Protein 3HSQ (pdb70)

Structure (mmCIF, N/CA/C/O backbone):
data_3HSQ
#
_entry.id   3HSQ
#
_cell.length_a   109.149
_cell.length_b   109.149
_cell.length_c   117.124
_cell.angle_alpha   90.00
_cell.angle_beta   90.00
_cell.angle_gamma   120.00
#
_symmetry.space_group_name_H-M   'P 3 2 1'
#
loop_
_entity.id
_entity.type
_entity.pdbx_description
1 polymer 'Acyl-[acyl-carrier-protein]--UDP-N-acetylglucosamine O-acyltransferase'
2 water water
#
loop_
_atom_site.group_PDB
_atom_site.id
_atom_site.type_symbol
_atom_site.label_atom_id
_atom_site.label_alt_id
_atom_site.label_comp_id
_atom_site.label_asym_id
_atom_site.label_entity_id
_atom_site.label_seq_id
_atom_site.pdbx_PDB_ins_code
_atom_site.Cartn_x
_atom_site.Cartn_y
_atom_site.Cartn_z
_atom_site.occupancy
_atom_site.B_iso_or_equiv
_atom_site.auth_seq_id
_atom_site.auth_comp_id
_atom_site.auth_asym_id
_atom_site.auth_atom_id
_atom_site.pdbx_PDB_model_num
ATOM 1 N N . MET A 1 1 ? 38.337 -18.463 -28.900 1.00 54.96 1 MET A N 1
ATOM 2 C CA . MET A 1 1 ? 37.737 -19.814 -29.096 1.00 55.01 1 MET A CA 1
ATOM 3 C C . MET A 1 1 ? 38.624 -20.946 -28.551 1.00 54.90 1 MET A C 1
ATOM 4 O O . MET A 1 1 ? 38.363 -21.454 -27.445 1.00 55.25 1 MET A O 1
ATOM 6 N N . LYS A 1 2 ? 39.653 -21.346 -29.307 1.00 54.26 2 LYS A N 1
ATOM 7 C CA . LYS A 1 2 ? 40.577 -22.402 -28.845 1.00 53.88 2 LYS A CA 1
ATOM 8 C C . LYS A 1 2 ? 41.939 -22.452 -29.548 1.00 53.42 2 LYS A C 1
ATOM 9 O O . LYS A 1 2 ? 42.043 -22.762 -30.738 1.00 53.57 2 LYS A O 1
ATOM 15 N N . ILE A 1 3 ? 42.976 -22.151 -28.777 1.00 52.60 3 ILE A N 1
ATOM 16 C CA . ILE A 1 3 ? 44.349 -22.379 -29.173 1.00 51.77 3 ILE A CA 1
ATOM 17 C C . ILE A 1 3 ? 44.832 -23.606 -28.404 1.00 51.36 3 ILE A C 1
ATOM 18 O O . ILE A 1 3 ? 44.856 -23.607 -27.171 1.00 51.27 3 ILE A O 1
ATOM 23 N N . HIS A 1 4 ? 45.193 -24.654 -29.138 1.00 50.86 4 HIS A N 1
ATOM 24 C CA . HIS A 1 4 ? 45.738 -25.870 -28.542 1.00 50.39 4 HIS A CA 1
ATOM 25 C C . HIS A 1 4 ? 46.975 -25.547 -27.700 1.00 50.36 4 HIS A C 1
ATOM 26 O O . HIS A 1 4 ? 47.794 -24.721 -28.108 1.00 50.45 4 HIS A O 1
ATOM 33 N N . PRO A 1 5 ? 47.098 -26.176 -26.510 1.00 50.15 5 PRO A N 1
ATOM 34 C CA . PRO A 1 5 ? 48.216 -25.944 -25.582 1.00 49.81 5 PRO A CA 1
ATOM 35 C C . PRO A 1 5 ? 49.604 -26.159 -26.190 1.00 49.55 5 PRO A C 1
ATOM 36 O O . PRO A 1 5 ? 50.581 -25.577 -25.705 1.00 49.49 5 PRO A O 1
ATOM 40 N N . THR A 1 6 ? 49.680 -26.972 -27.245 1.00 48.99 6 THR A N 1
ATOM 41 C CA . THR A 1 6 ? 50.953 -27.299 -27.897 1.00 48.34 6 THR A CA 1
ATOM 42 C C . THR A 1 6 ? 51.356 -26.315 -29.000 1.00 47.71 6 THR A C 1
ATOM 43 O O . THR A 1 6 ? 52.473 -26.388 -29.518 1.00 47.49 6 THR A O 1
ATOM 47 N N . ALA A 1 7 ? 50.449 -25.411 -29.362 1.00 47.14 7 ALA A N 1
ATOM 48 C CA . ALA A 1 7 ? 50.755 -24.364 -30.338 1.00 46.71 7 ALA A CA 1
ATOM 49 C C . ALA A 1 7 ? 51.790 -23.394 -29.775 1.00 46.41 7 ALA A C 1
ATOM 50 O O . ALA A 1 7 ? 51.785 -23.090 -28.578 1.00 46.57 7 ALA A O 1
ATOM 52 N N . ILE A 1 8 ? 52.686 -22.928 -30.638 1.00 45.70 8 ILE A N 1
ATOM 53 C CA . ILE A 1 8 ? 53.727 -22.000 -30.229 1.00 45.10 8 ILE A CA 1
ATOM 54 C C . ILE A 1 8 ? 53.462 -20.637 -30.872 1.00 45.02 8 ILE A C 1
ATOM 55 O O . ILE A 1 8 ? 53.810 -20.398 -32.036 1.00 44.62 8 ILE A O 1
ATOM 60 N N . ILE A 1 9 ? 52.821 -19.762 -30.097 1.00 44.66 9 ILE A N 1
ATOM 61 C CA . ILE A 1 9 ? 52.391 -18.444 -30.566 1.00 44.95 9 ILE A CA 1
ATOM 62 C C . ILE A 1 9 ? 53.142 -17.317 -29.851 1.00 45.25 9 ILE A C 1
ATOM 63 O O . ILE A 1 9 ? 52.942 -17.071 -28.651 1.00 45.23 9 ILE A O 1
ATOM 68 N N . ASP A 1 10 ? 54.011 -16.647 -30.602 1.00 45.48 10 ASP A N 1
ATOM 69 C CA . ASP A 1 10 ? 54.717 -15.457 -30.139 1.00 45.80 10 ASP A CA 1
ATOM 70 C C . ASP A 1 10 ? 53.754 -14.494 -29.432 1.00 46.02 10 ASP A C 1
ATOM 71 O O . ASP A 1 10 ? 52.668 -14.215 -29.952 1.00 45.78 10 ASP A O 1
ATOM 76 N N . PRO A 1 11 ? 54.146 -13.986 -28.240 1.00 46.37 11 PRO A N 1
ATOM 77 C CA . PRO A 1 11 ? 53.276 -13.085 -27.465 1.00 46.58 11 PRO A CA 1
ATOM 78 C C . PRO A 1 11 ? 52.926 -11.779 -28.193 1.00 46.66 11 PRO A C 1
ATOM 79 O O . PRO A 1 11 ? 51.875 -11.191 -27.930 1.00 46.52 11 PRO A O 1
ATOM 83 N N . LYS A 1 12 ? 53.796 -11.344 -29.101 1.00 46.93 12 LYS A N 1
ATOM 84 C CA . LYS A 1 12 ? 53.583 -10.109 -29.860 1.00 47.28 12 LYS A CA 1
ATOM 85 C C . LYS A 1 12 ? 52.575 -10.245 -31.006 1.00 47.33 12 LYS A C 1
ATOM 86 O O . LYS A 1 12 ? 52.049 -9.240 -31.493 1.00 47.46 12 LYS A O 1
ATOM 88 N N . ALA A 1 13 ? 52.314 -11.480 -31.435 1.00 47.24 13 ALA A N 1
ATOM 89 C CA . ALA A 1 13 ? 51.347 -11.754 -32.494 1.00 47.12 13 ALA A CA 1
ATOM 90 C C . ALA A 1 13 ? 49.942 -11.328 -32.071 1.00 47.26 13 ALA A C 1
ATOM 91 O O . ALA A 1 13 ? 49.529 -11.586 -30.938 1.00 47.25 13 ALA A O 1
ATOM 93 N N . GLU A 1 14 ? 49.226 -10.676 -32.991 1.00 47.19 14 GLU A N 1
ATOM 94 C CA . GLU A 1 14 ? 47.885 -10.135 -32.743 1.00 47.32 14 GLU A CA 1
ATOM 95 C C . GLU A 1 14 ? 46.786 -11.032 -33.316 1.00 46.96 14 GLU A C 1
ATOM 96 O O . GLU A 1 14 ? 46.538 -11.048 -34.526 1.00 46.69 14 GLU A O 1
ATOM 102 N N . LEU A 1 15 ? 46.123 -11.772 -32.435 1.00 46.89 15 LEU A N 1
ATOM 103 C CA . LEU A 1 15 ? 45.053 -12.675 -32.832 1.00 46.95 15 LEU A CA 1
ATOM 104 C C . LEU A 1 15 ? 43.723 -12.285 -32.186 1.00 47.17 15 LEU A C 1
ATOM 105 O O . LEU A 1 15 ? 43.625 -12.160 -30.960 1.00 47.02 15 LEU A O 1
ATOM 110 N N . HIS A 1 16 ? 42.710 -12.090 -33.027 1.00 47.28 16 HIS A N 1
ATOM 111 C CA . HIS A 1 16 ? 41.328 -11.942 -32.582 1.00 47.53 16 HIS A CA 1
ATOM 112 C C . HIS A 1 16 ? 40.935 -13.135 -31.708 1.00 47.47 16 HIS A C 1
ATOM 113 O O . HIS A 1 16 ? 41.348 -14.266 -31.980 1.00 47.66 16 HIS A O 1
ATOM 120 N N . GLU A 1 17 ? 40.145 -12.881 -30.663 1.00 47.11 17 GLU A N 1
ATOM 121 C CA . GLU A 1 17 ? 39.757 -13.918 -29.689 1.00 46.80 17 GLU A CA 1
ATOM 122 C C . GLU A 1 17 ? 39.173 -15.187 -30.319 1.00 46.25 17 GLU A C 1
ATOM 123 O O . GLU A 1 17 ? 39.390 -16.289 -29.815 1.00 46.32 17 GLU A O 1
ATOM 129 N N . SER A 1 18 ? 38.446 -15.016 -31.423 1.00 45.75 18 SER A N 1
ATOM 130 C CA . SER A 1 18 ? 37.743 -16.108 -32.099 1.00 44.99 18 SER A CA 1
ATOM 131 C C . SER A 1 18 ? 38.668 -17.048 -32.878 1.00 44.55 18 SER A C 1
ATOM 132 O O . SER A 1 18 ? 38.244 -18.127 -33.297 1.00 44.63 18 SER A O 1
ATOM 135 N N . VAL A 1 19 ? 39.922 -16.634 -33.067 1.00 43.90 19 VAL A N 1
ATOM 136 C CA . VAL A 1 19 ? 40.893 -17.384 -33.873 1.00 43.09 19 VAL A CA 1
ATOM 137 C C . VAL A 1 19 ? 41.237 -18.750 -33.273 1.00 43.05 19 VAL A C 1
ATOM 138 O O . VAL A 1 19 ? 41.655 -18.856 -32.114 1.00 43.32 19 VAL A O 1
ATOM 142 N N . GLU A 1 20 ? 41.056 -19.792 -34.078 1.00 42.57 20 GLU A N 1
ATOM 143 C CA . GLU A 1 20 ? 41.385 -21.146 -33.677 1.00 42.31 20 GLU A CA 1
ATOM 144 C C . GLU A 1 20 ? 42.719 -21.580 -34.269 1.00 42.27 20 GLU A C 1
ATOM 145 O O . GLU A 1 20 ? 42.940 -21.469 -35.473 1.00 41.71 20 GLU A O 1
ATOM 151 N N . VAL A 1 21 ? 43.607 -22.054 -33.396 1.00 42.45 21 VAL A N 1
ATOM 152 C CA . VAL A 1 21 ? 44.931 -22.543 -33.772 1.00 42.75 21 VAL A CA 1
ATOM 153 C C . VAL A 1 21 ? 45.106 -23.972 -33.251 1.00 42.94 21 VAL A C 1
ATOM 154 O O . VAL A 1 21 ? 45.011 -24.217 -32.041 1.00 43.59 21 VAL A O 1
ATOM 158 N N . GLY A 1 22 ? 45.360 -24.908 -34.166 1.00 42.81 22 GLY A N 1
ATOM 159 C CA . GLY A 1 22 ? 45.478 -26.326 -33.829 1.00 42.27 22 GLY A CA 1
ATOM 160 C C . GLY A 1 22 ? 46.849 -26.783 -33.356 1.00 42.08 22 GLY A C 1
ATOM 161 O O . GLY A 1 22 ? 47.755 -25.969 -33.196 1.00 42.45 22 GLY A O 1
ATOM 162 N N . PRO A 1 23 ? 47.012 -28.103 -33.148 1.00 41.80 23 PRO A N 1
ATOM 163 C CA . PRO A 1 23 ? 48.182 -28.685 -32.501 1.00 41.57 23 PRO A CA 1
ATOM 164 C C . PRO A 1 23 ? 49.499 -28.561 -33.266 1.00 41.55 23 PRO A C 1
ATOM 165 O O . PRO A 1 23 ? 49.571 -28.869 -34.468 1.00 41.19 23 PRO A O 1
ATOM 169 N N . TYR A 1 24 ? 50.533 -28.129 -32.544 1.00 41.11 24 TYR A N 1
ATOM 170 C CA . TYR A 1 24 ? 51.915 -28.076 -33.049 1.00 41.14 24 TYR A CA 1
ATOM 171 C C . TYR A 1 24 ? 52.107 -27.022 -34.145 1.00 40.37 24 TYR A C 1
ATOM 172 O O . TYR A 1 24 ? 53.061 -27.073 -34.917 1.00 40.72 24 TYR A O 1
ATOM 181 N N . SER A 1 25 ? 51.200 -26.053 -34.179 1.00 39.56 25 SER A N 1
ATOM 182 C CA . SER A 1 25 ? 51.312 -24.914 -35.086 1.00 38.43 25 SER A CA 1
ATOM 183 C C . SER A 1 25 ? 52.223 -23.821 -34.520 1.00 38.11 25 SER A C 1
ATOM 184 O O . SER A 1 25 ? 52.295 -23.617 -33.304 1.00 38.18 25 SER A O 1
ATOM 187 N N . ILE A 1 26 ? 52.920 -23.131 -35.415 1.00 37.21 26 ILE A N 1
ATOM 188 C CA . ILE A 1 26 ? 53.872 -22.104 -35.039 1.00 36.70 26 ILE A CA 1
ATOM 189 C C . ILE A 1 26 ? 53.433 -20.768 -35.634 1.00 36.74 26 ILE A C 1
ATOM 190 O O . ILE A 1 26 ? 53.248 -20.644 -36.849 1.00 36.32 26 ILE A O 1
ATOM 195 N N . ILE A 1 27 ? 53.230 -19.779 -34.771 1.00 36.53 27 ILE A N 1
ATOM 196 C CA . ILE A 1 27 ? 52.953 -18.415 -35.228 1.00 36.68 27 ILE A CA 1
ATOM 197 C C . ILE A 1 27 ? 54.032 -17.481 -34.678 1.00 36.94 27 ILE A C 1
ATOM 198 O O . ILE A 1 27 ? 54.286 -17.439 -33.458 1.00 36.60 27 ILE A O 1
ATOM 203 N N . GLU A 1 28 ? 54.679 -16.761 -35.591 1.00 36.78 28 GLU A N 1
ATOM 204 C CA . GLU A 1 28 ? 55.780 -15.876 -35.239 1.00 37.28 28 GLU A CA 1
ATOM 205 C C . GLU A 1 28 ? 55.291 -14.467 -34.880 1.00 37.65 28 GLU A C 1
ATOM 206 O O . GLU A 1 28 ? 54.082 -14.202 -34.876 1.00 37.63 28 GLU A O 1
ATOM 212 N N . GLY A 1 29 ? 56.232 -13.587 -34.537 1.00 37.92 29 GLY A N 1
ATOM 213 C CA . GLY A 1 29 ? 55.925 -12.187 -34.238 1.00 38.39 29 GLY A CA 1
ATOM 214 C C . GLY A 1 29 ? 55.715 -11.431 -35.532 1.00 38.43 29 GLY A C 1
ATOM 215 O O . GLY A 1 29 ? 55.992 -11.959 -36.605 1.00 38.48 29 GLY A O 1
ATOM 216 N N . ASN A 1 30 ? 55.233 -10.194 -35.430 1.00 38.54 30 ASN A N 1
ATOM 217 C CA . ASN A 1 30 ? 54.848 -9.381 -36.594 1.00 38.39 30 ASN A CA 1
ATOM 218 C C . ASN A 1 30 ? 53.798 -10.082 -37.458 1.00 37.82 30 ASN A C 1
ATOM 219 O O . ASN A 1 30 ? 53.855 -10.061 -38.691 1.00 37.48 30 ASN A O 1
ATOM 224 N N . VAL A 1 31 ? 52.845 -10.706 -36.774 1.00 37.26 31 VAL A N 1
ATOM 225 C CA . VAL A 1 31 ? 51.739 -11.399 -37.403 1.00 36.78 31 VAL A CA 1
ATOM 226 C C . VAL A 1 31 ? 50.443 -10.807 -36.887 1.00 36.82 31 VAL A C 1
ATOM 227 O O . VAL A 1 31 ? 50.319 -10.517 -35.694 1.00 36.86 31 VAL A O 1
ATOM 231 N N . SER A 1 32 ? 49.487 -10.616 -37.789 1.00 37.07 32 SER A N 1
ATOM 232 C CA . SER A 1 32 ? 48.132 -10.251 -37.395 1.00 37.28 32 SER A CA 1
ATOM 233 C C . SER A 1 32 ? 47.111 -11.125 -38.111 1.00 37.25 32 SER A C 1
ATOM 234 O O . SER A 1 32 ? 47.149 -11.279 -39.329 1.00 37.01 32 SER A O 1
ATOM 237 N N . ILE A 1 33 ? 46.211 -11.712 -37.330 1.00 37.76 33 ILE A N 1
ATOM 238 C CA . ILE A 1 33 ? 45.183 -12.614 -37.847 1.00 38.06 33 ILE A CA 1
ATOM 239 C C . ILE A 1 33 ? 43.804 -12.148 -37.380 1.00 38.51 33 ILE A C 1
ATOM 240 O O . ILE A 1 33 ? 43.563 -12.020 -36.179 1.00 38.86 33 ILE A O 1
ATOM 245 N N . GLN A 1 34 ? 42.903 -11.901 -38.327 1.00 39.05 34 GLN A N 1
ATOM 246 C CA . GLN A 1 34 ? 41.582 -11.361 -38.005 1.00 39.77 34 GLN A CA 1
ATOM 247 C C . GLN A 1 34 ? 40.489 -12.411 -37.775 1.00 40.14 34 GLN A C 1
ATOM 248 O O . GLN A 1 34 ? 40.699 -13.614 -37.975 1.00 39.98 34 GLN A O 1
ATOM 254 N N . GLU A 1 35 ? 39.321 -11.921 -37.355 1.00 40.28 35 GLU A N 1
ATOM 255 C CA . GLU A 1 35 ? 38.212 -12.732 -36.871 1.00 40.77 35 GLU A CA 1
ATOM 256 C C . GLU A 1 35 ? 37.813 -13.898 -37.780 1.00 40.38 35 GLU A C 1
ATOM 257 O O . GLU A 1 35 ? 37.730 -13.751 -38.996 1.00 40.73 35 GLU A O 1
ATOM 263 N N . GLY A 1 36 ? 37.561 -15.050 -37.171 1.00 39.76 36 GLY A N 1
ATOM 264 C CA . GLY A 1 36 ? 36.932 -16.166 -37.869 1.00 39.22 36 GLY A CA 1
ATOM 265 C C . GLY A 1 36 ? 37.904 -17.119 -38.536 1.00 38.64 36 GLY A C 1
ATOM 266 O O . GLY A 1 36 ? 37.490 -18.123 -39.131 1.00 38.56 36 GLY A O 1
ATOM 267 N N . THR A 1 37 ? 39.192 -16.799 -38.427 1.00 37.91 37 THR A N 1
ATOM 268 C CA . THR A 1 37 ? 40.243 -17.589 -39.044 1.00 37.19 37 THR A CA 1
ATOM 269 C C . THR A 1 37 ? 40.557 -18.829 -38.221 1.00 36.88 37 THR A C 1
ATOM 270 O O . THR A 1 37 ? 40.705 -18.764 -36.996 1.00 36.67 37 THR A O 1
ATOM 274 N N . ILE A 1 38 ? 40.647 -19.956 -38.924 1.00 36.76 38 ILE A N 1
ATOM 275 C CA . ILE A 1 38 ? 40.996 -21.240 -38.333 1.00 36.32 38 ILE A CA 1
ATOM 276 C C . ILE A 1 38 ? 42.308 -21.763 -38.924 1.00 36.22 38 ILE A C 1
ATOM 277 O O . ILE A 1 38 ? 42.449 -21.907 -40.148 1.00 35.95 38 ILE A O 1
ATOM 282 N N . ILE A 1 39 ? 43.254 -22.034 -38.031 1.00 35.80 39 ILE A N 1
ATOM 283 C CA . ILE A 1 39 ? 44.524 -22.663 -38.358 1.00 35.90 39 ILE A CA 1
ATOM 284 C C . ILE A 1 39 ? 44.532 -24.077 -37.768 1.00 35.76 39 ILE A C 1
ATOM 285 O O . ILE A 1 39 ? 44.362 -24.251 -36.557 1.00 36.08 39 ILE A O 1
ATOM 290 N N . GLU A 1 40 ? 44.718 -25.078 -38.625 1.00 35.30 40 GLU A N 1
ATOM 291 C CA . GLU A 1 40 ? 44.774 -26.476 -38.198 1.00 34.76 40 GLU A CA 1
ATOM 292 C C . GLU A 1 40 ? 46.127 -26.822 -37.561 1.00 34.85 40 GLU A C 1
ATOM 293 O O . GLU A 1 40 ? 46.786 -25.955 -36.977 1.00 34.95 40 GLU A O 1
ATOM 299 N N . GLY A 1 41 ? 46.529 -28.088 -37.656 1.00 34.33 41 GLY A N 1
ATOM 300 C CA . GLY A 1 41 ? 47.778 -28.547 -37.064 1.00 34.39 41 GLY A CA 1
ATOM 301 C C . GLY A 1 41 ? 49.006 -28.319 -37.923 1.00 34.42 41 GLY A C 1
ATOM 302 O O . GLY A 1 41 ? 48.897 -28.179 -39.145 1.00 34.51 41 GLY A O 1
ATOM 303 N N . HIS A 1 42 ? 50.170 -28.252 -37.274 1.00 33.92 42 HIS A N 1
ATOM 304 C CA . HIS A 1 42 ? 51.490 -28.168 -37.957 1.00 33.72 42 HIS A CA 1
ATOM 305 C C . HIS A 1 42 ? 51.637 -27.020 -38.975 1.00 33.10 42 HIS A C 1
ATOM 306 O O . HIS A 1 42 ? 52.541 -27.032 -39.825 1.00 32.87 42 HIS A O 1
ATOM 313 N N . VAL A 1 43 ? 50.754 -26.032 -38.872 1.00 31.94 43 VAL A N 1
ATOM 314 C CA . VAL A 1 43 ? 50.806 -24.851 -39.729 1.00 31.01 43 VAL A CA 1
ATOM 315 C C . VAL A 1 43 ? 51.886 -23.895 -39.211 1.00 30.61 43 VAL A C 1
ATOM 316 O O . VAL A 1 43 ? 52.100 -23.784 -38.000 1.00 30.01 43 VAL A O 1
ATOM 320 N N . LYS A 1 44 ? 52.592 -23.242 -40.129 1.00 29.79 44 LYS A N 1
ATOM 321 C CA . LYS A 1 44 ? 53.509 -22.177 -39.748 1.00 29.87 44 LYS A CA 1
ATOM 322 C C . LYS A 1 44 ? 53.118 -20.837 -40.365 1.00 29.95 44 LYS A C 1
ATOM 323 O O . LYS A 1 44 ? 52.972 -20.716 -41.585 1.00 29.22 44 LYS A O 1
ATOM 329 N N . ILE A 1 45 ? 52.952 -19.836 -39.506 1.00 29.93 45 ILE A N 1
ATOM 330 C CA . ILE A 1 45 ? 52.686 -18.479 -39.950 1.00 30.51 45 ILE A CA 1
ATOM 331 C C . ILE A 1 45 ? 53.888 -17.606 -39.591 1.00 30.88 45 ILE A C 1
ATOM 332 O O . ILE A 1 45 ? 54.192 -17.382 -38.410 1.00 31.13 45 ILE A O 1
ATOM 337 N N . CYS A 1 46 ? 54.572 -17.125 -40.620 1.00 31.09 46 CYS A N 1
ATOM 338 C CA . CYS A 1 46 ? 55.831 -16.418 -40.442 1.00 31.37 46 CYS A CA 1
ATOM 339 C C . CYS A 1 46 ? 55.649 -14.926 -40.225 1.00 31.33 46 CYS A C 1
ATOM 340 O O . CYS A 1 46 ? 54.623 -14.353 -40.598 1.00 31.28 46 CYS A O 1
ATOM 343 N N . ALA A 1 47 ? 56.656 -14.318 -39.606 1.00 31.39 47 ALA A N 1
ATOM 344 C CA . ALA A 1 47 ? 56.728 -12.879 -39.420 1.00 31.60 47 ALA A CA 1
ATOM 345 C C . ALA A 1 47 ? 56.443 -12.123 -40.714 1.00 31.86 47 ALA A C 1
ATOM 346 O O . ALA A 1 47 ? 57.006 -12.429 -41.769 1.00 31.78 47 ALA A O 1
ATOM 348 N N . GLY A 1 48 ? 55.569 -11.128 -40.613 1.00 31.82 48 GLY A N 1
ATOM 349 C CA . GLY A 1 48 ? 55.194 -10.303 -41.752 1.00 31.97 48 GLY A CA 1
ATOM 350 C C . GLY A 1 48 ? 53.847 -10.697 -42.324 1.00 31.90 48 GLY A C 1
ATOM 351 O O . GLY A 1 48 ? 53.389 -10.099 -43.285 1.00 32.20 48 GLY A O 1
ATOM 352 N N . SER A 1 49 ? 53.217 -11.717 -41.745 1.00 31.99 49 SER A N 1
ATOM 353 C CA . SER A 1 49 ? 51.947 -12.206 -42.270 1.00 32.04 49 SER A CA 1
ATOM 354 C C . SER A 1 49 ? 50.795 -11.383 -41.710 1.00 32.15 49 SER A C 1
ATOM 355 O O . SER A 1 49 ? 50.676 -11.208 -40.495 1.00 32.23 49 SER A O 1
ATOM 358 N N . GLU A 1 50 ? 49.959 -10.884 -42.612 1.00 31.90 50 GLU A N 1
ATOM 359 C CA . GLU A 1 50 ? 48.803 -10.082 -42.251 1.00 32.66 50 GLU A CA 1
ATOM 360 C C . GLU A 1 50 ? 47.559 -10.703 -42.887 1.00 31.86 50 GLU A C 1
ATOM 361 O O . GLU A 1 50 ? 47.310 -10.558 -44.089 1.00 31.65 50 GLU A O 1
ATOM 367 N N . ILE A 1 51 ? 46.791 -11.386 -42.045 1.00 31.59 51 ILE A N 1
ATOM 368 C CA . ILE A 1 51 ? 45.728 -12.287 -42.462 1.00 31.52 51 ILE A CA 1
ATOM 369 C C . ILE A 1 51 ? 44.369 -11.756 -42.029 1.00 32.13 51 ILE A C 1
ATOM 370 O O . ILE A 1 51 ? 44.182 -11.364 -40.876 1.00 32.75 51 ILE A O 1
ATOM 375 N N . GLY A 1 52 ? 43.425 -11.748 -42.962 1.00 32.40 52 GLY A N 1
ATOM 376 C CA . GLY A 1 52 ? 42.084 -11.261 -42.706 1.00 33.08 52 GLY A CA 1
ATOM 377 C C . GLY A 1 52 ? 41.161 -12.247 -42.016 1.00 33.35 52 GLY A C 1
ATOM 378 O O . GLY A 1 52 ? 41.585 -13.082 -41.199 1.00 33.31 52 GLY A O 1
ATOM 379 N N . LYS A 1 53 ? 39.887 -12.143 -42.364 1.00 33.50 53 LYS A N 1
ATOM 380 C CA . LYS A 1 53 ? 38.824 -12.812 -41.638 1.00 34.07 53 LYS A CA 1
ATOM 381 C C . LYS A 1 53 ? 38.383 -14.089 -42.319 1.00 33.95 53 LYS A C 1
ATOM 382 O O . LYS A 1 53 ? 38.395 -14.185 -43.546 1.00 33.93 53 LYS A O 1
ATOM 388 N N . PHE A 1 54 ? 37.982 -15.064 -41.511 1.00 33.87 54 PHE A N 1
ATOM 389 C CA . PHE A 1 54 ? 37.377 -16.304 -42.008 1.00 34.12 54 PHE A CA 1
ATOM 390 C C . PHE A 1 54 ? 38.223 -17.040 -43.056 1.00 33.57 54 PHE A C 1
ATOM 391 O O . PHE A 1 54 ? 37.696 -17.579 -44.023 1.00 33.87 54 PHE A O 1
ATOM 399 N N . ASN A 1 55 ? 39.535 -17.036 -42.848 1.00 32.87 55 ASN A N 1
ATOM 400 C CA . ASN A 1 55 ? 40.471 -17.843 -43.614 1.00 32.53 55 ASN A CA 1
ATOM 401 C C . ASN A 1 55 ? 40.635 -19.220 -42.966 1.00 32.16 55 ASN A C 1
ATOM 402 O O . ASN A 1 55 ? 40.516 -19.361 -41.743 1.00 32.44 55 ASN A O 1
ATOM 407 N N . ARG A 1 56 ? 40.894 -20.232 -43.787 1.00 31.68 56 ARG A N 1
ATOM 408 C CA . ARG A 1 56 ? 41.234 -21.556 -43.285 1.00 31.31 56 ARG A CA 1
ATOM 409 C C . ARG A 1 56 ? 42.628 -21.996 -43.762 1.00 30.56 56 ARG A C 1
ATOM 410 O O . ARG A 1 56 ? 42.950 -21.936 -44.956 1.00 29.83 56 ARG A O 1
ATOM 418 N N . PHE A 1 57 ? 43.449 -22.421 -42.807 1.00 29.85 57 PHE A N 1
ATOM 419 C CA . PHE A 1 57 ? 44.763 -22.985 -43.092 1.00 29.56 57 PHE A CA 1
ATOM 420 C C . PHE A 1 57 ? 44.814 -24.447 -42.644 1.00 29.45 57 PHE A C 1
ATOM 421 O O . PHE A 1 57 ? 44.798 -24.746 -41.445 1.00 29.64 57 PHE A O 1
ATOM 429 N N . HIS A 1 58 ? 44.876 -25.348 -43.622 1.00 29.02 58 HIS A N 1
ATOM 430 C CA . HIS A 1 58 ? 44.927 -26.783 -43.372 1.00 29.01 58 HIS A CA 1
ATOM 431 C C . HIS A 1 58 ? 46.318 -27.242 -42.953 1.00 28.82 58 HIS A C 1
ATOM 432 O O . HIS A 1 58 ? 47.311 -26.552 -43.194 1.00 28.65 58 HIS A O 1
ATOM 439 N N . GLN A 1 59 ? 46.365 -28.431 -42.363 1.00 28.74 59 GLN A N 1
ATOM 440 C CA . GLN A 1 59 ? 47.584 -29.033 -41.833 1.00 29.03 59 GLN A CA 1
ATOM 441 C C . GLN A 1 59 ? 48.825 -28.830 -42.701 1.00 28.40 59 GLN A C 1
ATOM 442 O O . GLN A 1 59 ? 48.818 -29.156 -43.889 1.00 28.58 59 GLN A O 1
ATOM 448 N N . GLY A 1 60 ? 49.882 -28.285 -42.101 1.00 27.51 60 GLY A N 1
ATOM 449 C CA . GLY A 1 60 ? 51.188 -28.189 -42.772 1.00 26.82 60 GLY A CA 1
ATOM 450 C C . GLY A 1 60 ? 51.359 -27.045 -43.762 1.00 26.21 60 GLY A C 1
ATOM 451 O O . GLY A 1 60 ? 52.406 -26.917 -44.392 1.00 25.81 60 GLY A O 1
ATOM 452 N N . ALA A 1 61 ? 50.331 -26.216 -43.906 1.00 25.71 61 ALA A N 1
ATOM 453 C CA . ALA A 1 61 ? 50.436 -24.996 -44.702 1.00 25.54 61 ALA A CA 1
ATOM 454 C C . ALA A 1 61 ? 51.487 -24.079 -44.077 1.00 25.42 61 ALA A C 1
ATOM 455 O O . ALA A 1 61 ? 51.590 -23.988 -42.848 1.00 25.36 61 ALA A O 1
ATOM 457 N N . VAL A 1 62 ? 52.267 -23.419 -44.925 1.00 24.79 62 VAL A N 1
ATOM 458 C CA . VAL A 1 62 ? 53.336 -22.529 -44.474 1.00 24.55 62 VAL A CA 1
ATOM 459 C C . VAL A 1 62 ? 53.186 -21.173 -45.161 1.00 25.09 62 VAL A C 1
ATOM 460 O O . VAL A 1 62 ? 53.140 -21.076 -46.404 1.00 24.33 62 VAL A O 1
ATOM 464 N N . ILE A 1 63 ? 53.067 -20.134 -44.337 1.00 25.16 63 ILE A N 1
ATOM 465 C CA . ILE A 1 63 ? 52.655 -18.821 -44.808 1.00 26.10 63 ILE A CA 1
ATOM 466 C C . ILE A 1 63 ? 53.699 -17.763 -44.481 1.00 26.42 63 ILE A C 1
ATOM 467 O O . ILE A 1 63 ? 54.090 -17.599 -43.324 1.00 26.64 63 ILE A O 1
ATOM 472 N N . GLY A 1 64 ? 54.137 -17.046 -45.509 1.00 27.35 64 GLY A N 1
ATOM 473 C CA . GLY A 1 64 ? 55.090 -15.950 -45.352 1.00 28.06 64 GLY A CA 1
ATOM 474 C C . GLY A 1 64 ? 56.521 -16.432 -45.248 1.00 28.77 64 GLY A C 1
ATOM 475 O O . GLY A 1 64 ? 57.368 -15.757 -44.668 1.00 28.46 64 GLY A O 1
ATOM 476 N N . VAL A 1 65 ? 56.793 -17.616 -45.799 1.00 29.64 65 VAL A N 1
ATOM 477 C CA . VAL A 1 65 ? 58.141 -18.188 -45.748 1.00 30.05 65 VAL A CA 1
ATOM 478 C C . VAL A 1 65 ? 59.096 -17.390 -46.650 1.00 30.91 65 VAL A C 1
ATOM 479 O O . VAL A 1 65 ? 58.647 -16.724 -47.583 1.00 30.42 65 VAL A O 1
ATOM 483 N N . MET A 1 66 ? 60.395 -17.428 -46.335 1.00 31.82 66 MET A N 1
ATOM 484 C CA . MET A 1 66 ? 61.420 -16.691 -47.087 1.00 33.02 66 MET A CA 1
ATOM 485 C C . MET A 1 66 ? 61.285 -16.865 -48.602 1.00 33.87 66 MET A C 1
ATOM 486 O O . MET A 1 66 ? 60.974 -17.969 -49.082 1.00 33.44 66 MET A O 1
ATOM 491 N N . PRO A 1 67 ? 61.501 -15.774 -49.366 1.00 34.79 67 PRO A N 1
ATOM 492 C CA . PRO A 1 67 ? 61.520 -15.887 -50.823 1.00 35.42 67 PRO A CA 1
ATOM 493 C C . PRO A 1 67 ? 62.585 -16.880 -51.286 1.00 36.68 67 PRO A C 1
ATOM 494 O O . PRO A 1 67 ? 63.644 -17.002 -50.649 1.00 36.46 67 PRO A O 1
ATOM 498 N N . GLN A 1 68 ? 62.302 -17.594 -52.375 1.00 37.92 68 GLN A N 1
ATOM 499 C CA . GLN A 1 68 ? 63.278 -18.526 -52.948 1.00 39.43 68 GLN A CA 1
ATOM 500 C C . GLN A 1 68 ? 64.100 -17.802 -54.010 1.00 40.62 68 GLN A C 1
ATOM 501 O O . GLN A 1 68 ? 64.093 -18.147 -55.193 1.00 40.48 68 GLN A O 1
ATOM 507 N N . ASP A 1 69 ? 64.793 -16.773 -53.527 1.00 42.15 69 ASP A N 1
ATOM 508 C CA . ASP A 1 69 ? 65.578 -15.850 -54.323 1.00 43.58 69 ASP A CA 1
ATOM 509 C C . ASP A 1 69 ? 66.883 -15.724 -53.556 1.00 44.31 69 ASP A C 1
ATOM 510 O O . ASP A 1 69 ? 66.893 -15.342 -52.374 1.00 44.25 69 ASP A O 1
ATOM 515 N N . LEU A 1 70 ? 67.978 -16.091 -54.220 1.00 45.34 70 LEU A N 1
ATOM 516 C CA . LEU A 1 70 ? 69.281 -16.193 -53.568 1.00 46.20 70 LEU A CA 1
ATOM 517 C C . LEU A 1 70 ? 69.846 -14.825 -53.177 1.00 46.55 70 LEU A C 1
ATOM 518 O O . LEU A 1 70 ? 70.608 -14.717 -52.217 1.00 47.08 70 LEU A O 1
ATOM 523 N N . GLY A 1 71 ? 69.456 -13.786 -53.915 1.00 46.75 71 GLY A N 1
ATOM 524 C CA . GLY A 1 71 ? 69.954 -12.428 -53.674 1.00 46.83 71 GLY A CA 1
ATOM 525 C C . GLY A 1 71 ? 69.186 -11.639 -52.625 1.00 46.80 71 GLY A C 1
ATOM 526 O O . GLY A 1 71 ? 69.551 -10.500 -52.306 1.00 46.98 71 GLY A O 1
ATOM 527 N N . PHE A 1 72 ? 68.129 -12.245 -52.088 1.00 46.34 72 PHE A N 1
ATOM 528 C CA . PHE A 1 72 ? 67.287 -11.601 -51.083 1.00 46.27 72 PHE A CA 1
ATOM 529 C C . PHE A 1 72 ? 67.959 -11.524 -49.705 1.00 46.48 72 PHE A C 1
ATOM 530 O O . PHE A 1 72 ? 68.463 -12.529 -49.188 1.00 46.27 72 PHE A O 1
ATOM 538 N N . ASN A 1 73 ? 67.939 -10.319 -49.132 1.00 46.58 73 ASN A N 1
ATOM 539 C CA . ASN A 1 73 ? 68.433 -10.044 -47.786 1.00 46.73 73 ASN A CA 1
ATOM 540 C C . ASN A 1 73 ? 67.408 -10.487 -46.738 1.00 46.75 73 ASN A C 1
ATOM 541 O O . ASN A 1 73 ? 66.400 -9.808 -46.510 1.00 46.56 73 ASN A O 1
ATOM 546 N N . GLN A 1 74 ? 67.687 -11.623 -46.101 1.00 46.65 74 GLN A N 1
ATOM 547 C CA . GLN A 1 74 ? 66.769 -12.251 -45.145 1.00 46.83 74 GLN A CA 1
ATOM 548 C C . GLN A 1 74 ? 66.501 -11.433 -43.874 1.00 46.81 74 GLN A C 1
ATOM 549 O O . GLN A 1 74 ? 65.618 -11.786 -43.084 1.00 46.83 74 GLN A O 1
ATOM 555 N N . GLN A 1 75 ? 67.245 -10.340 -43.689 1.00 46.91 75 GLN A N 1
ATOM 556 C CA . GLN A 1 75 ? 67.090 -9.477 -42.510 1.00 47.09 75 GLN A CA 1
ATOM 557 C C . GLN A 1 75 ? 65.882 -8.534 -42.580 1.00 46.54 75 GLN A C 1
ATOM 558 O O . GLN A 1 75 ? 65.430 -8.025 -41.549 1.00 46.53 75 GLN A O 1
ATOM 564 N N . LEU A 1 76 ? 65.359 -8.326 -43.787 1.00 45.81 76 LEU A N 1
ATOM 565 C CA . LEU A 1 76 ? 64.281 -7.363 -44.037 1.00 45.29 76 LEU A CA 1
ATOM 566 C C . LEU A 1 76 ? 62.910 -7.855 -43.571 1.00 44.89 76 LEU A C 1
ATOM 567 O O . LEU A 1 76 ? 62.574 -9.035 -43.733 1.00 45.32 76 LEU A O 1
ATOM 572 N N . LEU A 1 77 ? 62.126 -6.951 -42.988 1.00 43.99 77 LEU A N 1
ATOM 573 C CA . LEU A 1 77 ? 60.744 -7.254 -42.633 1.00 43.31 77 LEU A CA 1
ATOM 574 C C . LEU A 1 77 ? 59.853 -7.039 -43.858 1.00 42.11 77 LEU A C 1
ATOM 575 O O . LEU A 1 77 ? 59.351 -5.938 -44.108 1.00 42.49 77 LEU A O 1
ATOM 580 N N . THR A 1 78 ? 59.687 -8.103 -44.634 1.00 40.45 78 THR A N 1
ATOM 581 C CA . THR A 1 78 ? 58.813 -8.074 -45.798 1.00 38.52 78 THR A CA 1
ATOM 582 C C . THR A 1 78 ? 57.537 -8.834 -45.455 1.00 37.37 78 THR A C 1
ATOM 583 O O . THR A 1 78 ? 57.472 -9.526 -44.433 1.00 36.81 78 THR A O 1
ATOM 587 N N . LYS A 1 79 ? 56.516 -8.692 -46.290 1.00 36.12 79 LYS A N 1
ATOM 588 C CA . LYS A 1 79 ? 55.170 -9.055 -45.864 1.00 35.17 79 LYS A CA 1
ATOM 589 C C . LYS A 1 79 ? 54.404 -10.003 -46.792 1.00 34.08 79 LYS A C 1
ATOM 590 O O . LYS A 1 79 ? 54.722 -10.160 -47.974 1.00 33.21 79 LYS A O 1
ATOM 596 N N . THR A 1 80 ? 53.401 -10.639 -46.199 1.00 32.86 80 THR A N 1
ATOM 597 C CA . THR A 1 80 ? 52.439 -11.454 -46.895 1.00 31.73 80 THR A CA 1
ATOM 598 C C . THR A 1 80 ? 51.074 -10.953 -46.464 1.00 31.05 80 THR A C 1
ATOM 599 O O . THR A 1 80 ? 50.721 -11.029 -45.290 1.00 30.91 80 THR A O 1
ATOM 603 N N . VAL A 1 81 ? 50.323 -10.431 -47.425 1.00 30.64 81 VAL A N 1
ATOM 604 C CA . VAL A 1 81 ? 49.009 -9.842 -47.168 1.00 30.31 81 VAL A CA 1
ATOM 605 C C . VAL A 1 81 ? 47.939 -10.769 -47.710 1.00 29.86 81 VAL A C 1
ATOM 606 O O . VAL A 1 81 ? 47.892 -11.052 -48.912 1.00 29.88 81 VAL A O 1
ATOM 610 N N . ILE A 1 82 ? 47.096 -11.249 -46.805 1.00 29.27 82 ILE A N 1
ATOM 611 C CA . ILE A 1 82 ? 46.017 -12.156 -47.147 1.00 28.85 82 ILE A CA 1
ATOM 612 C C . ILE A 1 82 ? 44.695 -11.558 -46.688 1.00 29.31 82 ILE A C 1
ATOM 613 O O . ILE A 1 82 ? 44.580 -11.136 -45.536 1.00 30.05 82 ILE A O 1
ATOM 618 N N . GLY A 1 83 ? 43.712 -11.516 -47.591 1.00 29.47 83 GLY A N 1
ATOM 619 C CA . GLY A 1 83 ? 42.366 -11.015 -47.289 1.00 29.29 83 GLY A CA 1
ATOM 620 C C . GLY A 1 83 ? 41.481 -12.011 -46.560 1.00 29.21 83 GLY A C 1
ATOM 621 O O . GLY A 1 83 ? 41.941 -12.713 -45.662 1.00 28.92 83 GLY A O 1
ATOM 622 N N . ASP A 1 84 ? 40.209 -12.072 -46.957 1.00 29.20 84 ASP A N 1
ATOM 623 C CA . ASP A 1 84 ? 39.195 -12.842 -46.237 1.00 29.33 84 ASP A CA 1
ATOM 624 C C . ASP A 1 84 ? 38.733 -14.060 -47.012 1.00 29.18 84 ASP A C 1
ATOM 625 O O . ASP A 1 84 ? 38.829 -14.096 -48.234 1.00 29.39 84 ASP A O 1
ATOM 630 N N . HIS A 1 85 ? 38.202 -15.039 -46.284 1.00 28.66 85 HIS A N 1
ATOM 631 C CA . HIS A 1 85 ? 37.563 -16.231 -46.864 1.00 29.23 85 HIS A CA 1
ATOM 632 C C . HIS A 1 85 ? 38.405 -17.116 -47.791 1.00 28.73 85 HIS A C 1
ATOM 633 O O . HIS A 1 85 ? 37.855 -17.870 -48.596 1.00 28.98 85 HIS A O 1
ATOM 640 N N . ASN A 1 86 ? 39.728 -17.051 -47.644 1.00 27.79 86 ASN A N 1
ATOM 641 C CA . ASN A 1 86 ? 40.625 -17.901 -48.417 1.00 27.00 86 ASN A CA 1
ATOM 642 C C . ASN A 1 86 ? 40.814 -19.280 -47.791 1.00 26.90 86 ASN A C 1
ATOM 643 O O . ASN A 1 86 ? 40.746 -19.436 -46.566 1.00 26.38 86 ASN A O 1
ATOM 648 N N . ILE A 1 87 ? 41.062 -20.277 -48.640 1.00 26.47 87 ILE A N 1
ATOM 649 C CA . ILE A 1 87 ? 41.358 -21.636 -48.168 1.00 26.15 87 ILE A CA 1
ATOM 650 C C . ILE A 1 87 ? 42.772 -22.054 -48.603 1.00 25.44 87 ILE A C 1
ATOM 651 O O . ILE A 1 87 ? 43.112 -22.024 -49.785 1.00 24.59 87 ILE A O 1
ATOM 656 N N . PHE A 1 88 ? 43.602 -22.398 -47.621 1.00 25.05 88 PHE A N 1
ATOM 657 C CA . PHE A 1 88 ? 44.949 -22.883 -47.887 1.00 24.81 88 PHE A CA 1
ATOM 658 C C . PHE A 1 88 ? 45.024 -24.335 -47.464 1.00 24.76 88 PHE A C 1
ATOM 659 O O . PHE A 1 88 ? 45.036 -24.653 -46.273 1.00 24.55 88 PHE A O 1
ATOM 667 N N . ARG A 1 89 ? 45.049 -25.213 -48.458 1.00 24.95 89 ARG A N 1
ATOM 668 C CA . ARG A 1 89 ? 45.071 -26.651 -48.210 1.00 25.03 89 ARG A CA 1
ATOM 669 C C . ARG A 1 89 ? 46.407 -27.171 -47.695 1.00 24.85 89 ARG A C 1
ATOM 670 O O . ARG A 1 89 ? 47.369 -26.412 -47.525 1.00 24.78 89 ARG A O 1
ATOM 678 N N . GLU A 1 90 ? 46.449 -28.479 -47.472 1.00 24.67 90 GLU A N 1
ATOM 679 C CA . GLU A 1 90 ? 47.569 -29.161 -46.835 1.00 25.01 90 GLU A CA 1
ATOM 680 C C . GLU A 1 90 ? 48.894 -28.971 -47.577 1.00 24.56 90 GLU A C 1
ATOM 681 O O . GLU A 1 90 ? 49.003 -29.272 -48.771 1.00 23.90 90 GLU A O 1
ATOM 687 N N . TYR A 1 91 ? 49.884 -28.451 -46.856 1.00 24.53 91 TYR A N 1
ATOM 688 C CA . TYR A 1 91 ? 51.248 -28.256 -47.369 1.00 24.86 91 TYR A CA 1
ATOM 689 C C . TYR A 1 91 ? 51.379 -27.222 -48.498 1.00 25.34 91 TYR A C 1
ATOM 690 O O . TYR A 1 91 ? 52.415 -27.160 -49.177 1.00 25.73 91 TYR A O 1
ATOM 699 N N . SER A 1 92 ? 50.342 -26.404 -48.682 1.00 25.07 92 SER A N 1
ATOM 700 C CA . SER A 1 92 ? 50.452 -25.237 -49.540 1.00 25.00 92 SER A CA 1
ATOM 701 C C . SER A 1 92 ? 51.427 -24.250 -48.892 1.00 25.16 92 SER A C 1
ATOM 702 O O . SER A 1 92 ? 51.600 -24.219 -47.668 1.00 24.26 92 SER A O 1
ATOM 705 N N . ASN A 1 93 ? 52.080 -23.465 -49.734 1.00 25.54 93 ASN A N 1
ATOM 706 C CA . ASN A 1 93 ? 53.172 -22.644 -49.284 1.00 26.18 93 ASN A CA 1
ATOM 707 C C . ASN A 1 93 ? 53.143 -21.310 -49.976 1.00 25.96 93 ASN A C 1
ATOM 708 O O . ASN A 1 93 ? 53.200 -21.224 -51.210 1.00 25.66 93 ASN A O 1
ATOM 713 N N . ILE A 1 94 ? 53.032 -20.269 -49.160 1.00 25.82 94 ILE A N 1
ATOM 714 C CA . ILE A 1 94 ? 52.946 -18.905 -49.651 1.00 25.73 94 ILE A CA 1
ATOM 715 C C . ILE A 1 94 ? 54.186 -18.172 -49.164 1.00 25.98 94 ILE A C 1
ATOM 716 O O . ILE A 1 94 ? 54.449 -18.124 -47.965 1.00 25.92 94 ILE A O 1
ATOM 721 N N . HIS A 1 95 ? 54.931 -17.619 -50.112 1.00 26.15 95 HIS A N 1
ATOM 722 C CA . HIS A 1 95 ? 56.180 -16.926 -49.851 1.00 27.03 95 HIS A CA 1
ATOM 723 C C . HIS A 1 95 ? 55.941 -15.427 -49.772 1.00 27.24 95 HIS A C 1
ATOM 724 O O . HIS A 1 95 ? 55.100 -14.893 -50.505 1.00 26.88 95 HIS A O 1
ATOM 731 N N . LYS A 1 96 ? 56.674 -14.765 -48.877 1.00 27.55 96 LYS A N 1
ATOM 732 C CA . LYS A 1 96 ? 56.559 -13.311 -48.684 1.00 28.30 96 LYS A CA 1
ATOM 733 C C . LYS A 1 96 ? 57.280 -12.547 -49.789 1.00 28.98 96 LYS A C 1
ATOM 734 O O . LYS A 1 96 ? 57.944 -13.153 -50.625 1.00 28.95 96 LYS A O 1
ATOM 740 N N . GLY A 1 97 ? 57.132 -11.219 -49.798 1.00 30.00 97 GLY A N 1
ATOM 741 C CA . GLY A 1 97 ? 57.784 -10.365 -50.787 1.00 30.97 97 GLY A CA 1
ATOM 742 C C . GLY A 1 97 ? 59.276 -10.188 -50.559 1.00 31.94 97 GLY A C 1
ATOM 743 O O . GLY A 1 97 ? 59.813 -10.640 -49.544 1.00 31.68 97 GLY A O 1
ATOM 744 N N . THR A 1 98 ? 59.937 -9.537 -51.516 1.00 33.31 98 THR A N 1
ATOM 745 C CA . THR A 1 98 ? 61.395 -9.331 -51.488 1.00 34.52 98 THR A CA 1
ATOM 746 C C . THR A 1 98 ? 61.810 -7.894 -51.125 1.00 35.60 98 THR A C 1
ATOM 747 O O . THR A 1 98 ? 62.990 -7.636 -50.851 1.00 35.45 98 THR A O 1
ATOM 751 N N . LYS A 1 99 ? 60.844 -6.973 -51.137 1.00 36.43 99 LYS A N 1
ATOM 752 C CA . LYS A 1 99 ? 61.080 -5.580 -50.754 1.00 38.00 99 LYS A CA 1
ATOM 753 C C . LYS A 1 99 ? 60.089 -5.136 -49.670 1.00 38.49 99 LYS A C 1
ATOM 754 O O . LYS A 1 99 ? 59.015 -5.730 -49.502 1.00 38.33 99 LYS A O 1
ATOM 760 N N . GLU A 1 100 ? 60.458 -4.090 -48.935 1.00 39.69 100 GLU A N 1
ATOM 761 C CA . GLU A 1 100 ? 59.602 -3.527 -47.887 1.00 40.63 100 GLU A CA 1
ATOM 762 C C . GLU A 1 100 ? 58.311 -2.919 -48.457 1.00 40.58 100 GLU A C 1
ATOM 763 O O . GLU A 1 100 ? 57.275 -2.917 -47.787 1.00 41.05 100 GLU A O 1
ATOM 769 N N . ASP A 1 101 ? 58.372 -2.460 -49.708 1.00 40.60 101 ASP A N 1
ATOM 770 C CA . ASP A 1 101 ? 57.217 -1.889 -50.413 1.00 40.40 101 ASP A CA 1
ATOM 771 C C . ASP A 1 101 ? 56.670 -2.838 -51.486 1.00 39.48 101 ASP A C 1
ATOM 772 O O . ASP A 1 101 ? 56.127 -2.403 -52.507 1.00 39.82 101 ASP A O 1
ATOM 777 N N . SER A 1 102 ? 56.830 -4.137 -51.256 1.00 38.21 102 SER A N 1
ATOM 778 C CA . SER A 1 102 ? 56.498 -5.144 -52.260 1.00 36.65 102 SER A CA 1
ATOM 779 C C . SER A 1 102 ? 56.065 -6.440 -51.580 1.00 35.52 102 SER A C 1
ATOM 780 O O . SER A 1 102 ? 56.818 -7.415 -51.554 1.00 36.09 102 SER A O 1
ATOM 783 N N . PRO A 1 103 ? 54.845 -6.454 -51.012 1.00 34.25 103 PRO A N 1
ATOM 784 C CA . PRO A 1 103 ? 54.405 -7.679 -50.351 1.00 33.18 103 PRO A CA 1
ATOM 785 C C . PRO A 1 103 ? 53.958 -8.725 -51.377 1.00 32.14 103 PRO A C 1
ATOM 786 O O . PRO A 1 103 ? 53.794 -8.407 -52.562 1.00 31.84 103 PRO A O 1
ATOM 790 N N . THR A 1 104 ? 53.822 -9.971 -50.928 1.00 30.94 104 THR A N 1
ATOM 791 C CA . THR A 1 104 ? 53.025 -10.952 -51.642 1.00 29.34 104 THR A CA 1
ATOM 792 C C . THR A 1 104 ? 51.588 -10.700 -51.192 1.00 29.08 104 THR A C 1
ATOM 793 O O . THR A 1 104 ? 51.319 -10.579 -49.988 1.00 28.95 104 THR A O 1
ATOM 797 N N . VAL A 1 105 ? 50.684 -10.573 -52.161 1.00 28.39 105 VAL A N 1
ATOM 798 C CA . VAL A 1 105 ? 49.302 -10.163 -51.893 1.00 27.60 105 VAL A CA 1
ATOM 799 C C . VAL A 1 105 ? 48.293 -11.162 -52.452 1.00 27.28 105 VAL A C 1
ATOM 800 O O . VAL A 1 105 ? 48.363 -11.561 -53.619 1.00 26.75 105 VAL A O 1
ATOM 804 N N . ILE A 1 106 ? 47.352 -11.531 -51.586 1.00 26.75 106 ILE A N 1
ATOM 805 C CA . ILE A 1 106 ? 46.236 -12.400 -51.902 1.00 26.76 106 ILE A CA 1
ATOM 806 C C . ILE A 1 106 ? 44.977 -11.684 -51.402 1.00 27.08 106 ILE A C 1
ATOM 807 O O . ILE A 1 106 ? 44.941 -11.228 -50.258 1.00 27.25 106 ILE A O 1
ATOM 812 N N . GLY A 1 107 ? 43.971 -11.579 -52.268 1.00 27.00 107 GLY A N 1
ATOM 813 C CA . GLY A 1 107 ? 42.674 -10.991 -51.923 1.00 27.21 107 GLY A CA 1
ATOM 814 C C . GLY A 1 107 ? 41.723 -11.943 -51.216 1.00 27.04 107 GLY A C 1
ATOM 815 O O . GLY A 1 107 ? 42.087 -12.574 -50.229 1.00 27.61 107 GLY A O 1
ATOM 816 N N . ASN A 1 108 ? 40.501 -12.053 -51.727 1.00 27.25 108 ASN A N 1
ATOM 817 C CA . ASN A 1 108 ? 39.420 -12.753 -51.020 1.00 27.31 108 ASN A CA 1
ATOM 818 C C . ASN A 1 108 ? 38.955 -14.016 -51.722 1.00 27.09 108 ASN A C 1
ATOM 819 O O . ASN A 1 108 ? 38.966 -14.092 -52.944 1.00 27.09 108 ASN A O 1
ATOM 824 N N . LYS A 1 109 ? 38.547 -15.006 -50.933 1.00 27.30 109 LYS A N 1
ATOM 825 C CA . LYS A 1 109 ? 37.850 -16.192 -51.449 1.00 27.80 109 LYS A CA 1
ATOM 826 C C . LYS A 1 109 ? 38.652 -17.011 -52.478 1.00 27.64 109 LYS A C 1
ATOM 827 O O . LYS A 1 109 ? 38.083 -17.669 -53.353 1.00 27.84 109 LYS A O 1
ATOM 833 N N . ASN A 1 110 ? 39.970 -16.960 -52.362 1.00 27.30 110 ASN A N 1
ATOM 834 C CA . ASN A 1 110 ? 40.854 -17.786 -53.173 1.00 26.86 110 ASN A CA 1
ATOM 835 C C . ASN A 1 110 ? 41.014 -19.171 -52.563 1.00 26.76 110 ASN A C 1
ATOM 836 O O . ASN A 1 110 ? 40.937 -19.342 -51.347 1.00 26.46 110 ASN A O 1
ATOM 841 N N . TYR A 1 111 ? 41.243 -20.152 -53.428 1.00 27.10 111 TYR A N 1
ATOM 842 C CA . TYR A 1 111 ? 41.398 -21.538 -53.016 1.00 27.27 111 TYR A CA 1
ATOM 843 C C . TYR A 1 111 ? 42.748 -22.058 -53.485 1.00 26.37 111 TYR A C 1
ATOM 844 O O . TYR A 1 111 ? 43.036 -22.110 -54.676 1.00 25.98 111 TYR A O 1
ATOM 853 N N . PHE A 1 112 ? 43.580 -22.435 -52.528 1.00 26.26 112 PHE A N 1
ATOM 854 C CA . PHE A 1 112 ? 44.890 -22.983 -52.831 1.00 25.73 112 PHE A CA 1
ATOM 855 C C . PHE A 1 112 ? 44.895 -24.466 -52.452 1.00 25.74 112 PHE A C 1
ATOM 856 O O . PHE A 1 112 ? 44.894 -24.809 -51.279 1.00 24.92 112 PHE A O 1
ATOM 864 N N . MET A 1 113 ? 44.861 -25.339 -53.456 1.00 26.09 113 MET A N 1
ATOM 865 C CA . MET A 1 113 ? 44.765 -26.776 -53.202 1.00 26.68 113 MET A CA 1
ATOM 866 C C . MET A 1 113 ? 46.075 -27.331 -52.649 1.00 26.17 113 MET A C 1
ATOM 867 O O . MET A 1 113 ? 47.087 -26.632 -52.628 1.00 26.34 113 MET A O 1
ATOM 872 N N . GLY A 1 114 ? 46.039 -28.584 -52.205 1.00 25.49 114 GLY A N 1
ATOM 873 C CA . GLY A 1 114 ? 47.172 -29.222 -51.559 1.00 25.35 114 GLY A CA 1
ATOM 874 C C . GLY A 1 114 ? 48.463 -29.027 -52.314 1.00 25.70 114 GLY A C 1
ATOM 875 O O . GLY A 1 114 ? 48.515 -29.183 -53.534 1.00 24.70 114 GLY A O 1
ATOM 876 N N . ASN A 1 115 ? 49.498 -28.637 -51.576 1.00 26.18 115 ASN A N 1
ATOM 877 C CA . ASN A 1 115 ? 50.826 -28.545 -52.125 1.00 27.11 115 ASN A CA 1
ATOM 878 C C . ASN A 1 115 ? 51.000 -27.526 -53.244 1.00 26.31 115 ASN A C 1
ATOM 879 O O . ASN A 1 115 ? 51.928 -27.647 -54.048 1.00 26.46 115 ASN A O 1
ATOM 884 N N . SER A 1 116 ? 50.109 -26.538 -53.304 1.00 25.31 116 SER A N 1
ATOM 885 C CA . SER A 1 116 ? 50.259 -25.462 -54.265 1.00 24.64 116 SER A CA 1
ATOM 886 C C . SER A 1 116 ? 51.215 -24.411 -53.699 1.00 24.35 116 SER A C 1
ATOM 887 O O . SER A 1 116 ? 51.449 -24.349 -52.485 1.00 24.56 116 SER A O 1
ATOM 890 N N . HIS A 1 117 ? 51.780 -23.606 -54.590 1.00 23.57 117 HIS A N 1
ATOM 891 C CA . HIS A 1 117 ? 52.839 -22.680 -54.221 1.00 23.38 117 HIS A CA 1
ATOM 892 C C . HIS A 1 117 ? 52.627 -21.314 -54.855 1.00 23.14 117 HIS A C 1
ATOM 893 O O . HIS A 1 117 ? 52.335 -21.219 -56.054 1.00 22.91 117 HIS A O 1
ATOM 900 N N . VAL A 1 118 ? 52.778 -20.267 -54.038 1.00 23.20 118 VAL A N 1
ATOM 901 C CA . VAL A 1 118 ? 52.733 -18.882 -54.502 1.00 23.17 118 VAL A CA 1
ATOM 902 C C . VAL A 1 118 ? 54.085 -18.206 -54.228 1.00 23.07 118 VAL A C 1
ATOM 903 O O . VAL A 1 118 ? 54.477 -18.014 -53.070 1.00 23.49 118 VAL A O 1
ATOM 907 N N . GLY A 1 119 ? 54.795 -17.873 -55.304 1.00 23.11 119 GLY A N 1
ATOM 908 C CA . GLY A 1 119 ? 56.146 -17.302 -55.227 1.00 23.36 119 GLY A CA 1
ATOM 909 C C . GLY A 1 119 ? 56.154 -15.865 -54.719 1.00 23.84 119 GLY A C 1
ATOM 910 O O . GLY A 1 119 ? 55.104 -15.212 -54.653 1.00 23.41 119 GLY A O 1
ATOM 911 N N . HIS A 1 120 ? 57.345 -15.378 -54.376 1.00 24.14 120 HIS A N 1
ATOM 912 C CA . HIS A 1 120 ? 57.526 -14.033 -53.833 1.00 24.65 120 HIS A CA 1
ATOM 913 C C . HIS A 1 120 ? 56.983 -12.965 -54.757 1.00 24.81 120 HIS A C 1
ATOM 914 O O . HIS A 1 120 ? 57.214 -13.011 -55.964 1.00 25.25 120 HIS A O 1
ATOM 921 N N . ASP A 1 121 ? 56.264 -12.001 -54.187 1.00 25.43 121 ASP A N 1
ATOM 922 C CA . ASP A 1 121 ? 55.804 -10.819 -54.945 1.00 26.11 121 ASP A CA 1
ATOM 923 C C . ASP A 1 121 ? 54.666 -11.089 -55.958 1.00 25.88 121 ASP A C 1
ATOM 924 O O . ASP A 1 121 ? 54.364 -10.249 -56.803 1.00 25.80 121 ASP A O 1
ATOM 929 N N . CYS A 1 122 ? 54.044 -12.260 -55.886 1.00 25.72 122 CYS A N 1
ATOM 930 C CA . CYS A 1 122 ? 52.800 -12.478 -56.605 1.00 25.20 122 CYS A CA 1
ATOM 931 C C . CYS A 1 122 ? 51.697 -11.589 -56.036 1.00 25.22 122 CYS A C 1
ATOM 932 O O . CYS A 1 122 ? 51.677 -11.303 -54.834 1.00 24.61 122 CYS A O 1
ATOM 935 N N . ILE A 1 123 ? 50.806 -11.152 -56.923 1.00 25.49 123 ILE A N 1
ATOM 936 C CA . ILE A 1 123 ? 49.583 -10.427 -56.574 1.00 26.01 123 ILE A CA 1
ATOM 937 C C . ILE A 1 123 ? 48.426 -11.223 -57.152 1.00 25.92 123 ILE A C 1
ATOM 938 O O . ILE A 1 123 ? 48.376 -11.457 -58.347 1.00 25.79 123 ILE A O 1
ATOM 943 N N . LEU A 1 124 ? 47.510 -11.648 -56.288 1.00 26.39 124 LEU A N 1
ATOM 944 C CA . LEU A 1 124 ? 46.299 -12.339 -56.713 1.00 25.99 124 LEU A CA 1
ATOM 945 C C . LEU A 1 124 ? 45.101 -11.554 -56.201 1.00 26.03 124 LEU A C 1
ATOM 946 O O . LEU A 1 124 ? 45.126 -11.043 -55.083 1.00 25.74 124 LEU A O 1
ATOM 951 N N . GLY A 1 125 ? 44.063 -11.451 -57.029 1.00 26.28 125 GLY A N 1
ATOM 952 C CA . GLY A 1 125 ? 42.821 -10.801 -56.628 1.00 25.80 125 GLY A CA 1
ATOM 953 C C . GLY A 1 125 ? 41.916 -11.769 -55.894 1.00 25.78 125 GLY A C 1
ATOM 954 O O . GLY A 1 125 ? 42.341 -12.438 -54.954 1.00 26.05 125 GLY A O 1
ATOM 955 N N . ASN A 1 126 ? 40.666 -11.864 -56.341 1.00 25.33 126 ASN A N 1
ATOM 956 C CA . ASN A 1 126 ? 39.658 -12.619 -55.620 1.00 25.16 126 ASN A CA 1
ATOM 957 C C . ASN A 1 126 ? 39.201 -13.883 -56.355 1.00 25.19 126 ASN A C 1
ATOM 958 O O . ASN A 1 126 ? 39.197 -13.934 -57.585 1.00 25.11 126 ASN A O 1
ATOM 963 N N . ASN A 1 127 ? 38.833 -14.910 -55.593 1.00 25.14 127 ASN A N 1
ATOM 964 C CA . ASN A 1 127 ? 38.113 -16.055 -56.149 1.00 25.69 127 ASN A CA 1
ATOM 965 C C . ASN A 1 127 ? 38.932 -16.902 -57.138 1.00 25.30 127 ASN A C 1
ATOM 966 O O . ASN A 1 127 ? 38.373 -17.636 -57.961 1.00 25.55 127 ASN A O 1
ATOM 971 N N . ASN A 1 128 ? 40.248 -16.777 -57.080 1.00 24.91 128 ASN A N 1
ATOM 972 C CA . ASN A 1 128 ? 41.118 -17.587 -57.933 1.00 24.47 128 ASN A CA 1
ATOM 973 C C . ASN A 1 128 ? 41.274 -18.985 -57.330 1.00 24.03 128 ASN A C 1
ATOM 974 O O . ASN A 1 128 ? 41.097 -19.165 -56.119 1.00 23.55 128 ASN A O 1
ATOM 979 N N . ILE A 1 129 ? 41.605 -19.958 -58.177 1.00 23.90 129 ILE A N 1
ATOM 980 C CA . ILE A 1 129 ? 41.885 -21.334 -57.749 1.00 23.75 129 ILE A CA 1
ATOM 981 C C . ILE A 1 129 ? 43.223 -21.793 -58.329 1.00 23.91 129 ILE A C 1
ATOM 982 O O . ILE A 1 129 ? 43.466 -21.643 -59.537 1.00 23.76 129 ILE A O 1
ATOM 987 N N . LEU A 1 130 ? 44.085 -22.326 -57.464 1.00 24.13 130 LEU A N 1
ATOM 988 C CA . LEU A 1 130 ? 45.262 -23.084 -57.897 1.00 25.14 130 LEU A CA 1
ATOM 989 C C . LEU A 1 130 ? 45.026 -24.522 -57.487 1.00 25.05 130 LEU A C 1
ATOM 990 O O . LEU A 1 130 ? 44.814 -24.814 -56.295 1.00 25.04 130 LEU A O 1
ATOM 995 N N . THR A 1 131 ? 45.035 -25.419 -58.469 1.00 25.14 131 THR A N 1
ATOM 996 C CA . THR A 1 131 ? 44.714 -26.817 -58.205 1.00 25.39 131 THR A CA 1
ATOM 997 C C . THR A 1 131 ? 45.893 -27.537 -57.548 1.00 25.24 131 THR A C 1
ATOM 998 O O . THR A 1 131 ? 46.900 -26.910 -57.198 1.00 24.55 131 THR A O 1
ATOM 1002 N N . HIS A 1 132 ? 45.756 -28.849 -57.376 1.00 24.55 132 HIS A N 1
ATOM 1003 C CA . HIS A 1 132 ? 46.717 -29.608 -56.608 1.00 24.04 132 HIS A CA 1
ATOM 1004 C C . HIS A 1 132 ? 48.112 -29.546 -57.203 1.00 23.44 132 HIS A C 1
ATOM 1005 O O . HIS A 1 132 ? 48.294 -29.824 -58.386 1.00 23.13 132 HIS A O 1
ATOM 1012 N N . GLY A 1 133 ? 49.088 -29.160 -56.383 1.00 23.03 133 GLY A N 1
ATOM 1013 C CA . GLY A 1 133 ? 50.489 -29.062 -56.837 1.00 22.73 133 GLY A CA 1
ATOM 1014 C C . GLY A 1 133 ? 50.787 -27.906 -57.788 1.00 22.67 133 GLY A C 1
ATOM 1015 O O . GLY A 1 133 ? 51.886 -27.840 -58.359 1.00 22.70 133 GLY A O 1
ATOM 1016 N N . ALA A 1 134 ? 49.826 -26.993 -57.964 1.00 22.41 134 ALA A N 1
ATOM 1017 C CA . ALA A 1 134 ? 50.032 -25.822 -58.831 1.00 22.92 134 ALA A CA 1
ATOM 1018 C C . ALA A 1 134 ? 51.110 -24.894 -58.260 1.00 23.29 134 ALA A C 1
ATOM 1019 O O . ALA A 1 134 ? 51.168 -24.651 -57.050 1.00 23.98 134 ALA A O 1
ATOM 1021 N N . VAL A 1 135 ? 51.966 -24.406 -59.150 1.00 23.38 135 VAL A N 1
ATOM 1022 C CA . VAL A 1 135 ? 53.081 -23.532 -58.792 1.00 23.58 135 VAL A CA 1
ATOM 1023 C C . VAL A 1 135 ? 52.955 -22.224 -59.553 1.00 23.81 135 VAL A C 1
ATOM 1024 O O . VAL A 1 135 ? 52.829 -22.218 -60.783 1.00 24.61 135 VAL A O 1
ATOM 1028 N N . LEU A 1 136 ? 52.957 -21.120 -58.818 1.00 24.29 136 LEU A N 1
ATOM 1029 C CA . LEU A 1 136 ? 53.116 -19.803 -59.425 1.00 24.40 136 LEU A CA 1
ATOM 1030 C C . LEU A 1 136 ? 54.475 -19.271 -59.047 1.00 24.40 136 LEU A C 1
ATOM 1031 O O . LEU A 1 136 ? 54.768 -19.100 -57.856 1.00 25.11 136 LEU A O 1
ATOM 1036 N N . ALA A 1 137 ? 55.300 -19.026 -60.062 1.00 24.48 137 ALA A N 1
ATOM 1037 C CA . ALA A 1 137 ? 56.592 -18.370 -59.904 1.00 24.88 137 ALA A CA 1
ATOM 1038 C C . ALA A 1 137 ? 56.439 -16.955 -59.317 1.00 25.06 137 ALA A C 1
ATOM 1039 O O . ALA A 1 137 ? 55.343 -16.377 -59.339 1.00 24.22 137 ALA A O 1
ATOM 1041 N N . GLY A 1 138 ? 57.539 -16.406 -58.799 1.00 24.94 138 GLY A N 1
ATOM 1042 C CA . GLY A 1 138 ? 57.557 -15.027 -58.296 1.00 24.64 138 GLY A CA 1
ATOM 1043 C C . GLY A 1 138 ? 57.116 -14.002 -59.330 1.00 25.12 138 GLY A C 1
ATOM 1044 O O . GLY A 1 138 ? 57.266 -14.223 -60.538 1.00 24.97 138 GLY A O 1
ATOM 1045 N N . HIS A 1 139 ? 56.555 -12.891 -58.849 1.00 25.06 139 HIS A N 1
ATOM 1046 C CA . HIS A 1 139 ? 56.118 -11.765 -59.699 1.00 25.26 139 HIS A CA 1
ATOM 1047 C C . HIS A 1 139 ? 55.032 -12.107 -60.720 1.00 24.95 139 HIS A C 1
ATOM 1048 O O . HIS A 1 139 ? 55.005 -11.536 -61.800 1.00 25.21 139 HIS A O 1
ATOM 1055 N N . VAL A 1 140 ? 54.138 -13.031 -60.393 1.00 24.66 140 VAL A N 1
ATOM 1056 C CA . VAL A 1 140 ? 53.042 -13.331 -61.299 1.00 24.33 140 VAL A CA 1
ATOM 1057 C C . VAL A 1 140 ? 51.786 -12.658 -60.753 1.00 24.25 140 VAL A C 1
ATOM 1058 O O . VAL A 1 140 ? 51.551 -12.673 -59.550 1.00 24.62 140 VAL A O 1
ATOM 1062 N N . THR A 1 141 ? 50.995 -12.066 -61.643 1.00 24.46 141 THR A N 1
ATOM 1063 C CA . THR A 1 141 ? 49.770 -11.373 -61.250 1.00 25.23 141 THR A CA 1
ATOM 1064 C C . THR A 1 141 ? 48.522 -12.068 -61.786 1.00 25.68 141 THR A C 1
ATOM 1065 O O . THR A 1 141 ? 48.390 -12.290 -62.988 1.00 25.51 141 THR A O 1
ATOM 1069 N N . LEU A 1 142 ? 47.619 -12.421 -60.875 1.00 26.16 142 LEU A N 1
ATOM 1070 C CA . LEU A 1 142 ? 46.304 -12.934 -61.253 1.00 26.94 142 LEU A CA 1
ATOM 1071 C C . LEU A 1 142 ? 45.251 -11.889 -60.931 1.00 27.01 142 LEU A C 1
ATOM 1072 O O . LEU A 1 142 ? 45.321 -11.239 -59.890 1.00 27.32 142 LEU A O 1
ATOM 1077 N N . GLY A 1 143 ? 44.282 -11.735 -61.825 1.00 27.50 143 GLY A N 1
ATOM 1078 C CA . GLY A 1 143 ? 43.081 -10.946 -61.528 1.00 27.51 143 GLY A CA 1
ATOM 1079 C C . GLY A 1 143 ? 42.126 -11.690 -60.609 1.00 27.43 143 GLY A C 1
ATOM 1080 O O . GLY A 1 143 ? 42.493 -12.112 -59.514 1.00 27.60 143 GLY A O 1
ATOM 1081 N N . ASN A 1 144 ? 40.886 -11.842 -61.061 1.00 27.58 144 ASN A N 1
ATOM 1082 C CA . ASN A 1 144 ? 39.844 -12.497 -60.292 1.00 27.42 144 ASN A CA 1
ATOM 1083 C C . ASN A 1 144 ? 39.292 -13.676 -61.070 1.00 27.26 144 ASN A C 1
ATOM 1084 O O . ASN A 1 144 ? 39.249 -13.646 -62.297 1.00 27.07 144 ASN A O 1
ATOM 1089 N N . PHE A 1 145 ? 38.863 -14.709 -60.353 1.00 27.14 145 PHE A N 1
ATOM 1090 C CA . PHE A 1 145 ? 38.253 -15.892 -60.967 1.00 27.44 145 PHE A CA 1
ATOM 1091 C C . PHE A 1 145 ? 39.127 -16.593 -62.000 1.00 27.29 145 PHE A C 1
ATOM 1092 O O . PHE A 1 145 ? 38.615 -17.221 -62.925 1.00 27.49 145 PHE A O 1
ATOM 1100 N N . ALA A 1 146 ? 40.443 -16.477 -61.843 1.00 26.89 146 ALA A N 1
ATOM 1101 C CA . ALA A 1 146 ? 41.382 -17.180 -62.710 1.00 26.16 146 ALA A CA 1
ATOM 1102 C C . ALA A 1 146 ? 41.562 -18.614 -62.196 1.00 25.81 146 ALA A C 1
ATOM 1103 O O . ALA A 1 146 ? 41.334 -18.890 -61.019 1.00 25.49 146 ALA A O 1
ATOM 1105 N N . PHE A 1 147 ? 41.940 -19.527 -63.090 1.00 26.04 147 PHE A N 1
ATOM 1106 C CA . PHE A 1 147 ? 42.074 -20.944 -62.751 1.00 25.56 147 PHE A CA 1
ATOM 1107 C C . PHE A 1 147 ? 43.446 -21.442 -63.206 1.00 25.27 147 PHE A C 1
ATOM 1108 O O . PHE A 1 147 ? 43.755 -21.451 -64.405 1.00 24.87 147 PHE A O 1
ATOM 1116 N N . ILE A 1 148 ? 44.269 -21.849 -62.243 1.00 24.93 148 ILE A N 1
ATOM 1117 C CA . ILE A 1 148 ? 45.616 -22.348 -62.539 1.00 24.61 148 ILE A CA 1
ATOM 1118 C C . ILE A 1 148 ? 45.709 -23.851 -62.269 1.00 24.21 148 ILE A C 1
ATOM 1119 O O . ILE A 1 148 ? 45.590 -24.310 -61.133 1.00 24.35 148 ILE A O 1
ATOM 1124 N N . SER A 1 149 ? 45.906 -24.613 -63.332 1.00 24.48 149 SER A N 1
ATOM 1125 C CA . SER A 1 149 ? 46.027 -26.065 -63.222 1.00 24.83 149 SER A CA 1
ATOM 1126 C C . SER A 1 149 ? 47.408 -26.467 -62.723 1.00 25.04 149 SER A C 1
ATOM 1127 O O . SER A 1 149 ? 48.360 -25.674 -62.782 1.00 25.20 149 SER A O 1
ATOM 1130 N N . GLY A 1 150 ? 47.506 -27.690 -62.206 1.00 24.92 150 GLY A N 1
ATOM 1131 C CA . GLY A 1 150 ? 48.797 -28.298 -61.873 1.00 24.90 150 GLY A CA 1
ATOM 1132 C C . GLY A 1 150 ? 49.599 -28.497 -63.145 1.00 24.55 150 GLY A C 1
ATOM 1133 O O . GLY A 1 150 ? 49.046 -28.425 -64.240 1.00 24.56 150 GLY A O 1
ATOM 1134 N N . LEU A 1 151 ? 50.904 -28.733 -63.002 1.00 24.37 151 LEU A N 1
ATOM 1135 C CA . LEU A 1 151 ? 51.816 -28.921 -64.148 1.00 24.16 151 LEU A CA 1
ATOM 1136 C C . LEU A 1 151 ? 51.853 -27.705 -65.089 1.00 23.75 151 LEU A C 1
ATOM 1137 O O . LEU A 1 151 ? 51.974 -27.835 -66.308 1.00 23.52 151 LEU A O 1
ATOM 1142 N N . VAL A 1 152 ? 51.755 -26.519 -64.503 1.00 23.81 152 VAL A N 1
ATOM 1143 C CA . VAL A 1 152 ? 51.882 -25.272 -65.254 1.00 24.45 152 VAL A CA 1
ATOM 1144 C C . VAL A 1 152 ? 53.076 -24.443 -64.758 1.00 24.65 152 VAL A C 1
ATOM 1145 O O . VAL A 1 152 ? 53.241 -24.226 -63.551 1.00 25.45 152 VAL A O 1
ATOM 1149 N N . ALA A 1 153 ? 53.895 -23.990 -65.702 1.00 24.84 153 ALA A N 1
ATOM 1150 C CA . ALA A 1 153 ? 54.951 -23.018 -65.443 1.00 24.61 153 ALA A CA 1
ATOM 1151 C C . ALA A 1 153 ? 54.529 -21.676 -66.016 1.00 24.41 153 ALA A C 1
ATOM 1152 O O . ALA A 1 153 ? 54.225 -21.569 -67.207 1.00 24.23 153 ALA A O 1
ATOM 1154 N N . VAL A 1 154 ? 54.473 -20.663 -65.157 1.00 24.69 154 VAL A N 1
ATOM 1155 C CA . VAL A 1 154 ? 54.189 -19.300 -65.601 1.00 24.68 154 VAL A CA 1
ATOM 1156 C C . VAL A 1 154 ? 55.452 -18.464 -65.440 1.00 24.92 154 VAL A C 1
ATOM 1157 O O . VAL A 1 154 ? 56.076 -18.476 -64.385 1.00 24.62 154 VAL A O 1
ATOM 1161 N N . HIS A 1 155 ? 55.829 -17.762 -66.502 1.00 25.79 155 HIS A N 1
ATOM 1162 C CA . HIS A 1 155 ? 57.012 -16.912 -66.490 1.00 26.58 155 HIS A CA 1
ATOM 1163 C C . HIS A 1 155 ? 56.800 -15.741 -65.533 1.00 26.81 155 HIS A C 1
ATOM 1164 O O . HIS A 1 155 ? 55.697 -15.173 -65.449 1.00 27.51 155 HIS A O 1
ATOM 1171 N N . GLN A 1 156 ? 57.847 -15.398 -64.792 1.00 26.79 156 GLN A N 1
ATOM 1172 C CA . GLN A 1 156 ? 57.851 -14.187 -63.979 1.00 26.92 156 GLN A CA 1
ATOM 1173 C C . GLN A 1 156 ? 57.349 -12.978 -64.777 1.00 26.45 156 GLN A C 1
ATOM 1174 O O . GLN A 1 156 ? 57.631 -12.853 -65.966 1.00 25.69 156 GLN A O 1
ATOM 1180 N N . PHE A 1 157 ? 56.591 -12.111 -64.107 1.00 26.93 157 PHE A N 1
ATOM 1181 C CA . PHE A 1 157 ? 56.059 -10.860 -64.675 1.00 27.33 157 PHE A CA 1
ATOM 1182 C C . PHE A 1 157 ? 54.888 -10.999 -65.661 1.00 27.41 157 PHE A C 1
ATOM 1183 O O . PHE A 1 157 ? 54.498 -10.028 -66.309 1.00 27.72 157 PHE A O 1
ATOM 1191 N N . CYS A 1 158 ? 54.309 -12.196 -65.735 1.00 27.43 158 CYS A N 1
ATOM 1192 C CA . CYS A 1 158 ? 53.117 -12.425 -66.542 1.00 27.01 158 CYS A CA 1
ATOM 1193 C C . CYS A 1 158 ? 51.867 -12.010 -65.767 1.00 26.48 158 CYS A C 1
ATOM 1194 O O . CYS A 1 158 ? 51.821 -12.090 -64.537 1.00 26.09 158 CYS A O 1
ATOM 1197 N N . PHE A 1 159 ? 50.862 -11.548 -66.495 1.00 26.37 159 PHE A N 1
ATOM 1198 C CA . PHE A 1 159 ? 49.555 -11.270 -65.910 1.00 26.88 159 PHE A CA 1
ATOM 1199 C C . PHE A 1 159 ? 48.591 -12.305 -66.441 1.00 26.78 159 PHE A C 1
ATOM 1200 O O . PHE A 1 159 ? 48.655 -12.690 -67.617 1.00 27.25 159 PHE A O 1
ATOM 1208 N N . VAL A 1 160 ? 47.711 -12.762 -65.566 1.00 26.74 160 VAL A N 1
ATOM 1209 C CA . VAL A 1 160 ? 46.624 -13.644 -65.943 1.00 26.76 160 VAL A CA 1
ATOM 1210 C C . VAL A 1 160 ? 45.320 -12.871 -65.739 1.00 26.72 160 VAL A C 1
ATOM 1211 O O . VAL A 1 160 ? 45.003 -12.471 -64.623 1.00 27.07 160 VAL A O 1
ATOM 1215 N N . GLY A 1 161 ? 44.596 -12.630 -66.832 1.00 27.04 161 GLY A N 1
ATOM 1216 C CA . GLY A 1 161 ? 43.340 -11.867 -66.786 1.00 26.94 161 GLY A CA 1
ATOM 1217 C C . GLY A 1 161 ? 42.188 -12.575 -66.090 1.00 27.21 161 GLY A C 1
ATOM 1218 O O . GLY A 1 161 ? 42.229 -13.804 -65.887 1.00 26.98 161 GLY A O 1
ATOM 1219 N N . ASP A 1 162 ? 41.161 -11.793 -65.735 1.00 26.90 162 ASP A N 1
ATOM 1220 C CA . ASP A 1 162 ? 39.941 -12.295 -65.092 1.00 27.51 162 ASP A CA 1
ATOM 1221 C C . ASP A 1 162 ? 39.282 -13.434 -65.861 1.00 27.17 162 ASP A C 1
ATOM 1222 O O . ASP A 1 162 ? 39.236 -13.426 -67.099 1.00 27.15 162 ASP A O 1
ATOM 1227 N N . TYR A 1 163 ? 38.769 -14.398 -65.106 1.00 27.11 163 TYR A N 1
ATOM 1228 C CA . TYR A 1 163 ? 38.033 -15.561 -65.630 1.00 27.94 163 TYR A CA 1
ATOM 1229 C C . TYR A 1 163 ? 38.814 -16.395 -66.655 1.00 27.92 163 TYR A C 1
ATOM 1230 O O . TYR A 1 163 ? 38.231 -17.107 -67.474 1.00 27.94 163 TYR A O 1
ATOM 1239 N N . SER A 1 164 ? 40.136 -16.322 -66.608 1.00 28.28 164 SER A N 1
ATOM 1240 C CA . SER A 1 164 ? 40.924 -17.118 -67.534 1.00 28.52 164 SER A CA 1
ATOM 1241 C C . SER A 1 164 ? 41.365 -18.443 -66.919 1.00 28.70 164 SER A C 1
ATOM 1242 O O . SER A 1 164 ? 41.345 -18.616 -65.698 1.00 28.32 164 SER A O 1
ATOM 1245 N N . MET A 1 165 ? 41.746 -19.375 -67.785 1.00 29.29 165 MET A N 1
ATOM 1246 C CA . MET A 1 165 ? 42.161 -20.705 -67.369 1.00 30.86 165 MET A CA 1
ATOM 1247 C C . MET A 1 165 ? 43.467 -21.116 -68.048 1.00 29.30 165 MET A C 1
ATOM 1248 O O . MET A 1 165 ? 43.646 -20.936 -69.258 1.00 29.01 165 MET A O 1
ATOM 1253 N N . VAL A 1 166 ? 44.390 -21.631 -67.249 1.00 28.46 166 VAL A N 1
ATOM 1254 C CA . VAL A 1 166 ? 45.583 -22.270 -67.790 1.00 27.99 166 VAL A CA 1
ATOM 1255 C C . VAL A 1 166 ? 45.489 -23.769 -67.519 1.00 27.29 166 VAL A C 1
ATOM 1256 O O . VAL A 1 166 ? 45.493 -24.196 -66.374 1.00 27.21 166 VAL A O 1
ATOM 1260 N N . ALA A 1 167 ? 45.372 -24.545 -68.590 1.00 27.04 167 ALA A N 1
ATOM 1261 C CA . ALA A 1 167 ? 45.244 -25.996 -68.517 1.00 26.63 167 ALA A CA 1
ATOM 1262 C C . ALA A 1 167 ? 46.595 -26.661 -68.198 1.00 26.24 167 ALA A C 1
ATOM 1263 O O . ALA A 1 167 ? 47.648 -26.057 -68.390 1.00 26.00 167 ALA A O 1
ATOM 1265 N N . GLY A 1 168 ? 46.542 -27.900 -67.708 1.00 26.35 168 GLY A N 1
ATOM 1266 C CA . GLY A 1 168 ? 47.728 -28.653 -67.275 1.00 26.14 168 GLY A CA 1
ATOM 1267 C C . GLY A 1 168 ? 48.715 -28.943 -68.386 1.00 25.94 168 GLY A C 1
ATOM 1268 O O . GLY A 1 168 ? 48.324 -29.063 -69.547 1.00 26.58 168 GLY A O 1
ATOM 1269 N N . LEU A 1 169 ? 49.996 -29.052 -68.032 1.00 26.31 169 LEU A N 1
ATOM 1270 C CA . LEU A 1 169 ? 51.105 -29.274 -69.000 1.00 26.48 169 LEU A CA 1
ATOM 1271 C C . LEU A 1 169 ? 51.331 -28.078 -69.953 1.00 27.24 169 LEU A C 1
ATOM 1272 O O . LEU A 1 169 ? 51.623 -28.248 -71.143 1.00 28.36 169 LEU A O 1
ATOM 1277 N N . ALA A 1 170 ? 51.211 -26.867 -69.408 1.00 27.19 170 ALA A N 1
ATOM 1278 C CA . ALA A 1 170 ? 51.369 -25.636 -70.181 1.00 27.11 170 ALA A CA 1
ATOM 1279 C C . ALA A 1 170 ? 52.527 -24.789 -69.673 1.00 26.84 170 ALA A C 1
ATOM 1280 O O . ALA A 1 170 ? 52.769 -24.694 -68.465 1.00 26.44 170 ALA A O 1
ATOM 1282 N N . LYS A 1 171 ? 53.239 -24.184 -70.618 1.00 26.96 171 LYS A N 1
ATOM 1283 C CA . LYS A 1 171 ? 54.284 -23.211 -70.312 1.00 27.22 171 LYS A CA 1
ATOM 1284 C C . LYS A 1 171 ? 53.870 -21.806 -70.768 1.00 26.86 171 LYS A C 1
ATOM 1285 O O . LYS A 1 171 ? 53.807 -21.514 -71.955 1.00 26.94 171 LYS A O 1
ATOM 1291 N N . VAL A 1 172 ? 53.590 -20.953 -69.798 1.00 27.11 172 VAL A N 1
ATOM 1292 C CA . VAL A 1 172 ? 53.104 -19.605 -70.043 1.00 27.24 172 VAL A CA 1
ATOM 1293 C C . VAL A 1 172 ? 54.290 -18.636 -70.082 1.00 27.01 172 VAL A C 1
ATOM 1294 O O . VAL A 1 172 ? 55.048 -18.555 -69.119 1.00 26.64 172 VAL A O 1
ATOM 1298 N N . VAL A 1 173 ? 54.444 -17.907 -71.189 1.00 27.35 173 VAL A N 1
ATOM 1299 C CA . VAL A 1 173 ? 55.567 -16.957 -71.340 1.00 28.06 173 VAL A CA 1
ATOM 1300 C C . VAL A 1 173 ? 55.151 -15.493 -71.543 1.00 28.27 173 VAL A C 1
ATOM 1301 O O . VAL A 1 173 ? 55.943 -14.580 -71.302 1.00 28.67 173 VAL A O 1
ATOM 1305 N N . GLN A 1 174 ? 53.921 -15.285 -72.008 1.00 28.79 174 GLN A N 1
ATOM 1306 C CA . GLN A 1 174 ? 53.341 -13.951 -72.171 1.00 29.38 174 GLN A CA 1
ATOM 1307 C C . GLN A 1 174 ? 51.996 -13.915 -71.437 1.00 28.69 174 GLN A C 1
ATOM 1308 O O . GLN A 1 174 ? 51.585 -14.926 -70.862 1.00 28.51 174 GLN A O 1
ATOM 1314 N N . ASP A 1 175 ? 51.314 -12.768 -71.431 1.00 27.91 175 ASP A N 1
ATOM 1315 C CA . ASP A 1 175 ? 50.082 -12.643 -70.640 1.00 27.32 175 ASP A CA 1
ATOM 1316 C C . ASP A 1 175 ? 48.954 -13.561 -71.111 1.00 26.73 175 ASP A C 1
ATOM 1317 O O . ASP A 1 175 ? 48.850 -13.895 -72.298 1.00 26.59 175 ASP A O 1
ATOM 1322 N N . VAL A 1 176 ? 48.134 -13.983 -70.156 1.00 26.62 176 VAL A N 1
ATOM 1323 C CA . VAL A 1 176 ? 46.940 -14.776 -70.435 1.00 26.44 176 VAL A CA 1
ATOM 1324 C C . VAL A 1 176 ? 45.723 -13.832 -70.438 1.00 26.32 176 VAL A C 1
ATOM 1325 O O . VAL A 1 176 ? 45.359 -13.281 -69.403 1.00 26.80 176 VAL A O 1
ATOM 1329 N N . PRO A 1 177 ? 45.114 -13.625 -71.619 1.00 26.36 177 PRO A N 1
ATOM 1330 C CA . PRO A 1 177 ? 44.035 -12.645 -71.758 1.00 26.50 177 PRO A CA 1
ATOM 1331 C C . PRO A 1 177 ? 42.757 -13.058 -71.028 1.00 26.88 177 PRO A C 1
ATOM 1332 O O . PRO A 1 177 ? 42.503 -14.258 -70.857 1.00 27.08 177 PRO A O 1
ATOM 1336 N N . PRO A 1 178 ? 41.961 -12.072 -70.576 1.00 27.10 178 PRO A N 1
ATOM 1337 C CA . PRO A 1 178 ? 40.779 -12.421 -69.790 1.00 27.55 178 PRO A CA 1
ATOM 1338 C C . PRO A 1 178 ? 39.765 -13.273 -70.557 1.00 27.54 178 PRO A C 1
ATOM 1339 O O . PRO A 1 178 ? 39.765 -13.278 -71.787 1.00 27.92 178 PRO A O 1
ATOM 1343 N N . TYR A 1 179 ? 38.939 -14.002 -69.812 1.00 28.03 179 TYR A N 1
ATOM 1344 C CA . TYR A 1 179 ? 37.857 -14.850 -70.352 1.00 28.80 179 TYR A CA 1
ATOM 1345 C C . TYR A 1 179 ? 38.333 -15.964 -71.276 1.00 28.82 179 TYR A C 1
ATOM 1346 O O . TYR A 1 179 ? 37.529 -16.541 -72.003 1.00 28.93 179 TYR A O 1
ATOM 1355 N N . SER A 1 180 ? 39.631 -16.271 -71.234 1.00 29.17 180 SER A N 1
ATOM 1356 C CA . SER A 1 180 ? 40.253 -17.164 -72.211 1.00 29.03 180 SER A CA 1
ATOM 1357 C C . SER A 1 180 ? 40.858 -18.417 -71.571 1.00 29.08 180 SER A C 1
ATOM 1358 O O . SER A 1 180 ? 41.061 -18.477 -70.365 1.00 28.76 180 SER A O 1
ATOM 1361 N N . THR A 1 181 ? 41.125 -19.417 -72.405 1.00 29.05 181 THR A N 1
ATOM 1362 C CA . THR A 1 181 ? 41.751 -20.659 -71.976 1.00 28.86 181 THR A CA 1
ATOM 1363 C C . THR A 1 181 ? 43.040 -20.816 -72.756 1.00 28.97 181 THR A C 1
ATOM 1364 O O . THR A 1 181 ? 43.057 -20.718 -73.983 1.00 28.40 181 THR A O 1
ATOM 1368 N N . VAL A 1 182 ? 44.121 -21.057 -72.026 1.00 29.66 182 VAL A N 1
ATOM 1369 C CA . VAL A 1 182 ? 45.441 -21.214 -72.604 1.00 29.97 182 VAL A CA 1
ATOM 1370 C C . VAL A 1 182 ? 45.918 -22.641 -72.348 1.00 30.23 182 VAL A C 1
ATOM 1371 O O . VAL A 1 182 ? 45.689 -23.200 -71.272 1.00 29.59 182 VAL A O 1
ATOM 1375 N N . ASP A 1 183 ? 46.566 -23.228 -73.352 1.00 30.51 183 ASP A N 1
ATOM 1376 C CA . ASP A 1 183 ? 46.974 -24.615 -73.277 1.00 31.50 183 ASP A CA 1
ATOM 1377 C C . ASP A 1 183 ? 48.249 -24.877 -74.079 1.00 31.90 183 ASP A C 1
ATOM 1378 O O . ASP A 1 183 ? 48.584 -24.127 -74.993 1.00 32.47 183 ASP A O 1
ATOM 1383 N N . GLY A 1 184 ? 48.955 -25.938 -73.712 1.00 32.45 184 GLY A N 1
ATOM 1384 C CA . GLY A 1 184 ? 50.083 -26.431 -74.497 1.00 32.86 184 GLY A CA 1
ATOM 1385 C C . GLY A 1 184 ? 51.440 -25.841 -74.181 1.00 32.90 184 GLY A C 1
ATOM 1386 O O . GLY A 1 184 ? 51.569 -24.902 -73.402 1.00 32.90 184 GLY A O 1
ATOM 1387 N N . ASN A 1 185 ? 52.456 -26.415 -74.811 1.00 33.48 185 ASN A N 1
ATOM 1388 C CA . ASN A 1 185 ? 53.825 -25.955 -74.698 1.00 33.74 185 ASN A CA 1
ATOM 1389 C C . ASN A 1 185 ? 54.480 -26.059 -76.073 1.00 34.06 185 ASN A C 1
ATOM 1390 O O . ASN A 1 185 ? 54.664 -27.172 -76.579 1.00 34.31 185 ASN A O 1
ATOM 1395 N N . PRO A 1 186 ? 54.806 -24.906 -76.690 1.00 34.06 186 PRO A N 1
ATOM 1396 C CA . PRO A 1 186 ? 54.553 -23.553 -76.168 1.00 34.21 186 PRO A CA 1
ATOM 1397 C C . PRO A 1 186 ? 53.060 -23.214 -76.184 1.00 34.19 186 PRO A C 1
ATOM 1398 O O . PRO A 1 186 ? 52.321 -23.704 -77.039 1.00 34.55 186 PRO A O 1
ATOM 1402 N N . SER A 1 187 ? 52.622 -22.393 -75.238 1.00 34.00 187 SER A N 1
ATOM 1403 C CA . SER A 1 187 ? 51.193 -22.236 -75.004 1.00 33.72 187 SER A CA 1
ATOM 1404 C C . SER A 1 187 ? 50.562 -21.239 -75.951 1.00 33.15 187 SER A C 1
ATOM 1405 O O . SER A 1 187 ? 51.241 -20.348 -76.466 1.00 33.07 187 SER A O 1
ATOM 1408 N N . THR A 1 188 ? 49.264 -21.423 -76.189 1.00 32.10 188 THR A N 1
ATOM 1409 C CA . THR A 1 188 ? 48.469 -20.516 -77.003 1.00 31.18 188 THR A CA 1
ATOM 1410 C C . THR A 1 188 ? 47.096 -20.372 -76.391 1.00 30.70 188 THR A C 1
ATOM 1411 O O . THR A 1 188 ? 46.669 -21.231 -75.622 1.00 30.68 188 THR A O 1
ATOM 1415 N N . VAL A 1 189 ? 46.397 -19.291 -76.729 1.00 30.13 189 VAL A N 1
ATOM 1416 C CA . VAL A 1 189 ? 44.965 -19.211 -76.443 1.00 29.72 189 VAL A CA 1
ATOM 1417 C C . VAL A 1 189 ? 44.252 -20.189 -77.374 1.00 29.55 189 VAL A C 1
ATOM 1418 O O . VAL A 1 189 ? 44.393 -20.119 -78.602 1.00 28.88 189 VAL A O 1
ATOM 1422 N N . VAL A 1 190 ? 43.512 -21.117 -76.781 1.00 29.74 190 VAL A N 1
ATOM 1423 C CA . VAL A 1 190 ? 42.859 -22.168 -77.556 1.00 30.27 190 VAL A CA 1
ATOM 1424 C C . VAL A 1 190 ? 41.352 -21.920 -77.714 1.00 30.86 190 VAL A C 1
ATOM 1425 O O . VAL A 1 190 ? 40.686 -22.542 -78.552 1.00 31.04 190 VAL A O 1
ATOM 1429 N N . GLY A 1 191 ? 40.833 -20.984 -76.930 1.00 31.14 191 GLY A N 1
ATOM 1430 C CA . GLY A 1 191 ? 39.413 -20.679 -76.940 1.00 31.72 191 GLY A CA 1
ATOM 1431 C C . GLY A 1 191 ? 39.038 -19.877 -75.721 1.00 32.13 191 GLY A C 1
ATOM 1432 O O . GLY A 1 191 ? 39.903 -19.422 -74.968 1.00 31.72 191 GLY A O 1
ATOM 1433 N N . LEU A 1 192 ? 37.736 -19.723 -75.525 1.00 32.84 192 LEU A N 1
ATOM 1434 C CA . LEU A 1 192 ? 37.206 -18.970 -74.410 1.00 33.46 192 LEU A CA 1
ATOM 1435 C C . LEU A 1 192 ? 36.893 -19.879 -73.233 1.00 33.87 192 LEU A C 1
ATOM 1436 O O . LEU A 1 192 ? 36.517 -21.051 -73.406 1.00 33.97 192 LEU A O 1
ATOM 1441 N N . ASN A 1 193 ? 37.037 -19.330 -72.032 1.00 34.11 193 ASN A N 1
ATOM 1442 C CA . ASN A 1 193 ? 36.603 -20.022 -70.833 1.00 34.57 193 ASN A CA 1
ATOM 1443 C C . ASN A 1 193 ? 35.078 -19.911 -70.670 1.00 34.67 193 ASN A C 1
ATOM 1444 O O . ASN A 1 193 ? 34.575 -19.161 -69.834 1.00 34.00 193 ASN A O 1
ATOM 1449 N N . SER A 1 194 ? 34.356 -20.679 -71.485 1.00 35.75 194 SER A N 1
ATOM 1450 C CA . SER A 1 194 ? 32.885 -20.656 -71.510 1.00 36.73 194 SER A CA 1
ATOM 1451 C C . SER A 1 194 ? 32.239 -21.166 -70.219 1.00 37.25 194 SER A C 1
ATOM 1452 O O . SER A 1 194 ? 31.181 -20.674 -69.820 1.00 37.31 194 SER A O 1
ATOM 1455 N N . VAL A 1 195 ? 32.874 -22.155 -69.587 1.00 37.92 195 VAL A N 1
ATOM 1456 C CA . VAL A 1 195 ? 32.402 -22.720 -68.316 1.00 38.44 195 VAL A CA 1
ATOM 1457 C C . VAL A 1 195 ? 32.493 -21.697 -67.180 1.00 38.53 195 VAL A C 1
ATOM 1458 O O . VAL A 1 195 ? 31.501 -21.439 -66.489 1.00 38.68 195 VAL A O 1
ATOM 1462 N N . GLY A 1 196 ? 33.677 -21.108 -67.008 1.00 38.61 196 GLY A N 1
ATOM 1463 C CA . GLY A 1 196 ? 33.877 -20.015 -66.056 1.00 38.70 196 GLY A CA 1
ATOM 1464 C C . GLY A 1 196 ? 32.894 -18.873 -66.252 1.00 38.97 196 GLY A C 1
ATOM 1465 O O . GLY A 1 196 ? 32.374 -18.317 -65.276 1.00 38.51 196 GLY A O 1
ATOM 1466 N N . MET A 1 197 ? 32.647 -18.530 -67.517 1.00 39.14 197 MET A N 1
ATOM 1467 C CA . MET A 1 197 ? 31.710 -17.459 -67.882 1.00 39.37 197 MET A CA 1
ATOM 1468 C C . MET A 1 197 ? 30.240 -17.810 -67.624 1.00 40.53 197 MET A C 1
ATOM 1469 O O . MET A 1 197 ? 29.486 -16.977 -67.122 1.00 40.44 197 MET A O 1
ATOM 1474 N N . LYS A 1 198 ? 29.836 -19.029 -67.976 1.00 41.63 198 LYS A N 1
ATOM 1475 C CA . LYS A 1 198 ? 28.484 -19.503 -67.667 1.00 43.29 198 LYS A CA 1
ATOM 1476 C C . LYS A 1 198 ? 28.277 -19.641 -66.158 1.00 43.92 198 LYS A C 1
ATOM 1477 O O . LYS A 1 198 ? 27.286 -19.138 -65.616 1.00 44.35 198 LYS A O 1
ATOM 1483 N N . ARG A 1 199 ? 29.223 -20.304 -65.488 1.00 44.64 199 ARG A N 1
ATOM 1484 C CA . ARG A 1 199 ? 29.202 -20.457 -64.026 1.00 45.33 199 ARG A CA 1
ATOM 1485 C C . ARG A 1 199 ? 29.099 -19.103 -63.323 1.00 45.27 199 ARG A C 1
ATOM 1486 O O . ARG A 1 199 ? 28.433 -18.980 -62.293 1.00 45.66 199 ARG A O 1
ATOM 1494 N N . ALA A 1 200 ? 29.730 -18.087 -63.907 1.00 45.00 200 ALA A N 1
ATOM 1495 C CA . ALA A 1 200 ? 29.701 -16.736 -63.367 1.00 44.78 200 ALA A CA 1
ATOM 1496 C C . ALA A 1 200 ? 28.395 -15.968 -63.634 1.00 44.60 200 ALA A C 1
ATOM 1497 O O . ALA A 1 200 ? 28.201 -14.872 -63.107 1.00 44.66 200 ALA A O 1
ATOM 1499 N N . GLY A 1 201 ? 27.508 -16.539 -64.447 1.00 44.35 201 GLY A N 1
ATOM 1500 C CA . GLY A 1 201 ? 26.239 -15.894 -64.784 1.00 43.86 201 GLY A CA 1
ATOM 1501 C C . GLY A 1 201 ? 26.312 -14.823 -65.864 1.00 43.41 201 GLY A C 1
ATOM 1502 O O . GLY A 1 201 ? 25.461 -13.934 -65.917 1.00 43.62 201 GLY A O 1
ATOM 1503 N N . PHE A 1 202 ? 27.325 -14.902 -66.728 1.00 42.83 202 PHE A N 1
ATOM 1504 C CA . PHE A 1 202 ? 27.436 -14.002 -67.879 1.00 42.04 202 PHE A CA 1
ATOM 1505 C C . PHE A 1 202 ? 26.263 -14.302 -68.794 1.00 41.66 202 PHE A C 1
ATOM 1506 O O . PHE A 1 202 ? 25.954 -15.471 -69.054 1.00 41.41 202 PHE A O 1
ATOM 1514 N N . SER A 1 203 ? 25.608 -13.246 -69.271 1.00 40.94 203 SER A N 1
ATOM 1515 C CA . SER A 1 203 ? 24.479 -13.389 -70.180 1.00 40.22 203 SER A CA 1
ATOM 1516 C C . SER A 1 203 ? 24.989 -13.845 -71.543 1.00 39.43 203 SER A C 1
ATOM 1517 O O . SER A 1 203 ? 26.146 -13.581 -71.878 1.00 39.72 203 SER A O 1
ATOM 1520 N N . PRO A 1 204 ? 24.140 -14.543 -72.328 1.00 38.54 204 PRO A N 1
ATOM 1521 C CA . PRO A 1 204 ? 24.489 -14.881 -73.706 1.00 37.97 204 PRO A CA 1
ATOM 1522 C C . PRO A 1 204 ? 24.999 -13.680 -74.516 1.00 37.06 204 PRO A C 1
ATOM 1523 O O . PRO A 1 204 ? 25.943 -13.827 -75.291 1.00 36.98 204 PRO A O 1
ATOM 1527 N N . GLU A 1 205 ? 24.383 -12.513 -74.328 1.00 36.10 205 GLU A N 1
ATOM 1528 C CA . GLU A 1 205 ? 24.816 -11.281 -75.006 1.00 35.40 205 GLU A CA 1
ATOM 1529 C C . GLU A 1 205 ? 26.243 -10.868 -74.618 1.00 34.08 205 GLU A C 1
ATOM 1530 O O . GLU A 1 205 ? 27.045 -10.488 -75.481 1.00 33.71 205 GLU A O 1
ATOM 1536 N N . VAL A 1 206 ? 26.543 -10.933 -73.320 1.00 33.08 206 VAL A N 1
ATOM 1537 C CA . VAL A 1 206 ? 27.879 -10.617 -72.793 1.00 32.17 206 VAL A CA 1
ATOM 1538 C C . VAL A 1 206 ? 28.937 -11.609 -73.295 1.00 31.41 206 VAL A C 1
ATOM 1539 O O . VAL A 1 206 ? 30.036 -11.213 -73.682 1.00 31.49 206 VAL A O 1
ATOM 1543 N N . ARG A 1 207 ? 28.597 -12.893 -73.301 1.00 30.98 207 ARG A N 1
ATOM 1544 C CA . ARG A 1 207 ? 29.516 -13.914 -73.787 1.00 30.74 207 ARG A CA 1
ATOM 1545 C C . ARG A 1 207 ? 29.763 -13.775 -75.289 1.00 30.19 207 ARG A C 1
ATOM 1546 O O . ARG A 1 207 ? 30.897 -13.933 -75.753 1.00 29.61 207 ARG A O 1
ATOM 1554 N N . ASN A 1 208 ? 28.711 -13.454 -76.043 1.00 29.72 208 ASN A N 1
ATOM 1555 C CA . ASN A 1 208 ? 28.862 -13.246 -77.483 1.00 29.56 208 ASN A CA 1
ATOM 1556 C C . ASN A 1 208 ? 29.649 -11.975 -77.808 1.00 28.98 208 ASN A C 1
ATOM 1557 O O . ASN A 1 208 ? 30.356 -11.932 -78.805 1.00 28.82 208 ASN A O 1
ATOM 1562 N N . ALA A 1 209 ? 29.521 -10.950 -76.967 1.00 28.65 209 ALA A N 1
ATOM 1563 C CA . ALA A 1 209 ? 30.303 -9.712 -77.144 1.00 28.57 209 ALA A CA 1
ATOM 1564 C C . ALA A 1 209 ? 31.792 -9.970 -76.865 1.00 28.53 209 ALA A C 1
ATOM 1565 O O . ALA A 1 209 ? 32.667 -9.455 -77.552 1.00 28.95 209 ALA A O 1
ATOM 1567 N N . ILE A 1 210 ? 32.074 -10.799 -75.871 1.00 29.41 210 ILE A N 1
ATOM 1568 C CA . ILE A 1 210 ? 33.452 -11.240 -75.623 1.00 29.62 210 ILE A CA 1
ATOM 1569 C C . ILE A 1 210 ? 34.012 -12.063 -76.802 1.00 29.66 210 ILE A C 1
ATOM 1570 O O . ILE A 1 210 ? 35.129 -11.804 -77.268 1.00 29.30 210 ILE A O 1
ATOM 1575 N N . LYS A 1 211 ? 33.224 -13.018 -77.298 1.00 29.44 211 LYS A N 1
ATOM 1576 C CA . LYS A 1 211 ? 33.607 -13.803 -78.472 1.00 29.79 211 LYS A CA 1
ATOM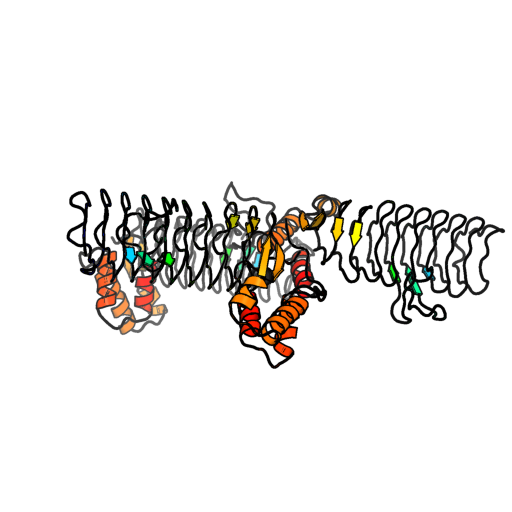 1577 C C . LYS A 1 211 ? 33.883 -12.910 -79.686 1.00 29.40 211 LYS A C 1
ATOM 1578 O O . LYS A 1 211 ? 34.865 -13.116 -80.411 1.00 29.48 211 LYS A O 1
ATOM 1584 N N . HIS A 1 212 ? 33.016 -11.921 -79.903 1.00 29.25 212 HIS A N 1
ATOM 1585 C CA . HIS A 1 212 ? 33.210 -10.961 -80.989 1.00 29.12 212 HIS A CA 1
ATOM 1586 C C . HIS A 1 212 ? 34.486 -10.120 -80.829 1.00 28.63 212 HIS A C 1
ATOM 1587 O O . HIS A 1 212 ? 35.174 -9.874 -81.807 1.00 29.03 212 HIS A O 1
ATOM 1594 N N . ALA A 1 213 ? 34.802 -9.670 -79.618 1.00 28.50 213 ALA A N 1
ATOM 1595 C CA . ALA A 1 213 ? 36.068 -8.931 -79.415 1.00 28.70 213 ALA A CA 1
ATOM 1596 C C . ALA A 1 213 ? 37.298 -9.757 -79.847 1.00 28.47 213 ALA A C 1
ATOM 1597 O O . ALA A 1 213 ? 38.167 -9.262 -80.568 1.00 28.41 213 ALA A O 1
ATOM 1599 N N . TYR A 1 214 ? 37.340 -11.025 -79.446 1.00 28.48 214 TYR A N 1
ATOM 1600 C CA . TYR A 1 214 ? 38.462 -11.901 -79.791 1.00 28.77 214 TYR A CA 1
ATOM 1601 C C . TYR A 1 214 ? 38.496 -12.352 -81.256 1.00 29.11 214 TYR A C 1
ATOM 1602 O O . TYR A 1 214 ? 39.563 -12.666 -81.785 1.00 28.78 214 TYR A O 1
ATOM 1611 N N . LYS A 1 215 ? 37.337 -12.385 -81.913 1.00 29.67 215 LYS A N 1
ATOM 1612 C CA . LYS A 1 215 ? 37.292 -12.654 -83.351 1.00 30.59 215 LYS A CA 1
ATOM 1613 C C . LYS A 1 215 ? 38.048 -11.569 -84.125 1.00 30.81 215 LYS A C 1
ATOM 1614 O O . LYS A 1 215 ? 38.825 -11.868 -85.031 1.00 30.95 215 LYS A O 1
ATOM 1620 N N . VAL A 1 216 ? 37.811 -10.310 -83.760 1.00 31.08 216 VAL A N 1
ATOM 1621 C CA . VAL A 1 216 ? 38.526 -9.180 -84.352 1.00 31.56 216 VAL A CA 1
ATOM 1622 C C . VAL A 1 216 ? 40.036 -9.271 -84.058 1.00 31.60 216 VAL A C 1
ATOM 1623 O O . VAL A 1 216 ? 40.863 -9.164 -84.969 1.00 31.09 216 VAL A O 1
ATOM 1627 N N . ILE A 1 217 ? 40.376 -9.508 -82.790 1.00 32.41 217 ILE A N 1
ATOM 1628 C CA . ILE A 1 217 ? 41.776 -9.539 -82.327 1.00 32.84 217 ILE A CA 1
ATOM 1629 C C . ILE A 1 217 ? 42.566 -10.717 -82.908 1.00 33.60 217 ILE A C 1
ATOM 1630 O O . ILE A 1 217 ? 43.693 -10.545 -83.376 1.00 33.67 217 ILE A O 1
ATOM 1635 N N . TYR A 1 218 ? 41.962 -11.901 -82.897 1.00 34.12 218 TYR A N 1
ATOM 1636 C CA . TYR A 1 218 ? 42.662 -13.116 -83.283 1.00 35.02 218 TYR A CA 1
ATOM 1637 C C . TYR A 1 218 ? 42.313 -13.686 -84.665 1.00 36.04 218 TYR A C 1
ATOM 1638 O O . TYR A 1 218 ? 43.191 -14.213 -85.347 1.00 36.33 218 TYR A O 1
ATOM 1647 N N . HIS A 1 219 ? 41.052 -13.576 -85.087 1.00 37.01 219 HIS A N 1
ATOM 1648 C CA . HIS A 1 219 ? 40.583 -14.324 -86.266 1.00 38.21 219 HIS A CA 1
ATOM 1649 C C . HIS A 1 219 ? 40.157 -13.476 -87.470 1.00 38.70 219 HIS A C 1
ATOM 1650 O O . HIS A 1 219 ? 39.243 -13.861 -88.204 1.00 38.67 219 HIS A O 1
ATOM 1657 N N . SER A 1 220 ? 40.832 -12.343 -87.679 1.00 39.25 220 SER A N 1
ATOM 1658 C CA . SER A 1 220 ? 40.482 -11.396 -88.747 1.00 39.93 220 SER A CA 1
ATOM 1659 C C . SER A 1 220 ? 41.643 -11.052 -89.694 1.00 40.29 220 SER A C 1
ATOM 1660 O O . SER A 1 220 ? 41.553 -10.098 -90.473 1.00 40.41 220 SER A O 1
ATOM 1663 N N . GLY A 1 221 ? 42.727 -11.822 -89.614 1.00 40.68 221 GLY A N 1
ATOM 1664 C CA . GLY A 1 221 ? 43.885 -11.649 -90.498 1.00 40.94 221 GLY A CA 1
ATOM 1665 C C . GLY A 1 221 ? 44.580 -10.296 -90.420 1.00 40.90 221 GLY A C 1
ATOM 1666 O O . GLY A 1 221 ? 45.182 -9.842 -91.395 1.00 40.66 221 GLY A O 1
ATOM 1667 N N . ILE A 1 222 ? 44.491 -9.649 -89.264 1.00 41.15 222 ILE A N 1
ATOM 1668 C CA . ILE A 1 222 ? 45.179 -8.377 -89.039 1.00 41.51 222 ILE A CA 1
ATOM 1669 C C . ILE A 1 222 ? 46.028 -8.416 -87.765 1.00 41.80 222 ILE A C 1
ATOM 1670 O O . ILE A 1 222 ? 45.848 -9.293 -86.906 1.00 41.77 222 ILE A O 1
ATOM 1675 N N . SER A 1 223 ? 46.959 -7.470 -87.664 1.00 42.04 223 SER A N 1
ATOM 1676 C CA . SER A 1 223 ? 47.814 -7.344 -86.487 1.00 42.22 223 SER A CA 1
ATOM 1677 C C . SER A 1 223 ? 46.976 -6.978 -85.267 1.00 42.13 223 SER A C 1
ATOM 1678 O O . SER A 1 223 ? 45.853 -6.467 -85.396 1.00 42.13 223 SER A O 1
ATOM 1681 N N . THR A 1 224 ? 47.537 -7.237 -84.090 1.00 42.12 224 THR A N 1
ATOM 1682 C CA . THR A 1 224 ? 46.865 -6.965 -82.824 1.00 42.37 224 THR A CA 1
ATOM 1683 C C . THR A 1 224 ? 46.568 -5.478 -82.686 1.00 42.39 224 THR A C 1
ATOM 1684 O O . THR A 1 224 ? 45.473 -5.106 -82.275 1.00 42.44 224 THR A O 1
ATOM 1688 N N . ARG A 1 225 ? 47.540 -4.643 -83.053 1.00 42.60 225 ARG A N 1
ATOM 1689 C CA . ARG A 1 225 ? 47.384 -3.191 -82.999 1.00 42.97 225 ARG A CA 1
ATOM 1690 C C . ARG A 1 225 ? 46.228 -2.731 -83.890 1.00 42.47 225 ARG A C 1
ATOM 1691 O O . ARG A 1 225 ? 45.357 -1.986 -83.433 1.00 41.99 225 ARG A O 1
ATOM 1699 N N . LYS A 1 226 ? 46.225 -3.188 -85.144 1.00 42.19 226 LYS A N 1
ATOM 1700 C CA . LYS A 1 226 ? 45.118 -2.921 -86.078 1.00 42.43 226 LYS A CA 1
ATOM 1701 C C . LYS A 1 226 ? 43.745 -3.324 -85.515 1.00 41.98 226 LYS A C 1
ATOM 1702 O O . LYS A 1 226 ? 42.775 -2.583 -85.651 1.00 41.80 226 LYS A O 1
ATOM 1708 N N . ALA A 1 227 ? 43.687 -4.493 -84.876 1.00 41.75 227 ALA A N 1
ATOM 1709 C CA . ALA A 1 227 ? 42.439 -5.068 -84.367 1.00 41.72 227 ALA A CA 1
ATOM 1710 C C . ALA A 1 227 ? 41.856 -4.284 -83.203 1.00 41.70 227 ALA A C 1
ATOM 1711 O O . ALA A 1 227 ? 40.651 -4.069 -83.144 1.00 41.57 227 ALA A O 1
ATOM 1713 N N . LEU A 1 228 ? 42.717 -3.870 -82.278 1.00 42.29 228 LEU A N 1
ATOM 1714 C CA . LEU A 1 228 ? 42.297 -3.081 -81.121 1.00 42.82 228 LEU A CA 1
ATOM 1715 C C . LEU A 1 228 ? 41.738 -1.735 -81.588 1.00 43.57 228 LEU A C 1
ATOM 1716 O O . LEU A 1 228 ? 40.703 -1.283 -81.092 1.00 43.53 228 LEU A O 1
ATOM 1721 N N . ASP A 1 229 ? 42.425 -1.121 -82.556 1.00 44.29 229 ASP A N 1
ATOM 1722 C CA . ASP A 1 229 ? 41.950 0.094 -83.222 1.00 45.35 229 ASP A CA 1
ATOM 1723 C C . ASP A 1 229 ? 40.554 -0.104 -83.811 1.00 45.71 229 ASP A C 1
ATOM 1724 O O . ASP A 1 229 ? 39.651 0.681 -83.521 1.00 46.12 229 ASP A O 1
ATOM 1729 N N . GLU A 1 230 ? 40.381 -1.160 -84.606 1.00 46.28 230 GLU A N 1
ATOM 1730 C CA . GLU A 1 230 ? 39.079 -1.492 -85.191 1.00 47.27 230 GLU A CA 1
ATOM 1731 C C . GLU A 1 230 ? 37.986 -1.573 -84.125 1.00 47.41 230 GLU A C 1
ATOM 1732 O O . GLU A 1 230 ? 36.911 -0.999 -84.296 1.00 47.33 230 GLU A O 1
ATOM 1738 N N . LEU A 1 231 ? 38.267 -2.276 -83.029 1.00 47.84 231 LEU A N 1
ATOM 1739 C CA . LEU A 1 231 ? 37.297 -2.420 -81.939 1.00 48.50 231 LEU A CA 1
ATOM 1740 C C . LEU A 1 231 ? 36.874 -1.101 -81.297 1.00 48.97 231 LEU A C 1
ATOM 1741 O O . LEU A 1 231 ? 35.682 -0.866 -81.108 1.00 49.13 231 LEU A O 1
ATOM 1746 N N . GLU A 1 232 ? 37.850 -0.248 -80.977 1.00 49.68 232 GLU A N 1
ATOM 1747 C CA . GLU A 1 232 ? 37.584 1.073 -80.382 1.00 50.36 232 GLU A CA 1
ATOM 1748 C C . GLU A 1 232 ? 36.806 1.995 -81.329 1.00 50.34 232 GLU A C 1
ATOM 1749 O O . GLU A 1 232 ? 35.938 2.758 -80.886 1.00 50.61 232 GLU A O 1
ATOM 1755 N N . ALA A 1 233 ? 37.104 1.896 -82.625 1.00 50.18 233 ALA A N 1
ATOM 1756 C CA . ALA A 1 233 ? 36.431 2.686 -83.656 1.00 49.97 233 ALA A CA 1
ATOM 1757 C C . ALA A 1 233 ? 35.012 2.197 -83.990 1.00 49.95 233 ALA A C 1
ATOM 1758 O O . ALA A 1 233 ? 34.314 2.824 -84.789 1.00 49.89 233 ALA A O 1
ATOM 1760 N N . SER A 1 234 ? 34.590 1.089 -83.379 1.00 49.57 234 SER A N 1
ATOM 1761 C CA . SER A 1 234 ? 33.301 0.463 -83.705 1.00 49.41 234 SER A CA 1
ATOM 1762 C C . SER A 1 234 ? 32.126 0.937 -82.833 1.00 49.13 234 SER A C 1
ATOM 1763 O O . SER A 1 234 ? 31.002 0.453 -82.984 1.00 49.20 234 SER A O 1
ATOM 1766 N N . GLY A 1 235 ? 32.387 1.874 -81.925 1.00 48.76 235 GLY A N 1
ATOM 1767 C CA . GLY A 1 235 ? 31.332 2.444 -81.090 1.00 48.35 235 GLY A CA 1
ATOM 1768 C C . GLY A 1 235 ? 31.408 2.086 -79.616 1.00 48.04 235 GLY A C 1
ATOM 1769 O O . GLY A 1 235 ? 32.471 1.710 -79.103 1.00 48.01 235 GLY A O 1
ATOM 1770 N N . ASN A 1 236 ? 30.264 2.204 -78.944 1.00 47.43 236 ASN A N 1
ATOM 1771 C CA . ASN A 1 236 ? 30.146 1.972 -77.510 1.00 46.98 236 ASN A CA 1
ATOM 1772 C C . ASN A 1 236 ? 30.288 0.501 -77.137 1.00 46.15 236 ASN A C 1
ATOM 1773 O O . ASN A 1 236 ? 29.483 -0.339 -77.560 1.00 46.67 236 ASN A O 1
ATOM 1778 N N . LEU A 1 237 ? 31.309 0.200 -76.338 1.00 44.55 237 LEU A N 1
ATOM 1779 C CA . LEU A 1 237 ? 31.608 -1.176 -75.935 1.00 43.14 237 LEU A CA 1
ATOM 1780 C C . LEU A 1 237 ? 31.219 -1.430 -74.479 1.00 41.88 237 LEU A C 1
ATOM 1781 O O . LEU A 1 237 ? 31.197 -0.503 -73.678 1.00 41.76 237 LEU A O 1
ATOM 1786 N N . ILE A 1 238 ? 30.893 -2.680 -74.147 1.00 40.76 238 ILE A N 1
ATOM 1787 C CA . ILE A 1 238 ? 30.625 -3.067 -72.751 1.00 39.70 238 ILE A CA 1
ATOM 1788 C C . ILE A 1 238 ? 31.928 -3.085 -71.948 1.00 39.01 238 ILE A C 1
ATOM 1789 O O . ILE A 1 238 ? 33.010 -3.119 -72.534 1.00 39.16 238 ILE A O 1
ATOM 1794 N N . GLU A 1 239 ? 31.823 -3.046 -70.623 1.00 38.15 239 GLU A N 1
ATOM 1795 C CA . GLU A 1 239 ? 32.998 -3.008 -69.741 1.00 38.15 239 GLU A CA 1
ATOM 1796 C C . GLU A 1 239 ? 33.963 -4.189 -69.965 1.00 36.80 239 GLU A C 1
ATOM 1797 O O . GLU A 1 239 ? 35.187 -3.998 -70.010 1.00 36.49 239 GLU A O 1
ATOM 1803 N N . GLN A 1 240 ? 33.401 -5.393 -70.114 1.00 35.43 240 GLN A N 1
ATOM 1804 C CA . GLN A 1 240 ? 34.192 -6.616 -70.301 1.00 34.56 240 GLN A CA 1
ATOM 1805 C C . GLN A 1 240 ? 35.118 -6.474 -71.500 1.00 33.55 240 GLN A C 1
ATOM 1806 O O . GLN A 1 240 ? 36.269 -6.877 -71.441 1.00 32.99 240 GLN A O 1
ATOM 1812 N N . VAL A 1 241 ? 34.602 -5.863 -72.568 1.00 32.92 241 VAL A N 1
ATOM 1813 C CA . VAL A 1 241 ? 35.346 -5.636 -73.810 1.00 32.34 241 VAL A CA 1
ATOM 1814 C C . VAL A 1 241 ? 36.364 -4.485 -73.706 1.00 32.64 241 VAL A C 1
ATOM 1815 O O . VAL A 1 241 ? 37.476 -4.582 -74.242 1.00 32.36 241 VAL A O 1
ATOM 1819 N N . LYS A 1 242 ? 35.968 -3.399 -73.039 1.00 32.72 242 LYS A N 1
ATOM 1820 C CA . LYS A 1 242 ? 36.886 -2.304 -72.707 1.00 33.28 242 LYS A CA 1
ATOM 1821 C C . LYS A 1 242 ? 38.091 -2.885 -71.963 1.00 32.43 242 LYS A C 1
ATOM 1822 O O . LYS A 1 242 ? 39.233 -2.568 -72.275 1.00 32.53 242 LYS A O 1
ATOM 1828 N N . TYR A 1 243 ? 37.806 -3.750 -70.990 1.00 32.46 243 TYR A N 1
ATOM 1829 C CA . TYR A 1 243 ? 38.824 -4.451 -70.202 1.00 32.11 243 TYR A CA 1
ATOM 1830 C C . TYR A 1 243 ? 39.757 -5.292 -71.087 1.00 31.79 243 TYR A C 1
ATOM 1831 O O . TYR A 1 243 ? 40.985 -5.192 -70.959 1.00 31.77 243 TYR A O 1
ATOM 1840 N N . ILE A 1 244 ? 39.187 -6.077 -72.005 1.00 30.98 244 ILE A N 1
ATOM 1841 C CA . ILE A 1 244 ? 39.992 -6.821 -72.984 1.00 30.39 244 ILE A CA 1
ATOM 1842 C C . ILE A 1 244 ? 40.968 -5.887 -73.706 1.00 30.64 244 ILE A C 1
ATOM 1843 O O . ILE A 1 244 ? 42.166 -6.169 -73.766 1.00 30.77 244 ILE A O 1
ATOM 1848 N N . ILE A 1 245 ? 40.449 -4.782 -74.254 1.00 30.49 245 ILE A N 1
ATOM 1849 C CA . ILE A 1 245 ? 41.278 -3.826 -75.001 1.00 30.47 245 ILE A CA 1
ATOM 1850 C C . ILE A 1 245 ? 42.388 -3.268 -74.117 1.00 30.48 245 ILE A C 1
ATOM 1851 O O . ILE A 1 245 ? 43.552 -3.256 -74.521 1.00 30.96 245 ILE A O 1
ATOM 1856 N N . LYS A 1 246 ? 42.024 -2.850 -72.905 1.00 30.58 246 LYS A N 1
ATOM 1857 C CA . LYS A 1 246 ? 42.972 -2.264 -71.960 1.00 31.38 246 LYS A CA 1
ATOM 1858 C C . LYS A 1 246 ? 44.066 -3.250 -71.533 1.00 30.82 246 LYS A C 1
ATOM 1859 O O . LYS A 1 246 ? 45.240 -2.861 -71.444 1.00 30.78 246 LYS A O 1
ATOM 1865 N N . PHE A 1 247 ? 43.669 -4.507 -71.278 1.00 30.23 247 PHE A N 1
ATOM 1866 C CA . PHE A 1 247 ? 44.592 -5.608 -70.961 1.00 29.60 247 PHE A CA 1
ATOM 1867 C C . PHE A 1 247 ? 45.652 -5.756 -72.056 1.00 29.92 247 PHE A C 1
ATOM 1868 O O . PHE A 1 247 ? 46.854 -5.840 -71.763 1.00 30.07 247 PHE A O 1
ATOM 1876 N N . PHE A 1 248 ? 45.218 -5.771 -73.316 1.00 30.07 248 PHE A N 1
ATOM 1877 C CA . PHE A 1 248 ? 46.146 -5.832 -74.443 1.00 30.49 248 PHE A CA 1
ATOM 1878 C C . PHE A 1 248 ? 47.048 -4.586 -74.521 1.00 31.53 248 PHE A C 1
ATOM 1879 O O . PHE A 1 248 ? 48.269 -4.710 -74.681 1.00 31.14 248 PHE A O 1
ATOM 1887 N N . ARG A 1 249 ? 46.447 -3.400 -74.379 1.00 32.47 249 ARG A N 1
ATOM 1888 C CA . ARG A 1 249 ? 47.185 -2.125 -74.385 1.00 33.47 249 ARG A CA 1
ATOM 1889 C C . ARG A 1 249 ? 48.238 -2.044 -73.257 1.00 33.63 249 ARG A C 1
ATOM 1890 O O . ARG A 1 249 ? 49.372 -1.625 -73.495 1.00 33.56 249 ARG A O 1
ATOM 1898 N N . ASP A 1 250 ? 47.848 -2.434 -72.040 1.00 33.91 250 ASP A N 1
ATOM 1899 C CA . ASP A 1 250 ? 48.707 -2.327 -70.858 1.00 34.60 250 ASP A CA 1
ATOM 1900 C C . ASP A 1 250 ? 49.744 -3.443 -70.701 1.00 34.53 250 ASP A C 1
ATOM 1901 O O . ASP A 1 250 ? 50.538 -3.408 -69.763 1.00 34.41 250 ASP A O 1
ATOM 1906 N N . SER A 1 251 ? 49.735 -4.426 -71.600 1.00 34.36 251 SER A N 1
ATOM 1907 C CA . SER A 1 251 ? 50.605 -5.599 -71.460 1.00 34.19 251 SER A CA 1
ATOM 1908 C C . SER A 1 251 ? 52.093 -5.239 -71.478 1.00 34.13 251 SER A C 1
ATOM 1909 O O . SER A 1 251 ? 52.579 -4.593 -72.402 1.00 34.33 251 SER A O 1
ATOM 1912 N N . ASP A 1 252 ? 52.806 -5.667 -70.446 1.00 34.37 252 ASP A N 1
ATOM 1913 C CA . ASP A 1 252 ? 54.250 -5.479 -70.380 1.00 34.51 252 ASP A CA 1
ATOM 1914 C C . ASP A 1 252 ? 54.959 -6.447 -71.326 1.00 33.69 252 ASP A C 1
ATOM 1915 O O . ASP A 1 252 ? 55.697 -6.024 -72.213 1.00 33.50 252 ASP A O 1
ATOM 1920 N N . ARG A 1 253 ? 54.696 -7.745 -71.151 1.00 32.97 253 ARG A N 1
ATOM 1921 C CA . ARG A 1 253 ? 55.399 -8.792 -71.895 1.00 31.78 253 ARG A CA 1
ATOM 1922 C C . ARG A 1 253 ? 54.777 -9.064 -73.257 1.00 31.55 253 ARG A C 1
ATOM 1923 O O . ARG A 1 253 ? 55.385 -9.728 -74.097 1.00 31.56 253 ARG A O 1
ATOM 1931 N N . GLY A 1 254 ? 53.580 -8.536 -73.486 1.00 31.28 254 GLY A N 1
ATOM 1932 C CA . GLY A 1 254 ? 52.828 -8.893 -74.676 1.00 30.59 254 GLY A CA 1
ATOM 1933 C C . GLY A 1 254 ? 51.878 -10.010 -74.286 1.00 30.53 254 GLY A C 1
ATOM 1934 O O . GLY A 1 254 ? 52.010 -10.601 -73.210 1.00 29.85 254 GLY A O 1
ATOM 1935 N N . VAL A 1 255 ? 50.910 -10.285 -75.150 1.00 30.47 255 VAL A N 1
ATOM 1936 C CA . VAL A 1 255 ? 49.848 -11.235 -74.832 1.00 30.54 255 VAL A CA 1
ATOM 1937 C C . VAL A 1 255 ? 49.997 -12.501 -75.663 1.00 30.81 255 VAL A C 1
ATOM 1938 O O . VAL A 1 255 ? 50.310 -12.432 -76.853 1.00 30.70 255 VAL A O 1
AT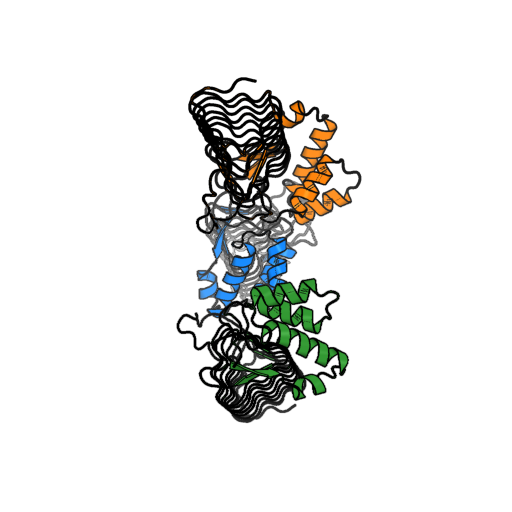OM 1942 N N . THR A 1 256 ? 49.781 -13.653 -75.027 1.00 31.51 256 THR A N 1
ATOM 1943 C CA . THR A 1 256 ? 49.843 -14.952 -75.708 1.00 32.28 256 THR A CA 1
ATOM 1944 C C . THR A 1 256 ? 49.009 -14.975 -76.999 1.00 32.80 256 THR A C 1
ATOM 1945 O O . THR A 1 256 ? 47.874 -14.517 -77.025 1.00 32.37 256 THR A O 1
ATOM 1949 N N . ASN A 1 257 ? 49.607 -15.501 -78.066 1.00 34.19 257 ASN A N 1
ATOM 1950 C CA . ASN A 1 257 ? 48.946 -15.681 -79.362 1.00 35.35 257 ASN A CA 1
ATOM 1951 C C . ASN A 1 257 ? 47.908 -16.806 -79.366 1.00 35.53 257 ASN A C 1
ATOM 1952 O O . ASN A 1 257 ? 47.889 -17.646 -78.464 1.00 35.60 257 ASN A O 1
ATOM 1957 N N . HIS A 1 258 ? 47.066 -16.817 -80.400 1.00 35.92 258 HIS A N 1
ATOM 1958 C CA . HIS A 1 258 ? 45.986 -17.796 -80.560 1.00 36.06 258 HIS A CA 1
ATOM 1959 C C . HIS A 1 258 ? 46.415 -18.975 -81.427 1.00 36.42 258 HIS A C 1
ATOM 1960 O O . HIS A 1 258 ? 47.165 -18.808 -82.394 1.00 36.58 258 HIS A O 1
ATOM 1967 N N . ARG A 1 259 ? 45.930 -20.164 -81.080 1.00 36.71 259 ARG A N 1
ATOM 1968 C CA . ARG A 1 259 ? 46.190 -21.366 -81.858 1.00 37.00 259 ARG A CA 1
ATOM 1969 C C . ARG A 1 259 ? 45.576 -21.282 -83.261 1.00 37.26 259 ARG A C 1
ATOM 1970 O O . ARG A 1 259 ? 44.526 -20.664 -83.453 1.00 37.52 259 ARG A O 1
ATOM 1978 N N . MET B 1 1 ? 69.015 -16.414 -131.694 1.00 54.09 1 MET B N 1
ATOM 1979 C CA . MET B 1 1 ? 68.249 -16.088 -132.936 1.00 53.74 1 MET B CA 1
ATOM 1980 C C . MET B 1 1 ? 67.899 -17.342 -133.733 1.00 53.53 1 MET B C 1
ATOM 1981 O O . MET B 1 1 ? 68.264 -17.458 -134.909 1.00 53.85 1 MET B O 1
ATOM 1983 N N . LYS B 1 2 ? 67.192 -18.273 -133.087 1.00 52.87 2 LYS B N 1
ATOM 1984 C CA . LYS B 1 2 ? 66.734 -19.512 -133.729 1.00 52.33 2 LYS B CA 1
ATOM 1985 C C . LYS B 1 2 ? 65.431 -20.034 -133.123 1.00 51.71 2 LYS B C 1
ATOM 1986 O O . LYS B 1 2 ? 65.361 -20.351 -131.929 1.00 51.87 2 LYS B O 1
ATOM 1992 N N . ILE B 1 3 ? 64.410 -20.132 -133.968 1.00 50.77 3 ILE B N 1
ATOM 1993 C CA . ILE B 1 3 ? 63.094 -20.618 -133.579 1.00 49.91 3 ILE B CA 1
ATOM 1994 C C . ILE B 1 3 ? 62.782 -21.921 -134.324 1.00 49.41 3 ILE B C 1
ATOM 1995 O O . ILE B 1 3 ? 62.910 -21.988 -135.546 1.00 49.59 3 ILE B O 1
ATOM 2000 N N . HIS B 1 4 ? 62.376 -22.950 -133.581 1.00 48.52 4 HIS B N 1
ATOM 2001 C CA . HIS B 1 4 ? 62.063 -24.257 -134.162 1.00 47.69 4 HIS B CA 1
ATOM 2002 C C . HIS B 1 4 ? 60.794 -24.240 -135.026 1.00 47.56 4 HIS B C 1
ATOM 2003 O O . HIS B 1 4 ? 59.787 -23.632 -134.634 1.00 47.55 4 HIS B O 1
ATOM 2010 N N . PRO B 1 5 ? 60.843 -24.906 -136.205 1.00 47.21 5 PRO B N 1
ATOM 2011 C CA . PRO B 1 5 ? 59.714 -25.022 -137.131 1.00 46.79 5 PRO B CA 1
ATOM 2012 C C . PRO B 1 5 ? 58.403 -25.392 -136.451 1.00 46.35 5 PRO B C 1
ATOM 2013 O O . PRO B 1 5 ? 57.342 -24.908 -136.856 1.00 46.30 5 PRO B O 1
ATOM 2017 N N . THR B 1 6 ? 58.484 -26.236 -135.423 1.00 45.86 6 THR B N 1
ATOM 2018 C CA . THR B 1 6 ? 57.298 -26.771 -134.749 1.00 45.24 6 THR B CA 1
ATOM 2019 C C . THR B 1 6 ? 56.762 -25.882 -133.615 1.00 44.76 6 THR B C 1
ATOM 2020 O O . THR B 1 6 ? 55.741 -26.197 -133.005 1.00 44.68 6 THR B O 1
ATOM 2024 N N . ALA B 1 7 ? 57.457 -24.785 -133.327 1.00 44.32 7 ALA B N 1
ATOM 2025 C CA . ALA B 1 7 ? 56.985 -23.802 -132.350 1.00 43.73 7 ALA B CA 1
ATOM 2026 C C . ALA B 1 7 ? 55.837 -22.968 -132.925 1.00 43.30 7 ALA B C 1
ATOM 2027 O O . ALA B 1 7 ? 55.898 -22.525 -134.077 1.00 43.25 7 ALA B O 1
ATOM 2029 N N . ILE B 1 8 ? 54.785 -22.785 -132.128 1.00 42.74 8 ILE B N 1
ATOM 2030 C CA . ILE B 1 8 ? 53.616 -22.010 -132.536 1.00 42.19 8 ILE B CA 1
ATOM 2031 C C . ILE B 1 8 ? 53.648 -20.646 -131.850 1.00 42.18 8 ILE B C 1
ATOM 2032 O O . ILE B 1 8 ? 53.470 -20.545 -130.635 1.00 41.91 8 ILE B O 1
ATOM 2037 N N . ILE B 1 9 ? 53.903 -19.603 -132.636 1.00 42.14 9 ILE B N 1
ATOM 2038 C CA . ILE B 1 9 ? 54.023 -18.240 -132.116 1.00 42.15 9 ILE B CA 1
ATOM 2039 C C . ILE B 1 9 ? 53.003 -17.337 -132.801 1.00 42.44 9 ILE B C 1
ATOM 2040 O O . ILE B 1 9 ? 52.943 -17.283 -134.029 1.00 42.57 9 ILE B O 1
ATOM 2045 N N . ASP B 1 10 ? 52.190 -16.652 -132.002 1.00 42.72 10 ASP B N 1
ATOM 2046 C CA . ASP B 1 10 ? 51.217 -15.695 -132.520 1.00 43.09 10 ASP B CA 1
ATOM 2047 C C . ASP B 1 10 ? 51.951 -14.592 -133.284 1.00 43.31 10 ASP B C 1
ATOM 2048 O O . ASP B 1 10 ? 52.976 -14.098 -132.806 1.00 42.92 10 ASP B O 1
ATOM 2053 N N . PRO B 1 11 ? 51.447 -14.223 -134.486 1.00 43.72 11 PRO B N 1
ATOM 2054 C CA . PRO B 1 11 ? 52.043 -13.131 -135.273 1.00 43.95 11 PRO B CA 1
ATOM 2055 C C . PRO B 1 11 ? 52.222 -11.830 -134.479 1.00 44.09 11 PRO B C 1
ATOM 2056 O O . PRO B 1 11 ? 53.148 -11.065 -134.759 1.00 44.22 11 PRO B O 1
ATOM 2060 N N . LYS B 1 12 ? 51.345 -11.606 -133.497 1.00 44.10 12 LYS B N 1
ATOM 2061 C CA . LYS B 1 12 ? 51.313 -10.374 -132.705 1.00 44.23 12 LYS B CA 1
ATOM 2062 C C . LYS B 1 12 ? 52.366 -10.321 -131.595 1.00 44.37 12 LYS B C 1
ATOM 2063 O O . LYS B 1 12 ? 52.728 -9.234 -131.129 1.00 44.68 12 LYS B O 1
ATOM 2065 N N . ALA B 1 13 ? 52.846 -11.488 -131.165 1.00 44.26 13 ALA B N 1
ATOM 2066 C CA . ALA B 1 13 ? 53.894 -11.568 -130.143 1.00 44.00 13 ALA B CA 1
ATOM 2067 C C . ALA B 1 13 ? 55.175 -10.855 -130.597 1.00 43.94 13 ALA B C 1
ATOM 2068 O O . ALA B 1 13 ? 55.638 -11.043 -131.727 1.00 43.60 13 ALA B O 1
ATOM 2070 N N . GLU B 1 14 ? 55.726 -10.036 -129.704 1.00 43.91 14 GLU B N 1
ATOM 2071 C CA . GLU B 1 14 ? 56.917 -9.241 -129.983 1.00 44.41 14 GLU B CA 1
ATOM 2072 C C . GLU B 1 14 ? 58.159 -9.844 -129.340 1.00 44.10 14 GLU B C 1
ATOM 2073 O O . GLU B 1 14 ? 58.351 -9.751 -128.125 1.00 43.70 14 GLU B O 1
ATOM 2079 N N . LEU B 1 15 ? 58.997 -10.464 -130.161 1.00 44.14 15 LEU B N 1
ATOM 2080 C CA . LEU B 1 15 ? 60.207 -11.109 -129.664 1.00 44.52 15 LEU B CA 1
ATOM 2081 C C . LEU B 1 15 ? 61.441 -10.482 -130.301 1.00 44.68 15 LEU B C 1
ATOM 2082 O O . LEU B 1 15 ? 61.513 -10.345 -131.524 1.00 44.62 15 LEU B O 1
ATOM 2087 N N . HIS B 1 16 ? 62.403 -10.098 -129.463 1.00 44.95 16 HIS B N 1
ATOM 2088 C CA . HIS B 1 16 ? 63.694 -9.596 -129.926 1.00 45.14 16 HIS B CA 1
ATOM 2089 C C . HIS B 1 16 ? 64.303 -10.652 -130.847 1.00 45.23 16 HIS B C 1
ATOM 2090 O O . HIS B 1 16 ? 64.054 -11.848 -130.665 1.00 45.33 16 HIS B O 1
ATOM 2097 N N . GLU B 1 17 ? 65.066 -10.219 -131.849 1.00 45.31 17 GLU B N 1
ATOM 2098 C CA . GLU B 1 17 ? 65.590 -11.138 -132.871 1.00 45.46 17 GLU B CA 1
ATOM 2099 C C . GLU B 1 17 ? 66.421 -12.298 -132.305 1.00 45.04 17 GLU B C 1
ATOM 2100 O O . GLU B 1 17 ? 66.444 -13.385 -132.877 1.00 45.05 17 GLU B O 1
ATOM 2106 N N . SER B 1 18 ? 67.080 -12.059 -131.174 1.00 44.80 18 SER B N 1
ATOM 2107 C CA . SER B 1 18 ? 67.970 -13.042 -130.555 1.00 44.53 18 SER B CA 1
ATOM 2108 C C . SER B 1 18 ? 67.244 -14.134 -129.770 1.00 44.46 18 SER B C 1
ATOM 2109 O O . SER B 1 18 ? 67.856 -15.141 -129.405 1.00 44.68 18 SER B O 1
ATOM 2112 N N . VAL B 1 19 ? 65.952 -13.927 -129.508 1.00 44.12 19 VAL B N 1
ATOM 2113 C CA . VAL B 1 19 ? 65.148 -14.860 -128.707 1.00 43.58 19 VAL B CA 1
ATOM 2114 C C . VAL B 1 19 ? 65.082 -16.236 -129.354 1.00 43.31 19 VAL B C 1
ATOM 2115 O O . VAL B 1 19 ? 64.787 -16.363 -130.542 1.00 43.59 19 VAL B O 1
ATOM 2119 N N . GLU B 1 20 ? 65.360 -17.260 -128.555 1.00 43.14 20 GLU B N 1
ATOM 2120 C CA . GLU B 1 20 ? 65.310 -18.638 -129.015 1.00 43.13 20 GLU B CA 1
ATOM 2121 C C . GLU B 1 20 ? 64.106 -19.368 -128.429 1.00 42.39 20 GLU B C 1
ATOM 2122 O O . GLU B 1 20 ? 63.829 -19.277 -127.233 1.00 42.06 20 GLU B O 1
ATOM 2128 N N . VAL B 1 21 ? 63.390 -20.069 -129.302 1.00 41.82 21 VAL B N 1
ATOM 2129 C CA . VAL B 1 21 ? 62.207 -20.842 -128.936 1.00 41.73 21 VAL B CA 1
ATOM 2130 C C . VAL B 1 21 ? 62.381 -22.273 -129.444 1.00 41.70 21 VAL B C 1
ATOM 2131 O O . VAL B 1 21 ? 62.577 -22.491 -130.644 1.00 41.94 21 VAL B O 1
ATOM 2135 N N . GLY B 1 22 ? 62.306 -23.239 -128.532 1.00 41.51 22 GLY B N 1
ATOM 2136 C CA . GLY B 1 22 ? 62.491 -24.649 -128.867 1.00 41.28 22 GLY B CA 1
ATOM 2137 C C . GLY B 1 22 ? 61.268 -25.358 -129.430 1.00 41.31 22 GLY B C 1
ATOM 2138 O O . GLY B 1 22 ? 60.222 -24.741 -129.648 1.00 41.22 22 GLY B O 1
ATOM 2139 N N . PRO B 1 23 ? 61.391 -26.676 -129.658 1.00 41.46 23 PRO B N 1
ATOM 2140 C CA . PRO B 1 23 ? 60.352 -27.494 -130.286 1.00 41.46 23 PRO B CA 1
ATOM 2141 C C . PRO B 1 23 ? 59.050 -27.577 -129.500 1.00 41.45 23 PRO B C 1
ATOM 2142 O O . PRO B 1 23 ? 59.066 -27.784 -128.281 1.00 41.39 23 PRO B O 1
ATOM 2146 N N . TYR B 1 24 ? 57.938 -27.415 -130.216 1.00 41.25 24 TYR B N 1
ATOM 2147 C CA . TYR B 1 24 ? 56.579 -27.624 -129.690 1.00 40.87 24 TYR B CA 1
ATOM 2148 C C . TYR B 1 24 ? 56.186 -26.633 -128.580 1.00 39.91 24 TYR B C 1
ATOM 2149 O O . TYR B 1 24 ? 55.251 -26.866 -127.815 1.00 39.74 24 TYR B O 1
ATOM 2158 N N . SER B 1 25 ? 56.900 -25.515 -128.517 1.00 38.95 25 SER B N 1
ATOM 2159 C CA . SER B 1 25 ? 56.530 -24.419 -127.626 1.00 37.88 25 SER B CA 1
ATOM 2160 C C . SER B 1 25 ? 55.445 -23.543 -128.248 1.00 37.50 25 SER B C 1
ATOM 2161 O O . SER B 1 25 ? 55.347 -23.431 -129.471 1.00 37.42 25 SER B O 1
ATOM 2164 N N . ILE B 1 26 ? 54.627 -22.941 -127.390 1.00 37.19 26 ILE B N 1
ATOM 2165 C CA . ILE B 1 26 ? 53.479 -22.128 -127.805 1.00 37.01 26 ILE B CA 1
ATOM 2166 C C . ILE B 1 26 ? 53.588 -20.733 -127.184 1.00 37.03 26 ILE B C 1
ATOM 2167 O O . ILE B 1 26 ? 53.728 -20.597 -125.968 1.00 36.65 26 ILE B O 1
ATOM 2172 N N . ILE B 1 27 ? 53.542 -19.705 -128.024 1.00 37.04 27 ILE B N 1
ATOM 2173 C CA . ILE B 1 27 ? 53.578 -18.321 -127.558 1.00 37.53 27 ILE B CA 1
ATOM 2174 C C . ILE B 1 27 ? 52.357 -17.592 -128.097 1.00 37.89 27 ILE B C 1
ATOM 2175 O O . ILE B 1 27 ? 52.114 -17.577 -129.307 1.00 38.53 27 ILE B O 1
ATOM 2180 N N . GLU B 1 28 ? 51.585 -17.003 -127.194 1.00 37.87 28 GLU B N 1
ATOM 2181 C CA . GLU B 1 28 ? 50.334 -16.360 -127.565 1.00 38.23 28 GLU B CA 1
ATOM 2182 C C . GLU B 1 28 ? 50.543 -14.893 -127.971 1.00 38.15 28 GLU B C 1
ATOM 2183 O O . GLU B 1 28 ? 51.681 -14.433 -128.066 1.00 38.14 28 GLU B O 1
ATOM 2189 N N . GLY B 1 29 ? 49.452 -14.182 -128.249 1.00 37.98 29 GLY B N 1
ATOM 2190 C CA . GLY B 1 29 ? 49.521 -12.750 -128.541 1.00 38.05 29 GLY B CA 1
ATOM 2191 C C . GLY B 1 29 ? 49.602 -11.973 -127.244 1.00 38.19 29 GLY B C 1
ATOM 2192 O O . GLY B 1 29 ? 49.465 -12.557 -126.161 1.00 38.56 29 GLY B O 1
ATOM 2193 N N . ASN B 1 30 ? 49.805 -10.661 -127.347 1.00 37.77 30 ASN B N 1
ATOM 2194 C CA . ASN B 1 30 ? 49.969 -9.791 -126.179 1.00 37.72 30 ASN B CA 1
ATOM 2195 C C . ASN B 1 30 ? 51.157 -10.218 -125.305 1.00 37.00 30 ASN B C 1
ATOM 2196 O O . ASN B 1 30 ? 51.103 -10.161 -124.070 1.00 36.78 30 ASN B O 1
ATOM 2201 N N . VAL B 1 31 ? 52.226 -10.647 -125.978 1.00 36.26 31 VAL B N 1
ATOM 2202 C CA . VAL B 1 31 ? 53.449 -11.125 -125.339 1.00 35.75 31 VAL B CA 1
ATOM 2203 C C . VAL B 1 31 ? 54.659 -10.374 -125.900 1.00 35.59 31 VAL B C 1
ATOM 2204 O O . VAL B 1 31 ? 54.833 -10.283 -127.118 1.00 35.45 31 VAL B O 1
ATOM 2208 N N . SER B 1 32 ? 55.480 -9.829 -125.008 1.00 35.50 32 SER B N 1
ATOM 2209 C CA . SER B 1 32 ? 56.775 -9.271 -125.399 1.00 35.41 32 SER B CA 1
ATOM 2210 C C . SER B 1 32 ? 57.908 -10.006 -124.693 1.00 35.57 32 SER B C 1
ATOM 2211 O O . SER B 1 32 ? 57.844 -10.250 -123.487 1.00 35.25 32 SER B O 1
ATOM 2214 N N . ILE B 1 33 ? 58.930 -10.370 -125.465 1.00 36.07 33 ILE B N 1
ATOM 2215 C CA . ILE B 1 33 ? 60.088 -11.104 -124.968 1.00 36.50 33 ILE B CA 1
ATOM 2216 C C . ILE B 1 33 ? 61.356 -10.394 -125.453 1.00 37.04 33 ILE B C 1
ATOM 2217 O O . ILE B 1 33 ? 61.589 -10.282 -126.663 1.00 37.24 33 ILE B O 1
ATOM 2222 N N . GLN B 1 34 ? 62.159 -9.918 -124.500 1.00 37.41 34 GLN B N 1
ATOM 2223 C CA . GLN B 1 34 ? 63.333 -9.085 -124.785 1.00 38.17 34 GLN B CA 1
ATOM 2224 C C . GLN B 1 34 ? 64.605 -9.905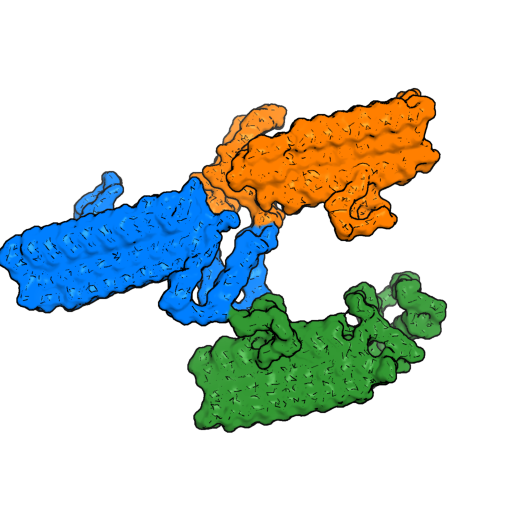 -125.029 1.00 37.84 34 GLN B C 1
ATOM 2225 O O . GLN B 1 34 ? 64.569 -11.136 -125.008 1.00 37.89 34 GLN B O 1
ATOM 2231 N N . GLU B 1 35 ? 65.718 -9.198 -125.238 1.00 37.69 35 GLU B N 1
ATOM 2232 C CA . GLU B 1 35 ? 66.986 -9.759 -125.732 1.00 37.45 35 GLU B CA 1
ATOM 2233 C C . GLU B 1 35 ? 67.529 -10.962 -124.955 1.00 37.07 35 GLU B C 1
ATOM 2234 O O . GLU B 1 35 ? 67.551 -10.959 -123.737 1.00 37.16 35 GLU B O 1
ATOM 2240 N N . GLY B 1 36 ? 67.966 -11.985 -125.682 1.00 36.97 36 GLY B N 1
ATOM 2241 C CA . GLY B 1 36 ? 68.757 -13.075 -125.104 1.00 36.54 36 GLY B CA 1
ATOM 2242 C C . GLY B 1 36 ? 67.985 -14.156 -124.372 1.00 36.48 36 GLY B C 1
ATOM 2243 O O . GLY B 1 36 ? 68.581 -15.109 -123.843 1.00 36.48 36 GLY B O 1
ATOM 2244 N N . THR B 1 37 ? 66.662 -14.009 -124.331 1.00 36.03 37 THR B N 1
ATOM 2245 C CA . THR B 1 37 ? 65.805 -14.966 -123.632 1.00 35.50 37 THR B CA 1
ATOM 2246 C C . THR B 1 37 ? 65.769 -16.272 -124.424 1.00 35.48 37 THR B C 1
ATOM 2247 O O . THR B 1 37 ? 65.645 -16.253 -125.653 1.00 35.21 37 THR B O 1
ATOM 2251 N N . ILE B 1 38 ? 65.937 -17.388 -123.714 1.00 35.42 38 ILE B N 1
ATOM 2252 C CA . ILE B 1 38 ? 65.882 -18.718 -124.312 1.00 35.16 38 ILE B CA 1
ATOM 2253 C C . ILE B 1 38 ? 64.711 -19.496 -123.729 1.00 35.12 38 ILE B C 1
ATOM 2254 O O . ILE B 1 38 ? 64.496 -19.524 -122.515 1.00 34.83 38 ILE B O 1
ATOM 2259 N N . ILE B 1 39 ? 63.961 -20.117 -124.626 1.00 34.89 39 ILE B N 1
ATOM 2260 C CA . ILE B 1 39 ? 62.813 -20.928 -124.297 1.00 35.08 39 ILE B CA 1
ATOM 2261 C C . ILE B 1 39 ? 63.108 -22.300 -124.893 1.00 35.47 39 ILE B C 1
ATOM 2262 O O . ILE B 1 39 ? 63.475 -22.402 -126.070 1.00 35.77 39 ILE B O 1
ATOM 2267 N N . GLU B 1 40 ? 62.965 -23.344 -124.080 1.00 35.55 40 GLU B N 1
ATOM 2268 C CA . GLU B 1 40 ? 63.205 -24.721 -124.526 1.00 35.57 40 GLU B CA 1
ATOM 2269 C C . GLU B 1 40 ? 61.944 -25.314 -125.174 1.00 35.47 40 GLU B C 1
ATOM 2270 O O . GLU B 1 40 ? 61.137 -24.581 -125.759 1.00 35.84 40 GLU B O 1
ATOM 2276 N N . GLY B 1 41 ? 61.771 -26.628 -125.084 1.00 35.06 41 GLY B N 1
ATOM 2277 C CA . GLY B 1 41 ? 60.605 -27.278 -125.685 1.00 35.00 41 GLY B CA 1
ATOM 2278 C C . GLY B 1 41 ? 59.389 -27.378 -124.783 1.00 34.94 41 GLY B C 1
ATOM 2279 O O . GLY B 1 41 ? 59.526 -27.417 -123.567 1.00 35.07 41 GLY B O 1
ATOM 2280 N N . HIS B 1 42 ? 58.200 -27.412 -125.390 1.00 34.91 42 HIS B N 1
ATOM 2281 C CA . HIS B 1 42 ? 56.921 -27.658 -124.697 1.00 34.83 42 HIS B CA 1
ATOM 2282 C C . HIS B 1 42 ? 56.503 -26.578 -123.686 1.00 34.20 42 HIS B C 1
ATOM 2283 O O . HIS B 1 42 ? 55.651 -26.811 -122.814 1.00 34.17 42 HIS B O 1
ATOM 2290 N N . VAL B 1 43 ? 57.105 -25.399 -123.826 1.00 32.97 43 VAL B N 1
ATOM 2291 C CA . VAL B 1 43 ? 56.798 -24.229 -123.012 1.00 31.63 43 VAL B CA 1
ATOM 2292 C C . VAL B 1 43 ? 55.577 -23.475 -123.553 1.00 31.16 43 VAL B C 1
ATOM 2293 O O . VAL B 1 43 ? 55.333 -23.432 -124.758 1.00 30.71 43 VAL B O 1
ATOM 2297 N N . LYS B 1 44 ? 54.818 -22.874 -122.647 1.00 30.44 44 LYS B N 1
ATOM 2298 C CA . LYS B 1 44 ? 53.714 -22.012 -123.027 1.00 30.21 44 LYS B CA 1
ATOM 2299 C C . LYS B 1 44 ? 53.882 -20.641 -122.392 1.00 29.81 44 LYS B C 1
ATOM 2300 O O . LYS B 1 44 ? 54.024 -20.528 -121.173 1.00 29.34 44 LYS B O 1
ATOM 2306 N N . ILE B 1 45 ? 53.893 -19.614 -123.237 1.00 29.53 45 ILE B N 1
ATOM 2307 C CA . ILE B 1 45 ? 53.885 -18.219 -122.793 1.00 29.60 45 ILE B CA 1
ATOM 2308 C C . ILE B 1 45 ? 52.508 -17.664 -123.160 1.00 30.00 45 ILE B C 1
ATOM 2309 O O . ILE B 1 45 ? 52.165 -17.549 -124.343 1.00 29.99 45 ILE B O 1
ATOM 2314 N N . CYS B 1 46 ? 51.725 -17.356 -122.134 1.00 30.32 46 CYS B N 1
ATOM 2315 C CA . CYS B 1 46 ? 50.343 -16.897 -122.287 1.00 31.36 46 CYS B CA 1
ATOM 2316 C C . CYS B 1 46 ? 50.225 -15.387 -122.481 1.00 31.47 46 CYS B C 1
ATOM 2317 O O . CYS B 1 46 ? 51.105 -14.627 -122.078 1.00 31.50 46 CYS B O 1
ATOM 2320 N N . ALA B 1 47 ? 49.119 -14.971 -123.099 1.00 31.90 47 ALA B N 1
ATOM 2321 C CA . ALA B 1 47 ? 48.789 -13.559 -123.281 1.00 31.71 47 ALA B CA 1
ATOM 2322 C C . ALA B 1 47 ? 48.956 -12.743 -121.993 1.00 31.90 47 ALA B C 1
ATOM 2323 O O . ALA B 1 47 ? 48.501 -13.150 -120.919 1.00 31.68 47 ALA B O 1
ATOM 2325 N N . GLY B 1 48 ? 49.598 -11.585 -122.123 1.00 31.93 48 GLY B N 1
ATOM 2326 C CA . GLY B 1 48 ? 49.879 -10.708 -120.988 1.00 32.51 48 GLY B CA 1
ATOM 2327 C C . GLY B 1 48 ? 51.305 -10.810 -120.471 1.00 32.61 48 GLY B C 1
ATOM 2328 O O . GLY B 1 48 ? 51.707 -10.014 -119.624 1.00 33.34 48 GLY B O 1
ATOM 2329 N N . SER B 1 49 ? 52.066 -11.789 -120.963 1.00 32.56 49 SER B N 1
ATOM 2330 C CA . SER B 1 49 ? 53.435 -12.011 -120.478 1.00 32.40 49 SER B CA 1
ATOM 2331 C C . SER B 1 49 ? 54.403 -10.992 -121.062 1.00 32.43 49 SER B C 1
ATOM 2332 O O . SER B 1 49 ? 54.554 -10.887 -122.282 1.00 32.17 49 SER B O 1
ATOM 2335 N N . GLU B 1 50 ? 55.059 -10.255 -120.171 1.00 32.60 50 GLU B N 1
ATOM 2336 C CA . GLU B 1 50 ? 56.062 -9.256 -120.540 1.00 32.78 50 GLU B CA 1
ATOM 2337 C C . GLU B 1 50 ? 57.392 -9.644 -119.910 1.00 32.24 50 GLU B C 1
ATOM 2338 O O . GLU B 1 50 ? 57.620 -9.455 -118.710 1.00 31.86 50 GLU B O 1
ATOM 2344 N N . ILE B 1 51 ? 58.256 -10.203 -120.747 1.00 31.94 51 ILE B N 1
ATOM 2345 C CA . ILE B 1 51 ? 59.463 -10.874 -120.305 1.00 32.09 51 ILE B CA 1
ATOM 2346 C C . ILE B 1 51 ? 60.714 -10.102 -120.745 1.00 32.29 51 ILE B C 1
ATOM 2347 O O . ILE B 1 51 ? 60.838 -9.691 -121.899 1.00 32.68 51 ILE B O 1
ATOM 2352 N N . GLY B 1 52 ? 61.624 -9.896 -119.800 1.00 32.60 52 GLY B N 1
ATOM 2353 C CA . GLY B 1 52 ? 62.855 -9.156 -120.051 1.00 32.01 52 GLY B CA 1
ATOM 2354 C C . GLY B 1 52 ? 63.968 -9.978 -120.670 1.00 31.72 52 GLY B C 1
ATOM 2355 O O . GLY B 1 52 ? 63.736 -10.900 -121.463 1.00 31.53 52 GLY B O 1
ATOM 2356 N N . LYS B 1 53 ? 65.188 -9.647 -120.281 1.00 31.54 53 LYS B N 1
ATOM 2357 C CA . LYS B 1 53 ? 66.369 -10.102 -120.992 1.00 31.80 53 LYS B CA 1
ATOM 2358 C C . LYS B 1 53 ? 67.042 -11.300 -120.350 1.00 31.95 53 LYS B C 1
ATOM 2359 O O . LYS B 1 53 ? 67.128 -11.396 -119.126 1.00 31.42 53 LYS B O 1
ATOM 2365 N N . PHE B 1 54 ? 67.527 -12.201 -121.206 1.00 32.07 54 PHE B N 1
ATOM 2366 C CA . PHE B 1 54 ? 68.365 -13.330 -120.799 1.00 32.77 54 PHE B CA 1
ATOM 2367 C C . PHE B 1 54 ? 67.735 -14.213 -119.713 1.00 32.23 54 PHE B C 1
ATOM 2368 O O . PHE B 1 54 ? 68.419 -14.703 -118.812 1.00 32.22 54 PHE B O 1
ATOM 2376 N N . ASN B 1 55 ? 66.417 -14.384 -119.806 1.00 31.61 55 ASN B N 1
ATOM 2377 C CA . ASN B 1 55 ? 65.703 -15.353 -118.992 1.00 31.04 55 ASN B CA 1
ATOM 2378 C C . ASN B 1 55 ? 65.777 -16.717 -119.662 1.00 30.77 55 ASN B C 1
ATOM 2379 O O . ASN B 1 55 ? 65.997 -16.804 -120.876 1.00 30.41 55 ASN B O 1
ATOM 2384 N N . ARG B 1 56 ? 65.630 -17.779 -118.875 1.00 30.74 56 ARG B N 1
ATOM 2385 C CA . ARG B 1 56 ? 65.568 -19.126 -119.442 1.00 30.56 56 ARG B CA 1
ATOM 2386 C C . ARG B 1 56 ? 64.348 -19.883 -118.959 1.00 30.22 56 ARG B C 1
ATOM 2387 O O . ARG B 1 56 ? 64.052 -19.912 -117.767 1.00 30.23 56 ARG B O 1
ATOM 2395 N N . PHE B 1 57 ? 63.648 -20.491 -119.909 1.00 29.89 57 PHE B N 1
ATOM 2396 C CA . PHE B 1 57 ? 62.449 -21.256 -119.629 1.00 29.49 57 PHE B CA 1
ATOM 2397 C C . PHE B 1 57 ? 62.679 -22.686 -120.095 1.00 29.43 57 PHE B C 1
ATOM 2398 O O . PHE B 1 57 ? 62.710 -22.952 -121.303 1.00 29.94 57 PHE B O 1
ATOM 2406 N N . HIS B 1 58 ? 62.872 -23.590 -119.137 1.00 28.85 58 HIS B N 1
ATOM 2407 C CA . HIS B 1 58 ? 63.131 -25.000 -119.420 1.00 29.09 58 HIS B CA 1
ATOM 2408 C C . HIS B 1 58 ? 61.845 -25.735 -119.796 1.00 29.08 58 HIS B C 1
ATOM 2409 O O . HIS B 1 58 ? 60.753 -25.201 -119.602 1.00 29.00 58 HIS B O 1
ATOM 2416 N N . GLN B 1 59 ? 61.991 -26.970 -120.290 1.00 29.27 59 GLN B N 1
ATOM 2417 C CA . GLN B 1 59 ? 60.890 -27.775 -120.824 1.00 29.72 59 GLN B CA 1
ATOM 2418 C C . GLN B 1 59 ? 59.625 -27.817 -119.957 1.00 29.44 59 GLN B C 1
ATOM 2419 O O . GLN B 1 59 ? 59.689 -28.114 -118.765 1.00 28.78 59 GLN B O 1
ATOM 2425 N N . GLY B 1 60 ? 58.481 -27.531 -120.578 1.00 29.25 60 GLY B N 1
ATOM 2426 C CA . GLY B 1 60 ? 57.184 -27.661 -119.907 1.00 29.15 60 GLY B CA 1
ATOM 2427 C C . GLY B 1 60 ? 56.784 -26.523 -118.983 1.00 29.28 60 GLY B C 1
ATOM 2428 O O . GLY B 1 60 ? 55.707 -26.563 -118.379 1.00 29.19 60 GLY B O 1
ATOM 2429 N N . ALA B 1 61 ? 57.634 -25.505 -118.867 1.00 29.70 61 ALA B N 1
ATOM 2430 C CA . ALA B 1 61 ? 57.317 -24.357 -118.018 1.00 29.88 61 ALA B CA 1
ATOM 2431 C C . ALA B 1 61 ? 56.143 -23.615 -118.631 1.00 29.77 61 ALA B C 1
ATOM 2432 O O . ALA B 1 61 ? 56.053 -23.493 -119.849 1.00 29.81 61 ALA B O 1
ATOM 2434 N N . VAL B 1 62 ? 55.229 -23.166 -117.780 1.00 29.89 62 VAL B N 1
ATOM 2435 C CA . VAL B 1 62 ? 54.053 -22.427 -118.221 1.00 29.80 62 VAL B CA 1
ATOM 2436 C C . VAL B 1 62 ? 53.997 -21.073 -117.517 1.00 30.09 62 VAL B C 1
ATOM 2437 O O . VAL B 1 62 ? 54.098 -20.980 -116.286 1.00 29.57 62 VAL B O 1
ATOM 2441 N N . ILE B 1 63 ? 53.839 -20.024 -118.321 1.00 30.38 63 ILE B N 1
ATOM 2442 C CA . ILE B 1 63 ? 53.997 -18.650 -117.854 1.00 30.89 63 ILE B CA 1
ATOM 2443 C C . ILE B 1 63 ? 52.736 -17.863 -118.160 1.00 31.17 63 ILE B C 1
ATOM 2444 O O . ILE B 1 63 ? 52.231 -17.904 -119.283 1.00 31.71 63 ILE B O 1
ATOM 2449 N N . GLY B 1 64 ? 52.234 -17.158 -117.157 1.00 31.27 64 GLY B N 1
ATOM 2450 C CA . GLY B 1 64 ? 51.061 -16.313 -117.317 1.00 31.79 64 GLY B CA 1
ATOM 2451 C C . GLY B 1 64 ? 49.757 -17.071 -117.456 1.00 32.04 64 GLY B C 1
ATOM 2452 O O . GLY B 1 64 ? 48.791 -16.538 -118.013 1.00 31.79 64 GLY B O 1
ATOM 2453 N N . VAL B 1 65 ? 49.722 -18.309 -116.960 1.00 32.33 65 VAL B N 1
ATOM 2454 C CA . VAL B 1 65 ? 48.491 -19.118 -117.012 1.00 32.69 65 VAL B CA 1
ATOM 2455 C C . VAL B 1 65 ? 47.410 -18.535 -116.101 1.00 32.99 65 VAL B C 1
ATOM 2456 O O . VAL B 1 65 ? 47.696 -17.735 -115.214 1.00 33.10 65 VAL B O 1
ATOM 2460 N N . MET B 1 66 ? 46.163 -18.921 -116.349 1.00 33.39 66 MET B N 1
ATOM 2461 C CA . MET B 1 66 ? 45.022 -18.354 -115.641 1.00 33.36 66 MET B CA 1
ATOM 2462 C C . MET B 1 66 ? 45.183 -18.472 -114.128 1.00 33.63 66 MET B C 1
ATOM 2463 O O . MET B 1 66 ? 45.708 -19.481 -113.639 1.00 33.45 66 MET B O 1
ATOM 2468 N N . PRO B 1 67 ? 44.752 -17.433 -113.378 1.00 33.62 67 PRO B N 1
ATOM 2469 C CA . PRO B 1 67 ? 44.707 -17.557 -111.922 1.00 33.76 67 PRO B CA 1
ATOM 2470 C C . PRO B 1 67 ? 43.848 -18.723 -111.471 1.00 34.28 67 PRO B C 1
ATOM 2471 O O . PRO B 1 67 ? 42.876 -19.087 -112.149 1.00 33.83 67 PRO B O 1
ATOM 2475 N N . GLN B 1 68 ? 44.224 -19.312 -110.339 1.00 35.09 68 GLN B N 1
ATOM 2476 C CA . GLN B 1 68 ? 43.448 -20.391 -109.745 1.00 36.32 68 GLN B CA 1
ATOM 2477 C C . GLN B 1 68 ? 42.535 -19.793 -108.679 1.00 37.66 68 GLN B C 1
ATOM 2478 O O . GLN B 1 68 ? 42.219 -20.412 -107.665 1.00 37.96 68 GLN B O 1
ATOM 2484 N N . ASP B 1 69 ? 42.145 -18.550 -108.954 1.00 39.35 69 ASP B N 1
ATOM 2485 C CA . ASP B 1 69 ? 41.107 -17.819 -108.252 1.00 40.60 69 ASP B CA 1
ATOM 2486 C C . ASP B 1 69 ? 39.810 -18.144 -108.991 1.00 41.25 69 ASP B C 1
ATOM 2487 O O . ASP B 1 69 ? 39.682 -17.879 -110.197 1.00 41.20 69 ASP B O 1
ATOM 2492 N N . LEU B 1 70 ? 38.851 -18.729 -108.280 1.00 41.89 70 LEU B N 1
ATOM 2493 C CA . LEU B 1 70 ? 37.595 -19.130 -108.916 1.00 42.58 70 LEU B CA 1
ATOM 2494 C C . LEU B 1 70 ? 36.659 -17.949 -109.206 1.00 42.52 70 LEU B C 1
ATOM 2495 O O . LEU B 1 70 ? 35.691 -18.084 -109.955 1.00 42.57 70 LEU B O 1
ATOM 2500 N N . GLY B 1 71 ? 36.969 -16.792 -108.628 1.00 42.64 71 GLY B N 1
ATOM 2501 C CA . GLY B 1 71 ? 36.189 -15.582 -108.859 1.00 42.58 71 GLY B CA 1
ATOM 2502 C C . GLY B 1 71 ? 36.850 -14.636 -109.842 1.00 42.40 71 GLY B C 1
ATOM 2503 O O . GLY B 1 71 ? 36.549 -13.443 -109.852 1.00 42.66 71 GLY B O 1
ATOM 2504 N N . PHE B 1 72 ? 37.760 -15.163 -110.663 1.00 41.87 72 PHE B N 1
ATOM 2505 C CA . PHE B 1 72 ? 38.485 -14.344 -111.635 1.00 41.25 72 PHE B CA 1
ATOM 2506 C C . PHE B 1 72 ? 37.738 -14.184 -112.964 1.00 41.52 72 PHE B C 1
ATOM 2507 O O . PHE B 1 72 ? 37.248 -15.162 -113.535 1.00 41.27 72 PHE B O 1
ATOM 2515 N N . ASN B 1 73 ? 37.679 -12.944 -113.449 1.00 41.95 73 ASN B N 1
ATOM 2516 C CA . ASN B 1 73 ? 37.129 -12.634 -114.770 1.00 42.57 73 ASN B CA 1
ATOM 2517 C C . ASN B 1 73 ? 38.139 -12.982 -115.865 1.00 42.89 73 ASN B C 1
ATOM 2518 O O . ASN B 1 73 ? 39.061 -12.213 -116.142 1.00 42.73 73 ASN B O 1
ATOM 2523 N N . GLN B 1 74 ? 37.941 -14.148 -116.482 1.00 43.54 74 GLN B N 1
ATOM 2524 C CA . GLN B 1 74 ? 38.842 -14.680 -117.514 1.00 44.47 74 GLN B CA 1
ATOM 2525 C C . GLN B 1 74 ? 38.895 -13.852 -118.806 1.00 44.33 74 GLN B C 1
ATOM 2526 O O . GLN B 1 74 ? 39.722 -14.124 -119.678 1.00 44.38 74 GLN B O 1
ATOM 2532 N N . GLN B 1 75 ? 38.019 -12.854 -118.924 1.00 44.33 75 GLN B N 1
ATOM 2533 C CA . GLN B 1 75 ? 37.987 -11.987 -120.104 1.00 44.55 75 GLN B CA 1
ATOM 2534 C C . GLN B 1 75 ? 38.990 -10.841 -120.031 1.00 44.03 75 GLN B C 1
ATOM 2535 O O . GLN B 1 75 ? 39.301 -10.229 -121.049 1.00 44.21 75 GLN B O 1
ATOM 2541 N N . LEU B 1 76 ? 39.491 -10.565 -118.828 1.00 43.67 76 LEU B N 1
ATOM 2542 C CA . LEU B 1 76 ? 40.475 -9.503 -118.595 1.00 43.17 76 LEU B CA 1
ATOM 2543 C C . LEU B 1 76 ? 41.851 -9.846 -119.148 1.00 42.73 76 LEU B C 1
ATOM 2544 O O . LEU B 1 76 ? 42.283 -10.996 -119.075 1.00 42.84 76 LEU B O 1
ATOM 2549 N N . LEU B 1 77 ? 42.531 -8.843 -119.702 1.00 42.11 77 LEU B N 1
ATOM 2550 C CA . LEU B 1 77 ? 43.922 -8.986 -120.115 1.00 41.40 77 LEU B CA 1
ATOM 2551 C C . LEU B 1 77 ? 44.803 -8.562 -118.946 1.00 40.56 77 LEU B C 1
ATOM 2552 O O . LEU B 1 77 ? 45.187 -7.387 -118.818 1.00 40.85 77 LEU B O 1
ATOM 2557 N N . THR B 1 78 ? 45.092 -9.523 -118.078 1.00 39.33 78 THR B N 1
ATOM 2558 C CA . THR B 1 78 ? 45.952 -9.288 -116.926 1.00 37.76 78 THR B CA 1
ATOM 2559 C C . THR B 1 78 ? 47.369 -9.752 -117.270 1.00 37.04 78 THR B C 1
ATOM 2560 O O . THR B 1 78 ? 47.579 -10.464 -118.259 1.00 36.96 78 THR B O 1
ATOM 2564 N N . LYS B 1 79 ? 48.340 -9.350 -116.459 1.00 36.07 79 LYS B N 1
ATOM 2565 C CA . LYS B 1 79 ? 49.742 -9.447 -116.865 1.00 35.16 79 LYS B CA 1
ATOM 2566 C C . LYS B 1 79 ? 50.612 -10.302 -115.952 1.00 34.15 79 LYS B C 1
ATOM 2567 O O . LYS B 1 79 ? 50.335 -10.470 -114.756 1.00 33.76 79 LYS B O 1
ATOM 2573 N N . THR B 1 80 ? 51.669 -10.834 -116.552 1.00 33.53 80 THR B N 1
ATOM 2574 C CA . THR B 1 80 ? 52.760 -11.489 -115.849 1.00 32.54 80 THR B CA 1
ATOM 2575 C C . THR B 1 80 ? 54.031 -10.750 -116.248 1.00 32.08 80 THR B C 1
ATOM 2576 O O . THR B 1 80 ? 54.459 -10.814 -117.403 1.00 31.58 80 THR B O 1
ATOM 2580 N N . VAL B 1 81 ? 54.614 -10.036 -115.290 1.00 31.80 81 VAL B N 1
ATOM 2581 C CA . VAL B 1 81 ? 55.772 -9.182 -115.551 1.00 31.35 81 VAL B CA 1
ATOM 2582 C C . VAL B 1 81 ? 57.040 -9.815 -114.995 1.00 30.88 81 VAL B C 1
ATOM 2583 O O . VAL B 1 81 ? 57.174 -9.990 -113.780 1.00 30.72 81 VAL B O 1
ATOM 2587 N N . ILE B 1 82 ? 57.958 -10.140 -115.901 1.00 30.20 82 ILE B N 1
ATOM 2588 C CA . ILE B 1 82 ? 59.209 -10.805 -115.574 1.00 30.13 82 ILE B CA 1
ATOM 2589 C C . ILE B 1 82 ? 60.424 -9.968 -116.002 1.00 30.38 82 ILE B C 1
ATOM 2590 O O . ILE B 1 82 ? 60.508 -9.515 -117.148 1.00 30.90 82 ILE B O 1
ATOM 2595 N N . GLY B 1 83 ? 61.361 -9.778 -115.075 1.00 30.52 83 GLY B N 1
ATOM 2596 C CA . GLY B 1 83 ? 62.590 -9.017 -115.348 1.00 31.10 83 GLY B CA 1
ATOM 2597 C C . GLY B 1 83 ? 63.653 -9.807 -116.091 1.00 31.51 83 GLY B C 1
ATOM 2598 O O . GLY B 1 83 ? 63.346 -10.552 -117.033 1.00 31.76 83 GLY B O 1
ATOM 2599 N N . ASP B 1 84 ? 64.907 -9.653 -115.660 1.00 31.55 84 ASP B N 1
ATOM 2600 C CA . ASP B 1 84 ? 66.061 -10.206 -116.381 1.00 31.49 84 ASP B CA 1
ATOM 2601 C C . ASP B 1 84 ? 66.737 -11.367 -115.662 1.00 31.17 84 ASP B C 1
ATOM 2602 O O . ASP B 1 84 ? 66.683 -11.461 -114.447 1.00 31.54 84 ASP B O 1
ATOM 2607 N N . HIS B 1 85 ? 67.387 -12.235 -116.428 1.00 30.93 85 HIS B N 1
ATOM 2608 C CA . HIS B 1 85 ? 68.274 -13.273 -115.890 1.00 31.25 85 HIS B CA 1
ATOM 2609 C C . HIS B 1 85 ? 67.632 -14.259 -114.894 1.00 30.76 85 HIS B C 1
ATOM 2610 O O . HIS B 1 85 ? 68.285 -14.751 -113.976 1.00 30.68 85 HIS B O 1
ATOM 2617 N N . ASN B 1 86 ? 66.358 -14.557 -115.112 1.00 30.41 86 ASN B N 1
ATOM 2618 C CA . ASN B 1 86 ? 65.636 -15.528 -114.296 1.00 29.95 86 ASN B CA 1
ATOM 2619 C C . ASN B 1 86 ? 65.683 -16.913 -114.940 1.00 29.57 86 ASN B C 1
ATOM 2620 O O . ASN B 1 86 ? 65.801 -17.040 -116.163 1.00 29.72 86 ASN B O 1
ATOM 2625 N N . ILE B 1 87 ? 65.601 -17.949 -114.113 1.00 29.34 87 ILE B N 1
ATOM 2626 C CA . ILE B 1 87 ? 65.604 -19.325 -114.595 1.00 28.88 87 ILE B CA 1
ATOM 2627 C C . ILE B 1 87 ? 64.354 -20.007 -114.081 1.00 29.24 87 ILE B C 1
ATOM 2628 O O . ILE B 1 87 ? 64.071 -19.978 -112.881 1.00 28.91 87 ILE B O 1
ATOM 2633 N N . PHE B 1 88 ? 63.600 -20.614 -114.989 1.00 29.39 88 PHE B N 1
ATOM 2634 C CA . PHE B 1 88 ? 62.302 -21.139 -114.596 1.00 30.03 88 PHE B CA 1
ATOM 2635 C C . PHE B 1 88 ? 62.212 -22.632 -114.299 1.00 30.86 88 PHE B C 1
ATOM 2636 O O . PHE B 1 88 ? 61.511 -23.020 -113.361 1.00 33.31 88 PHE B O 1
ATOM 2644 N N . ARG B 1 89 ? 62.941 -23.467 -115.022 1.00 30.16 89 ARG B N 1
ATOM 2645 C CA . ARG B 1 89 ? 62.986 -24.917 -114.727 1.00 29.43 89 ARG B CA 1
ATOM 2646 C C . ARG B 1 89 ? 61.728 -25.680 -115.089 1.00 28.24 89 ARG B C 1
ATOM 2647 O O . ARG B 1 89 ? 60.627 -25.142 -115.088 1.00 27.92 89 ARG B O 1
ATOM 2655 N N . GLU B 1 90 ? 61.943 -26.955 -115.375 1.00 27.51 90 GLU B N 1
ATOM 2656 C CA . GLU B 1 90 ? 60.965 -27.858 -115.947 1.00 27.05 90 GLU B CA 1
ATOM 2657 C C . GLU B 1 90 ? 59.656 -27.910 -115.164 1.00 26.54 90 GLU B C 1
ATOM 2658 O O . GLU B 1 90 ? 59.644 -28.185 -113.964 1.00 26.10 90 GLU B O 1
ATOM 2664 N N . TYR B 1 91 ? 58.565 -27.625 -115.867 1.00 26.24 91 TYR B N 1
ATOM 2665 C CA . TYR B 1 91 ? 57.195 -27.724 -115.338 1.00 26.41 91 TYR B CA 1
ATOM 2666 C C . TYR B 1 91 ? 56.882 -26.716 -114.242 1.00 26.29 91 TYR B C 1
ATOM 2667 O O . TYR B 1 91 ? 55.864 -26.841 -113.550 1.00 26.32 91 TYR B O 1
ATOM 2676 N N . SER B 1 92 ? 57.739 -25.697 -114.106 1.00 26.19 92 SER B N 1
ATOM 2677 C CA . SER B 1 92 ? 57.417 -24.578 -113.227 1.00 26.70 92 SER B CA 1
ATOM 2678 C C . SER B 1 92 ? 56.254 -23.812 -113.849 1.00 26.67 92 SER B C 1
ATOM 2679 O O . SER B 1 92 ? 56.016 -23.881 -115.056 1.00 26.14 92 SER B O 1
ATOM 2682 N N . ASN B 1 93 ? 55.503 -23.125 -113.003 1.00 26.97 93 ASN B N 1
ATOM 2683 C CA . ASN B 1 93 ? 54.285 -22.490 -113.434 1.00 27.30 93 ASN B CA 1
ATOM 2684 C C . ASN B 1 93 ? 54.043 -21.178 -112.723 1.00 26.84 93 ASN B C 1
ATOM 2685 O O . ASN B 1 93 ? 53.972 -21.108 -111.492 1.00 26.40 93 ASN B O 1
ATOM 2690 N N . ILE B 1 94 ? 53.963 -20.133 -113.534 1.00 26.59 94 ILE B N 1
ATOM 2691 C CA . ILE B 1 94 ? 53.767 -18.779 -113.053 1.00 26.37 94 ILE B CA 1
ATOM 2692 C C . ILE B 1 94 ? 52.400 -18.325 -113.546 1.00 26.36 94 ILE B C 1
ATOM 2693 O O . ILE B 1 94 ? 52.149 -18.308 -114.752 1.00 25.69 94 ILE B O 1
ATOM 2698 N N . HIS B 1 95 ? 51.528 -17.976 -112.604 1.00 26.64 95 HIS B N 1
ATOM 2699 C CA . HIS B 1 95 ? 50.169 -17.543 -112.904 1.00 27.34 95 HIS B CA 1
ATOM 2700 C C . HIS B 1 95 ? 50.076 -16.022 -112.990 1.00 27.77 95 HIS B C 1
ATOM 2701 O O . HIS B 1 95 ? 50.749 -15.320 -112.250 1.00 27.35 95 HIS B O 1
ATOM 2708 N N . LYS B 1 96 ? 49.235 -15.528 -113.897 1.00 28.22 96 LYS B N 1
ATOM 2709 C CA . LYS B 1 96 ? 49.072 -14.092 -114.103 1.00 29.00 96 LYS B CA 1
ATOM 2710 C C . LYS B 1 96 ? 48.208 -13.438 -113.017 1.00 29.28 96 LYS B C 1
ATOM 2711 O O . LYS B 1 96 ? 47.619 -14.132 -112.191 1.00 29.07 96 LYS B O 1
ATOM 2717 N N . GLY B 1 97 ? 48.155 -12.104 -113.020 1.00 30.36 97 GLY B N 1
ATOM 2718 C CA . GLY B 1 97 ? 47.343 -11.331 -112.066 1.00 31.42 97 GLY B CA 1
ATOM 2719 C C . GLY B 1 97 ? 45.833 -11.464 -112.231 1.00 32.54 97 GLY B C 1
ATOM 2720 O O . GLY B 1 97 ? 45.352 -12.059 -113.198 1.00 32.37 97 GLY B O 1
ATOM 2721 N N . THR B 1 98 ? 45.089 -10.889 -111.283 1.00 33.71 98 THR B N 1
ATOM 2722 C CA . THR B 1 98 ? 43.621 -10.977 -111.250 1.00 34.97 98 THR B CA 1
ATOM 2723 C C . THR B 1 98 ? 42.883 -9.654 -111.543 1.00 36.47 98 THR B C 1
ATOM 2724 O O . THR B 1 98 ? 41.655 -9.640 -111.706 1.00 36.98 98 THR B O 1
ATOM 2728 N N . LYS B 1 99 ? 43.626 -8.553 -111.587 1.00 37.66 99 LYS B N 1
ATOM 2729 C CA . LYS B 1 99 ? 43.076 -7.249 -111.961 1.00 39.30 99 LYS B CA 1
ATOM 2730 C C . LYS B 1 99 ? 43.994 -6.621 -112.982 1.00 39.74 99 LYS B C 1
ATOM 2731 O O . LYS B 1 99 ? 45.183 -6.913 -113.002 1.00 39.56 99 LYS B O 1
ATOM 2737 N N . GLU B 1 100 ? 43.448 -5.763 -113.841 1.00 40.78 100 GLU B N 1
ATOM 2738 C CA . GLU B 1 100 ? 44.243 -5.170 -114.920 1.00 41.52 100 GLU B CA 1
ATOM 2739 C C . GLU B 1 100 ? 45.395 -4.306 -114.392 1.00 41.32 100 GLU B C 1
ATOM 2740 O O . GLU B 1 100 ? 46.434 -4.181 -115.047 1.00 41.40 100 GLU B O 1
ATOM 2746 N N . ASP B 1 101 ? 45.217 -3.758 -113.191 1.00 40.99 101 ASP B N 1
ATOM 2747 C CA . ASP B 1 101 ? 46.232 -2.931 -112.542 1.00 41.02 101 ASP B CA 1
ATOM 2748 C C . ASP B 1 101 ? 46.978 -3.686 -111.433 1.00 40.07 101 ASP B C 1
ATOM 2749 O O . ASP B 1 101 ? 47.653 -3.075 -110.601 1.00 40.24 101 ASP B O 1
ATOM 2754 N N . SER B 1 102 ? 46.848 -5.012 -111.433 1.00 38.82 102 SER B N 1
ATOM 2755 C CA . SER B 1 102 ? 47.475 -5.875 -110.433 1.00 37.36 102 SER B CA 1
ATOM 2756 C C . SER B 1 102 ? 48.126 -7.088 -111.111 1.00 36.66 102 SER B C 1
ATOM 2757 O O . SER B 1 102 ? 47.528 -8.162 -111.182 1.00 36.38 102 SER B O 1
ATOM 2760 N N . PRO B 1 103 ? 49.340 -6.903 -111.671 1.00 36.04 103 PRO B N 1
ATOM 2761 C CA . PRO B 1 103 ? 50.034 -8.033 -112.296 1.00 34.94 103 PRO B CA 1
ATOM 2762 C C . PRO B 1 103 ? 50.697 -8.986 -111.293 1.00 34.25 103 PRO B C 1
ATOM 2763 O O . PRO B 1 103 ? 50.770 -8.684 -110.097 1.00 34.27 103 PRO B O 1
ATOM 2767 N N . THR B 1 104 ? 51.138 -10.143 -111.783 1.00 33.01 104 THR B N 1
ATOM 2768 C CA . THR B 1 104 ? 52.108 -10.968 -111.072 1.00 32.27 104 THR B CA 1
ATOM 2769 C C . THR B 1 104 ? 53.470 -10.430 -111.502 1.00 31.86 104 THR B C 1
ATOM 2770 O O . THR B 1 104 ? 53.726 -10.293 -112.701 1.00 31.83 104 THR B O 1
ATOM 2774 N N . VAL B 1 105 ? 54.320 -10.112 -110.523 1.00 31.40 105 VAL B N 1
ATOM 2775 C CA . VAL B 1 105 ? 55.580 -9.411 -110.767 1.00 30.75 105 VAL B CA 1
ATOM 2776 C C . VAL B 1 105 ? 56.779 -10.224 -110.267 1.00 30.51 105 VAL B C 1
ATOM 2777 O O . VAL B 1 105 ? 56.840 -10.616 -109.091 1.00 30.26 105 VAL B O 1
ATOM 2781 N N . ILE B 1 106 ? 57.719 -10.469 -111.176 1.00 29.97 106 ILE B N 1
ATOM 2782 C CA . ILE B 1 106 ? 58.989 -11.126 -110.864 1.00 29.93 106 ILE B CA 1
ATOM 2783 C C . ILE B 1 106 ? 60.139 -10.241 -111.344 1.00 29.93 106 ILE B C 1
ATOM 2784 O O . ILE B 1 106 ? 60.167 -9.834 -112.499 1.00 30.62 106 ILE B O 1
ATOM 2789 N N . GLY B 1 107 ? 61.093 -9.972 -110.458 1.00 30.18 107 GLY B N 1
ATOM 2790 C CA . GLY B 1 107 ? 62.251 -9.138 -110.778 1.00 29.91 107 GLY B CA 1
ATOM 2791 C C . GLY B 1 107 ? 63.368 -9.824 -111.540 1.00 29.65 107 GLY B C 1
ATOM 2792 O O . GLY B 1 107 ? 63.131 -10.462 -112.558 1.00 29.22 107 GLY B O 1
ATOM 2793 N N . ASN B 1 108 ? 64.590 -9.697 -111.024 1.00 29.54 108 ASN B N 1
ATOM 2794 C CA . ASN B 1 108 ? 65.793 -10.164 -111.709 1.00 29.11 108 ASN B CA 1
ATOM 2795 C C . ASN B 1 108 ? 66.492 -11.300 -110.979 1.00 29.09 108 ASN B C 1
ATOM 2796 O O . ASN B 1 108 ? 66.469 -11.355 -109.761 1.00 29.21 108 ASN B O 1
ATOM 2801 N N . LYS B 1 109 ? 67.124 -12.194 -111.737 1.00 29.02 109 LYS B N 1
ATOM 2802 C CA . LYS B 1 109 ? 68.046 -13.202 -111.190 1.00 29.42 109 LYS B CA 1
ATOM 2803 C C . LYS B 1 109 ? 67.403 -14.133 -110.143 1.00 28.92 109 LYS B C 1
ATOM 2804 O O . LYS B 1 109 ? 68.061 -14.599 -109.203 1.00 28.40 109 LYS B O 1
ATOM 2810 N N . ASN B 1 110 ? 66.115 -14.397 -110.327 1.00 28.18 110 ASN B N 1
ATOM 2811 C CA . ASN B 1 110 ? 65.396 -15.360 -109.512 1.00 27.65 110 ASN B CA 1
ATOM 2812 C C . ASN B 1 110 ? 65.545 -16.756 -110.092 1.00 27.54 110 ASN B C 1
ATOM 2813 O O . ASN B 1 110 ? 65.630 -16.909 -111.307 1.00 28.27 110 ASN B O 1
ATOM 2818 N N . TYR B 1 111 ? 65.558 -17.764 -109.224 1.00 27.39 111 TYR B N 1
ATOM 2819 C CA . TYR B 1 111 ? 65.659 -19.165 -109.637 1.00 27.22 111 TYR B CA 1
ATOM 2820 C C . TYR B 1 111 ? 64.434 -19.945 -109.169 1.00 26.76 111 TYR B C 1
ATOM 2821 O O . TYR B 1 111 ? 64.168 -20.057 -107.967 1.00 25.72 111 TYR B O 1
ATOM 2830 N N . PHE B 1 112 ? 63.695 -20.489 -110.131 1.00 26.63 112 PHE B N 1
ATOM 2831 C CA . PHE B 1 112 ? 62.499 -21.264 -109.831 1.00 26.62 112 PHE B CA 1
ATOM 2832 C C . PHE B 1 112 ? 62.763 -22.699 -110.205 1.00 26.70 112 PHE B C 1
ATOM 2833 O O . PHE B 1 112 ? 62.756 -23.033 -111.379 1.00 26.47 112 PHE B O 1
ATOM 2841 N N . MET B 1 113 ? 63.002 -23.541 -109.202 1.00 27.16 113 MET B N 1
ATOM 2842 C CA . MET B 1 113 ? 63.370 -24.942 -109.437 1.00 27.76 113 MET B CA 1
ATOM 2843 C C . MET B 1 113 ? 62.192 -25.742 -109.999 1.00 27.75 113 MET B C 1
ATOM 2844 O O . MET B 1 113 ? 61.075 -25.228 -110.079 1.00 27.62 113 MET B O 1
ATOM 2849 N N . GLY B 1 114 ? 62.458 -26.992 -110.378 1.00 27.67 114 GLY B N 1
ATOM 2850 C CA . GLY B 1 114 ? 61.498 -27.829 -111.076 1.00 27.89 114 GLY B CA 1
ATOM 2851 C C . GLY B 1 114 ? 60.162 -27.892 -110.374 1.00 27.94 114 GLY B C 1
ATOM 2852 O O . GLY B 1 114 ? 60.091 -28.123 -109.167 1.00 27.53 114 GLY B O 1
ATOM 2853 N N . ASN B 1 115 ? 59.104 -27.648 -111.137 1.00 28.52 115 ASN B N 1
ATOM 2854 C CA . ASN B 1 115 ? 57.744 -27.830 -110.656 1.00 29.35 115 ASN B CA 1
ATOM 2855 C C . ASN B 1 115 ? 57.323 -26.826 -109.576 1.00 28.65 115 ASN B C 1
ATOM 2856 O O . ASN B 1 115 ? 56.303 -27.014 -108.907 1.00 28.93 115 ASN B O 1
ATOM 2861 N N . SER B 1 116 ? 58.112 -25.765 -109.398 1.00 28.20 116 SER B N 1
ATOM 2862 C CA . SER B 1 116 ? 57.748 -24.701 -108.463 1.00 27.45 116 SER B CA 1
ATOM 2863 C C . SER B 1 116 ? 56.577 -23.896 -109.027 1.00 27.04 116 SER B C 1
ATOM 2864 O O . SER B 1 116 ? 56.326 -23.921 -110.240 1.00 26.99 116 SER B O 1
ATOM 2867 N N . HIS B 1 117 ? 55.855 -23.210 -108.140 1.00 26.42 117 HIS B N 1
ATOM 2868 C CA . HIS B 1 117 ? 54.621 -22.504 -108.491 1.00 26.31 117 HIS B CA 1
ATOM 2869 C C . HIS B 1 117 ? 54.559 -21.107 -107.861 1.00 26.18 117 HIS B C 1
ATOM 2870 O O . HIS B 1 117 ? 54.773 -20.942 -106.652 1.00 26.16 117 HIS B O 1
ATOM 2877 N N . VAL B 1 118 ? 54.260 -20.110 -108.688 1.00 26.12 118 VAL B N 1
ATOM 2878 C CA . VAL B 1 118 ? 54.008 -18.753 -108.204 1.00 26.12 118 VAL B CA 1
ATOM 2879 C C . VAL B 1 118 ? 52.558 -18.385 -108.512 1.00 25.78 118 VAL B C 1
ATOM 2880 O O . VAL B 1 118 ? 52.172 -18.308 -109.675 1.00 26.05 118 VAL B O 1
ATOM 2884 N N . GLY B 1 119 ? 51.776 -18.157 -107.464 1.00 25.73 119 GLY B N 1
ATOM 2885 C CA . GLY B 1 119 ? 50.351 -17.845 -107.585 1.00 25.74 119 GLY B CA 1
ATOM 2886 C C . GLY B 1 119 ? 50.049 -16.435 -108.061 1.00 26.23 119 GLY B C 1
ATOM 2887 O O . GLY B 1 119 ? 50.926 -15.554 -108.036 1.00 26.03 119 GLY B O 1
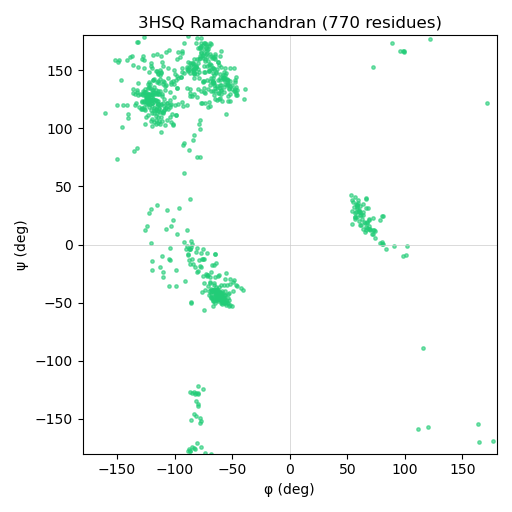ATOM 2888 N N . HIS B 1 120 ? 48.797 -16.230 -108.477 1.00 26.03 120 HIS B N 1
ATOM 2889 C CA . HIS B 1 120 ? 48.303 -14.948 -108.987 1.00 26.24 120 HIS B CA 1
ATOM 2890 C C . HIS B 1 120 ? 48.582 -13.769 -108.048 1.00 26.29 120 HIS B C 1
ATOM 2891 O O . HIS B 1 120 ? 48.379 -13.863 -106.829 1.00 26.31 120 HIS B O 1
ATOM 2898 N N . ASP B 1 121 ? 49.030 -12.658 -108.632 1.00 26.53 121 ASP B N 1
ATOM 2899 C CA . ASP B 1 121 ? 49.250 -11.391 -107.898 1.00 26.78 121 ASP B CA 1
ATOM 2900 C C . ASP B 1 121 ? 50.431 -11.408 -106.915 1.00 26.82 121 ASP B C 1
ATOM 2901 O O . ASP B 1 121 ? 50.549 -10.513 -106.067 1.00 26.52 121 ASP B O 1
ATOM 2906 N N . CYS B 1 122 ? 51.294 -12.422 -107.009 1.00 26.54 122 CYS B N 1
ATOM 2907 C CA . CYS B 1 122 ? 52.500 -12.443 -106.196 1.00 26.06 122 CYS B CA 1
ATOM 2908 C C . CYS B 1 122 ? 53.457 -11.364 -106.701 1.00 26.14 122 CYS B C 1
ATOM 2909 O O . CYS B 1 122 ? 53.464 -11.044 -107.889 1.00 26.45 122 CYS B O 1
ATOM 2912 N N . ILE B 1 123 ? 54.262 -10.821 -105.791 1.00 26.32 123 ILE B N 1
ATOM 2913 C CA . ILE B 1 123 ? 55.288 -9.822 -106.106 1.00 26.52 123 ILE B CA 1
ATOM 2914 C C . ILE B 1 123 ? 56.624 -10.339 -105.559 1.00 26.38 123 ILE B C 1
ATOM 2915 O O . ILE B 1 123 ? 56.777 -10.500 -104.352 1.00 26.32 123 ILE B O 1
ATOM 2920 N N . LEU B 1 124 ? 57.570 -10.610 -106.452 1.00 26.30 124 LEU B N 1
ATOM 2921 C CA . LEU B 1 124 ? 58.904 -11.063 -106.078 1.00 26.42 124 LEU B CA 1
ATOM 2922 C C . LEU B 1 124 ? 59.921 -10.041 -106.544 1.00 26.92 124 LEU B C 1
ATOM 2923 O O . LEU B 1 124 ? 59.768 -9.450 -107.620 1.00 27.03 124 LEU B O 1
ATOM 2928 N N . GLY B 1 125 ? 60.946 -9.831 -105.718 1.00 27.06 125 GLY B N 1
ATOM 2929 C CA . GLY B 1 125 ? 62.048 -8.941 -106.049 1.00 27.64 125 GLY B CA 1
ATOM 2930 C C . GLY B 1 125 ? 63.122 -9.644 -106.835 1.00 27.63 125 GLY B C 1
ATOM 2931 O O . GLY B 1 125 ? 62.842 -10.271 -107.851 1.00 27.81 125 GLY B O 1
ATOM 2932 N N . ASN B 1 126 ? 64.355 -9.549 -106.339 1.00 28.22 126 ASN B N 1
ATOM 2933 C CA . ASN B 1 126 ? 65.536 -10.054 -107.030 1.00 28.15 126 ASN B CA 1
ATOM 2934 C C . ASN B 1 126 ? 66.184 -11.176 -106.258 1.00 27.90 126 ASN B C 1
ATOM 2935 O O . ASN B 1 126 ? 66.100 -11.202 -105.037 1.00 27.70 126 ASN B O 1
ATOM 2940 N N . ASN B 1 127 ? 66.816 -12.104 -106.985 1.00 27.46 127 ASN B N 1
ATOM 2941 C CA . ASN B 1 127 ? 67.744 -13.084 -106.410 1.00 27.87 127 ASN B CA 1
ATOM 2942 C C . ASN B 1 127 ? 67.098 -14.054 -105.420 1.00 27.54 127 ASN B C 1
ATOM 2943 O O . ASN B 1 127 ? 67.751 -14.549 -104.501 1.00 27.38 127 ASN B O 1
ATOM 2948 N N . ASN B 1 128 ? 65.810 -14.307 -105.617 1.00 27.55 128 ASN B N 1
ATOM 2949 C CA . ASN B 1 128 ? 65.057 -15.221 -104.765 1.00 27.49 128 ASN B CA 1
ATOM 2950 C C . ASN B 1 128 ? 65.144 -16.647 -105.304 1.00 27.10 128 ASN B C 1
ATOM 2951 O O . ASN B 1 128 ? 65.292 -16.858 -106.509 1.00 27.25 128 ASN B O 1
ATOM 2956 N N . ILE B 1 129 ? 65.057 -17.619 -104.405 1.00 26.97 129 ILE B N 1
ATOM 2957 C CA . ILE B 1 129 ? 65.071 -19.022 -104.798 1.00 26.88 129 ILE B CA 1
ATOM 2958 C C . ILE B 1 129 ? 63.815 -19.737 -104.266 1.00 26.43 129 ILE B C 1
ATOM 2959 O O . ILE B 1 129 ? 63.504 -19.660 -103.077 1.00 25.98 129 ILE B O 1
ATOM 2964 N N . LEU B 1 130 ? 63.094 -20.392 -105.174 1.00 26.24 130 LEU B N 1
ATOM 2965 C CA . LEU B 1 130 ? 62.089 -21.385 -104.827 1.00 26.48 130 LEU B CA 1
ATOM 2966 C C . LEU B 1 130 ? 62.685 -22.731 -105.178 1.00 26.61 130 LEU B C 1
ATOM 2967 O O . LEU B 1 130 ? 63.089 -22.942 -106.324 1.00 26.13 130 LEU B O 1
ATOM 2972 N N . THR B 1 131 ? 62.785 -23.621 -104.191 1.00 26.73 131 THR B N 1
ATOM 2973 C CA . THR B 1 131 ? 63.389 -24.944 -104.423 1.00 27.57 131 THR B CA 1
ATOM 2974 C C . THR B 1 131 ? 62.378 -25.886 -105.076 1.00 27.31 131 THR B C 1
ATOM 2975 O O . THR B 1 131 ? 61.299 -25.448 -105.467 1.00 26.89 131 THR B O 1
ATOM 2979 N N . HIS B 1 132 ? 62.719 -27.170 -105.183 1.00 27.27 132 HIS B N 1
ATOM 2980 C CA . HIS B 1 132 ? 61.933 -28.095 -105.988 1.00 27.18 132 HIS B CA 1
ATOM 2981 C C . HIS B 1 132 ? 60.518 -28.269 -105.455 1.00 27.59 132 HIS B C 1
ATOM 2982 O O . HIS B 1 132 ? 60.325 -28.618 -104.289 1.00 27.92 132 HIS B O 1
ATOM 2989 N N . GLY B 1 133 ? 59.536 -28.009 -106.320 1.00 27.78 133 GLY B N 1
ATOM 2990 C CA . GLY B 1 133 ? 58.123 -28.168 -105.984 1.00 27.13 133 GLY B CA 1
ATOM 2991 C C . GLY B 1 133 ? 57.596 -27.171 -104.967 1.00 27.28 133 GLY B C 1
ATOM 2992 O O . GLY B 1 133 ? 56.532 -27.393 -104.375 1.00 26.91 133 GLY B O 1
ATOM 2993 N N . ALA B 1 134 ? 58.343 -26.085 -104.752 1.00 26.92 134 ALA B N 1
ATOM 2994 C CA . ALA B 1 134 ? 57.921 -25.017 -103.843 1.00 27.01 134 ALA B CA 1
ATOM 2995 C C . ALA B 1 134 ? 56.686 -24.302 -104.387 1.00 27.07 134 ALA B C 1
ATOM 2996 O O . ALA B 1 134 ? 56.567 -24.089 -105.596 1.00 27.24 134 ALA B O 1
ATOM 2998 N N . VAL B 1 135 ? 55.768 -23.961 -103.485 1.00 26.96 135 VAL B N 1
ATOM 2999 C CA . VAL B 1 135 ? 54.506 -23.338 -103.849 1.00 27.04 135 VAL B CA 1
ATOM 3000 C C . VAL B 1 135 ? 54.356 -22.004 -103.124 1.00 27.13 135 VAL B C 1
ATOM 3001 O O . VAL B 1 135 ? 54.384 -21.955 -101.892 1.00 27.48 135 VAL B O 1
ATOM 3005 N N . LEU B 1 136 ? 54.198 -20.924 -103.884 1.00 27.04 136 LEU B N 1
ATOM 3006 C CA . LEU B 1 136 ? 53.727 -19.666 -103.302 1.00 27.26 136 LEU B CA 1
ATOM 3007 C C . LEU B 1 136 ? 52.263 -19.437 -103.650 1.00 27.07 136 LEU B C 1
ATOM 3008 O O . LEU B 1 136 ? 51.911 -19.365 -104.818 1.00 27.26 136 LEU B O 1
ATOM 3013 N N . ALA B 1 137 ? 51.416 -19.343 -102.630 1.00 27.32 137 ALA B N 1
ATOM 3014 C CA . ALA B 1 137 ? 50.013 -18.972 -102.807 1.00 27.53 137 ALA B CA 1
ATOM 3015 C C . ALA B 1 137 ? 49.903 -17.576 -103.451 1.00 27.64 137 ALA B C 1
ATOM 3016 O O . ALA B 1 137 ? 50.888 -16.844 -103.521 1.00 27.83 137 ALA B O 1
ATOM 3018 N N . GLY B 1 138 ? 48.717 -17.214 -103.932 1.00 27.61 138 GLY B N 1
ATOM 3019 C CA . GLY B 1 138 ? 48.493 -15.887 -104.512 1.00 26.96 138 GLY B CA 1
ATOM 3020 C C . GLY B 1 138 ? 48.696 -14.762 -103.507 1.00 26.88 138 GLY B C 1
ATOM 3021 O O . GLY B 1 138 ? 48.614 -14.990 -102.308 1.00 26.21 138 GLY B O 1
ATOM 3022 N N . HIS B 1 139 ? 48.986 -13.554 -103.999 1.00 26.86 139 HIS B N 1
ATOM 3023 C CA . HIS B 1 139 ? 49.203 -12.379 -103.146 1.00 26.94 139 HIS B CA 1
ATOM 3024 C C . HIS B 1 139 ? 50.315 -12.552 -102.076 1.00 27.06 139 HIS B C 1
ATOM 3025 O O . HIS B 1 139 ? 50.230 -11.992 -100.982 1.00 26.68 139 HIS B O 1
ATOM 3032 N N . VAL B 1 140 ? 51.347 -13.335 -102.379 1.00 27.13 140 VAL B N 1
ATOM 3033 C CA . VAL B 1 140 ? 52.506 -13.431 -101.473 1.00 27.13 140 VAL B CA 1
ATOM 3034 C C . VAL B 1 140 ? 53.609 -12.506 -101.988 1.00 27.26 140 VAL B C 1
ATOM 3035 O O . VAL B 1 140 ? 53.876 -12.468 -103.189 1.00 27.95 140 VAL B O 1
ATOM 3039 N N . THR B 1 141 ? 54.227 -11.745 -101.087 1.00 27.79 141 THR B N 1
ATOM 3040 C CA . THR B 1 141 ? 55.275 -10.794 -101.460 1.00 28.13 141 THR B CA 1
ATOM 3041 C C . THR B 1 141 ? 56.636 -11.203 -100.873 1.00 28.68 141 THR B C 1
ATOM 3042 O O . THR B 1 141 ? 56.784 -11.336 -99.645 1.00 28.74 141 THR B O 1
ATOM 3046 N N . LEU B 1 142 ? 57.608 -11.421 -101.763 1.00 28.34 142 LEU B N 1
ATOM 3047 C CA . LEU B 1 142 ? 59.007 -11.645 -101.390 1.00 28.52 142 LEU B CA 1
ATOM 3048 C C . LEU B 1 142 ? 59.843 -10.407 -101.701 1.00 28.51 142 LEU B C 1
ATOM 3049 O O . LEU B 1 142 ? 59.617 -9.741 -102.715 1.00 28.37 142 LEU B O 1
ATOM 3054 N N . GLY B 1 143 ? 60.809 -10.114 -100.836 1.00 28.37 143 GLY B N 1
ATOM 3055 C CA . GLY B 1 143 ? 61.766 -9.048 -101.102 1.00 28.84 143 GLY B CA 1
ATOM 3056 C C . GLY B 1 143 ? 62.893 -9.554 -101.982 1.00 28.91 143 GLY B C 1
ATOM 3057 O O . GLY B 1 143 ? 62.656 -10.131 -103.042 1.00 28.95 143 GLY B O 1
ATOM 3058 N N . ASN B 1 144 ? 64.125 -9.341 -101.529 1.00 29.30 144 ASN B N 1
ATOM 3059 C CA . ASN B 1 144 ? 65.309 -9.811 -102.246 1.00 29.44 144 ASN B CA 1
ATOM 3060 C C . ASN B 1 144 ? 66.036 -10.915 -101.490 1.00 28.89 144 ASN B C 1
ATOM 3061 O O . ASN B 1 144 ? 66.040 -10.945 -100.265 1.00 28.98 144 ASN B O 1
ATOM 3066 N N . PHE B 1 145 ? 66.634 -11.830 -102.240 1.00 28.82 145 PHE B N 1
ATOM 3067 C CA . PHE B 1 145 ? 67.448 -12.904 -101.677 1.00 28.83 145 PHE B CA 1
ATOM 3068 C C . PHE B 1 145 ? 66.714 -13.813 -100.685 1.00 28.74 145 PHE B C 1
ATOM 3069 O O . PHE B 1 145 ? 67.324 -14.335 -99.746 1.00 28.21 145 PHE B O 1
ATOM 3077 N N . ALA B 1 146 ? 65.408 -13.983 -100.884 1.00 28.67 146 ALA B N 1
ATOM 3078 C CA . ALA B 1 146 ? 64.627 -14.912 -100.074 1.00 28.50 146 ALA B CA 1
ATOM 3079 C C . ALA B 1 146 ? 64.793 -16.338 -100.601 1.00 28.61 146 ALA B C 1
ATOM 3080 O O . ALA B 1 146 ? 65.083 -16.552 -101.785 1.00 28.51 146 ALA B O 1
ATOM 3082 N N . PHE B 1 147 ? 64.642 -17.300 -99.696 1.00 28.60 147 PHE B N 1
ATOM 3083 C CA . PHE B 1 147 ? 64.788 -18.708 -100.010 1.00 28.89 147 PHE B CA 1
ATOM 3084 C C . PHE B 1 147 ? 63.523 -19.420 -99.534 1.00 28.39 147 PHE B C 1
ATOM 3085 O O . PHE B 1 147 ? 63.196 -19.402 -98.340 1.00 28.37 147 PHE B O 1
ATOM 3093 N N . ILE B 1 148 ? 62.803 -20.016 -100.477 1.00 27.87 148 ILE B N 1
ATOM 3094 C CA . ILE B 1 148 ? 61.538 -20.682 -100.165 1.00 27.68 148 ILE B CA 1
ATOM 3095 C C . ILE B 1 148 ? 61.682 -22.167 -100.460 1.00 27.50 148 ILE B C 1
ATOM 3096 O O . ILE B 1 148 ? 61.746 -22.568 -101.614 1.00 27.73 148 ILE B O 1
ATOM 3101 N N . SER B 1 149 ? 61.766 -22.966 -99.403 1.00 27.71 149 SER B N 1
ATOM 3102 C CA . SER B 1 149 ? 61.847 -24.429 -99.525 1.00 28.05 149 SER B CA 1
ATOM 3103 C C . SER B 1 149 ? 60.574 -25.043 -100.094 1.00 27.65 149 SER B C 1
ATOM 3104 O O . SER B 1 149 ? 59.504 -24.430 -100.054 1.00 27.72 149 SER B O 1
ATOM 3107 N N . GLY B 1 150 ? 60.694 -26.267 -100.599 1.00 27.71 150 GLY B N 1
ATOM 3108 C CA . GLY B 1 150 ? 59.523 -27.087 -100.915 1.00 27.12 150 GLY B CA 1
ATOM 3109 C C . GLY B 1 150 ? 58.814 -27.507 -99.641 1.00 27.11 150 GLY B C 1
ATOM 3110 O O . GLY B 1 150 ? 59.394 -27.452 -98.555 1.00 26.92 150 GLY B O 1
ATOM 3111 N N . LEU B 1 151 ? 57.555 -27.927 -99.769 1.00 27.10 151 LEU B N 1
ATOM 3112 C CA . LEU B 1 151 ? 56.776 -28.413 -98.632 1.00 27.34 151 LEU B CA 1
ATOM 3113 C C . LEU B 1 151 ? 56.453 -27.290 -97.640 1.00 27.29 151 LEU B C 1
ATOM 3114 O O . LEU B 1 151 ? 56.340 -27.513 -96.438 1.00 27.10 151 LEU B O 1
ATOM 3119 N N . VAL B 1 152 ? 56.302 -26.083 -98.174 1.00 27.32 152 VAL B N 1
ATOM 3120 C CA . VAL B 1 152 ? 55.984 -24.893 -97.396 1.00 27.74 152 VAL B CA 1
ATOM 3121 C C . VAL B 1 152 ? 54.664 -24.317 -97.895 1.00 27.66 152 VAL B C 1
ATOM 3122 O O . VAL B 1 152 ? 54.452 -24.185 -99.098 1.00 28.54 152 VAL B O 1
ATOM 3126 N N . ALA B 1 153 ? 53.771 -23.989 -96.971 1.00 27.73 153 ALA B N 1
ATOM 3127 C CA . ALA B 1 153 ? 52.535 -23.295 -97.306 1.00 27.13 153 ALA B CA 1
ATOM 3128 C C . ALA B 1 153 ? 52.651 -21.881 -96.761 1.00 26.95 153 ALA B C 1
ATOM 3129 O O . ALA B 1 153 ? 52.931 -21.683 -95.573 1.00 27.04 153 ALA B O 1
ATOM 3131 N N . VAL B 1 154 ? 52.465 -20.906 -97.644 1.00 26.62 154 VAL B N 1
ATOM 3132 C CA . VAL B 1 154 ? 52.516 -19.499 -97.261 1.00 26.66 154 VAL B CA 1
ATOM 3133 C C . VAL B 1 154 ? 51.127 -18.909 -97.419 1.00 26.30 154 VAL B C 1
ATOM 3134 O O . VAL B 1 154 ? 50.568 -18.927 -98.509 1.00 25.78 154 VAL B O 1
ATOM 3138 N N . HIS B 1 155 ? 50.568 -18.405 -96.321 1.00 26.60 155 HIS B N 1
ATOM 3139 C CA . HIS B 1 155 ? 49.249 -17.763 -96.366 1.00 27.26 155 HIS B CA 1
ATOM 3140 C C . HIS B 1 155 ? 49.247 -16.605 -97.372 1.00 27.51 155 HIS B C 1
ATOM 3141 O O . HIS B 1 155 ? 50.258 -15.913 -97.527 1.00 26.95 155 HIS B O 1
ATOM 3148 N N . GLN B 1 156 ? 48.123 -16.425 -98.070 1.00 28.03 156 GLN B N 1
ATOM 3149 C CA . GLN B 1 156 ? 47.933 -15.262 -98.955 1.00 28.97 156 GLN B CA 1
ATOM 3150 C C . GLN B 1 156 ? 48.127 -13.976 -98.169 1.00 28.45 156 GLN B C 1
ATOM 3151 O O . GLN B 1 156 ? 47.756 -13.904 -96.996 1.00 27.66 156 GLN B O 1
ATOM 3157 N N . PHE B 1 157 ? 48.718 -12.975 -98.825 1.00 28.95 157 PHE B N 1
ATOM 3158 C CA . PHE B 1 157 ? 48.968 -11.647 -98.235 1.00 29.67 157 PHE B CA 1
ATOM 3159 C C . PHE B 1 157 ? 50.092 -11.570 -97.184 1.00 29.46 157 PHE B C 1
ATOM 3160 O O . PHE B 1 157 ? 50.230 -10.566 -96.485 1.00 30.01 157 PHE B O 1
ATOM 3168 N N . CYS B 1 158 ? 50.897 -12.624 -97.079 1.00 29.50 158 CYS B N 1
ATOM 3169 C CA . CYS B 1 158 ? 52.092 -12.574 -96.241 1.00 29.49 158 CYS B CA 1
ATOM 3170 C C . CYS B 1 158 ? 53.240 -11.889 -96.978 1.00 29.16 158 CYS B C 1
ATOM 3171 O O . CYS B 1 158 ? 53.301 -11.899 -98.209 1.00 29.18 158 CYS B O 1
ATOM 3174 N N . PHE B 1 159 ? 54.139 -11.288 -96.207 1.00 29.20 159 PHE B N 1
ATOM 3175 C CA . PHE B 1 159 ? 55.351 -10.681 -96.736 1.00 28.85 159 PHE B CA 1
ATOM 3176 C C . PHE B 1 159 ? 56.563 -11.452 -96.217 1.00 28.32 159 PHE B C 1
ATOM 3177 O O . PHE B 1 159 ? 56.592 -11.889 -95.064 1.00 28.31 159 PHE B O 1
ATOM 3185 N N . VAL B 1 160 ? 57.545 -11.635 -97.088 1.00 27.70 160 VAL B N 1
ATOM 3186 C CA . VAL B 1 160 ? 58.786 -12.307 -96.728 1.00 27.21 160 VAL B CA 1
ATOM 3187 C C . VAL B 1 160 ? 59.898 -11.296 -96.976 1.00 27.16 160 VAL B C 1
ATOM 3188 O O . VAL B 1 160 ? 60.110 -10.873 -98.114 1.00 26.18 160 VAL B O 1
ATOM 3192 N N . GLY B 1 161 ? 60.581 -10.902 -95.899 1.00 27.48 161 GLY B N 1
ATOM 3193 C CA . GLY B 1 161 ? 61.647 -9.892 -95.974 1.00 27.84 161 GLY B CA 1
ATOM 3194 C C . GLY B 1 161 ? 62.932 -10.328 -96.670 1.00 28.33 161 GLY B C 1
ATOM 3195 O O . GLY B 1 161 ? 63.135 -11.516 -96.970 1.00 28.03 161 GLY B O 1
ATOM 3196 N N . ASP B 1 162 ? 63.812 -9.355 -96.910 1.00 28.20 162 ASP B N 1
ATOM 3197 C CA . ASP B 1 162 ? 65.091 -9.585 -97.573 1.00 28.78 162 ASP B CA 1
ATOM 3198 C C . ASP B 1 162 ? 65.943 -10.615 -96.843 1.00 28.94 162 ASP B C 1
ATOM 3199 O O . ASP B 1 162 ? 65.957 -10.647 -95.613 1.00 29.30 162 ASP B O 1
ATOM 3204 N N . TYR B 1 163 ? 66.637 -11.455 -97.609 1.00 29.24 163 TYR B N 1
ATOM 3205 C CA . TYR B 1 163 ? 67.572 -12.454 -97.063 1.00 30.44 163 TYR B CA 1
ATOM 3206 C C . TYR B 1 163 ? 66.961 -13.382 -96.014 1.00 30.78 163 TYR B C 1
ATOM 3207 O O . TYR B 1 163 ? 67.662 -13.866 -95.115 1.00 31.04 163 TYR B O 1
ATOM 3216 N N . SER B 1 164 ? 65.661 -13.630 -96.115 1.00 31.00 164 SER B N 1
ATOM 3217 C CA . SER B 1 164 ? 65.034 -14.575 -95.200 1.00 31.64 164 SER B CA 1
ATOM 3218 C C . SER B 1 164 ? 64.884 -15.967 -95.827 1.00 31.54 164 SER B C 1
ATOM 3219 O O . SER B 1 164 ? 64.941 -16.129 -97.047 1.00 30.89 164 SER B O 1
ATOM 3222 N N . MET B 1 165 ? 64.730 -16.970 -94.974 1.00 32.00 165 MET B N 1
ATOM 3223 C CA . MET B 1 165 ? 64.565 -18.340 -95.422 1.00 33.13 165 MET B CA 1
ATOM 3224 C C . MET B 1 165 ? 63.395 -19.002 -94.716 1.00 31.38 165 MET B C 1
ATOM 3225 O O . MET B 1 165 ? 63.170 -18.790 -93.512 1.00 31.43 165 MET B O 1
ATOM 3230 N N . VAL B 1 166 ? 62.632 -19.773 -95.483 1.00 30.01 166 VAL B N 1
ATOM 3231 C CA . VAL B 1 166 ? 61.599 -20.630 -94.913 1.00 29.14 166 VAL B CA 1
ATOM 3232 C C . VAL B 1 166 ? 61.974 -22.073 -95.200 1.00 28.51 166 VAL B C 1
ATOM 3233 O O . VAL B 1 166 ? 62.060 -22.478 -96.359 1.00 28.06 166 VAL B O 1
ATOM 3237 N N . ALA B 1 167 ? 62.224 -22.818 -94.126 1.00 28.03 167 ALA B N 1
ATOM 3238 C CA . ALA B 1 167 ? 62.621 -24.217 -94.189 1.00 28.26 167 ALA B CA 1
ATOM 3239 C C . ALA B 1 167 ? 61.453 -25.159 -94.508 1.00 28.41 167 ALA B C 1
ATOM 3240 O O . ALA B 1 167 ? 60.278 -24.806 -94.344 1.00 27.98 167 ALA B O 1
ATOM 3242 N N . GLY B 1 168 ? 61.799 -26.368 -94.941 1.00 28.37 168 GLY B N 1
ATOM 3243 C CA . GLY B 1 168 ? 60.825 -27.357 -95.363 1.00 28.07 168 GLY B CA 1
ATOM 3244 C C . GLY B 1 168 ? 59.859 -27.747 -94.268 1.00 28.08 168 GLY B C 1
ATOM 3245 O O . GLY B 1 168 ? 60.219 -27.776 -93.088 1.00 27.90 168 GLY B O 1
ATOM 3246 N N . LEU B 1 169 ? 58.627 -28.043 -94.679 1.00 27.89 169 LEU B N 1
ATOM 3247 C CA . LEU B 1 169 ? 57.564 -28.506 -93.787 1.00 28.40 169 LEU B CA 1
ATOM 3248 C C . LEU B 1 169 ? 57.124 -27.451 -92.779 1.00 28.79 169 LEU B C 1
ATOM 3249 O O . LEU B 1 169 ? 56.862 -27.765 -91.613 1.00 29.80 169 LEU B O 1
ATOM 3254 N N . ALA B 1 170 ? 57.047 -26.208 -93.254 1.00 28.73 170 ALA B N 1
ATOM 3255 C CA . ALA B 1 170 ? 56.587 -25.064 -92.470 1.00 28.79 170 ALA B CA 1
ATOM 3256 C C . ALA B 1 170 ? 55.266 -24.534 -93.011 1.00 28.33 170 ALA B C 1
ATOM 3257 O O . ALA B 1 170 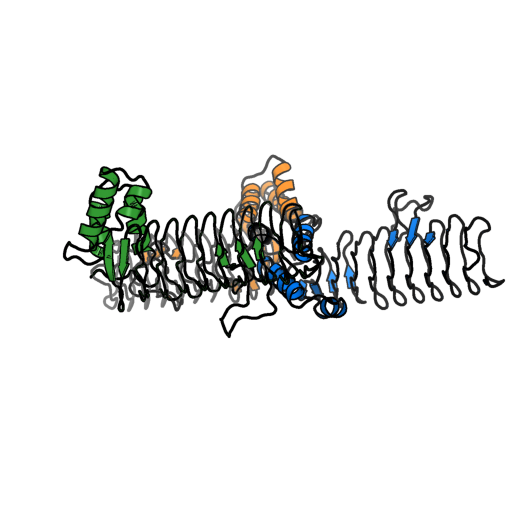? 55.020 -24.573 -94.216 1.00 28.13 170 ALA B O 1
ATOM 3259 N N . LYS B 1 171 ? 54.420 -24.046 -92.110 1.00 28.17 171 LYS B N 1
ATOM 3260 C CA . LYS B 1 171 ? 53.213 -23.310 -92.487 1.00 28.09 171 LYS B CA 1
ATOM 3261 C C . LYS B 1 171 ? 53.325 -21.862 -92.028 1.00 28.19 171 LYS B C 1
ATOM 3262 O O . LYS B 1 171 ? 53.353 -21.582 -90.844 1.00 28.61 171 LYS B O 1
ATOM 3268 N N . VAL B 1 172 ? 53.373 -20.950 -92.988 1.00 28.58 172 VAL B N 1
ATOM 3269 C CA . VAL B 1 172 ? 53.534 -19.523 -92.720 1.00 28.26 172 VAL B CA 1
ATOM 3270 C C . VAL B 1 172 ? 52.167 -18.832 -92.733 1.00 28.53 172 VAL B C 1
ATOM 3271 O O . VAL B 1 172 ? 51.456 -18.872 -93.739 1.00 28.74 172 VAL B O 1
ATOM 3275 N N . VAL B 1 173 ? 51.807 -18.213 -91.610 1.00 28.71 173 VAL B N 1
ATOM 3276 C CA . VAL B 1 173 ? 50.518 -17.510 -91.484 1.00 29.12 173 VAL B CA 1
ATOM 3277 C C . VAL B 1 173 ? 50.674 -15.983 -91.345 1.00 29.38 173 VAL B C 1
ATOM 3278 O O . VAL B 1 173 ? 49.736 -15.223 -91.613 1.00 29.97 173 VAL B O 1
ATOM 3282 N N . GLN B 1 174 ? 51.872 -15.554 -90.954 1.00 29.59 174 GLN B N 1
ATOM 3283 C CA . GLN B 1 174 ? 52.213 -14.134 -90.756 1.00 29.75 174 GLN B CA 1
ATOM 3284 C C . GLN B 1 174 ? 53.550 -13.812 -91.438 1.00 29.11 174 GLN B C 1
ATOM 3285 O O . GLN B 1 174 ? 54.203 -14.708 -91.977 1.00 28.92 174 GLN B O 1
ATOM 3291 N N . ASP B 1 175 ? 53.944 -12.540 -91.442 1.00 28.58 175 ASP B N 1
ATOM 3292 C CA . ASP B 1 175 ? 55.127 -12.122 -92.191 1.00 28.41 175 ASP B CA 1
ATOM 3293 C C . ASP B 1 175 ? 56.434 -12.753 -91.682 1.00 28.18 175 ASP B C 1
ATOM 3294 O O . ASP B 1 175 ? 56.596 -13.041 -90.495 1.00 27.93 175 ASP B O 1
ATOM 3299 N N . VAL B 1 176 ? 57.349 -12.981 -92.616 1.00 27.93 176 VAL B N 1
ATOM 3300 C CA . VAL B 1 176 ? 58.674 -13.458 -92.285 1.00 27.68 176 VAL B CA 1
ATOM 3301 C C . VAL B 1 176 ? 59.611 -12.247 -92.277 1.00 27.41 176 VAL B C 1
ATOM 3302 O O . VAL B 1 176 ? 59.874 -11.668 -93.331 1.00 27.20 176 VAL B O 1
ATOM 3306 N N . PRO B 1 177 ? 60.106 -11.863 -91.080 1.00 27.40 177 PRO B N 1
ATOM 3307 C CA . PRO B 1 177 ? 60.964 -10.685 -90.946 1.00 27.41 177 PRO B CA 1
ATOM 3308 C C . PRO B 1 177 ? 62.315 -10.881 -91.640 1.00 27.78 177 PRO B C 1
ATOM 3309 O O . PRO B 1 177 ? 62.784 -12.030 -91.763 1.00 27.28 177 PRO B O 1
ATOM 3313 N N . PRO B 1 178 ? 62.931 -9.774 -92.103 1.00 27.58 178 PRO B N 1
ATOM 3314 C CA . PRO B 1 178 ? 64.181 -9.857 -92.862 1.00 27.86 178 PRO B CA 1
ATOM 3315 C C . PRO B 1 178 ? 65.338 -10.484 -92.079 1.00 27.89 178 PRO B C 1
ATOM 3316 O O . PRO B 1 178 ? 65.352 -10.431 -90.853 1.00 28.03 178 PRO B O 1
ATOM 3320 N N . TYR B 1 179 ? 66.286 -11.069 -92.808 1.00 28.24 179 TYR B N 1
ATOM 3321 C CA . TYR B 1 179 ? 67.525 -11.659 -92.251 1.00 29.04 179 TYR B CA 1
ATOM 3322 C C . TYR B 1 179 ? 67.284 -12.878 -91.363 1.00 29.47 179 TYR B C 1
ATOM 3323 O O . TYR B 1 179 ? 68.194 -13.340 -90.676 1.00 29.73 179 TYR B O 1
ATOM 3332 N N . SER B 1 180 ? 66.062 -13.408 -91.397 1.00 30.13 180 SER B N 1
ATOM 3333 C CA . SER B 1 180 ? 65.649 -14.452 -90.466 1.00 30.20 180 SER B CA 1
ATOM 3334 C C . SER B 1 180 ? 65.419 -15.790 -91.144 1.00 30.56 180 SER B C 1
ATOM 3335 O O . SER B 1 180 ? 65.247 -15.884 -92.369 1.00 30.33 180 SER B O 1
ATOM 3338 N N . THR B 1 181 ? 65.401 -16.828 -90.318 1.00 30.93 181 THR B N 1
ATOM 3339 C CA . THR B 1 181 ? 64.998 -18.156 -90.740 1.00 31.29 181 THR B CA 1
ATOM 3340 C C . THR B 1 181 ? 63.755 -18.532 -89.963 1.00 31.25 181 THR B C 1
ATOM 3341 O O . THR B 1 181 ? 63.697 -18.390 -88.738 1.00 30.86 181 THR B O 1
ATOM 3345 N N . VAL B 1 182 ? 62.753 -18.983 -90.702 1.00 31.73 182 VAL B N 1
ATOM 3346 C CA . VAL B 1 182 ? 61.509 -19.459 -90.126 1.00 32.60 182 VAL B CA 1
ATOM 3347 C C . VAL B 1 182 ? 61.368 -20.972 -90.351 1.00 32.74 182 VAL B C 1
ATOM 3348 O O . VAL B 1 182 ? 61.736 -21.488 -91.407 1.00 32.37 182 VAL B O 1
ATOM 3352 N N . ASP B 1 183 ? 60.824 -21.663 -89.347 1.00 33.49 183 ASP B N 1
ATOM 3353 C CA . ASP B 1 183 ? 60.637 -23.112 -89.384 1.00 33.84 183 ASP B CA 1
ATOM 3354 C C . ASP B 1 183 ? 59.392 -23.509 -88.588 1.00 34.34 183 ASP B C 1
ATOM 3355 O O . ASP B 1 183 ? 58.919 -22.751 -87.729 1.00 34.13 183 ASP B O 1
ATOM 3360 N N . GLY B 1 184 ? 58.855 -24.692 -88.887 1.00 34.49 184 GLY B N 1
ATOM 3361 C CA . GLY B 1 184 ? 57.844 -25.308 -88.025 1.00 34.95 184 GLY B CA 1
ATOM 3362 C C . GLY B 1 184 ? 56.396 -25.152 -88.445 1.00 35.34 184 GLY B C 1
ATOM 3363 O O . GLY B 1 184 ? 56.058 -24.349 -89.313 1.00 34.96 184 GLY B O 1
ATOM 3364 N N . ASN B 1 185 ? 55.541 -25.951 -87.816 1.00 36.35 185 ASN B N 1
ATOM 3365 C CA . ASN B 1 185 ? 54.099 -25.853 -87.991 1.00 37.21 185 ASN B CA 1
ATOM 3366 C C . ASN B 1 185 ? 53.396 -26.070 -86.640 1.00 37.83 185 ASN B C 1
ATOM 3367 O O . ASN B 1 185 ? 53.407 -27.191 -86.104 1.00 37.66 185 ASN B O 1
ATOM 3372 N N . PRO B 1 186 ? 52.821 -24.993 -86.064 1.00 38.14 186 PRO B N 1
ATOM 3373 C CA . PRO B 1 186 ? 52.875 -23.585 -86.483 1.00 38.53 186 PRO B CA 1
ATOM 3374 C C . PRO B 1 186 ? 54.297 -23.010 -86.505 1.00 38.62 186 PRO B C 1
ATOM 3375 O O . PRO B 1 186 ? 55.116 -23.337 -85.631 1.00 38.85 186 PRO B O 1
ATOM 3379 N N . SER B 1 187 ? 54.574 -22.156 -87.489 1.00 38.22 187 SER B N 1
ATOM 3380 C CA . SER B 1 187 ? 55.935 -21.683 -87.726 1.00 37.93 187 SER B CA 1
ATOM 3381 C C . SER B 1 187 ? 56.341 -20.555 -86.785 1.00 37.29 187 SER B C 1
ATOM 3382 O O . SER B 1 187 ? 55.489 -19.886 -86.203 1.00 37.06 187 SER B O 1
ATOM 3385 N N . THR B 1 188 ? 57.654 -20.368 -86.650 1.00 36.34 188 THR B N 1
ATOM 3386 C CA . THR B 1 188 ? 58.240 -19.338 -85.798 1.00 35.30 188 THR B CA 1
ATOM 3387 C C . THR B 1 188 ? 59.594 -18.939 -86.375 1.00 34.47 188 THR B C 1
ATOM 3388 O O . THR B 1 188 ? 60.202 -19.708 -87.138 1.00 34.26 188 THR B O 1
ATOM 3392 N N . VAL B 1 189 ? 60.069 -17.750 -86.009 1.00 33.36 189 VAL B N 1
ATOM 3393 C CA . VAL B 1 189 ? 61.466 -17.388 -86.257 1.00 32.94 189 VAL B CA 1
ATOM 3394 C C . VAL B 1 189 ? 62.337 -18.234 -85.341 1.00 32.77 189 VAL B C 1
ATOM 3395 O O . VAL B 1 189 ? 62.212 -18.171 -84.117 1.00 31.98 189 VAL B O 1
ATOM 3399 N N . VAL B 1 190 ? 63.206 -19.036 -85.942 1.00 33.27 190 VAL B N 1
ATOM 3400 C CA . VAL B 1 190 ? 64.075 -19.916 -85.167 1.00 34.07 190 VAL B CA 1
ATOM 3401 C C . VAL B 1 190 ? 65.475 -19.333 -84.975 1.00 34.86 190 VAL B C 1
ATOM 3402 O O . VAL B 1 190 ? 66.180 -19.690 -84.027 1.00 34.76 190 VAL B O 1
ATOM 3406 N N . GLY B 1 191 ? 65.854 -18.411 -85.855 1.00 35.66 191 GLY B N 1
ATOM 3407 C CA . GLY B 1 191 ? 67.171 -17.786 -85.806 1.00 36.57 191 GLY B CA 1
ATOM 3408 C C . GLY B 1 191 ? 67.385 -16.843 -86.971 1.00 37.35 191 GLY B C 1
ATOM 3409 O O . GLY B 1 191 ? 66.448 -16.523 -87.705 1.00 37.39 191 GLY B O 1
ATOM 3410 N N . LEU B 1 192 ? 68.625 -16.397 -87.139 1.00 38.19 192 LEU B N 1
ATOM 3411 C CA . LEU B 1 192 ? 68.981 -15.482 -88.215 1.00 38.97 192 LEU B CA 1
ATOM 3412 C C . LEU B 1 192 ? 69.638 -16.207 -89.390 1.00 39.39 192 LEU B C 1
ATOM 3413 O O . LEU B 1 192 ? 70.302 -17.225 -89.211 1.00 39.07 192 LEU B O 1
ATOM 3418 N N . ASN B 1 193 ? 69.448 -15.669 -90.590 1.00 40.24 193 ASN B N 1
ATOM 3419 C CA . ASN B 1 193 ? 70.109 -16.181 -91.788 1.00 41.47 193 ASN B CA 1
ATOM 3420 C C . ASN B 1 193 ? 71.548 -15.641 -91.878 1.00 42.24 193 ASN B C 1
ATOM 3421 O O . ASN B 1 193 ? 71.848 -14.743 -92.666 1.00 42.22 193 ASN B O 1
ATOM 3426 N N . SER B 1 194 ? 72.431 -16.202 -91.050 1.00 43.58 194 SER B N 1
ATOM 3427 C CA . SER B 1 194 ? 73.834 -15.782 -90.995 1.00 44.62 194 SER B CA 1
ATOM 3428 C C . SER B 1 194 ? 74.594 -16.095 -92.282 1.00 45.02 194 SER B C 1
ATOM 3429 O O . SER B 1 194 ? 75.418 -15.293 -92.732 1.00 45.42 194 SER B O 1
ATOM 3432 N N . VAL B 1 195 ? 74.307 -17.256 -92.867 1.00 45.64 195 VAL B N 1
ATOM 3433 C CA . VAL B 1 195 ? 74.912 -17.684 -94.137 1.00 46.18 195 VAL B CA 1
ATOM 3434 C C . VAL B 1 195 ? 74.649 -16.669 -95.264 1.00 46.46 195 VAL B C 1
ATOM 3435 O O . VAL B 1 195 ? 75.587 -16.224 -95.945 1.00 46.49 195 VAL B O 1
ATOM 3439 N N . GLY B 1 196 ? 73.382 -16.289 -95.428 1.00 46.58 196 GLY B N 1
ATOM 3440 C CA . GLY B 1 196 ? 72.984 -15.282 -96.406 1.00 46.85 196 GLY B CA 1
ATOM 3441 C C . GLY B 1 196 ? 73.576 -13.908 -96.156 1.00 47.13 196 GLY B C 1
ATOM 3442 O O . GLY B 1 196 ? 73.964 -13.213 -97.101 1.00 47.16 196 GLY B O 1
ATOM 3443 N N . MET B 1 197 ? 73.645 -13.510 -94.886 1.00 47.48 197 MET B N 1
ATOM 3444 C CA . MET B 1 197 ? 74.196 -12.202 -94.520 1.00 47.86 197 MET B CA 1
ATOM 3445 C C . MET B 1 197 ? 75.701 -12.075 -94.798 1.00 48.80 197 MET B C 1
ATOM 3446 O O . MET B 1 197 ? 76.169 -11.025 -95.249 1.00 48.84 197 MET B O 1
ATOM 3451 N N . LYS B 1 198 ? 76.445 -13.145 -94.531 1.00 49.76 198 LYS B N 1
ATOM 3452 C CA . LYS B 1 198 ? 77.884 -13.184 -94.807 1.00 50.83 198 LYS B CA 1
ATOM 3453 C C . LYS B 1 198 ? 78.137 -13.175 -96.317 1.00 51.23 198 LYS B C 1
ATOM 3454 O O . LYS B 1 198 ? 79.026 -12.470 -96.809 1.00 51.41 198 LYS B O 1
ATOM 3460 N N . ARG B 1 199 ? 77.312 -13.927 -97.039 1.00 51.68 199 ARG B N 1
ATOM 3461 C CA . ARG B 1 199 ? 77.341 -13.987 -98.496 1.00 52.18 199 ARG B CA 1
ATOM 3462 C C . ARG B 1 199 ? 76.949 -12.661 -99.165 1.00 52.15 199 ARG B C 1
ATOM 3463 O O . ARG B 1 199 ? 77.238 -12.454 -100.347 1.00 52.32 199 ARG B O 1
ATOM 3471 N N . ALA B 1 200 ? 76.299 -11.774 -98.407 1.00 52.07 200 ALA B N 1
ATOM 3472 C CA . ALA B 1 200 ? 75.901 -10.446 -98.888 1.00 51.84 200 ALA B CA 1
ATOM 3473 C C . ALA B 1 200 ? 76.888 -9.344 -98.482 1.00 51.77 200 ALA B C 1
ATOM 3474 O O . ALA B 1 200 ? 76.605 -8.150 -98.656 1.00 51.87 200 ALA B O 1
ATOM 3476 N N . GLY B 1 201 ? 78.034 -9.749 -97.937 1.00 51.47 201 GLY B N 1
ATOM 3477 C CA . GLY B 1 201 ? 79.099 -8.817 -97.571 1.00 51.01 201 GLY B CA 1
ATOM 3478 C C . GLY B 1 201 ? 78.762 -7.903 -96.406 1.00 50.78 201 GLY B C 1
ATOM 3479 O O . GLY B 1 201 ? 79.359 -6.829 -96.262 1.00 50.77 201 GLY B O 1
ATOM 3480 N N . PHE B 1 202 ? 77.795 -8.324 -95.587 1.00 50.19 202 PHE B N 1
ATOM 3481 C CA . PHE B 1 202 ? 77.442 -7.609 -94.363 1.00 49.53 202 PHE B CA 1
ATOM 3482 C C . PHE B 1 202 ? 78.629 -7.699 -93.418 1.00 49.00 202 PHE B C 1
ATOM 3483 O O . PHE B 1 202 ? 79.155 -8.788 -93.164 1.00 48.74 202 PHE B O 1
ATOM 3491 N N . SER B 1 203 ? 79.054 -6.544 -92.919 1.00 48.34 203 SER B N 1
ATOM 3492 C CA . SER B 1 203 ? 80.152 -6.479 -91.978 1.00 47.75 203 SER B CA 1
ATOM 3493 C C . SER B 1 203 ? 79.699 -7.067 -90.643 1.00 47.42 203 SER B C 1
ATOM 3494 O O . SER B 1 203 ? 78.505 -7.009 -90.319 1.00 47.31 203 SER B O 1
ATOM 3497 N N . PRO B 1 204 ? 80.640 -7.666 -89.883 1.00 46.80 204 PRO B N 1
ATOM 3498 C CA . PRO B 1 204 ? 80.359 -8.098 -88.521 1.00 46.27 204 PRO B CA 1
ATOM 3499 C C . PRO B 1 204 ? 79.551 -7.074 -87.718 1.00 45.67 204 PRO B C 1
ATOM 3500 O O . PRO B 1 204 ? 78.685 -7.464 -86.943 1.00 45.60 204 PRO B O 1
ATOM 3504 N N . GLU B 1 205 ? 79.830 -5.784 -87.916 1.00 44.79 205 GLU B N 1
ATOM 3505 C CA . GLU B 1 205 ? 79.104 -4.713 -87.239 1.00 44.16 205 GLU B CA 1
ATOM 3506 C C . GLU B 1 205 ? 77.642 -4.609 -87.694 1.00 43.31 205 GLU B C 1
ATOM 3507 O O . GLU B 1 205 ? 76.753 -4.363 -86.879 1.00 42.99 205 GLU B O 1
ATOM 3513 N N . VAL B 1 206 ? 77.409 -4.783 -88.995 1.00 42.33 206 VAL B N 1
ATOM 3514 C CA . VAL B 1 206 ? 76.054 -4.805 -89.557 1.00 41.63 206 VAL B CA 1
ATOM 3515 C C . VAL B 1 206 ? 75.297 -6.058 -89.088 1.00 40.98 206 VAL B C 1
ATOM 3516 O O . VAL B 1 206 ? 74.142 -5.966 -88.674 1.00 40.90 206 VAL B O 1
ATOM 3520 N N . ARG B 1 207 ? 75.964 -7.211 -89.140 1.00 40.53 207 ARG B N 1
ATOM 3521 C CA . ARG B 1 207 ? 75.422 -8.473 -88.623 1.00 39.98 207 ARG B CA 1
ATOM 3522 C C . ARG B 1 207 ? 75.113 -8.418 -87.129 1.00 39.66 207 ARG B C 1
ATOM 3523 O O . ARG B 1 207 ? 74.054 -8.883 -86.692 1.00 39.62 207 ARG B O 1
ATOM 3531 N N . ASN B 1 208 ? 76.039 -7.851 -86.356 1.00 39.03 208 ASN B N 1
ATOM 3532 C CA . ASN B 1 208 ? 75.845 -7.638 -84.926 1.00 38.33 208 ASN B CA 1
ATOM 3533 C C . ASN B 1 208 ? 74.701 -6.675 -84.608 1.00 37.27 208 ASN B C 1
ATOM 3534 O O . ASN B 1 208 ? 73.972 -6.877 -83.645 1.00 37.23 208 ASN B O 1
ATOM 3539 N N . ALA B 1 209 ? 74.553 -5.625 -85.410 1.00 36.31 209 ALA B N 1
ATOM 3540 C CA . ALA B 1 209 ? 73.472 -4.659 -85.215 1.00 35.37 209 ALA B CA 1
ATOM 3541 C C . ALA B 1 209 ? 72.098 -5.291 -85.477 1.00 34.60 209 ALA B C 1
ATOM 3542 O O . ALA B 1 209 ? 71.133 -5.012 -84.763 1.00 34.37 209 ALA B O 1
ATOM 3544 N N . ILE B 1 210 ? 72.029 -6.135 -86.503 1.00 34.27 210 ILE B N 1
ATOM 3545 C CA . ILE B 1 210 ? 70.818 -6.901 -86.829 1.00 33.97 210 ILE B CA 1
ATOM 3546 C C . ILE B 1 210 ? 70.460 -7.860 -85.686 1.00 34.25 210 ILE B C 1
ATOM 3547 O O . ILE B 1 210 ? 69.313 -7.901 -85.242 1.00 33.93 210 ILE B O 1
ATOM 3552 N N . LYS B 1 211 ? 71.449 -8.600 -85.192 1.00 34.62 211 LYS B N 1
ATOM 3553 C CA . LYS B 1 211 ? 71.233 -9.486 -84.051 1.00 35.14 211 LYS B CA 1
ATOM 3554 C C . LYS B 1 211 ? 70.704 -8.748 -82.821 1.00 34.78 211 LYS B C 1
ATOM 3555 O O . LYS B 1 211 ? 69.731 -9.192 -82.203 1.00 35.03 211 LYS B O 1
ATOM 3561 N N . HIS B 1 212 ? 71.328 -7.620 -82.481 1.00 34.37 212 HIS B N 1
ATOM 3562 C CA . HIS B 1 212 ? 70.904 -6.823 -81.330 1.00 34.27 212 HIS B CA 1
ATOM 3563 C C . HIS B 1 212 ? 69.469 -6.303 -81.473 1.00 33.83 212 HIS B C 1
ATOM 3564 O O . HIS B 1 212 ? 68.723 -6.297 -80.499 1.00 33.72 212 HIS B O 1
ATOM 3571 N N . ALA B 1 213 ? 69.113 -5.843 -82.672 1.00 33.37 213 ALA B N 1
ATOM 3572 C CA . ALA B 1 213 ? 67.749 -5.389 -82.967 1.00 33.28 213 ALA B CA 1
ATOM 3573 C C . ALA B 1 213 ? 66.713 -6.457 -82.610 1.00 32.91 213 ALA B C 1
ATOM 3574 O O . ALA B 1 213 ? 65.750 -6.181 -81.889 1.00 32.85 213 ALA B O 1
ATOM 3576 N N . TYR B 1 214 ? 66.938 -7.681 -83.087 1.00 32.79 214 TYR B N 1
ATOM 3577 C CA . TYR B 1 214 ? 66.019 -8.795 -82.827 1.00 32.56 214 TYR B CA 1
ATOM 3578 C C . TYR B 1 214 ? 66.047 -9.270 -81.376 1.00 32.96 214 TYR B C 1
ATOM 3579 O O . TYR B 1 214 ? 65.060 -9.819 -80.880 1.00 33.06 214 TYR B O 1
ATOM 3588 N N . LYS B 1 215 ? 67.178 -9.058 -80.700 1.00 33.93 215 LYS B N 1
ATOM 3589 C CA . LYS B 1 215 ? 67.286 -9.324 -79.257 1.00 34.36 215 LYS B CA 1
ATOM 3590 C C . LYS B 1 215 ? 66.308 -8.439 -78.479 1.00 34.28 215 LYS B C 1
ATOM 3591 O O . LYS B 1 215 ? 65.601 -8.916 -77.591 1.00 34.20 215 LYS B O 1
ATOM 3597 N N . VAL B 1 216 ? 66.258 -7.156 -78.830 1.00 34.19 216 VAL B N 1
ATOM 3598 C CA . VAL B 1 216 ? 65.281 -6.225 -78.241 1.00 34.44 216 VAL B CA 1
ATOM 3599 C C . VAL B 1 216 ? 63.851 -6.605 -78.661 1.00 34.46 216 VAL B C 1
ATOM 3600 O O . VAL B 1 216 ? 62.958 -6.713 -77.819 1.00 34.28 216 VAL B O 1
ATOM 3604 N N . ILE B 1 217 ? 63.657 -6.824 -79.961 1.00 34.76 217 ILE B N 1
ATOM 3605 C CA . ILE B 1 217 ? 62.352 -7.194 -80.518 1.00 34.76 217 ILE B CA 1
ATOM 3606 C C . ILE B 1 217 ? 61.777 -8.483 -79.917 1.00 35.26 217 ILE B C 1
ATOM 3607 O O . ILE B 1 217 ? 60.619 -8.49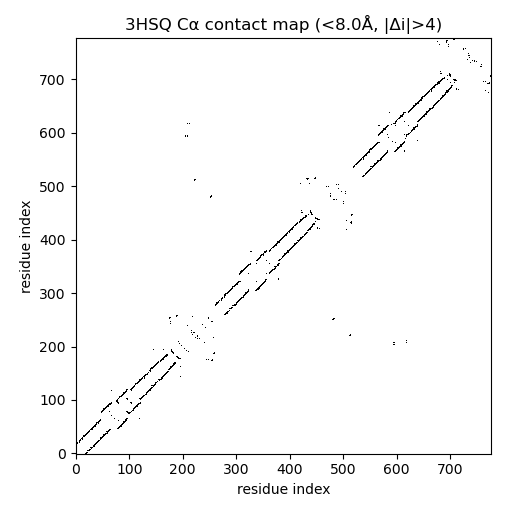8 -79.484 1.00 35.59 217 ILE B O 1
ATOM 3612 N N . TYR B 1 218 ? 62.586 -9.540 -79.868 1.00 35.74 218 TYR B N 1
ATOM 3613 C CA . TYR B 1 218 ? 62.111 -10.863 -79.455 1.00 36.72 218 TYR B CA 1
ATOM 3614 C C . TYR B 1 218 ? 62.595 -11.408 -78.093 1.00 37.84 218 TYR B C 1
ATOM 3615 O O . TYR B 1 218 ? 61.939 -12.277 -77.517 1.00 38.10 218 TYR B O 1
ATOM 3624 N N . HIS B 1 219 ? 63.738 -10.935 -77.588 1.00 38.95 219 HIS B N 1
ATOM 3625 C CA . HIS B 1 219 ? 64.396 -11.614 -76.455 1.00 39.93 219 HIS B CA 1
ATOM 3626 C C . HIS B 1 219 ? 64.621 -10.758 -75.202 1.00 40.43 219 HIS B C 1
ATOM 3627 O O . HIS B 1 219 ? 65.552 -11.017 -74.423 1.00 40.66 219 HIS B O 1
ATOM 3634 N N . SER B 1 220 ? 63.782 -9.749 -74.997 1.00 40.78 220 SER B N 1
ATOM 3635 C CA . SER B 1 220 ? 63.969 -8.855 -73.855 1.00 41.24 220 SER B CA 1
ATOM 3636 C C . SER B 1 220 ? 62.748 -8.756 -72.927 1.00 41.30 220 SER B C 1
ATOM 3637 O O . SER B 1 220 ? 62.657 -7.847 -72.090 1.00 41.17 220 SER B O 1
ATOM 3640 N N . GLY B 1 221 ? 61.827 -9.710 -73.079 1.00 41.24 221 GLY B N 1
ATOM 3641 C CA . GLY B 1 221 ? 60.635 -9.803 -72.232 1.00 41.18 221 GLY B CA 1
ATOM 3642 C C . GLY B 1 221 ? 59.674 -8.636 -72.339 1.00 41.08 221 GLY B C 1
ATOM 3643 O O . GLY B 1 221 ? 59.051 -8.251 -71.350 1.00 40.97 221 GLY B O 1
ATOM 3644 N N . ILE B 1 222 ? 59.549 -8.079 -73.543 1.00 41.37 222 ILE B N 1
ATOM 3645 C CA . ILE B 1 222 ? 58.688 -6.917 -73.786 1.00 41.76 222 ILE B CA 1
ATOM 3646 C C . ILE B 1 222 ? 57.853 -7.066 -75.063 1.00 41.80 222 ILE B C 1
ATOM 3647 O O . ILE B 1 222 ? 58.243 -7.797 -75.970 1.00 42.09 222 ILE B O 1
ATOM 3652 N N . SER B 1 223 ? 56.705 -6.381 -75.109 1.00 42.17 223 SER B N 1
ATOM 3653 C CA . SER B 1 223 ? 55.828 -6.332 -76.294 1.00 42.49 223 SER B CA 1
ATOM 3654 C C . SER B 1 223 ? 56.611 -5.928 -77.532 1.00 42.54 223 SER B C 1
ATOM 3655 O O . SER B 1 223 ? 57.611 -5.209 -77.428 1.00 42.23 223 SER B O 1
ATOM 3658 N N . THR B 1 224 ? 56.156 -6.377 -78.702 1.00 42.71 224 THR B N 1
ATOM 3659 C CA . THR B 1 224 ? 56.809 -5.985 -79.957 1.00 43.28 224 THR B CA 1
ATOM 3660 C C . THR B 1 224 ? 56.739 -4.467 -80.160 1.00 43.05 224 THR B C 1
ATOM 3661 O O . THR B 1 224 ? 57.716 -3.854 -80.557 1.00 42.91 224 THR B O 1
ATOM 3665 N N . ARG B 1 225 ? 55.591 -3.874 -79.839 1.00 43.70 225 ARG B N 1
ATOM 3666 C CA . ARG B 1 225 ? 55.399 -2.428 -79.958 1.00 44.08 225 ARG B CA 1
ATOM 3667 C C . ARG B 1 225 ? 56.367 -1.648 -79.062 1.00 43.80 225 ARG B C 1
ATOM 3668 O O . ARG B 1 225 ? 56.994 -0.693 -79.521 1.00 43.73 225 ARG B O 1
ATOM 3676 N N . LYS B 1 226 ? 56.478 -2.069 -77.799 1.00 43.72 226 LYS B N 1
ATOM 3677 C CA . LYS B 1 226 ? 57.437 -1.508 -76.838 1.00 43.92 226 LYS B CA 1
ATOM 3678 C C . LYS B 1 226 ? 58.881 -1.619 -77.344 1.00 43.57 226 LYS B C 1
ATOM 3679 O O . LYS B 1 226 ? 59.650 -0.655 -77.274 1.00 43.48 226 LYS B O 1
ATOM 3685 N N . ALA B 1 227 ? 59.230 -2.801 -77.854 1.00 43.18 227 ALA B N 1
ATOM 3686 C CA . ALA B 1 227 ? 60.557 -3.084 -78.401 1.00 42.93 227 ALA B CA 1
ATOM 3687 C C . ALA B 1 227 ? 60.959 -2.164 -79.555 1.00 42.87 227 ALA B C 1
ATOM 3688 O O . ALA B 1 227 ? 62.067 -1.617 -79.561 1.00 42.42 227 ALA B O 1
ATOM 3690 N N . LEU B 1 228 ? 60.060 -2.014 -80.531 1.00 43.01 228 LEU B N 1
ATOM 3691 C CA . LEU B 1 228 ? 60.294 -1.150 -81.693 1.00 43.25 228 LEU B CA 1
ATOM 3692 C C . LEU B 1 228 ? 60.470 0.312 -81.280 1.00 43.53 228 LEU B C 1
ATOM 3693 O O . LEU B 1 228 ? 61.340 1.006 -81.803 1.00 43.12 228 LEU B O 1
ATOM 3698 N N . ASP B 1 229 ? 59.637 0.758 -80.337 1.00 44.21 229 ASP B N 1
ATOM 3699 C CA . ASP B 1 229 ? 59.745 2.095 -79.749 1.00 45.01 229 ASP B CA 1
ATOM 3700 C C . ASP B 1 229 ? 61.093 2.296 -79.050 1.00 45.35 229 ASP B C 1
ATOM 3701 O O . ASP B 1 229 ? 61.711 3.355 -79.176 1.00 45.46 229 ASP B O 1
ATOM 3706 N N . GLU B 1 230 ? 61.539 1.272 -78.322 1.00 45.99 230 GLU B N 1
ATOM 3707 C CA . GLU B 1 230 ? 62.840 1.280 -77.650 1.00 46.68 230 GLU B CA 1
ATOM 3708 C C . GLU B 1 230 ? 64.024 1.364 -78.615 1.00 47.24 230 GLU B C 1
ATOM 3709 O O . GLU B 1 230 ? 64.963 2.126 -78.383 1.00 46.94 230 GLU B O 1
ATOM 3715 N N . LEU B 1 231 ? 63.977 0.569 -79.687 1.00 47.92 231 LEU B N 1
ATOM 3716 C CA . LEU B 1 231 ? 65.013 0.584 -80.719 1.00 48.62 231 LEU B CA 1
ATOM 3717 C C . LEU B 1 231 ? 65.114 1.915 -81.459 1.00 49.15 231 LEU B C 1
ATOM 3718 O O . LEU B 1 231 ? 66.213 2.425 -81.668 1.00 49.42 231 LEU B O 1
ATOM 3723 N N . GLU B 1 232 ? 63.970 2.464 -81.863 1.00 49.87 232 GLU B N 1
ATOM 3724 C CA . GLU B 1 232 ? 63.932 3.774 -82.511 1.00 50.68 232 GLU B CA 1
ATOM 3725 C C . GLU B 1 232 ? 64.493 4.889 -81.627 1.00 50.95 232 GLU B C 1
ATOM 3726 O O . GLU B 1 232 ? 65.226 5.753 -82.110 1.00 51.12 232 GLU B O 1
ATOM 3732 N N . ALA B 1 233 ? 64.142 4.849 -80.340 1.00 51.28 233 ALA B N 1
ATOM 3733 C CA . ALA B 1 233 ? 64.574 5.840 -79.354 1.00 51.65 233 ALA B CA 1
ATOM 3734 C C . ALA B 1 233 ? 66.081 5.814 -79.107 1.00 51.96 233 ALA B C 1
ATOM 3735 O O . ALA B 1 233 ? 66.676 6.857 -78.851 1.00 52.04 233 ALA B O 1
ATOM 3737 N N . SER B 1 234 ? 66.686 4.629 -79.201 1.00 52.25 234 SER B N 1
ATOM 3738 C CA . SER B 1 234 ? 68.120 4.448 -78.938 1.00 52.58 234 SER B CA 1
ATOM 3739 C C . SER B 1 234 ? 69.066 5.192 -79.901 1.00 52.49 234 SER B C 1
ATOM 3740 O O . SER B 1 234 ? 70.256 5.331 -79.609 1.00 52.83 234 SER B O 1
ATOM 3743 N N . GLY B 1 235 ? 68.546 5.654 -81.041 1.00 52.45 235 GLY B N 1
ATOM 3744 C CA . GLY B 1 235 ? 69.191 6.740 -81.792 1.00 52.23 235 GLY B CA 1
ATOM 3745 C C . GLY B 1 235 ? 69.763 6.517 -83.185 1.00 52.09 235 GLY B C 1
ATOM 3746 O O . GLY B 1 235 ? 69.079 6.729 -84.194 1.00 52.43 235 GLY B O 1
ATOM 3747 N N . ASN B 1 236 ? 71.035 6.125 -83.232 1.00 51.40 236 ASN B N 1
ATOM 3748 C CA . ASN B 1 236 ? 71.797 6.012 -84.480 1.00 50.65 236 ASN B CA 1
ATOM 3749 C C . ASN B 1 236 ? 71.647 4.653 -85.166 1.00 49.71 236 ASN B C 1
ATOM 3750 O O . ASN B 1 236 ? 72.511 3.773 -85.060 1.00 49.31 236 ASN B O 1
ATOM 3755 N N . LEU B 1 237 ? 70.540 4.511 -85.886 1.00 48.63 237 LEU B N 1
ATOM 3756 C CA . LEU B 1 237 ? 70.174 3.255 -86.524 1.00 47.38 237 LEU B CA 1
ATOM 3757 C C . LEU B 1 237 ? 70.794 3.111 -87.902 1.00 46.34 237 LEU B C 1
ATOM 3758 O O . LEU B 1 237 ? 70.707 4.017 -88.736 1.00 46.01 237 LEU B O 1
ATOM 3763 N N . ILE B 1 238 ? 71.417 1.961 -88.135 1.00 45.23 238 ILE B N 1
ATOM 3764 C CA . ILE B 1 238 ? 71.875 1.605 -89.473 1.00 43.89 238 ILE B CA 1
ATOM 3765 C C . ILE B 1 238 ? 70.676 1.229 -90.354 1.00 43.45 238 ILE B C 1
ATOM 3766 O O . ILE B 1 238 ? 69.610 0.857 -89.850 1.00 43.04 238 ILE B O 1
ATOM 3771 N N . GLU B 1 239 ? 70.876 1.321 -91.666 1.00 42.84 239 GLU B N 1
ATOM 3772 C CA . GLU B 1 239 ? 69.814 1.196 -92.668 1.00 42.41 239 GLU B CA 1
ATOM 3773 C C . GLU B 1 239 ? 69.037 -0.119 -92.599 1.00 41.25 239 GLU B C 1
ATOM 3774 O O . GLU B 1 239 ? 67.827 -0.139 -92.839 1.00 40.73 239 GLU B O 1
ATOM 3780 N N . GLN B 1 240 ? 69.742 -1.199 -92.254 1.00 40.15 240 GLN B N 1
ATOM 3781 C CA . GLN B 1 240 ? 69.146 -2.531 -92.119 1.00 38.95 240 GLN B CA 1
ATOM 3782 C C . GLN B 1 240 ? 68.202 -2.601 -90.929 1.00 38.24 240 GLN B C 1
ATOM 3783 O O . GLN B 1 240 ? 67.158 -3.243 -91.006 1.00 38.25 240 GLN B O 1
ATOM 3789 N N . VAL B 1 241 ? 68.583 -1.950 -89.832 1.00 37.30 241 VAL B N 1
ATOM 3790 C CA . VAL B 1 241 ? 67.789 -1.948 -88.605 1.00 36.61 241 VAL B CA 1
ATOM 3791 C C . VAL B 1 241 ? 66.557 -1.042 -88.747 1.00 36.29 241 VAL B C 1
ATOM 3792 O O . VAL B 1 241 ? 65.495 -1.342 -88.195 1.00 35.94 241 VAL B O 1
ATOM 3796 N N . LYS B 1 242 ? 66.705 0.042 -89.510 1.00 35.83 242 LYS B N 1
ATOM 3797 C CA . LYS B 1 242 ? 65.580 0.898 -89.910 1.00 35.57 242 LYS B CA 1
ATOM 3798 C C . LYS B 1 242 ? 64.553 0.111 -90.713 1.00 34.46 242 LYS B C 1
ATOM 3799 O O . LYS B 1 242 ? 63.354 0.295 -90.549 1.00 34.46 242 LYS B O 1
ATOM 3805 N N . TYR B 1 243 ? 65.046 -0.750 -91.599 1.00 33.46 243 TYR B N 1
ATOM 3806 C CA . TYR B 1 243 ? 64.200 -1.562 -92.454 1.00 32.48 243 TYR B CA 1
ATOM 3807 C C . TYR B 1 243 ? 63.420 -2.607 -91.630 1.00 31.86 243 TYR B C 1
ATOM 3808 O O . TYR B 1 243 ? 62.212 -2.757 -91.815 1.00 30.94 243 TYR B O 1
ATOM 3817 N N . ILE B 1 244 ? 64.110 -3.293 -90.714 1.00 31.10 244 ILE B N 1
ATOM 3818 C CA . ILE B 1 244 ? 63.463 -4.215 -89.781 1.00 31.14 244 ILE B CA 1
ATOM 3819 C C . ILE B 1 244 ? 62.275 -3.523 -89.089 1.00 31.58 244 ILE B C 1
ATOM 3820 O O . ILE B 1 244 ? 61.157 -4.046 -89.113 1.00 31.77 244 ILE B O 1
ATOM 3825 N N . ILE B 1 245 ? 62.528 -2.351 -88.493 1.00 31.72 245 ILE B N 1
ATOM 3826 C CA . ILE B 1 245 ? 61.497 -1.559 -87.798 1.00 31.69 245 ILE B CA 1
ATOM 3827 C C . ILE B 1 245 ? 60.312 -1.222 -88.709 1.00 31.62 245 ILE B C 1
ATOM 3828 O O . ILE B 1 245 ? 59.151 -1.465 -88.342 1.00 31.54 245 ILE B O 1
ATOM 3833 N N . LYS B 1 246 ? 60.611 -0.685 -89.890 1.00 31.51 246 LYS B N 1
ATOM 3834 C CA . LYS B 1 246 ? 59.585 -0.395 -90.890 1.00 32.17 246 LYS B CA 1
ATOM 3835 C C . LYS B 1 246 ? 58.808 -1.663 -91.317 1.00 31.59 246 LYS B C 1
ATOM 3836 O O . LYS B 1 246 ? 57.588 -1.624 -91.427 1.00 31.23 246 LYS B O 1
ATOM 3842 N N . PHE B 1 247 ? 59.518 -2.780 -91.525 1.00 31.79 247 PHE B N 1
ATOM 3843 C CA . PHE B 1 247 ? 58.885 -4.073 -91.842 1.00 30.99 247 PHE B CA 1
ATOM 3844 C C . PHE B 1 247 ? 57.801 -4.459 -90.828 1.00 31.27 247 PHE B C 1
ATOM 3845 O O . PHE B 1 247 ? 56.656 -4.752 -91.210 1.00 30.86 247 PHE B O 1
ATOM 3853 N N . PHE B 1 248 ? 58.168 -4.455 -89.545 1.00 31.42 248 PHE B N 1
ATOM 3854 C CA . PHE B 1 248 ? 57.224 -4.674 -88.443 1.00 31.95 248 PHE B CA 1
ATOM 3855 C C . PHE B 1 248 ? 56.107 -3.614 -88.396 1.00 32.30 248 PHE B C 1
ATOM 3856 O O . PHE B 1 248 ? 54.934 -3.964 -88.227 1.00 32.52 248 PHE B O 1
ATOM 3864 N N . ARG B 1 249 ? 56.466 -2.334 -88.545 1.00 32.96 249 ARG B N 1
ATOM 3865 C CA . ARG B 1 249 ? 55.480 -1.236 -88.483 1.00 33.57 249 ARG B CA 1
ATOM 3866 C C . ARG B 1 249 ? 54.422 -1.316 -89.584 1.00 33.51 249 ARG B C 1
ATOM 3867 O O . ARG B 1 249 ? 53.245 -1.074 -89.327 1.00 33.50 249 ARG B O 1
ATOM 3875 N N . ASP B 1 250 ? 54.849 -1.642 -90.805 1.00 33.49 250 ASP B N 1
ATOM 3876 C CA . ASP B 1 250 ? 53.957 -1.685 -91.968 1.00 33.62 250 ASP B CA 1
ATOM 3877 C C . ASP B 1 250 ? 53.210 -3.020 -92.167 1.00 33.49 250 ASP B C 1
ATOM 3878 O O . ASP B 1 250 ? 52.493 -3.180 -93.156 1.00 33.14 250 ASP B O 1
ATOM 3883 N N . SER B 1 251 ? 53.397 -3.969 -91.250 1.00 33.23 251 SER B N 1
ATOM 3884 C CA . SER B 1 251 ? 52.833 -5.316 -91.391 1.00 33.25 251 SER B CA 1
ATOM 3885 C C . SER B 1 251 ? 51.310 -5.331 -91.272 1.00 33.12 251 SER B C 1
ATOM 3886 O O . SER B 1 251 ? 50.756 -4.778 -90.333 1.00 33.05 251 SER B O 1
ATOM 3889 N N . ASP B 1 252 ? 50.655 -6.003 -92.215 1.00 33.44 252 ASP B N 1
ATOM 3890 C CA . ASP B 1 252 ? 49.192 -6.105 -92.255 1.00 33.42 252 ASP B CA 1
ATOM 3891 C C . ASP B 1 252 ? 48.678 -7.254 -91.393 1.00 32.97 252 ASP B C 1
ATOM 3892 O O . ASP B 1 252 ? 47.752 -7.088 -90.598 1.00 33.23 252 ASP B O 1
ATOM 3897 N N . ARG B 1 253 ? 49.277 -8.425 -91.579 1.00 32.48 253 ARG B N 1
ATOM 3898 C CA . ARG B 1 253 ? 48.838 -9.641 -90.910 1.00 31.86 253 ARG B CA 1
ATOM 3899 C C . ARG B 1 253 ? 49.491 -9.770 -89.546 1.00 31.65 253 ARG B C 1
ATOM 3900 O O . ARG B 1 253 ? 49.024 -10.526 -88.686 1.00 31.67 253 ARG B O 1
ATOM 3908 N N . GLY B 1 254 ? 50.564 -9.008 -89.348 1.00 31.29 254 GLY B N 1
ATOM 3909 C CA . GLY B 1 254 ? 51.410 -9.168 -88.189 1.00 30.85 254 GLY B CA 1
ATOM 3910 C C . GLY B 1 254 ? 52.607 -10.004 -88.599 1.00 30.51 254 GLY B C 1
ATOM 3911 O O . GLY B 1 254 ? 52.615 -10.618 -89.670 1.00 29.98 254 GLY B O 1
ATOM 3912 N N . VAL B 1 255 ? 53.621 -10.010 -87.742 1.00 30.50 255 VAL B N 1
ATOM 3913 C CA . VAL B 1 255 ? 54.876 -10.695 -88.018 1.00 30.48 255 VAL B CA 1
ATOM 3914 C C . VAL B 1 255 ? 54.994 -11.934 -87.140 1.00 30.49 255 VAL B C 1
ATOM 3915 O O . VAL B 1 255 ? 54.692 -11.893 -85.951 1.00 30.21 255 VAL B O 1
ATOM 3919 N N . THR B 1 256 ? 55.436 -13.032 -87.744 1.00 31.07 256 THR B N 1
ATOM 3920 C CA . THR B 1 256 ? 55.661 -14.307 -87.042 1.00 31.72 256 THR B CA 1
ATOM 3921 C C . THR B 1 256 ? 56.432 -14.126 -85.724 1.00 31.97 256 THR B C 1
ATOM 3922 O O . THR B 1 256 ? 57.408 -13.380 -85.664 1.00 31.29 256 THR B O 1
ATOM 3926 N N . ASN B 1 257 ? 55.954 -14.801 -84.677 1.00 33.09 257 ASN B N 1
ATOM 3927 C CA . ASN B 1 257 ? 56.626 -14.878 -83.385 1.00 34.06 257 ASN B CA 1
ATOM 3928 C C . ASN B 1 257 ? 57.965 -15.614 -83.461 1.00 34.40 257 ASN B C 1
ATOM 3929 O O . ASN B 1 257 ? 58.225 -16.357 -84.413 1.00 34.62 257 ASN B O 1
ATOM 3934 N N . HIS B 1 258 ? 58.800 -15.407 -82.446 1.00 34.75 258 HIS B N 1
ATOM 3935 C CA . HIS B 1 258 ? 60.068 -16.131 -82.297 1.00 35.01 258 HIS B CA 1
ATOM 3936 C C . HIS B 1 258 ? 59.872 -17.375 -81.447 1.00 35.32 258 HIS B C 1
ATOM 3937 O O . HIS B 1 258 ? 59.041 -17.384 -80.538 1.00 35.50 258 HIS B O 1
ATOM 3944 N N . ARG B 1 259 ? 60.650 -18.414 -81.752 1.00 35.46 259 ARG B N 1
ATOM 3945 C CA . ARG B 1 259 ? 60.645 -19.660 -81.001 1.00 36.12 259 ARG B CA 1
ATOM 3946 C C . ARG B 1 259 ? 61.150 -19.462 -79.561 1.00 36.29 259 ARG B C 1
ATOM 3947 O O . ARG B 1 259 ? 61.913 -18.528 -79.279 1.00 36.70 259 ARG B O 1
ATOM 3955 N N . MET C 1 1 ? 12.844 16.640 -67.117 1.00 50.66 1 MET C N 1
ATOM 3956 C CA . MET C 1 1 ? 13.044 15.868 -65.849 1.00 50.39 1 MET C CA 1
ATOM 3957 C C . MET C 1 1 ? 11.713 15.472 -65.217 1.00 50.23 1 MET C C 1
ATOM 3958 O O . MET C 1 1 ? 11.069 16.298 -64.570 1.00 50.81 1 MET C O 1
ATOM 3960 N N . LYS C 1 2 ? 11.298 14.224 -65.443 1.00 49.78 2 LYS C N 1
ATOM 3961 C CA . LYS C 1 2 ? 10.149 13.589 -64.771 1.00 49.27 2 LYS C CA 1
ATOM 3962 C C . LYS C 1 2 ? 9.814 12.242 -65.406 1.00 48.62 2 LYS C C 1
ATOM 3963 O O . LYS C 1 2 ? 9.526 12.151 -66.603 1.00 48.63 2 LYS C O 1
ATOM 3969 N N . ILE C 1 3 ? 9.854 11.207 -64.574 1.00 47.88 3 ILE C N 1
ATOM 3970 C CA . ILE C 1 3 ? 9.575 9.839 -64.969 1.00 47.21 3 ILE C CA 1
ATOM 3971 C C . ILE C 1 3 ? 8.322 9.353 -64.241 1.00 46.91 3 ILE C C 1
ATOM 3972 O O . ILE C 1 3 ? 8.284 9.312 -63.010 1.00 46.88 3 ILE C O 1
ATOM 3977 N N . HIS C 1 4 ? 7.296 9.000 -65.009 1.00 46.53 4 HIS C N 1
ATOM 3978 C CA . HIS C 1 4 ? 6.045 8.507 -64.445 1.00 46.31 4 HIS C CA 1
ATOM 3979 C C . HIS C 1 4 ? 6.250 7.243 -63.603 1.00 46.24 4 HIS C C 1
ATOM 3980 O O . HIS C 1 4 ? 6.951 6.324 -64.034 1.00 46.63 4 HIS C O 1
ATOM 3987 N N . PRO C 1 5 ? 5.654 7.207 -62.389 1.00 45.91 5 PRO C N 1
ATOM 3988 C CA . PRO C 1 5 ? 5.722 6.072 -61.465 1.00 45.44 5 PRO C CA 1
ATOM 3989 C C . PRO C 1 5 ? 5.599 4.699 -62.128 1.00 44.79 5 PRO C C 1
ATOM 3990 O O . PRO C 1 5 ? 6.303 3.765 -61.730 1.00 44.94 5 PRO C O 1
ATOM 3994 N N . THR C 1 6 ? 4.726 4.592 -63.131 1.00 43.80 6 THR C N 1
ATOM 3995 C CA . THR C 1 6 ? 4.409 3.316 -63.789 1.00 42.68 6 THR C CA 1
ATOM 3996 C C . THR C 1 6 ? 5.335 2.924 -64.954 1.00 41.84 6 THR C C 1
ATOM 3997 O O . THR C 1 6 ? 5.174 1.847 -65.539 1.00 41.64 6 THR C O 1
ATOM 4001 N N . ALA C 1 7 ? 6.274 3.800 -65.313 1.00 40.67 7 ALA C N 1
ATOM 4002 C CA . ALA C 1 7 ? 7.281 3.448 -66.309 1.00 39.48 7 ALA C CA 1
ATOM 4003 C C . ALA C 1 7 ? 8.204 2.406 -65.698 1.00 38.84 7 ALA C C 1
ATOM 4004 O O . ALA C 1 7 ? 8.514 2.479 -64.507 1.00 38.54 7 ALA C O 1
ATOM 4006 N N . ILE C 1 8 ? 8.600 1.423 -66.509 1.00 38.09 8 ILE C N 1
ATOM 4007 C CA . ILE C 1 8 ? 9.512 0.350 -66.095 1.00 37.48 8 ILE C CA 1
ATOM 4008 C C . ILE C 1 8 ? 10.877 0.599 -66.733 1.00 37.34 8 ILE C C 1
ATOM 4009 O O . ILE C 1 8 ? 11.053 0.440 -67.944 1.00 36.75 8 ILE C O 1
ATOM 4014 N N . ILE C 1 9 ? 11.831 1.023 -65.914 1.00 37.06 9 ILE C N 1
ATOM 4015 C CA . ILE C 1 9 ? 13.161 1.366 -66.403 1.00 36.99 9 ILE C CA 1
ATOM 4016 C C . ILE C 1 9 ? 14.217 0.507 -65.708 1.00 37.20 9 ILE C C 1
ATOM 4017 O O . ILE C 1 9 ? 14.290 0.466 -64.475 1.00 37.03 9 ILE C O 1
ATOM 4022 N N . ASP C 1 10 ? 15.013 -0.193 -66.514 1.00 37.43 10 ASP C N 1
ATOM 4023 C CA . ASP C 1 10 ? 16.134 -0.982 -66.015 1.00 37.79 10 ASP C CA 1
ATOM 4024 C C . ASP C 1 10 ? 17.124 -0.070 -65.284 1.00 37.64 10 ASP C C 1
ATOM 4025 O O . ASP C 1 10 ? 17.502 0.978 -65.804 1.00 37.26 10 ASP C O 1
ATOM 4030 N N . PRO C 1 11 ? 17.511 -0.451 -64.048 1.00 37.90 11 PRO C N 1
ATOM 4031 C CA . PRO C 1 11 ? 18.516 0.261 -63.239 1.00 37.80 11 PRO C CA 1
ATOM 4032 C C . PRO C 1 11 ? 19.810 0.604 -63.992 1.00 37.71 11 PRO C C 1
ATOM 4033 O O . PRO C 1 11 ? 20.437 1.626 -63.703 1.00 37.35 11 PRO C O 1
ATOM 4037 N N . LYS C 1 12 ? 20.182 -0.233 -64.963 1.00 37.77 12 LYS C N 1
ATOM 4038 C CA . LYS C 1 12 ? 21.416 -0.050 -65.732 1.00 37.59 12 LYS C CA 1
ATOM 4039 C C . LYS C 1 12 ? 21.287 0.950 -66.893 1.00 37.56 12 LYS C C 1
ATOM 4040 O O . LYS C 1 12 ? 22.294 1.460 -67.378 1.00 37.26 12 LYS C O 1
ATOM 4042 N N . ALA C 1 13 ? 20.058 1.228 -67.335 1.00 37.51 13 ALA C N 1
ATOM 4043 C CA . ALA C 1 13 ? 19.833 2.196 -68.418 1.00 37.63 13 ALA C CA 1
ATOM 4044 C C . ALA C 1 13 ? 20.347 3.573 -68.002 1.00 37.80 13 ALA C C 1
ATOM 4045 O O . ALA C 1 13 ? 20.153 3.989 -66.857 1.00 37.49 13 ALA C O 1
ATOM 4047 N N . GLU C 1 14 ? 21.021 4.257 -68.926 1.00 38.10 14 GLU C N 1
ATOM 4048 C CA . GLU C 1 14 ? 21.659 5.539 -68.632 1.00 38.64 14 GLU C CA 1
ATOM 4049 C C . GLU C 1 14 ? 20.922 6.682 -69.295 1.00 38.37 14 GLU C C 1
ATOM 4050 O O . GLU C 1 14 ? 21.052 6.909 -70.495 1.00 38.24 14 GLU C O 1
ATOM 4056 N N . LEU C 1 15 ? 20.147 7.397 -68.488 1.00 38.21 15 LEU C N 1
ATOM 4057 C CA . LEU C 1 15 ? 19.338 8.513 -68.946 1.00 38.30 15 LEU C CA 1
ATOM 4058 C C . LEU C 1 15 ? 19.853 9.824 -68.356 1.00 38.66 15 LEU C C 1
ATOM 4059 O O . LEU C 1 15 ? 20.065 9.934 -67.147 1.00 38.27 15 LEU C O 1
ATOM 4064 N N . HIS C 1 16 ? 20.055 10.817 -69.215 1.00 39.34 16 HIS C N 1
ATOM 4065 C CA . HIS C 1 16 ? 20.363 12.165 -68.754 1.00 40.26 16 HIS C CA 1
ATOM 4066 C C . HIS C 1 16 ? 19.243 12.644 -67.827 1.00 40.45 16 HIS C C 1
ATOM 4067 O O . HIS C 1 16 ? 18.073 12.332 -68.048 1.00 40.42 16 HIS C O 1
ATOM 4074 N N . GLU C 1 17 ? 19.605 13.384 -66.780 1.00 41.03 17 GLU C N 1
ATOM 4075 C CA . GLU C 1 17 ? 18.638 13.844 -65.770 1.00 41.02 17 GLU C CA 1
ATOM 4076 C C . GLU C 1 17 ? 17.385 14.503 -66.356 1.00 40.50 17 GLU C C 1
ATOM 4077 O O . GLU C 1 17 ? 16.297 14.385 -65.793 1.00 40.46 17 GLU C O 1
ATOM 4083 N N . SER C 1 18 ? 17.543 15.174 -67.494 1.00 40.12 18 SER C N 1
ATOM 4084 C CA . SER C 1 18 ? 16.441 15.899 -68.128 1.00 39.72 18 SER C CA 1
ATOM 4085 C C . SER C 1 18 ? 15.429 15.010 -68.854 1.00 39.33 18 SER C C 1
ATOM 4086 O O . SER C 1 18 ? 14.346 15.484 -69.205 1.00 39.42 18 SER C O 1
ATOM 4089 N N . VAL C 1 19 ? 15.770 13.737 -69.068 1.00 38.80 19 VAL C N 1
ATOM 4090 C CA . VAL C 1 19 ? 14.908 12.828 -69.844 1.00 38.09 19 VAL C CA 1
ATOM 4091 C C . VAL C 1 19 ? 13.542 12.637 -69.175 1.00 38.07 19 VAL C C 1
ATOM 4092 O O . VAL C 1 19 ? 13.442 12.371 -67.967 1.00 37.93 19 VAL C O 1
ATOM 4096 N N . GLU C 1 20 ? 12.495 12.802 -69.978 1.00 37.81 20 GLU C N 1
ATOM 4097 C CA . GLU C 1 20 ? 11.127 12.562 -69.546 1.00 37.78 20 GLU C CA 1
ATOM 4098 C C . GLU C 1 20 ? 10.627 11.238 -70.128 1.00 37.53 20 GLU C C 1
ATOM 4099 O O . GLU C 1 20 ? 10.789 10.980 -71.326 1.00 37.60 20 GLU C O 1
ATOM 4105 N N . VAL C 1 21 ? 10.048 10.396 -69.269 1.00 36.97 21 VAL C N 1
ATOM 4106 C CA . VAL C 1 21 ? 9.494 9.101 -69.677 1.00 36.51 21 VAL C CA 1
ATOM 4107 C C . VAL C 1 21 ? 8.053 8.976 -69.171 1.00 36.72 21 VAL C C 1
ATOM 4108 O O . VAL C 1 21 ? 7.792 9.101 -67.973 1.00 37.03 21 VAL C O 1
ATOM 4112 N N . GLY C 1 22 ? 7.125 8.737 -70.093 1.00 36.61 22 GLY C N 1
ATOM 4113 C CA . GLY C 1 22 ? 5.690 8.720 -69.783 1.00 36.53 22 GLY C CA 1
ATOM 4114 C C . GLY C 1 22 ? 5.154 7.417 -69.218 1.00 36.46 22 GLY C C 1
ATOM 4115 O O . GLY C 1 22 ? 5.925 6.498 -68.942 1.00 36.27 22 GLY C O 1
ATOM 4116 N N . PRO C 1 23 ? 3.820 7.343 -69.031 1.00 36.49 23 PRO C N 1
ATOM 4117 C CA . PRO C 1 23 ? 3.084 6.219 -68.444 1.00 36.53 23 PRO C CA 1
ATOM 4118 C C . PRO C 1 23 ? 3.271 4.872 -69.143 1.00 36.70 23 PRO C C 1
ATOM 4119 O O . PRO C 1 23 ? 3.152 4.777 -70.368 1.00 37.14 23 PRO C O 1
ATOM 4123 N N . TYR C 1 24 ? 3.557 3.843 -68.345 1.00 36.76 24 TYR C N 1
ATOM 4124 C CA . TYR C 1 24 ? 3.599 2.443 -68.789 1.00 36.70 24 TYR C CA 1
ATOM 4125 C C . TYR C 1 24 ? 4.629 2.161 -69.908 1.00 36.10 24 TYR C C 1
ATOM 4126 O O . TYR C 1 24 ? 4.544 1.158 -70.623 1.00 35.94 24 TYR C O 1
ATOM 4135 N N . SER C 1 25 ? 5.610 3.052 -70.030 1.00 35.24 25 SER C N 1
ATOM 4136 C CA . SER C 1 25 ? 6.702 2.887 -70.983 1.00 34.48 25 SER C CA 1
ATOM 4137 C C . SER C 1 25 ? 7.780 1.994 -70.404 1.00 33.75 25 SER C C 1
ATOM 4138 O O . SER C 1 25 ? 7.968 1.952 -69.192 1.00 34.00 25 SER C O 1
ATOM 4141 N N . ILE C 1 26 ? 8.482 1.286 -71.284 1.00 33.28 26 ILE C N 1
ATOM 4142 C CA . ILE C 1 26 ? 9.480 0.288 -70.896 1.00 32.47 26 ILE C CA 1
ATOM 4143 C C . ILE C 1 26 ? 10.833 0.623 -71.519 1.00 32.42 26 ILE C C 1
ATOM 4144 O O . ILE C 1 26 ? 10.951 0.822 -72.735 1.00 32.06 26 ILE C O 1
ATOM 4149 N N . ILE C 1 27 ? 11.847 0.720 -70.668 1.00 32.27 27 ILE C N 1
ATOM 4150 C CA . ILE C 1 27 ? 13.225 0.926 -71.114 1.00 32.32 27 ILE C CA 1
ATOM 4151 C C . ILE C 1 27 ? 14.088 -0.192 -70.546 1.00 32.24 27 ILE C C 1
ATOM 4152 O O . ILE C 1 27 ? 14.139 -0.395 -69.327 1.00 31.67 27 ILE C O 1
ATOM 4157 N N . GLU C 1 28 ? 14.747 -0.922 -71.441 1.00 32.33 28 GLU C N 1
ATOM 4158 C CA . GLU C 1 28 ? 15.576 -2.066 -71.059 1.00 32.83 28 GLU C CA 1
ATOM 4159 C C . GLU C 1 28 ? 17.011 -1.662 -70.690 1.00 32.92 28 GLU C C 1
ATOM 4160 O O . GLU C 1 28 ? 17.343 -0.467 -70.657 1.00 33.14 28 GLU C O 1
ATOM 4166 N N . GLY C 1 29 ? 17.837 -2.665 -70.378 1.00 33.15 29 GLY C N 1
ATOM 4167 C CA . GLY C 1 29 ? 19.258 -2.475 -70.099 1.00 33.25 29 GLY C CA 1
ATOM 4168 C C . GLY C 1 29 ? 20.039 -2.238 -71.374 1.00 33.61 29 GLY C C 1
ATOM 4169 O O . GLY C 1 29 ? 19.495 -2.388 -72.469 1.00 33.88 29 GLY C O 1
ATOM 4170 N N . ASN C 1 30 ? 21.319 -1.876 -71.236 1.00 33.42 30 ASN C N 1
ATOM 4171 C CA . ASN C 1 30 ? 22.162 -1.495 -72.381 1.00 33.19 30 ASN C CA 1
ATOM 4172 C C . ASN C 1 30 ? 21.523 -0.395 -73.247 1.00 32.63 30 ASN C C 1
ATOM 4173 O O . ASN C 1 30 ? 21.557 -0.448 -74.480 1.00 32.39 30 ASN C O 1
ATOM 4178 N N . VAL C 1 31 ? 20.937 0.598 -72.579 1.00 32.42 31 VAL C N 1
ATOM 4179 C CA . VAL C 1 31 ? 20.324 1.750 -73.241 1.00 32.14 31 VAL C CA 1
ATOM 4180 C C . VAL C 1 31 ? 20.953 3.051 -72.728 1.00 32.69 31 VAL C C 1
ATOM 4181 O O . VAL C 1 31 ? 21.146 3.218 -71.522 1.00 32.66 31 VAL C O 1
ATOM 4185 N N . SER C 1 32 ? 21.278 3.957 -73.647 1.00 32.77 32 SER C N 1
ATOM 4186 C CA . SER C 1 32 ? 21.652 5.324 -73.281 1.00 32.90 32 SER C CA 1
ATOM 4187 C C . SER C 1 32 ? 20.725 6.327 -73.965 1.00 33.09 32 SER C C 1
ATOM 4188 O O . SER C 1 32 ? 20.412 6.187 -75.149 1.00 32.92 32 SER C O 1
ATOM 4191 N N . ILE C 1 33 ? 20.278 7.325 -73.204 1.00 33.18 33 ILE C N 1
ATOM 4192 C CA . ILE C 1 33 ? 19.417 8.385 -73.713 1.00 33.16 33 ILE C CA 1
ATOM 4193 C C . ILE C 1 33 ? 19.960 9.733 -73.230 1.00 33.95 33 ILE C C 1
ATOM 4194 O O . ILE C 1 33 ? 20.077 9.965 -72.022 1.00 33.49 33 ILE C O 1
ATOM 4199 N N . GLN C 1 34 ? 20.272 10.611 -74.182 1.00 34.53 34 GLN C N 1
ATOM 4200 C CA . GLN C 1 34 ? 20.874 11.915 -73.900 1.00 35.83 34 GLN C CA 1
ATOM 4201 C C . GLN C 1 34 ? 19.860 13.033 -73.589 1.00 35.67 34 GLN C C 1
ATOM 4202 O O . GLN C 1 34 ? 18.657 12.796 -73.549 1.00 35.66 34 GLN C O 1
ATOM 4208 N N . GLU C 1 35 ? 20.376 14.243 -73.377 1.00 36.12 35 GLU C N 1
ATOM 4209 C CA . GLU C 1 35 ? 19.620 15.401 -72.870 1.00 36.45 35 GLU C CA 1
ATOM 4210 C C . GLU C 1 35 ? 18.451 15.843 -73.754 1.00 35.72 35 GLU C C 1
ATOM 4211 O O . GLU C 1 35 ? 18.550 15.841 -74.982 1.00 35.84 35 GLU C O 1
ATOM 4217 N N . GLY C 1 36 ? 17.350 16.238 -73.120 1.00 34.90 36 GLY C N 1
ATOM 4218 C CA . GLY C 1 36 ? 16.246 16.863 -73.834 1.00 33.86 36 GLY C CA 1
ATOM 4219 C C . GLY C 1 36 ? 15.274 15.898 -74.498 1.00 33.27 36 GLY C C 1
ATOM 4220 O O . GLY C 1 36 ? 14.271 16.331 -75.071 1.00 33.13 36 GLY C O 1
ATOM 4221 N N . THR C 1 37 ? 15.568 14.599 -74.423 1.00 32.13 37 THR C N 1
ATOM 4222 C CA . THR C 1 37 ? 14.731 13.577 -75.044 1.00 31.52 37 THR C CA 1
ATOM 4223 C C . THR C 1 37 ? 13.471 13.327 -74.218 1.00 31.27 37 THR C C 1
ATOM 4224 O O . THR C 1 37 ? 13.535 13.167 -72.998 1.00 31.45 37 THR C O 1
ATOM 4228 N N . ILE C 1 38 ? 12.334 13.305 -74.907 1.00 30.75 38 ILE C N 1
ATOM 4229 C CA . ILE C 1 38 ? 11.030 13.074 -74.298 1.00 30.69 38 ILE C CA 1
ATOM 4230 C C . ILE C 1 38 ? 10.394 11.764 -74.803 1.00 30.60 38 ILE C C 1
ATOM 4231 O O . ILE C 1 38 ? 10.315 11.511 -76.008 1.00 30.13 38 ILE C O 1
ATOM 4236 N N . ILE C 1 39 ? 9.936 10.943 -73.865 1.00 30.80 39 ILE C N 1
ATOM 4237 C CA . ILE C 1 39 ? 9.265 9.685 -74.179 1.00 31.05 39 ILE C CA 1
ATOM 4238 C C . ILE C 1 39 ? 7.852 9.708 -73.605 1.00 31.78 39 ILE C C 1
ATOM 4239 O O . ILE C 1 39 ? 7.670 9.883 -72.399 1.00 32.04 39 ILE C O 1
ATOM 4244 N N . GLU C 1 40 ? 6.857 9.545 -74.475 1.00 32.08 40 GLU C N 1
ATOM 4245 C CA . GLU C 1 40 ? 5.455 9.529 -74.052 1.00 32.31 40 GLU C CA 1
ATOM 4246 C C . GLU C 1 40 ? 5.052 8.185 -73.433 1.00 32.65 40 GLU C C 1
ATOM 4247 O O . GLU C 1 40 ? 5.897 7.476 -72.877 1.00 32.87 40 GLU C O 1
ATOM 4253 N N . GLY C 1 41 ? 3.763 7.847 -73.517 1.00 32.83 41 GLY C N 1
ATOM 4254 C CA . GLY C 1 41 ? 3.240 6.623 -72.926 1.00 33.13 41 GLY C CA 1
ATOM 4255 C C . GLY C 1 41 ? 3.454 5.395 -73.783 1.00 33.34 41 GLY C C 1
ATOM 4256 O O . GLY C 1 41 ? 3.578 5.501 -74.998 1.00 33.78 41 GLY C O 1
ATOM 4257 N N . HIS C 1 42 ? 3.514 4.229 -73.138 1.00 33.54 42 HIS C N 1
ATOM 4258 C CA . HIS C 1 42 ? 3.541 2.914 -73.816 1.00 33.64 42 HIS C CA 1
ATOM 4259 C C . HIS C 1 42 ? 4.675 2.705 -74.842 1.00 32.91 42 HIS C C 1
ATOM 4260 O O . HIS C 1 42 ? 4.580 1.844 -75.722 1.00 33.08 42 HIS C O 1
ATOM 4267 N N . VAL C 1 43 ? 5.743 3.483 -74.716 1.00 31.87 43 VAL C N 1
ATOM 4268 C CA . VAL C 1 43 ? 6.907 3.360 -75.594 1.00 30.70 43 VAL C CA 1
ATOM 4269 C C . VAL C 1 43 ? 7.817 2.246 -75.074 1.00 30.29 43 VAL C C 1
ATOM 4270 O O . VAL C 1 43 ? 7.895 1.995 -73.862 1.00 30.11 43 VAL C O 1
ATOM 4274 N N . LYS C 1 44 ? 8.472 1.555 -75.998 1.00 29.08 44 LYS C N 1
ATOM 4275 C CA . LYS C 1 44 ? 9.437 0.541 -75.646 1.00 28.32 44 LYS C CA 1
ATOM 4276 C C . LYS C 1 44 ? 10.781 0.901 -76.261 1.00 27.82 44 LYS C C 1
ATOM 4277 O O . LYS C 1 44 ? 10.892 1.061 -77.480 1.00 26.70 44 LYS C O 1
ATOM 4283 N N . ILE C 1 45 ? 11.781 1.050 -75.398 1.00 27.72 45 ILE C N 1
ATOM 4284 C CA . ILE C 1 45 ? 13.167 1.230 -75.820 1.00 27.72 45 ILE C CA 1
ATOM 4285 C C . ILE C 1 45 ? 13.920 -0.045 -75.472 1.00 28.24 45 ILE C C 1
ATOM 4286 O O . ILE C 1 45 ? 14.040 -0.405 -74.297 1.00 27.62 45 ILE C O 1
ATOM 4291 N N . CYS C 1 46 ? 14.411 -0.734 -76.497 1.00 28.55 46 CYS C N 1
ATOM 4292 C CA . CYS C 1 46 ? 14.987 -2.059 -76.298 1.00 29.68 46 CYS C CA 1
ATOM 4293 C C . CYS C 1 46 ? 16.480 -1.974 -76.102 1.00 29.89 46 CYS C C 1
ATOM 4294 O O . CYS C 1 46 ? 17.096 -0.946 -76.397 1.00 30.28 46 CYS C O 1
ATOM 4297 N N . ALA C 1 47 ? 17.048 -3.067 -75.602 1.00 30.29 47 ALA C N 1
ATOM 4298 C CA . ALA C 1 47 ? 18.492 -3.195 -75.414 1.00 29.84 47 ALA C CA 1
ATOM 4299 C C . ALA C 1 47 ? 19.231 -2.900 -76.708 1.00 29.67 47 ALA C C 1
ATOM 4300 O O . ALA C 1 47 ? 18.810 -3.334 -77.788 1.00 29.71 47 ALA C O 1
ATOM 4302 N N . GLY C 1 48 ? 20.329 -2.156 -76.585 1.00 29.05 48 GLY C N 1
ATOM 4303 C CA . GLY C 1 48 ? 21.147 -1.764 -77.725 1.00 28.74 48 GLY C CA 1
ATOM 4304 C C . GLY C 1 48 ? 20.874 -0.368 -78.254 1.00 28.49 48 GLY C C 1
ATOM 4305 O O . GLY C 1 48 ? 21.624 0.117 -79.088 1.00 28.60 48 GLY C O 1
ATOM 4306 N N . SER C 1 49 ? 19.798 0.270 -77.782 1.00 28.35 49 SER C N 1
ATOM 4307 C CA . SER C 1 49 ? 19.411 1.608 -78.253 1.00 28.21 49 SER C CA 1
ATOM 4308 C C . SER C 1 49 ? 20.287 2.706 -77.654 1.00 28.47 49 SER C C 1
ATOM 4309 O O . SER C 1 49 ? 20.376 2.861 -76.424 1.00 27.71 49 SER C O 1
ATOM 4312 N N . GLU C 1 50 ? 20.927 3.467 -78.536 1.00 28.64 50 GLU C N 1
ATOM 4313 C CA . GLU C 1 50 ? 21.752 4.596 -78.135 1.00 29.39 50 GLU C CA 1
ATOM 4314 C C . GLU C 1 50 ? 21.159 5.871 -78.718 1.00 28.64 50 GLU C C 1
ATOM 4315 O O . GLU C 1 50 ? 21.275 6.126 -79.918 1.00 28.48 50 GLU C O 1
ATOM 4321 N N . ILE C 1 51 ? 20.528 6.665 -77.853 1.00 28.65 51 ILE C N 1
ATOM 4322 C CA . ILE C 1 51 ? 19.696 7.810 -78.267 1.00 28.16 51 ILE C CA 1
ATOM 4323 C C . ILE C 1 51 ? 20.312 9.168 -77.901 1.00 28.47 51 ILE C C 1
ATOM 4324 O O . ILE C 1 51 ? 20.692 9.410 -76.752 1.00 28.25 51 ILE C O 1
ATOM 4329 N N . GLY C 1 52 ? 20.409 10.042 -78.895 1.00 28.51 52 GLY C N 1
ATOM 4330 C CA . GLY C 1 52 ? 20.967 11.379 -78.715 1.00 28.94 52 GLY C CA 1
ATOM 4331 C C . GLY C 1 52 ? 20.033 12.387 -78.066 1.00 29.03 52 GLY C C 1
ATOM 4332 O O . GLY C 1 52 ? 19.162 12.026 -77.269 1.00 28.78 52 GLY C O 1
ATOM 4333 N N . LYS C 1 53 ? 20.210 13.654 -78.436 1.00 29.52 53 LYS C N 1
ATOM 4334 C CA . LYS C 1 53 ? 19.596 14.782 -77.723 1.00 30.55 53 LYS C CA 1
ATOM 4335 C C . LYS C 1 53 ? 18.318 15.294 -78.363 1.00 30.18 53 LYS C C 1
ATOM 4336 O O . LYS C 1 53 ? 18.197 15.312 -79.582 1.00 30.27 53 LYS C O 1
ATOM 4342 N N . PHE C 1 54 ? 17.378 15.728 -77.524 1.00 30.14 54 PHE C N 1
ATOM 4343 C CA . PHE C 1 54 ? 16.148 16.406 -77.969 1.00 30.09 54 PHE C CA 1
ATOM 4344 C C . PHE C 1 54 ? 15.286 15.601 -78.959 1.00 29.51 54 PHE C C 1
ATOM 4345 O O . PHE C 1 54 ? 14.659 16.158 -79.864 1.00 29.24 54 PHE C O 1
ATOM 4353 N N . ASN C 1 55 ? 15.264 14.287 -78.766 1.00 28.92 55 ASN C N 1
ATOM 4354 C CA . ASN C 1 55 ? 14.398 13.404 -79.525 1.00 28.72 55 ASN C CA 1
ATOM 4355 C C . ASN C 1 55 ? 13.041 13.300 -78.850 1.00 28.43 55 ASN C C 1
ATOM 4356 O O . ASN C 1 55 ? 12.930 13.490 -77.636 1.00 28.44 55 ASN C O 1
ATOM 4361 N N . ARG C 1 56 ? 12.008 13.017 -79.635 1.00 28.22 56 ARG C N 1
ATOM 4362 C CA . ARG C 1 56 ? 10.701 12.710 -79.075 1.00 28.06 56 ARG C CA 1
ATOM 4363 C C . ARG C 1 56 ? 10.154 11.371 -79.570 1.00 27.72 56 ARG C C 1
ATOM 4364 O O . ARG C 1 56 ? 10.195 11.057 -80.765 1.00 27.36 56 ARG C O 1
ATOM 4372 N N . PHE C 1 57 ? 9.653 10.582 -78.628 1.00 27.61 57 PHE C N 1
ATOM 4373 C CA . PHE C 1 57 ? 9.044 9.299 -78.939 1.00 27.29 57 PHE C CA 1
ATOM 4374 C C . PHE C 1 57 ? 7.588 9.354 -78.469 1.00 27.59 57 PHE C C 1
ATOM 4375 O O . PHE C 1 57 ? 7.318 9.374 -77.262 1.00 27.45 57 PHE C O 1
ATOM 4383 N N . HIS C 1 58 ? 6.669 9.427 -79.438 1.00 27.52 58 HIS C N 1
ATOM 4384 C CA . HIS C 1 58 ? 5.218 9.482 -79.176 1.00 27.87 58 HIS C CA 1
ATOM 4385 C C . HIS C 1 58 ? 4.670 8.128 -78.746 1.00 27.93 58 HIS C C 1
ATOM 4386 O O . HIS C 1 58 ? 5.356 7.113 -78.866 1.00 27.77 58 HIS C O 1
ATOM 4393 N N . GLN C 1 59 ? 3.429 8.116 -78.260 1.00 28.23 59 GLN C N 1
ATOM 4394 C CA . GLN C 1 59 ? 2.817 6.900 -77.740 1.00 28.53 59 GLN C CA 1
ATOM 4395 C C . GLN C 1 59 ? 3.012 5.662 -78.621 1.00 27.94 59 GLN C C 1
ATOM 4396 O O . GLN C 1 59 ? 2.749 5.688 -79.819 1.00 28.02 59 GLN C O 1
ATOM 4402 N N . GLY C 1 60 ? 3.482 4.583 -78.003 1.00 27.17 60 GLY C N 1
ATOM 4403 C CA . GLY C 1 60 ? 3.524 3.279 -78.655 1.00 26.24 60 GLY C CA 1
ATOM 4404 C C . GLY C 1 60 ? 4.644 3.049 -79.647 1.00 25.81 60 GLY C C 1
ATOM 4405 O O . GLY C 1 60 ? 4.720 1.971 -80.241 1.00 25.05 60 GLY C O 1
ATOM 4406 N N . ALA C 1 61 ? 5.517 4.043 -79.837 1.00 25.52 61 ALA C N 1
ATOM 4407 C CA . ALA C 1 61 ? 6.726 3.841 -80.643 1.00 25.14 61 ALA C CA 1
ATOM 4408 C C . ALA C 1 61 ? 7.560 2.722 -80.011 1.00 25.06 61 ALA C C 1
ATOM 4409 O O . ALA C 1 61 ? 7.668 2.639 -78.787 1.00 24.79 61 ALA C O 1
ATOM 4411 N N . VAL C 1 62 ? 8.099 1.838 -80.845 1.00 25.03 62 VAL C N 1
ATOM 4412 C CA . VAL C 1 62 ? 9.001 0.786 -80.379 1.00 25.40 62 VAL C CA 1
ATOM 4413 C C . VAL C 1 62 ? 10.386 0.919 -81.030 1.00 25.58 62 VAL C C 1
ATOM 4414 O O . VAL C 1 62 ? 10.515 1.062 -82.260 1.0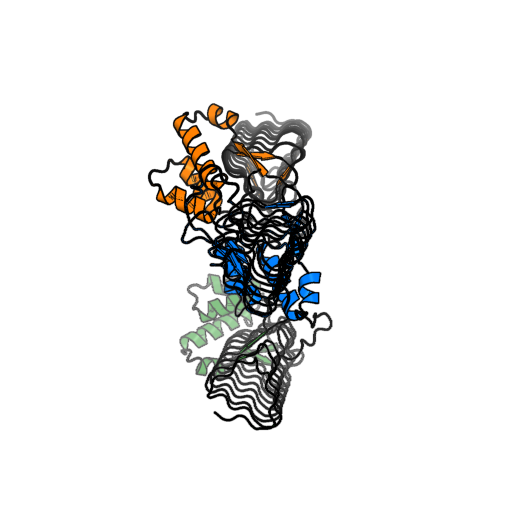0 25.13 62 VAL C O 1
ATOM 4418 N N . ILE C 1 63 ? 11.417 0.917 -80.186 1.00 25.82 63 ILE C N 1
ATOM 4419 C CA . ILE C 1 63 ? 12.768 1.275 -80.617 1.00 26.30 63 ILE C CA 1
ATOM 4420 C C . ILE C 1 63 ? 13.761 0.163 -80.305 1.00 26.88 63 ILE C C 1
ATOM 4421 O O . ILE C 1 63 ? 13.887 -0.271 -79.157 1.00 27.22 63 ILE C O 1
ATOM 4426 N N . GLY C 1 64 ? 14.439 -0.302 -81.345 1.00 27.14 64 GLY C N 1
ATOM 4427 C CA . GLY C 1 64 ? 15.424 -1.354 -81.224 1.00 27.68 64 GLY C CA 1
ATOM 4428 C C . GLY C 1 64 ? 14.876 -2.760 -81.115 1.00 28.03 64 GLY C C 1
ATOM 4429 O O . GLY C 1 64 ? 15.574 -3.644 -80.631 1.00 28.49 64 GLY C O 1
ATOM 4430 N N . VAL C 1 65 ? 13.637 -2.978 -81.563 1.00 28.12 65 VAL C N 1
ATOM 4431 C CA . VAL C 1 65 ? 13.028 -4.322 -81.523 1.00 27.93 65 VAL C CA 1
ATOM 4432 C C . VAL C 1 65 ? 13.747 -5.285 -82.471 1.00 27.97 65 VAL C C 1
ATOM 4433 O O . VAL C 1 65 ? 14.472 -4.854 -83.362 1.00 27.73 65 VAL C O 1
ATOM 4437 N N . MET C 1 66 ? 13.551 -6.586 -82.249 1.00 28.56 66 MET C N 1
ATOM 4438 C CA . MET C 1 66 ? 14.257 -7.645 -82.981 1.00 28.91 66 MET C CA 1
ATOM 4439 C C . MET C 1 66 ? 14.142 -7.523 -84.502 1.00 29.22 66 MET C C 1
ATOM 4440 O O . MET C 1 66 ? 13.065 -7.220 -85.031 1.00 28.68 66 MET C O 1
ATOM 4445 N N . PRO C 1 67 ? 15.262 -7.741 -85.218 1.00 29.84 67 PRO C N 1
ATOM 4446 C CA . PRO C 1 67 ? 15.179 -7.821 -86.678 1.00 30.18 67 PRO C CA 1
ATOM 4447 C C . PRO C 1 67 ? 14.106 -8.826 -87.109 1.00 31.36 67 PRO C C 1
ATOM 4448 O O . PRO C 1 67 ? 13.942 -9.877 -86.473 1.00 30.66 67 PRO C O 1
ATOM 4452 N N . GLN C 1 68 ? 13.370 -8.478 -88.161 1.00 32.59 68 GLN C N 1
ATOM 4453 C CA . GLN C 1 68 ? 12.355 -9.363 -88.727 1.00 34.18 68 GLN C CA 1
ATOM 4454 C C . GLN C 1 68 ? 13.039 -10.294 -89.735 1.00 35.59 68 GLN C C 1
ATOM 4455 O O . GLN C 1 68 ? 12.503 -10.618 -90.790 1.00 36.70 68 GLN C O 1
ATOM 4461 N N . ASP C 1 69 ? 14.248 -10.716 -89.352 1.00 37.19 69 ASP C N 1
ATOM 4462 C CA . ASP C 1 69 ? 15.092 -11.645 -90.094 1.00 38.03 69 ASP C CA 1
ATOM 4463 C C . ASP C 1 69 ? 15.102 -12.945 -89.298 1.00 38.53 69 ASP C C 1
ATOM 4464 O O . ASP C 1 69 ? 15.589 -12.985 -88.164 1.00 38.65 69 ASP C O 1
ATOM 4469 N N . LEU C 1 70 ? 14.550 -13.999 -89.899 1.00 39.17 70 LEU C N 1
ATOM 4470 C CA . LEU C 1 70 ? 14.378 -15.298 -89.238 1.00 39.48 70 LEU C CA 1
ATOM 4471 C C . LEU C 1 70 ? 15.710 -16.004 -88.944 1.00 39.46 70 LEU C C 1
ATOM 4472 O O . LEU C 1 70 ? 15.773 -16.923 -88.122 1.00 39.82 70 LEU C O 1
ATOM 4477 N N . GLY C 1 71 ? 16.769 -15.565 -89.614 1.00 39.28 71 GLY C N 1
ATOM 4478 C CA . GLY C 1 71 ? 18.096 -16.120 -89.396 1.00 39.15 71 GLY C CA 1
ATOM 4479 C C . GLY C 1 71 ? 18.909 -15.426 -88.317 1.00 38.71 71 GLY C C 1
ATOM 4480 O O . GLY C 1 71 ? 20.017 -15.864 -87.998 1.00 39.14 71 GLY C O 1
ATOM 4481 N N . PHE C 1 72 ? 18.366 -14.349 -87.748 1.00 37.98 72 PHE C N 1
ATOM 4482 C CA . PHE C 1 72 ? 19.102 -13.548 -86.777 1.00 36.79 72 PHE C CA 1
ATOM 4483 C C . PHE C 1 72 ? 19.210 -14.224 -85.410 1.00 36.45 72 PHE C C 1
ATOM 4484 O O . PHE C 1 72 ? 18.210 -14.688 -84.847 1.00 36.38 72 PHE C O 1
ATOM 4492 N N . ASN C 1 73 ? 20.436 -14.252 -84.886 1.00 35.79 73 ASN C N 1
ATOM 4493 C CA . ASN C 1 73 ? 20.736 -14.787 -83.557 1.00 35.22 73 ASN C CA 1
ATOM 4494 C C . ASN C 1 73 ? 20.337 -13.775 -82.483 1.00 35.22 73 ASN C C 1
ATOM 4495 O O . ASN C 1 73 ? 21.001 -12.746 -82.302 1.00 34.48 73 ASN C O 1
ATOM 4500 N N . GLN C 1 74 ? 19.252 -14.082 -81.769 1.00 34.96 74 GLN C N 1
ATOM 4501 C CA . GLN C 1 74 ? 18.673 -13.156 -80.786 1.00 35.40 74 GLN C CA 1
ATOM 4502 C C . GLN C 1 74 ? 19.509 -12.983 -79.507 1.00 35.52 74 GLN C C 1
ATOM 4503 O O . GLN C 1 74 ? 19.210 -12.123 -78.679 1.00 35.63 74 GLN C O 1
ATOM 4509 N N . GLN C 1 75 ? 20.560 -13.786 -79.365 1.00 35.56 75 GLN C N 1
ATOM 4510 C CA . GLN C 1 75 ? 21.463 -13.671 -78.220 1.00 36.17 75 GLN C CA 1
ATOM 4511 C C . GLN C 1 75 ? 22.603 -12.680 -78.505 1.00 35.42 75 GLN C C 1
ATOM 4512 O O . GLN C 1 75 ? 23.590 -12.636 -77.769 1.00 35.53 75 GLN C O 1
ATOM 4518 N N . LEU C 1 76 ? 22.474 -11.910 -79.582 1.00 34.80 76 LEU C N 1
ATOM 4519 C CA . LEU C 1 76 ? 23.457 -10.879 -79.911 1.00 34.67 76 LEU C CA 1
ATOM 4520 C C . LEU C 1 76 ? 22.998 -9.496 -79.446 1.00 34.75 76 LEU C C 1
ATOM 4521 O O . LEU C 1 76 ? 21.827 -9.106 -79.626 1.00 34.53 76 LEU C O 1
ATOM 4526 N N . LEU C 1 77 ? 23.922 -8.768 -78.827 1.00 34.23 77 LEU C N 1
ATOM 4527 C CA . LEU C 1 77 ? 23.679 -7.384 -78.488 1.00 34.20 77 LEU C CA 1
ATOM 4528 C C . LEU C 1 77 ? 23.985 -6.546 -79.728 1.00 33.49 77 LEU C C 1
ATOM 4529 O O . LEU C 1 77 ? 25.133 -6.203 -80.002 1.00 33.61 77 LEU C O 1
ATOM 4534 N N . THR C 1 78 ? 22.950 -6.270 -80.513 1.00 32.78 78 THR C N 1
ATOM 4535 C CA . THR C 1 78 ? 23.095 -5.410 -81.685 1.00 31.88 78 THR C CA 1
ATOM 4536 C C . THR C 1 78 ? 22.430 -4.068 -81.375 1.00 31.40 78 THR C C 1
ATOM 4537 O O . THR C 1 78 ? 21.678 -3.953 -80.415 1.00 31.14 78 THR C O 1
ATOM 4541 N N . LYS C 1 79 ? 22.713 -3.059 -82.188 1.00 30.98 79 LYS C N 1
ATOM 4542 C CA . LYS C 1 79 ? 22.414 -1.691 -81.793 1.00 30.48 79 LYS C CA 1
ATOM 4543 C C . LYS C 1 79 ? 21.457 -0.948 -82.720 1.00 29.52 79 LYS C C 1
ATOM 4544 O O . LYS C 1 79 ? 21.290 -1.285 -83.899 1.00 28.89 79 LYS C O 1
ATOM 4550 N N . THR C 1 80 ? 20.819 0.051 -82.127 1.00 29.05 80 THR C N 1
ATOM 4551 C CA . THR C 1 80 ? 20.026 1.043 -82.822 1.00 28.78 80 THR C CA 1
ATOM 4552 C C . THR C 1 80 ? 20.593 2.407 -82.410 1.00 28.39 80 THR C C 1
ATOM 4553 O O . THR C 1 80 ? 20.451 2.839 -81.259 1.00 28.21 80 THR C O 1
ATOM 4557 N N . VAL C 1 81 ? 21.251 3.062 -83.356 1.00 28.00 81 VAL C N 1
ATOM 4558 C CA . VAL C 1 81 ? 21.901 4.340 -83.109 1.00 27.83 81 VAL C CA 1
ATOM 4559 C C . VAL C 1 81 ? 21.060 5.489 -83.683 1.00 27.35 81 VAL C C 1
ATOM 4560 O O . VAL C 1 81 ? 20.789 5.541 -84.881 1.00 26.56 81 VAL C O 1
ATOM 4564 N N . ILE C 1 82 ? 20.670 6.404 -82.797 1.00 27.28 82 ILE C N 1
ATOM 4565 C CA . ILE C 1 82 ? 19.790 7.523 -83.124 1.00 27.02 82 ILE C CA 1
ATOM 4566 C C . ILE C 1 82 ? 20.454 8.823 -82.676 1.00 27.31 82 ILE C C 1
ATOM 4567 O O . ILE C 1 82 ? 20.941 8.927 -81.546 1.00 27.30 82 ILE C O 1
ATOM 4572 N N . GLY C 1 83 ? 20.487 9.801 -83.578 1.00 27.25 83 GLY C N 1
ATOM 4573 C CA . GLY C 1 83 ? 21.067 11.101 -83.285 1.00 27.43 83 GLY C CA 1
ATOM 4574 C C . GLY C 1 83 ? 20.168 12.064 -82.530 1.00 27.46 83 GLY C C 1
ATOM 4575 O O . GLY C 1 83 ? 19.530 11.701 -81.545 1.00 27.83 83 GLY C O 1
ATOM 4576 N N . ASP C 1 84 ? 20.142 13.307 -82.994 1.00 27.80 84 ASP C N 1
ATOM 4577 C CA . ASP C 1 84 ? 19.509 14.407 -82.271 1.00 27.80 84 ASP C CA 1
ATOM 4578 C C . ASP C 1 84 ? 18.282 14.917 -83.003 1.00 27.61 84 ASP C C 1
ATOM 4579 O O . ASP C 1 84 ? 18.239 14.865 -84.229 1.00 27.62 84 ASP C O 1
ATOM 4584 N N . HIS C 1 85 ? 17.302 15.427 -82.253 1.00 27.39 85 HIS C N 1
ATOM 4585 C CA . HIS C 1 85 ? 16.170 16.170 -82.830 1.00 27.85 85 HIS C CA 1
ATOM 4586 C C . HIS C 1 85 ? 15.292 15.361 -83.807 1.00 27.21 85 HIS C C 1
ATOM 4587 O O . HIS C 1 85 ? 14.635 15.925 -84.697 1.00 27.10 85 HIS C O 1
ATOM 4594 N N . ASN C 1 86 ? 15.292 14.043 -83.641 1.00 26.52 86 ASN C N 1
ATOM 4595 C CA . ASN C 1 86 ? 14.387 13.168 -84.395 1.00 25.69 86 ASN C CA 1
ATOM 4596 C C . ASN C 1 86 ? 13.034 13.084 -83.720 1.00 25.60 86 ASN C C 1
ATOM 4597 O O . ASN C 1 86 ? 12.927 13.212 -82.503 1.00 25.69 86 ASN C O 1
ATOM 4602 N N . ILE C 1 87 ? 11.997 12.860 -84.519 1.00 25.39 87 ILE C N 1
ATOM 4603 C CA . ILE C 1 87 ? 10.654 12.669 -84.000 1.00 24.65 87 ILE C CA 1
ATOM 4604 C C . ILE C 1 87 ? 10.127 11.311 -84.429 1.00 24.45 87 ILE C C 1
ATOM 4605 O O . ILE C 1 87 ? 10.115 10.997 -85.622 1.00 24.37 87 ILE C O 1
ATOM 4610 N N . PHE C 1 88 ? 9.702 10.509 -83.453 1.00 23.97 88 PHE C N 1
ATOM 4611 C CA . PHE C 1 88 ? 9.127 9.203 -83.732 1.00 24.22 88 PHE C CA 1
ATOM 4612 C C . PHE C 1 88 ? 7.664 9.200 -83.287 1.00 24.50 88 PHE C C 1
ATOM 4613 O O . PHE C 1 88 ? 7.359 9.279 -82.095 1.00 24.14 88 PHE C O 1
ATOM 4621 N N . ARG C 1 89 ? 6.773 9.108 -84.268 1.00 24.36 89 ARG C N 1
ATOM 4622 C CA . ARG C 1 89 ? 5.341 9.186 -84.039 1.00 24.61 89 ARG C CA 1
ATOM 4623 C C . ARG C 1 89 ? 4.724 7.882 -83.546 1.00 24.24 89 ARG C C 1
ATOM 4624 O O . ARG C 1 89 ? 5.402 6.864 -83.424 1.00 24.31 89 ARG C O 1
ATOM 4632 N N . GLU C 1 90 ? 3.427 7.940 -83.276 1.00 23.87 90 GLU C N 1
ATOM 4633 C CA . GLU C 1 90 ? 2.673 6.846 -82.693 1.00 23.81 90 GLU C CA 1
ATOM 4634 C C . GLU C 1 90 ? 2.836 5.522 -83.441 1.00 23.39 90 GLU C C 1
ATOM 4635 O O . GLU C 1 90 ? 2.592 5.440 -84.651 1.00 23.17 90 GLU C O 1
ATOM 4641 N N . TYR C 1 91 ? 3.282 4.506 -82.702 1.00 22.77 91 TYR C N 1
ATOM 4642 C CA . TYR C 1 91 ? 3.438 3.126 -83.195 1.00 22.87 91 TYR C CA 1
ATOM 4643 C C . TYR C 1 91 ? 4.440 2.976 -84.334 1.00 22.68 91 TYR C C 1
ATOM 4644 O O . TYR C 1 91 ? 4.445 1.960 -85.033 1.00 22.77 91 TYR C O 1
ATOM 4653 N N . SER C 1 92 ? 5.296 3.983 -84.513 1.00 22.65 92 SER C N 1
ATOM 4654 C CA . SER C 1 92 ? 6.424 3.848 -85.428 1.00 22.59 92 SER C CA 1
ATOM 4655 C C . SER C 1 92 ? 7.351 2.776 -84.848 1.00 22.49 92 SER C C 1
ATOM 4656 O O . SER C 1 92 ? 7.403 2.579 -83.628 1.00 22.68 92 SER C O 1
ATOM 4659 N N . ASN C 1 93 ? 8.070 2.094 -85.726 0.50 22.05 93 ASN C N 1
ATOM 4660 C CA A ASN C 1 93 ? 8.838 0.938 -85.300 0.50 21.89 93 ASN C CA 1
ATOM 4661 C CA B ASN C 1 93 ? 8.771 0.863 -85.396 0.50 22.35 93 ASN C CA 1
ATOM 4662 C C . ASN C 1 93 ? 10.191 0.847 -85.969 0.50 21.98 93 ASN C C 1
ATOM 4663 O O . ASN C 1 93 ? 10.328 0.769 -87.182 0.50 20.66 93 ASN C O 1
ATOM 4672 N N . ILE C 1 94 ? 11.212 0.905 -85.114 1.00 22.52 94 ILE C N 1
ATOM 4673 C CA . ILE C 1 94 ? 12.596 0.899 -85.565 1.00 23.24 94 ILE C CA 1
ATOM 4674 C C . ILE C 1 94 ? 13.310 -0.343 -85.058 1.00 23.36 94 ILE C C 1
ATOM 4675 O O . ILE C 1 94 ? 13.352 -0.620 -83.854 1.00 22.85 94 ILE C O 1
ATOM 4680 N N . HIS C 1 95 ? 13.875 -1.090 -85.999 1.00 23.87 95 HIS C N 1
ATOM 4681 C CA . HIS C 1 95 ? 14.472 -2.372 -85.688 1.00 24.56 95 HIS C CA 1
ATOM 4682 C C . HIS C 1 95 ? 15.981 -2.258 -85.610 1.00 24.97 95 HIS C C 1
ATOM 4683 O O . HIS C 1 95 ? 16.589 -1.521 -86.390 1.00 24.69 95 HIS C O 1
ATOM 4690 N N . LYS C 1 96 ? 16.574 -2.969 -84.645 1.00 25.60 96 LYS C N 1
ATOM 4691 C CA . LYS C 1 96 ? 18.032 -2.979 -84.461 1.00 25.63 96 LYS C CA 1
ATOM 4692 C C . LYS C 1 96 ? 18.734 -3.734 -85.577 1.00 26.08 96 LYS C C 1
ATOM 4693 O O . LYS C 1 96 ? 18.088 -4.420 -86.374 1.00 26.57 96 LYS C O 1
ATOM 4699 N N . GLY C 1 97 ? 20.061 -3.602 -85.632 1.00 26.58 97 GLY C N 1
ATOM 4700 C CA . GLY C 1 97 ? 20.871 -4.253 -86.663 1.00 26.73 97 GLY C CA 1
ATOM 4701 C C . GLY C 1 97 ? 20.995 -5.752 -86.461 1.00 26.70 97 GLY C C 1
ATOM 4702 O O . GLY C 1 97 ? 20.555 -6.275 -85.447 1.00 26.40 97 GLY C O 1
ATOM 4703 N N . THR C 1 98 ? 21.590 -6.442 -87.428 1.00 27.34 98 THR C N 1
ATOM 4704 C CA . THR C 1 98 ? 21.716 -7.902 -87.358 1.00 28.38 98 THR C CA 1
ATOM 4705 C C . THR C 1 98 ? 23.119 -8.419 -86.983 1.00 29.42 98 THR C C 1
ATOM 4706 O O . THR C 1 98 ? 23.323 -9.631 -86.839 1.00 29.55 98 THR C O 1
ATOM 4710 N N . LYS C 1 99 ? 24.079 -7.510 -86.824 1.00 30.61 99 LYS C N 1
ATOM 4711 C CA . LYS C 1 99 ? 25.406 -7.886 -86.333 1.00 31.71 99 LYS C CA 1
ATOM 4712 C C . LYS C 1 99 ? 25.906 -6.885 -85.304 1.00 31.95 99 LYS C C 1
ATOM 4713 O O . LYS C 1 99 ? 25.398 -5.761 -85.219 1.00 31.90 99 LYS C O 1
ATOM 4719 N N . GLU C 1 100 ? 26.906 -7.304 -84.527 1.00 31.87 100 GLU C N 1
ATOM 4720 C CA . GLU C 1 100 ? 27.482 -6.472 -83.473 1.00 32.32 100 GLU C CA 1
ATOM 4721 C C . GLU C 1 100 ? 28.253 -5.268 -84.037 1.00 32.14 100 GLU C C 1
ATOM 4722 O O . GLU C 1 100 ? 28.399 -4.241 -83.370 1.00 32.32 100 GLU C O 1
ATOM 4728 N N . ASP C 1 101 ? 28.709 -5.399 -85.278 1.00 31.99 101 ASP C N 1
ATOM 4729 C CA . ASP C 1 101 ? 29.372 -4.319 -86.005 1.00 32.23 101 ASP C CA 1
ATOM 4730 C C . ASP C 1 101 ? 28.477 -3.741 -87.126 1.00 31.28 101 ASP C C 1
ATOM 4731 O O . ASP C 1 101 ? 28.958 -3.024 -88.006 1.00 31.09 101 ASP C O 1
ATOM 4736 N N . SER C 1 102 ? 27.188 -4.078 -87.105 1.00 30.07 102 SER C N 1
ATOM 4737 C CA . SER C 1 102 ? 26.242 -3.568 -88.093 1.00 29.11 102 SER C CA 1
ATOM 4738 C C . SER C 1 102 ? 24.982 -3.057 -87.387 1.00 28.03 102 SER C C 1
ATOM 4739 O O . SER C 1 102 ? 24.009 -3.789 -87.258 1.00 28.09 102 SER C O 1
ATOM 4742 N N . PRO C 1 103 ? 25.022 -1.805 -86.882 1.00 27.63 103 PRO C N 1
ATOM 4743 C CA . PRO C 1 103 ? 23.841 -1.189 -86.274 1.00 27.07 103 PRO C CA 1
ATOM 4744 C C . PRO C 1 103 ? 22.848 -0.658 -87.317 1.00 27.01 103 PRO C C 1
ATOM 4745 O O . PRO C 1 103 ? 23.216 -0.460 -88.477 1.00 26.99 103 PRO C O 1
ATOM 4749 N N . THR C 1 104 ? 21.594 -0.467 -86.900 1.00 26.58 104 THR C N 1
ATOM 4750 C CA . THR C 1 104 ? 20.658 0.397 -87.606 1.00 26.29 104 THR C CA 1
ATOM 4751 C C . THR C 1 104 ? 20.999 1.808 -87.159 1.00 25.82 104 THR C C 1
ATOM 4752 O O . THR C 1 104 ? 21.102 2.061 -85.961 1.00 26.18 104 THR C O 1
ATOM 4756 N N . VAL C 1 105 ? 21.220 2.701 -88.121 1.00 25.68 105 VAL C N 1
ATOM 4757 C CA . VAL C 1 105 ? 21.690 4.060 -87.842 1.00 25.07 105 VAL C CA 1
ATOM 4758 C C . VAL C 1 105 ? 20.716 5.130 -88.370 1.00 25.28 105 VAL C C 1
ATOM 4759 O O . VAL C 1 105 ? 20.239 5.051 -89.509 1.00 25.10 105 VAL C O 1
ATOM 4763 N N . ILE C 1 106 ? 20.445 6.128 -87.527 1.00 25.22 106 ILE C N 1
ATOM 4764 C CA . ILE C 1 106 ? 19.595 7.267 -87.865 1.00 25.13 106 ILE C CA 1
ATOM 4765 C C . ILE C 1 106 ? 20.329 8.545 -87.431 1.00 25.02 106 ILE C C 1
ATOM 4766 O O . ILE C 1 106 ? 20.843 8.624 -86.322 1.00 25.66 106 ILE C O 1
ATOM 4771 N N . GLY C 1 107 ? 20.399 9.528 -88.317 1.00 24.77 107 GLY C N 1
ATOM 4772 C CA . GLY C 1 107 ? 21.092 10.779 -88.025 1.00 24.25 107 GLY C CA 1
ATOM 4773 C C . GLY C 1 107 ? 20.271 11.761 -87.212 1.00 24.08 107 GLY C C 1
ATOM 4774 O O . GLY C 1 107 ? 19.740 11.419 -86.158 1.00 23.66 107 GLY C O 1
ATOM 4775 N N . ASN C 1 108 ? 20.166 12.986 -87.717 1.00 23.78 108 ASN C N 1
ATOM 4776 C CA . ASN C 1 108 ? 19.520 14.067 -86.984 1.00 24.24 108 ASN C CA 1
ATOM 4777 C C . ASN C 1 108 ? 18.325 14.630 -87.725 1.00 24.29 108 ASN C C 1
ATOM 4778 O O . ASN C 1 108 ? 18.275 14.578 -88.959 1.00 24.11 108 ASN C O 1
ATOM 4783 N N . LYS C 1 109 ? 17.371 15.164 -86.963 1.00 24.57 109 LYS C N 1
ATOM 4784 C CA . LYS C 1 109 ? 16.265 15.959 -87.518 1.00 25.58 109 LYS C CA 1
ATOM 4785 C C . LYS C 1 109 ? 15.394 15.187 -88.526 1.00 25.46 109 LYS C C 1
ATOM 4786 O O . LYS C 1 109 ? 14.827 15.760 -89.467 1.00 25.15 109 LYS C O 1
ATOM 4792 N N . ASN C 1 110 ? 15.322 13.878 -88.320 1.00 25.83 110 ASN C N 1
ATOM 4793 C CA . ASN C 1 110 ? 14.482 12.997 -89.110 1.00 26.32 110 ASN C CA 1
ATOM 4794 C C . ASN C 1 110 ? 13.086 12.908 -88.494 1.00 26.67 110 ASN C C 1
ATOM 4795 O O . ASN C 1 110 ? 12.920 13.045 -87.285 1.00 26.57 110 ASN C O 1
ATOM 4800 N N . TYR C 1 111 ? 12.086 12.693 -89.342 1.00 26.93 111 TYR C N 1
ATOM 4801 C CA . TYR C 1 111 ? 10.706 12.563 -88.899 1.00 27.05 111 TYR C CA 1
ATOM 4802 C C . TYR C 1 111 ? 10.108 11.230 -89.358 1.00 26.42 111 TYR C C 1
ATOM 4803 O O . TYR C 1 111 ? 10.052 10.925 -90.562 1.00 25.75 111 TYR C O 1
ATOM 4812 N N . PHE C 1 112 ? 9.646 10.456 -88.384 1.00 25.62 112 PHE C N 1
ATOM 4813 C CA . PHE C 1 112 ? 9.057 9.156 -88.632 1.00 25.54 112 PHE C CA 1
ATOM 4814 C C . PHE C 1 112 ? 7.577 9.199 -88.257 1.00 25.77 112 PHE C C 1
ATOM 4815 O O . PHE C 1 112 ? 7.215 9.210 -87.078 1.00 25.25 112 PHE C O 1
ATOM 4823 N N . MET C 1 113 ? 6.725 9.252 -89.273 1.00 26.02 113 MET C N 1
ATOM 4824 C CA . MET C 1 113 ? 5.281 9.367 -89.045 1.00 26.61 113 MET C CA 1
ATOM 4825 C C . MET C 1 113 ? 4.683 8.067 -88.518 1.00 26.03 113 MET C C 1
ATOM 4826 O O . MET C 1 113 ? 5.352 7.034 -88.504 1.00 26.13 113 MET C O 1
ATOM 4831 N N . GLY C 1 114 ? 3.431 8.137 -88.076 1.00 26.01 114 GLY C N 1
ATOM 4832 C CA . GLY C 1 114 ? 2.776 7.032 -87.395 1.00 25.92 114 GLY C CA 1
ATOM 4833 C C . GLY C 1 114 ? 2.806 5.742 -88.189 1.00 25.69 114 GLY C C 1
ATOM 4834 O O . GLY C 1 114 ? 2.602 5.744 -89.400 1.00 25.57 114 GLY C O 1
ATOM 4835 N N . ASN C 1 115 ? 3.080 4.643 -87.495 1.00 25.69 115 ASN C N 1
ATOM 4836 C CA . ASN C 1 115 ? 3.132 3.316 -88.105 1.00 26.09 115 ASN C CA 1
ATOM 4837 C C . ASN C 1 115 ? 4.225 3.141 -89.155 1.00 25.22 115 ASN C C 1
ATOM 4838 O O . ASN C 1 115 ? 4.172 2.186 -89.913 1.00 25.19 115 ASN C O 1
ATOM 4843 N N . SER C 1 116 ? 5.180 4.060 -89.240 1.00 24.71 116 SER C N 1
ATOM 4844 C CA . SER C 1 116 ? 6.271 3.893 -90.207 1.00 24.16 116 SER C CA 1
ATOM 4845 C C . SER C 1 116 ? 7.295 2.900 -89.647 1.00 24.08 116 SER C C 1
ATOM 4846 O O . SER C 1 116 ? 7.467 2.803 -88.432 1.00 24.16 116 SER C O 1
ATOM 4849 N N . HIS C 1 117 ? 7.943 2.160 -90.543 1.00 23.57 117 HIS C N 1
ATOM 4850 C CA . HIS C 1 117 ? 8.829 1.061 -90.186 1.00 23.53 117 HIS C CA 1
ATOM 4851 C C . HIS C 1 117 ? 10.216 1.232 -90.798 1.00 23.14 117 HIS C C 1
ATOM 4852 O O . HIS C 1 117 ? 10.349 1.407 -92.008 1.00 22.95 117 HIS C O 1
ATOM 4859 N N . VAL C 1 118 ? 11.237 1.169 -89.951 1.00 22.84 118 VAL C N 1
ATOM 4860 C CA . VAL C 1 118 ? 12.621 1.136 -90.412 1.00 22.92 118 VAL C CA 1
ATOM 4861 C C . VAL C 1 118 ? 13.196 -0.233 -90.051 1.00 23.15 118 VAL C C 1
ATOM 4862 O O . VAL C 1 118 ? 13.275 -0.593 -88.873 1.00 23.23 118 VAL C O 1
ATOM 4866 N N . GLY C 1 119 ? 13.575 -0.992 -91.077 1.00 23.63 119 GLY C N 1
ATOM 4867 C CA . GLY C 1 119 ? 14.051 -2.360 -90.912 1.00 23.68 119 GLY C CA 1
ATOM 4868 C C . GLY C 1 119 ? 15.496 -2.468 -90.464 1.00 24.17 119 GLY C C 1
ATOM 4869 O O . GLY C 1 119 ? 16.248 -1.477 -90.466 1.00 24.02 119 GLY C O 1
ATOM 4870 N N . HIS C 1 120 ? 15.887 -3.681 -90.084 1.00 24.44 120 HIS C N 1
ATOM 4871 C CA . HIS C 1 120 ? 17.230 -3.931 -89.536 1.00 24.70 120 HIS C CA 1
ATOM 4872 C C . HIS C 1 120 ? 18.324 -3.445 -90.474 1.00 24.55 120 HIS C C 1
ATOM 4873 O O . HIS C 1 120 ? 18.212 -3.602 -91.699 1.00 25.22 120 HIS C O 1
ATOM 4880 N N . ASP C 1 121 ? 19.369 -2.834 -89.910 1.00 24.12 121 ASP C N 1
ATOM 4881 C CA . ASP C 1 121 ? 20.555 -2.432 -90.695 1.00 24.20 121 ASP C CA 1
ATOM 4882 C C . ASP C 1 121 ? 20.337 -1.284 -91.687 1.00 23.90 121 ASP C C 1
ATOM 4883 O O . ASP C 1 121 ? 21.191 -1.030 -92.556 1.00 23.61 121 ASP C O 1
ATOM 4888 N N . CYS C 1 122 ? 19.202 -0.596 -91.574 1.00 23.27 122 CYS C N 1
ATOM 4889 C CA . CYS C 1 122 ? 19.012 0.628 -92.328 1.00 23.81 122 CYS C CA 1
ATOM 4890 C C . CYS C 1 122 ? 19.973 1.709 -91.854 1.00 23.47 122 CYS C C 1
ATOM 4891 O O . CYS C 1 122 ? 20.329 1.773 -90.674 1.00 23.59 122 CYS C O 1
ATOM 4894 N N . ILE C 1 123 ? 20.367 2.553 -92.799 1.00 23.84 123 ILE C N 1
ATOM 4895 C CA . ILE C 1 123 ? 21.207 3.715 -92.544 1.00 24.79 123 ILE C CA 1
ATOM 4896 C C . ILE C 1 123 ? 20.489 4.932 -93.115 1.00 24.95 123 ILE C C 1
ATOM 4897 O O . ILE C 1 123 ? 20.273 5.006 -94.321 1.00 25.52 123 ILE C O 1
ATOM 4902 N N . LEU C 1 124 ? 20.115 5.867 -92.245 1.00 25.06 124 LEU C N 1
ATOM 4903 C CA . LEU C 1 124 ? 19.518 7.129 -92.671 1.00 25.15 124 LEU C CA 1
ATOM 4904 C C . LEU C 1 124 ? 20.357 8.301 -92.185 1.00 24.88 124 LEU C C 1
ATOM 4905 O O . LEU C 1 124 ? 20.843 8.313 -91.047 1.00 24.62 124 LEU C O 1
ATOM 4910 N N . GLY C 1 125 ? 20.525 9.281 -93.062 1.00 25.07 125 GLY C N 1
ATOM 4911 C CA . GLY C 1 125 ? 21.238 10.504 -92.718 1.00 24.95 125 GLY C CA 1
ATOM 4912 C C . GLY C 1 125 ? 20.368 11.463 -91.935 1.00 24.76 125 GLY C C 1
ATOM 4913 O O . GLY C 1 125 ? 19.754 11.092 -90.935 1.00 24.96 125 GLY C O 1
ATOM 4914 N N . ASN C 1 126 ? 20.311 12.699 -92.413 1.00 24.59 126 ASN C N 1
ATOM 4915 C CA . ASN C 1 126 ? 19.672 13.796 -91.699 1.00 24.30 126 ASN C CA 1
ATOM 4916 C C . ASN C 1 126 ? 18.469 14.358 -92.441 1.00 23.70 126 ASN C C 1
ATOM 4917 O O . ASN C 1 126 ? 18.438 14.343 -93.666 1.00 23.90 126 ASN C O 1
ATOM 4922 N N . ASN C 1 127 ? 17.494 14.861 -91.687 1.00 23.19 127 ASN C N 1
ATOM 4923 C CA . ASN C 1 127 ? 16.379 15.635 -92.242 1.00 23.62 127 ASN C CA 1
ATOM 4924 C C . ASN C 1 127 ? 15.465 14.877 -93.206 1.00 23.22 127 ASN C C 1
ATOM 4925 O O . ASN C 1 127 ? 14.822 15.467 -94.052 1.00 23.12 127 ASN C O 1
ATOM 4930 N N . ASN C 1 128 ? 15.409 13.564 -93.062 1.00 23.77 128 ASN C N 1
ATOM 4931 C CA . ASN C 1 128 ? 14.547 12.750 -93.899 1.00 23.53 128 ASN C CA 1
ATOM 4932 C C . ASN C 1 128 ? 13.144 12.688 -93.314 1.00 23.52 128 ASN C C 1
ATOM 4933 O O . ASN C 1 128 ? 12.951 12.859 -92.109 1.00 22.93 128 ASN C O 1
ATOM 4938 N N . ILE C 1 129 ? 12.159 12.457 -94.172 1.00 24.17 129 ILE C N 1
ATOM 4939 C CA . ILE C 1 129 ? 10.790 12.261 -93.702 1.00 25.10 129 ILE C CA 1
ATOM 4940 C C . ILE C 1 129 ? 10.260 10.925 -94.209 1.00 25.35 129 ILE C C 1
ATOM 4941 O O . ILE C 1 129 ? 10.346 10.611 -95.409 1.00 25.39 129 ILE C O 1
ATOM 4946 N N . LEU C 1 130 ? 9.730 10.148 -93.274 1.00 25.26 130 LEU C N 1
ATOM 4947 C CA . LEU C 1 130 ? 9.109 8.873 -93.561 1.00 25.81 130 LEU C CA 1
ATOM 4948 C C . LEU C 1 130 ? 7.623 8.976 -93.186 1.00 25.13 130 LEU C C 1
ATOM 4949 O O . LEU C 1 130 ? 7.262 8.949 -92.010 1.00 24.43 130 LEU C O 1
ATOM 4954 N N . THR C 1 131 ? 6.782 9.111 -94.209 1.00 25.09 131 THR C N 1
ATOM 4955 C CA . THR C 1 131 ? 5.354 9.383 -94.034 1.00 24.75 131 THR C CA 1
ATOM 4956 C C . THR C 1 131 ? 4.597 8.160 -93.534 1.00 24.31 131 THR C C 1
ATOM 4957 O O . THR C 1 131 ? 5.148 7.062 -93.448 1.00 23.59 131 THR C O 1
ATOM 4961 N N . HIS C 1 132 ? 3.321 8.371 -93.224 1.00 24.38 132 HIS C N 1
ATOM 4962 C CA . HIS C 1 132 ? 2.479 7.409 -92.533 1.00 24.18 132 HIS C CA 1
ATOM 4963 C C . HIS C 1 132 ? 2.414 6.022 -93.172 1.00 24.42 132 HIS C C 1
ATOM 4964 O O . HIS C 1 132 ? 2.142 5.883 -94.376 1.00 23.99 132 HIS C O 1
ATOM 4971 N N . GLY C 1 133 ? 2.680 5.000 -92.355 1.00 24.17 133 GLY C N 1
ATOM 4972 C CA . GLY C 1 133 ? 2.651 3.597 -92.807 1.00 24.31 133 GLY C CA 1
ATOM 4973 C C . GLY C 1 133 ? 3.694 3.183 -93.846 1.00 24.30 133 GLY C C 1
ATOM 4974 O O . GLY C 1 133 ? 3.604 2.103 -94.416 1.00 23.93 133 GLY C O 1
ATOM 4975 N N . ALA C 1 134 ? 4.678 4.038 -94.108 1.00 24.32 134 ALA C N 1
ATOM 4976 C CA . ALA C 1 134 ? 5.739 3.692 -95.056 1.00 24.20 134 ALA C CA 1
ATOM 4977 C C . ALA C 1 134 ? 6.694 2.668 -94.444 1.00 23.86 134 ALA C C 1
ATOM 4978 O O . ALA C 1 134 ? 6.895 2.634 -93.228 1.00 23.40 134 ALA C O 1
ATOM 4980 N N . VAL C 1 135 ? 7.246 1.818 -95.303 1.00 24.39 135 VAL C N 1
ATOM 4981 C CA . VAL C 1 135 ? 8.065 0.686 -94.887 1.00 24.52 135 VAL C CA 1
ATOM 4982 C C . VAL C 1 135 ? 9.413 0.665 -95.612 1.00 24.95 135 VAL C C 1
ATOM 4983 O O . VAL C 1 135 ? 9.496 0.536 -96.847 1.00 25.10 135 VAL C O 1
ATOM 4987 N N . LEU C 1 136 ? 10.473 0.795 -94.826 1.00 24.95 136 LEU C N 1
ATOM 4988 C CA . LEU C 1 136 ? 11.818 0.536 -95.311 1.00 25.13 136 LEU C CA 1
ATOM 4989 C C . LEU C 1 136 ? 12.197 -0.863 -94.843 1.00 25.33 136 LEU C C 1
ATOM 4990 O O . LEU C 1 136 ? 12.218 -1.119 -93.640 1.00 25.24 136 LEU C O 1
ATOM 4995 N N . ALA C 1 137 ? 12.487 -1.765 -95.784 1.00 25.69 137 ALA C N 1
ATOM 4996 C CA . ALA C 1 137 ? 12.992 -3.102 -95.436 1.00 25.71 137 ALA C CA 1
ATOM 4997 C C . ALA C 1 137 ? 14.404 -3.012 -94.861 1.00 25.85 137 ALA C C 1
ATOM 4998 O O . ALA C 1 137 ? 14.956 -1.918 -94.725 1.00 26.07 137 ALA C O 1
ATOM 5000 N N . GLY C 1 138 ? 14.982 -4.157 -94.505 1.00 25.39 138 GLY C N 1
ATOM 5001 C CA . GLY C 1 138 ? 16.350 -4.199 -94.013 1.00 24.74 138 GLY C CA 1
ATOM 5002 C C . GLY C 1 138 ? 17.323 -3.659 -95.043 1.00 24.46 138 GLY C C 1
ATOM 5003 O O . GLY C 1 138 ? 17.052 -3.708 -96.234 1.00 23.90 138 GLY C O 1
ATOM 5004 N N . HIS C 1 139 ? 18.449 -3.124 -94.579 1.00 24.03 139 HIS C N 1
ATOM 5005 C CA . HIS C 1 139 ? 19.521 -2.701 -95.478 1.00 24.41 139 HIS C CA 1
ATOM 5006 C C . HIS C 1 139 ? 19.115 -1.611 -96.501 1.00 24.01 139 HIS C C 1
ATOM 5007 O O . HIS C 1 139 ? 19.694 -1.532 -97.584 1.00 24.27 139 HIS C O 1
ATOM 5014 N N . VAL C 1 140 ? 18.136 -0.778 -96.153 1.00 23.07 140 VAL C N 1
ATOM 5015 C CA . VAL C 1 140 ? 17.826 0.415 -96.957 1.00 22.67 140 VAL C CA 1
ATOM 5016 C C . VAL C 1 140 ? 18.664 1.608 -96.469 1.00 22.28 140 VAL C C 1
ATOM 5017 O O . VAL C 1 140 ? 18.823 1.814 -95.268 1.00 22.50 140 VAL C O 1
ATOM 5021 N N . THR C 1 141 ? 19.243 2.345 -97.407 1.00 22.30 141 THR C N 1
ATOM 5022 C CA . THR C 1 141 ? 20.071 3.512 -97.088 1.00 22.98 141 THR C CA 1
ATOM 5023 C C . THR C 1 141 ? 19.486 4.799 -97.703 1.00 23.24 141 THR C C 1
ATOM 5024 O O . THR C 1 141 ? 19.247 4.859 -98.905 1.00 22.92 141 THR C O 1
ATOM 5028 N N . LEU C 1 142 ? 19.244 5.796 -96.848 1.00 23.81 142 LEU C N 1
ATOM 5029 C CA . LEU C 1 142 ? 18.800 7.132 -97.252 1.00 24.52 142 LEU C CA 1
ATOM 5030 C C . LEU C 1 142 ? 19.882 8.164 -96.957 1.00 24.49 142 LEU C C 1
ATOM 5031 O O . LEU C 1 142 ? 20.492 8.126 -95.891 1.00 24.85 142 LEU C O 1
ATOM 5036 N N . GLY C 1 143 ? 20.081 9.106 -97.878 1.00 24.57 143 GLY C N 1
ATOM 5037 C CA . GLY C 1 143 ? 21.016 10.201 -97.658 1.00 24.61 143 GLY C CA 1
ATOM 5038 C C . GLY C 1 143 ? 20.417 11.290 -96.788 1.00 24.27 143 GLY C C 1
ATOM 5039 O O . GLY C 1 143 ? 19.995 11.041 -95.660 1.00 24.29 143 GLY C O 1
ATOM 5040 N N . ASN C 1 144 ? 20.371 12.503 -97.325 1.00 24.15 144 ASN C N 1
ATOM 5041 C CA . ASN C 1 144 ? 19.854 13.648 -96.578 1.00 24.27 144 ASN C CA 1
ATOM 5042 C C . ASN C 1 144 ? 18.642 14.250 -97.261 1.00 24.00 144 ASN C C 1
ATOM 5043 O O . ASN C 1 144 ? 18.604 14.349 -98.478 1.00 24.52 144 ASN C O 1
ATOM 5048 N N . PHE C 1 145 ? 17.665 14.666 -96.466 1.00 24.65 145 PHE C N 1
ATOM 5049 C CA . PHE C 1 145 ? 16.476 15.370 -96.970 1.00 25.16 145 PHE C CA 1
ATOM 5050 C C . PHE C 1 145 ? 15.675 14.583 -98.008 1.00 25.06 145 PHE C C 1
ATOM 5051 O O . PHE C 1 145 ? 15.129 15.174 -98.945 1.00 25.53 145 PHE C O 1
ATOM 5059 N N . ALA C 1 146 ? 15.629 13.262 -97.864 1.00 24.73 146 ALA C N 1
ATOM 5060 C CA . ALA C 1 146 ? 14.767 12.448 -98.710 1.00 24.86 146 ALA C CA 1
ATOM 5061 C C . ALA C 1 146 ? 13.355 12.461 -98.107 1.00 24.87 146 ALA C C 1
ATOM 5062 O O . ALA C 1 146 ? 13.196 12.508 -96.881 1.00 23.76 146 ALA C O 1
ATOM 5064 N N . PHE C 1 147 ? 12.347 12.468 -98.980 1.00 24.94 147 PHE C N 1
ATOM 5065 C CA . PHE C 1 147 ? 10.952 12.449 -98.560 1.00 24.98 147 PHE C CA 1
ATOM 5066 C C . PHE C 1 147 ? 10.289 11.183 -99.076 1.00 24.74 147 PHE C C 1
ATOM 5067 O O . PHE C 1 147 ? 10.153 10.982 -100.290 1.00 24.17 147 PHE C O 1
ATOM 5075 N N . ILE C 1 148 ? 9.868 10.338 -98.143 1.00 24.62 148 ILE C N 1
ATOM 5076 C CA . ILE C 1 148 ? 9.171 9.105 -98.478 1.00 24.56 148 ILE C CA 1
ATOM 5077 C C . ILE C 1 148 ? 7.690 9.253 -98.121 1.00 24.39 148 ILE C C 1
ATOM 5078 O O . ILE C 1 148 ? 7.355 9.443 -96.962 1.00 23.76 148 ILE C O 1
ATOM 5083 N N . SER C 1 149 ? 6.818 9.168 -99.125 1.00 24.53 149 SER C N 1
ATOM 5084 C CA . SER C 1 149 ? 5.391 9.363 -98.908 1.00 24.77 149 SER C CA 1
ATOM 5085 C C . SER C 1 149 ? 4.709 8.155 -98.271 1.00 24.50 149 SER C C 1
ATOM 5086 O O . SER C 1 149 ? 5.347 7.125 -98.010 1.00 24.24 149 SER C O 1
ATOM 5089 N N . GLY C 1 150 ? 3.409 8.311 -98.019 1.00 24.10 150 GLY C N 1
ATOM 5090 C CA . GLY C 1 150 ? 2.639 7.364 -97.242 1.00 23.39 150 GLY C CA 1
ATOM 5091 C C . GLY C 1 150 ? 2.504 6.026 -97.941 1.00 22.83 150 GLY C C 1
ATOM 5092 O O . GLY C 1 150 ? 2.303 5.974 -99.152 1.00 22.83 150 GLY C O 1
ATOM 5093 N N . LEU C 1 151 ? 2.619 4.953 -97.163 1.00 22.12 151 LEU C N 1
ATOM 5094 C CA . LEU C 1 151 ? 2.410 3.583 -97.656 1.00 22.32 151 LEU C CA 1
ATOM 5095 C C . LEU C 1 151 ? 3.377 3.172 -98.780 1.00 22.12 151 LEU C C 1
ATOM 5096 O O . LEU C 1 151 ? 3.063 2.306 -99.589 1.00 21.41 151 LEU C O 1
ATOM 5101 N N . VAL C 1 152 ? 4.549 3.812 -98.819 1.00 22.26 152 VAL C N 1
ATOM 5102 C CA . VAL C 1 152 ? 5.636 3.393 -99.711 1.00 21.92 152 VAL C CA 1
ATOM 5103 C C . VAL C 1 152 ? 6.313 2.139 -99.155 1.00 22.10 152 VAL C C 1
ATOM 5104 O O . VAL C 1 152 ? 6.492 2.011 -97.940 1.00 22.37 152 VAL C O 1
ATOM 5108 N N . ALA C 1 153 ? 6.677 1.220 -100.048 1.00 22.16 153 ALA C N 1
ATOM 5109 C CA . ALA C 1 153 ? 7.485 0.053 -99.678 1.00 22.48 153 ALA C CA 1
ATOM 5110 C C . ALA C 1 153 ? 8.815 0.097 -100.425 1.00 22.23 153 ALA C C 1
ATOM 5111 O O . ALA C 1 153 ? 8.839 0.066 -101.655 1.00 21.61 153 ALA C O 1
ATOM 5113 N N . VAL C 1 154 ? 9.906 0.194 -99.671 1.00 22.66 154 VAL C N 1
ATOM 5114 C CA . VAL C 1 154 ? 11.265 0.149 -100.235 1.00 23.38 154 VAL C CA 1
ATOM 5115 C C . VAL C 1 154 ? 11.923 -1.209 -99.970 1.00 24.22 154 VAL C C 1
ATOM 5116 O O . VAL C 1 154 ? 12.043 -1.658 -98.824 1.00 24.03 154 VAL C O 1
ATOM 5120 N N . HIS C 1 155 ? 12.345 -1.835 -101.061 1.00 25.26 155 HIS C N 1
ATOM 5121 C CA . HIS C 1 155 ? 12.988 -3.146 -101.069 1.00 26.21 155 HIS C CA 1
ATOM 5122 C C . HIS C 1 155 ? 14.378 -3.079 -100.431 1.00 26.84 155 HIS C C 1
ATOM 5123 O O . HIS C 1 155 ? 15.089 -2.102 -100.615 1.00 27.17 155 HIS C O 1
ATOM 5130 N N . GLN C 1 156 ? 14.759 -4.129 -99.701 1.00 27.60 156 GLN C N 1
ATOM 5131 C CA . GLN C 1 156 ? 16.120 -4.270 -99.149 1.00 28.66 156 GLN C CA 1
ATOM 5132 C C . GLN C 1 156 ? 17.236 -3.962 -100.159 1.00 27.81 156 GLN C C 1
ATOM 5133 O O . GLN C 1 156 ? 17.103 -4.232 -101.353 1.00 27.50 156 GLN C O 1
ATOM 5139 N N . PHE C 1 157 ? 18.315 -3.361 -99.652 1.00 27.62 157 PHE C N 1
ATOM 5140 C CA . PHE C 1 157 ? 19.530 -3.011 -100.424 1.00 27.13 157 PHE C CA 1
ATOM 5141 C C . PHE C 1 157 ? 19.399 -1.832 -101.412 1.00 26.72 157 PHE C C 1
ATOM 5142 O O . PHE C 1 157 ? 20.312 -1.545 -102.188 1.00 26.70 157 PHE C O 1
ATOM 5150 N N . CYS C 1 158 ? 18.273 -1.133 -101.344 1.00 26.34 158 CYS C N 1
ATOM 5151 C CA . CYS C 1 158 ? 18.090 0.074 -102.134 1.00 26.24 158 CYS C CA 1
ATOM 5152 C C . CYS C 1 158 ? 18.765 1.284 -101.490 1.00 25.95 158 CYS C C 1
ATOM 5153 O O . CYS C 1 158 ? 18.867 1.388 -100.260 1.00 25.52 158 CYS C O 1
ATOM 5156 N N . PHE C 1 159 ? 19.253 2.174 -102.350 1.00 26.07 159 PHE C N 1
ATOM 5157 C CA . PHE C 1 159 ? 19.772 3.477 -101.952 1.00 26.26 159 PHE C CA 1
ATOM 5158 C C . PHE C 1 159 ? 18.802 4.584 -102.358 1.00 26.12 159 PHE C C 1
ATOM 5159 O O . PHE C 1 159 ? 18.226 4.549 -103.446 1.00 25.78 159 PHE C O 1
ATOM 5167 N N . VAL C 1 160 ? 18.596 5.544 -101.457 1.00 26.54 160 VAL C N 1
ATOM 5168 C CA . VAL C 1 160 ? 17.734 6.693 -101.718 1.00 26.25 160 VAL C CA 1
ATOM 5169 C C . VAL C 1 160 ? 18.592 7.960 -101.608 1.00 27.07 160 VAL C C 1
ATOM 5170 O O . VAL C 1 160 ? 19.087 8.294 -100.528 1.00 27.24 160 VAL C O 1
ATOM 5174 N N . GLY C 1 161 ? 18.780 8.640 -102.741 1.00 27.35 161 GLY C N 1
ATOM 5175 C CA . GLY C 1 161 ? 19.659 9.817 -102.827 1.00 27.52 161 GLY C CA 1
ATOM 5176 C C . GLY C 1 161 ? 19.135 11.086 -102.167 1.00 27.58 161 GLY C C 1
ATOM 5177 O O . GLY C 1 161 ? 17.938 11.189 -101.869 1.00 27.15 161 GLY C O 1
ATOM 5178 N N . ASP C 1 162 ? 20.038 12.050 -101.946 1.00 27.36 162 ASP C N 1
ATOM 5179 C CA . ASP C 1 162 ? 19.703 13.317 -101.283 1.00 27.67 162 ASP C CA 1
ATOM 5180 C C . ASP C 1 162 ? 18.599 14.058 -102.027 1.00 27.17 162 ASP C C 1
ATOM 5181 O O . ASP C 1 162 ? 18.548 14.038 -103.262 1.00 26.96 162 ASP C O 1
ATOM 5186 N N . TYR C 1 163 ? 17.734 14.716 -101.258 1.00 27.03 163 TYR C N 1
ATOM 5187 C CA . TYR C 1 163 ? 16.681 15.602 -101.791 1.00 27.24 163 TYR C CA 1
ATOM 5188 C C . TYR C 1 163 ? 15.729 14.942 -102.795 1.00 26.84 163 TYR C C 1
ATOM 5189 O O . TYR C 1 163 ? 15.157 15.612 -103.659 1.00 26.04 163 TYR C O 1
ATOM 5198 N N . SER C 1 164 ? 15.561 13.630 -102.674 1.00 26.40 164 SER C N 1
ATOM 5199 C CA . SER C 1 164 ? 14.659 12.916 -103.564 1.00 26.53 164 SER C CA 1
ATOM 5200 C C . SER C 1 164 ? 13.260 12.782 -102.951 1.00 26.14 164 SER C C 1
ATOM 5201 O O . SER C 1 164 ? 13.051 13.035 -101.758 1.00 26.07 164 SER C O 1
ATOM 5204 N N . MET C 1 165 ? 12.310 12.392 -103.789 1.00 26.18 165 MET C N 1
ATOM 5205 C CA . MET C 1 165 ? 10.925 12.236 -103.384 1.00 26.53 165 MET C CA 1
ATOM 5206 C C . MET C 1 165 ? 10.367 10.920 -103.914 1.00 25.59 165 MET C C 1
ATOM 5207 O O . MET C 1 165 ? 10.486 10.624 -105.096 1.00 25.47 165 MET C O 1
ATOM 5212 N N . VAL C 1 166 ? 9.752 10.142 -103.034 1.00 24.98 166 VAL C N 1
ATOM 5213 C CA . VAL C 1 166 ? 9.003 8.957 -103.451 1.00 24.60 166 VAL C CA 1
ATOM 5214 C C . VAL C 1 166 ? 7.534 9.195 -103.122 1.00 24.47 166 VAL C C 1
ATOM 5215 O O . VAL C 1 166 ? 7.194 9.445 -101.962 1.00 24.53 166 VAL C O 1
ATOM 5219 N N . ALA C 1 167 ? 6.693 9.143 -104.157 1.00 23.82 167 ALA C N 1
ATOM 5220 C CA . ALA C 1 167 ? 5.262 9.431 -104.061 1.00 23.68 167 ALA C CA 1
ATOM 5221 C C . ALA C 1 167 ? 4.488 8.308 -103.366 1.00 23.20 167 ALA C C 1
ATOM 5222 O O . ALA C 1 167 ? 4.970 7.180 -103.282 1.00 22.81 167 ALA C O 1
ATOM 5224 N N . GLY C 1 168 ? 3.297 8.642 -102.861 1.00 23.11 168 GLY C N 1
ATOM 5225 C CA . GLY C 1 168 ? 2.370 7.684 -102.227 1.00 22.28 168 GLY C CA 1
ATOM 5226 C C . GLY C 1 168 ? 2.277 6.315 -102.884 1.00 22.29 168 GLY C C 1
ATOM 5227 O O . GLY C 1 168 ? 2.189 6.196 -104.119 1.00 21.97 168 GLY C O 1
ATOM 5228 N N . LEU C 1 169 ? 2.338 5.279 -102.045 1.00 21.77 169 LEU C N 1
ATOM 5229 C CA . LEU C 1 169 ? 2.157 3.892 -102.463 1.00 21.66 169 LEU C CA 1
ATOM 5230 C C . LEU C 1 169 ? 3.100 3.403 -103.563 1.00 21.66 169 LEU C C 1
ATOM 5231 O O . LEU C 1 169 ? 2.757 2.472 -104.284 1.00 21.82 169 LEU C O 1
ATOM 5236 N N . ALA C 1 170 ? 4.264 4.034 -103.708 1.00 21.06 170 ALA C N 1
ATOM 5237 C CA . ALA C 1 170 ? 5.245 3.579 -104.691 1.00 21.30 170 ALA C CA 1
ATOM 5238 C C . ALA C 1 170 ? 5.931 2.301 -104.224 1.00 20.83 170 ALA C C 1
ATOM 5239 O O . ALA C 1 170 ? 6.223 2.123 -103.031 1.00 19.64 170 ALA C O 1
ATOM 5241 N N . LYS C 1 171 ? 6.155 1.400 -105.173 1.00 21.41 171 LYS C N 1
ATOM 5242 C CA . LYS C 1 171 ? 6.893 0.168 -104.891 1.00 21.77 171 LYS C CA 1
ATOM 5243 C C . LYS C 1 171 ? 8.319 0.352 -105.402 1.00 21.79 171 LYS C C 1
ATOM 5244 O O . LYS C 1 171 ? 8.581 0.285 -106.606 1.00 22.57 171 LYS C O 1
ATOM 5250 N N . VAL C 1 172 ? 9.233 0.607 -104.479 1.00 22.18 172 VAL C N 1
ATOM 5251 C CA . VAL C 1 172 ? 10.629 0.888 -104.824 1.00 22.20 172 VAL C CA 1
ATOM 5252 C C . VAL C 1 172 ? 11.421 -0.417 -104.789 1.00 22.11 172 VAL C C 1
ATOM 5253 O O . VAL C 1 172 ? 11.491 -1.053 -103.756 1.00 22.42 172 VAL C O 1
ATOM 5257 N N . VAL C 1 173 ? 11.993 -0.804 -105.927 1.00 22.15 173 VAL C N 1
ATOM 5258 C CA . VAL C 1 173 ? 12.774 -2.041 -106.048 1.00 22.30 173 VAL C CA 1
ATOM 5259 C C . VAL C 1 173 ? 14.226 -1.797 -106.470 1.00 22.88 173 VAL C C 1
ATOM 5260 O O . VAL C 1 173 ? 15.073 -2.690 -106.359 1.00 23.52 173 VAL C O 1
ATOM 5264 N N . GLN C 1 174 ? 14.497 -0.586 -106.947 1.00 23.13 174 GLN C N 1
ATOM 5265 C CA . GLN C 1 174 ? 15.844 -0.131 -107.287 1.00 24.02 174 GLN C CA 1
ATOM 5266 C C . GLN C 1 174 ? 16.103 1.251 -106.679 1.00 24.19 174 GLN C C 1
ATOM 5267 O O . GLN C 1 174 ? 15.212 1.864 -106.087 1.00 24.06 174 GLN C O 1
ATOM 5273 N N . ASP C 1 175 ? 17.329 1.733 -106.813 1.00 24.67 175 ASP C N 1
ATOM 5274 C CA . ASP C 1 175 ? 17.710 3.021 -106.239 1.00 24.58 175 ASP C CA 1
ATOM 5275 C C . ASP C 1 175 ? 16.847 4.213 -106.676 1.00 24.44 175 ASP C C 1
ATOM 5276 O O . ASP C 1 175 ? 16.363 4.290 -107.811 1.00 24.22 175 ASP C O 1
ATOM 5281 N N . VAL C 1 176 ? 16.660 5.144 -105.750 1.00 24.48 176 VAL C N 1
ATOM 5282 C CA . VAL C 1 176 ? 15.965 6.395 -106.029 1.00 24.69 176 VAL C CA 1
ATOM 5283 C C . VAL C 1 176 ? 17.070 7.436 -106.162 1.00 24.77 176 VAL C C 1
ATOM 5284 O O . VAL C 1 176 ? 17.748 7.741 -105.179 1.00 25.14 176 VAL C O 1
ATOM 5288 N N . PRO C 1 177 ? 17.265 7.974 -107.375 1.00 24.86 177 PRO C N 1
ATOM 5289 C CA . PRO C 1 177 ? 18.436 8.837 -107.603 1.00 25.16 177 PRO C CA 1
ATOM 5290 C C . PRO C 1 177 ? 18.296 10.228 -106.981 1.00 25.09 177 PRO C C 1
ATOM 5291 O O . PRO C 1 177 ? 17.171 10.697 -106.777 1.00 25.52 177 PRO C O 1
ATOM 5295 N N . PRO C 1 178 ? 19.432 10.881 -106.655 1.00 25.29 178 PRO C N 1
ATOM 5296 C CA . PRO C 1 178 ? 19.358 12.176 -105.973 1.00 25.22 178 PRO C CA 1
ATOM 5297 C C . PRO C 1 178 ? 18.569 13.236 -106.740 1.00 24.99 178 PRO C C 1
ATOM 5298 O O . PRO C 1 178 ? 18.622 13.270 -107.973 1.00 24.99 178 PRO C O 1
ATOM 5302 N N . TYR C 1 179 ? 17.835 14.079 -106.002 1.00 25.20 179 TYR C N 1
ATOM 5303 C CA . TYR C 1 179 ? 17.111 15.238 -106.561 1.00 25.23 179 TYR C CA 1
ATOM 5304 C C . TYR C 1 179 ? 15.953 14.838 -107.489 1.00 25.71 179 TYR C C 1
ATOM 5305 O O . TYR C 1 179 ? 15.463 15.651 -108.293 1.00 25.09 179 TYR C O 1
ATOM 5314 N N . SER C 1 180 ? 15.515 13.584 -107.371 1.00 25.81 180 SER C N 1
ATOM 5315 C CA . SER C 1 180 ? 14.528 13.035 -108.285 1.00 25.85 180 SER C CA 1
ATOM 5316 C C . SER C 1 180 ? 13.234 12.694 -107.593 1.00 25.26 180 SER C C 1
ATOM 5317 O O . SER C 1 180 ? 13.171 12.605 -106.365 1.00 25.06 180 SER C O 1
ATOM 5320 N N . THR C 1 181 ? 12.206 12.504 -108.409 1.00 24.79 181 THR C N 1
ATOM 5321 C CA . THR C 1 181 ? 10.907 12.044 -107.943 1.00 24.99 181 THR C CA 1
ATOM 5322 C C . THR C 1 181 ? 10.616 10.661 -108.525 1.00 24.71 181 THR C C 1
ATOM 5323 O O . THR C 1 181 ? 10.737 10.460 -109.735 1.00 24.24 181 THR C O 1
ATOM 5327 N N . VAL C 1 182 ? 10.237 9.723 -107.654 1.00 24.75 182 VAL C N 1
ATOM 5328 C CA . VAL C 1 182 ? 9.860 8.362 -108.061 1.00 24.36 182 VAL C CA 1
ATOM 5329 C C . VAL C 1 182 ? 8.398 8.068 -107.683 1.00 24.10 182 VAL C C 1
ATOM 5330 O O . VAL C 1 182 ? 7.957 8.408 -106.597 1.00 23.83 182 VAL C O 1
ATOM 5334 N N . ASP C 1 183 ? 7.652 7.463 -108.600 1.00 24.36 183 ASP C N 1
ATOM 5335 C CA . ASP C 1 183 ? 6.237 7.115 -108.375 1.00 24.99 183 ASP C CA 1
ATOM 5336 C C . ASP C 1 183 ? 5.841 5.815 -109.096 1.00 24.63 183 ASP C C 1
ATOM 5337 O O . ASP C 1 183 ? 6.280 5.567 -110.211 1.00 24.27 183 ASP C O 1
ATOM 5342 N N . GLY C 1 184 ? 5.009 4.996 -108.456 1.00 25.06 184 GLY C N 1
ATOM 5343 C CA . GLY C 1 184 ? 4.290 3.936 -109.177 1.00 24.80 184 GLY C CA 1
ATOM 5344 C C . GLY C 1 184 ? 4.487 2.508 -108.720 1.00 25.10 184 GLY C C 1
ATOM 5345 O O . GLY C 1 184 ? 5.253 2.221 -107.795 1.00 25.45 184 GLY C O 1
ATOM 5346 N N . ASN C 1 185 ? 3.751 1.621 -109.381 1.00 25.51 185 ASN C N 1
ATOM 5347 C CA . ASN C 1 185 ? 3.925 0.187 -109.301 1.00 25.71 185 ASN C CA 1
ATOM 5348 C C . ASN C 1 185 ? 3.600 -0.461 -110.672 1.00 26.21 185 ASN C C 1
ATOM 5349 O O . ASN C 1 185 ? 2.423 -0.630 -111.014 1.00 25.96 185 ASN C O 1
ATOM 5354 N N . PRO C 1 186 ? 4.643 -0.814 -111.465 1.00 26.40 186 PRO C N 1
ATOM 5355 C CA . PRO C 1 186 ? 6.073 -0.607 -111.159 1.00 26.68 186 PRO C CA 1
ATOM 5356 C C . PRO C 1 186 ? 6.491 0.875 -111.104 1.00 26.76 186 PRO C C 1
ATOM 5357 O O . PRO C 1 186 ? 6.036 1.680 -111.925 1.00 26.79 186 PRO C O 1
ATOM 5361 N N . SER C 1 187 ? 7.337 1.226 -110.134 1.00 26.74 187 SER C N 1
ATOM 5362 C CA . SER C 1 187 ? 7.795 2.610 -109.982 1.00 27.26 187 SER C CA 1
ATOM 5363 C C . SER C 1 187 ? 8.820 3.026 -111.042 1.00 27.50 187 SER C C 1
ATOM 5364 O O . SER C 1 187 ? 9.581 2.205 -111.556 1.00 27.67 187 SER C O 1
ATOM 5367 N N . THR C 1 188 ? 8.788 4.305 -111.399 1.00 27.24 188 THR C N 1
ATOM 5368 C CA . THR C 1 188 ? 9.735 4.880 -112.341 1.00 27.02 188 THR C CA 1
ATOM 5369 C C . THR C 1 188 ? 10.160 6.248 -111.837 1.00 27.26 188 THR C C 1
ATOM 5370 O O . THR C 1 188 ? 9.471 6.846 -111.000 1.00 27.10 188 THR C O 1
ATOM 5374 N N . VAL C 1 189 ? 11.281 6.753 -112.351 1.00 27.80 189 VAL C N 1
ATOM 5375 C CA . VAL C 1 189 ? 11.638 8.157 -112.153 1.00 28.33 189 VAL C CA 1
ATOM 5376 C C . VAL C 1 189 ? 10.736 9.025 -113.033 1.00 29.25 189 VAL C C 1
ATOM 5377 O O . VAL C 1 189 ? 10.701 8.874 -114.255 1.00 28.84 189 VAL C O 1
ATOM 5381 N N . VAL C 1 190 ? 10.018 9.937 -112.387 1.00 30.45 190 VAL C N 1
ATOM 5382 C CA . VAL C 1 190 ? 9.017 10.767 -113.049 1.00 32.04 190 VAL C CA 1
ATOM 5383 C C . VAL C 1 190 ? 9.640 12.068 -113.557 1.00 32.90 190 VAL C C 1
ATOM 5384 O O . VAL C 1 190 ? 9.231 12.615 -114.590 1.00 33.27 190 VAL C O 1
ATOM 5388 N N . GLY C 1 191 ? 10.646 12.540 -112.830 1.00 33.20 191 GLY C N 1
ATOM 5389 C CA . GLY C 1 191 ? 11.356 13.762 -113.171 1.00 33.73 191 GLY C CA 1
ATOM 5390 C C . GLY C 1 191 ? 12.146 14.230 -111.972 1.00 34.18 191 GLY C C 1
ATOM 5391 O O . GLY C 1 191 ? 12.512 13.426 -111.114 1.00 33.10 191 GLY C O 1
ATOM 5392 N N . LEU C 1 192 ? 12.399 15.535 -111.923 1.00 35.02 192 LEU C N 1
ATOM 5393 C CA . LEU C 1 192 ? 13.143 16.147 -110.840 1.00 36.25 192 LEU C CA 1
ATOM 5394 C C . LEU C 1 192 ? 12.244 16.541 -109.683 1.00 37.14 192 LEU C C 1
ATOM 5395 O O . LEU C 1 192 ? 11.058 16.832 -109.864 1.00 36.91 192 LEU C O 1
ATOM 5400 N N . ASN C 1 193 ? 12.832 16.534 -108.490 1.00 37.95 193 ASN C N 1
ATOM 5401 C CA . ASN C 1 193 ? 12.206 17.055 -107.295 1.00 39.06 193 ASN C CA 1
ATOM 5402 C C . ASN C 1 193 ? 12.619 18.522 -107.123 1.00 40.07 193 ASN C C 1
ATOM 5403 O O . ASN C 1 193 ? 13.598 18.832 -106.440 1.00 39.21 193 ASN C O 1
ATOM 5408 N N . SER C 1 194 ? 11.882 19.417 -107.774 1.00 41.84 194 SER C N 1
ATOM 5409 C CA . SER C 1 194 ? 12.251 20.841 -107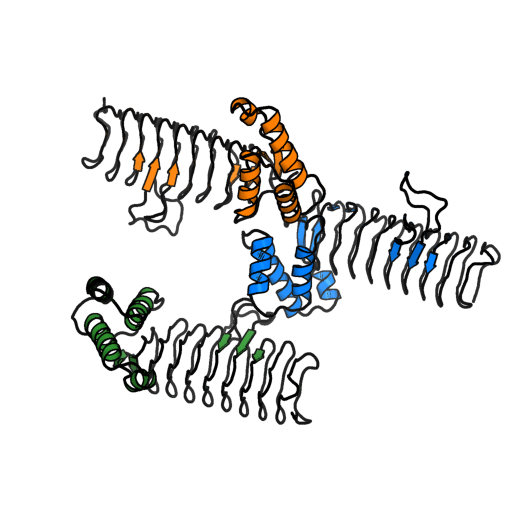.798 1.00 43.61 194 SER C CA 1
ATOM 5410 C C . SER C 1 194 ? 12.032 21.570 -106.473 1.00 44.49 194 SER C C 1
ATOM 5411 O O . SER C 1 194 ? 12.728 22.545 -106.179 1.00 44.69 194 SER C O 1
ATOM 5414 N N . VAL C 1 195 ? 11.084 21.089 -105.672 1.00 45.74 195 VAL C N 1
ATOM 5415 C CA . VAL C 1 195 ? 10.851 21.651 -104.339 1.00 46.95 195 VAL C CA 1
ATOM 5416 C C . VAL C 1 195 ? 11.940 21.207 -103.352 1.00 47.50 195 VAL C C 1
ATOM 5417 O O . VAL C 1 195 ? 12.244 21.908 -102.391 1.00 48.11 195 VAL C O 1
ATOM 5421 N N . GLY C 1 196 ? 12.537 20.046 -103.609 1.00 48.16 196 GLY C N 1
ATOM 5422 C CA . GLY C 1 196 ? 13.685 19.589 -102.838 1.00 48.54 196 GLY C CA 1
ATOM 5423 C C . GLY C 1 196 ? 14.892 20.465 -103.123 1.00 48.98 196 GLY C C 1
ATOM 5424 O O . GLY C 1 196 ? 15.577 20.904 -102.201 1.00 49.12 196 GLY C O 1
ATOM 5425 N N . MET C 1 197 ? 15.131 20.733 -104.405 1.00 49.21 197 MET C N 1
ATOM 5426 C CA . MET C 1 197 ? 16.291 21.499 -104.844 1.00 49.65 197 MET C CA 1
ATOM 5427 C C . MET C 1 197 ? 16.214 22.986 -104.504 1.00 50.22 197 MET C C 1
ATOM 5428 O O . MET C 1 197 ? 17.236 23.602 -104.207 1.00 50.24 197 MET C O 1
ATOM 5433 N N . LYS C 1 198 ? 15.015 23.564 -104.560 1.00 51.01 198 LYS C N 1
ATOM 5434 C CA . LYS C 1 198 ? 14.833 24.964 -104.158 1.00 52.10 198 LYS C CA 1
ATOM 5435 C C . LYS C 1 198 ? 15.139 25.118 -102.668 1.00 52.14 198 LYS C C 1
ATOM 5436 O O . LYS C 1 198 ? 15.773 26.093 -102.250 1.00 52.26 198 LYS C O 1
ATOM 5442 N N . ARG C 1 199 ? 14.711 24.126 -101.888 1.00 52.31 199 ARG C N 1
ATOM 5443 C CA . ARG C 1 199 ? 14.938 24.102 -100.445 1.00 52.49 199 ARG C CA 1
ATOM 5444 C C . ARG C 1 199 ? 16.291 23.479 -100.062 1.00 52.25 199 ARG C C 1
ATOM 5445 O O . ARG C 1 199 ? 16.664 23.446 -98.884 1.00 52.52 199 ARG C O 1
ATOM 5453 N N . ALA C 1 200 ? 17.019 22.988 -101.064 1.00 51.68 200 ALA C N 1
ATOM 5454 C CA . ALA C 1 200 ? 18.445 22.706 -100.928 1.00 51.09 200 ALA C CA 1
ATOM 5455 C C . ALA C 1 200 ? 19.229 24.011 -101.100 1.00 50.65 200 ALA C C 1
ATOM 5456 O O . ALA C 1 200 ? 20.449 24.043 -100.918 1.00 50.57 200 ALA C O 1
ATOM 5458 N N . GLY C 1 201 ? 18.512 25.078 -101.466 1.00 50.11 201 GLY C N 1
ATOM 5459 C CA . GLY C 1 201 ? 19.097 26.400 -101.698 1.00 49.16 201 GLY C CA 1
ATOM 5460 C C . GLY C 1 201 ? 19.891 26.523 -102.989 1.00 48.51 201 GLY C C 1
ATOM 5461 O O . GLY C 1 201 ? 20.516 27.561 -103.237 1.00 48.24 201 GLY C O 1
ATOM 5462 N N . PHE C 1 202 ? 19.865 25.468 -103.809 1.00 47.58 202 PHE C N 1
ATOM 5463 C CA . PHE C 1 202 ? 20.600 25.437 -105.076 1.00 46.99 202 PHE C CA 1
ATOM 5464 C C . PHE C 1 202 ? 20.283 26.650 -105.945 1.00 46.55 202 PHE C C 1
ATOM 5465 O O . PHE C 1 202 ? 19.117 27.025 -106.112 1.00 46.30 202 PHE C O 1
ATOM 5473 N N . SER C 1 203 ? 21.330 27.253 -106.496 1.00 46.11 203 SER C N 1
ATOM 5474 C CA . SER C 1 203 ? 21.183 28.375 -107.409 1.00 45.84 203 SER C CA 1
ATOM 5475 C C . SER C 1 203 ? 20.568 27.891 -108.723 1.00 45.72 203 SER C C 1
ATOM 5476 O O . SER C 1 203 ? 20.687 26.710 -109.055 1.00 45.60 203 SER C O 1
ATOM 5479 N N . PRO C 1 204 ? 19.903 28.797 -109.474 1.00 45.54 204 PRO C N 1
ATOM 5480 C CA . PRO C 1 204 ? 19.393 28.433 -110.796 1.00 45.39 204 PRO C CA 1
ATOM 5481 C C . PRO C 1 204 ? 20.424 27.689 -111.652 1.00 45.27 204 PRO C C 1
ATOM 5482 O O . PRO C 1 204 ? 20.056 26.794 -112.417 1.00 45.35 204 PRO C O 1
ATOM 5486 N N . GLU C 1 205 ? 21.696 28.063 -111.501 1.00 44.84 205 GLU C N 1
ATOM 5487 C CA . GLU C 1 205 ? 22.809 27.476 -112.246 1.00 44.68 205 GLU C CA 1
ATOM 5488 C C . GLU C 1 205 ? 23.038 26.011 -111.867 1.00 44.13 205 GLU C C 1
ATOM 5489 O O . GLU C 1 205 ? 23.184 25.157 -112.745 1.00 44.08 205 GLU C O 1
ATOM 5495 N N . VAL C 1 206 ? 23.073 25.741 -110.562 1.00 43.46 206 VAL C N 1
ATOM 5496 C CA . VAL C 1 206 ? 23.225 24.380 -110.027 1.00 43.11 206 VAL C CA 1
ATOM 5497 C C . VAL C 1 206 ? 22.053 23.483 -110.437 1.00 42.73 206 VAL C C 1
ATOM 5498 O O . VAL C 1 206 ? 22.259 22.319 -110.797 1.00 42.54 206 VAL C O 1
ATOM 5502 N N . ARG C 1 207 ? 20.840 24.040 -110.402 1.00 42.26 207 ARG C N 1
ATOM 5503 C CA . ARG C 1 207 ? 19.630 23.323 -110.824 1.00 41.98 207 ARG C CA 1
ATOM 5504 C C . ARG C 1 207 ? 19.604 23.009 -112.325 1.00 41.41 207 ARG C C 1
ATOM 5505 O O . ARG C 1 207 ? 19.174 21.922 -112.719 1.00 41.37 207 ARG C O 1
ATOM 5513 N N . ASN C 1 208 ? 20.054 23.960 -113.145 1.00 40.48 208 ASN C N 1
ATOM 5514 C CA . ASN C 1 208 ? 20.199 23.753 -114.587 1.00 39.92 208 ASN C CA 1
ATOM 5515 C C . ASN C 1 208 ? 21.219 22.658 -114.900 1.00 38.83 208 ASN C C 1
ATOM 5516 O O . ASN C 1 208 ? 21.007 21.852 -115.804 1.00 38.73 208 ASN C O 1
ATOM 5521 N N . ALA C 1 209 ? 22.325 22.654 -114.157 1.00 37.54 209 ALA C N 1
ATOM 5522 C CA . ALA C 1 209 ? 23.357 21.626 -114.273 1.00 36.63 209 ALA C CA 1
ATOM 5523 C C . ALA C 1 209 ? 22.842 20.235 -113.868 1.00 35.70 209 ALA C C 1
ATOM 5524 O O . ALA C 1 209 ? 23.143 19.244 -114.529 1.00 35.51 209 ALA C O 1
ATOM 5526 N N . ILE C 1 210 ? 22.077 20.176 -112.781 1.00 34.91 210 ILE C N 1
ATOM 5527 C CA . ILE C 1 210 ? 21.428 18.930 -112.350 1.00 34.31 210 ILE C CA 1
ATOM 5528 C C . ILE C 1 210 ? 20.422 18.434 -113.401 1.00 34.07 210 ILE C C 1
ATOM 5529 O O . ILE C 1 210 ? 20.417 17.240 -113.730 1.00 34.05 210 ILE C O 1
ATOM 5534 N N . LYS C 1 211 ? 19.617 19.356 -113.944 1.00 33.57 211 LYS C N 1
ATOM 5535 C CA . LYS C 1 211 ? 18.666 19.060 -115.031 1.00 33.85 211 LYS C CA 1
ATOM 5536 C C . LYS C 1 211 ? 19.360 18.586 -116.303 1.00 33.45 211 LYS C C 1
ATOM 5537 O O . LYS C 1 211 ? 18.911 17.633 -116.947 1.00 33.04 211 LYS C O 1
ATOM 5543 N N . HIS C 1 212 ? 20.445 19.263 -116.675 1.00 33.00 212 HIS C N 1
ATOM 5544 C CA . HIS C 1 212 ? 21.218 18.845 -117.836 1.00 32.85 212 HIS C CA 1
ATOM 5545 C C . HIS C 1 212 ? 21.787 17.424 -117.672 1.00 31.98 212 HIS C C 1
ATOM 5546 O O . HIS C 1 212 ? 21.760 16.634 -118.615 1.00 31.81 212 HIS C O 1
ATOM 5553 N N . ALA C 1 213 ? 22.289 17.106 -116.477 1.00 31.78 213 ALA C N 1
ATOM 5554 C CA . ALA C 1 213 ? 22.840 15.768 -116.198 1.00 31.24 213 ALA C CA 1
ATOM 5555 C C . ALA C 1 213 ? 21.803 14.668 -116.420 1.00 30.79 213 ALA C C 1
ATOM 5556 O O . ALA C 1 213 ? 22.126 13.605 -116.951 1.00 30.91 213 ALA C O 1
ATOM 5558 N N . TYR C 1 214 ? 20.563 14.927 -116.013 1.00 30.07 214 TYR C N 1
ATOM 5559 C CA . TYR C 1 214 ? 19.495 13.947 -116.190 1.00 29.94 214 TYR C CA 1
ATOM 5560 C C . TYR C 1 214 ? 18.916 13.934 -117.598 1.00 30.28 214 TYR C C 1
ATOM 5561 O O . TYR C 1 214 ? 18.368 12.924 -118.024 1.00 30.32 214 TYR C O 1
ATOM 5570 N N . LYS C 1 215 ? 19.056 15.046 -118.320 1.00 30.98 215 LYS C N 1
ATOM 5571 C CA . LYS C 1 215 ? 18.750 15.075 -119.757 1.00 32.26 215 LYS C CA 1
ATOM 5572 C C . LYS C 1 215 ? 19.648 14.098 -120.519 1.00 31.58 215 LYS C C 1
ATOM 5573 O O . LYS C 1 215 ? 19.180 13.315 -121.341 1.00 31.80 215 LYS C O 1
ATOM 5579 N N . VAL C 1 216 ? 20.939 14.138 -120.221 1.00 31.70 216 VAL C N 1
ATOM 5580 C CA . VAL C 1 216 ? 21.911 13.229 -120.819 1.00 31.63 216 VAL C CA 1
ATOM 5581 C C . VAL C 1 216 ? 21.626 11.783 -120.402 1.00 31.64 216 VAL C C 1
ATOM 5582 O O . VAL C 1 216 ? 21.522 10.887 -121.252 1.00 31.41 216 VAL C O 1
ATOM 5586 N N . ILE C 1 217 ? 21.473 11.570 -119.097 1.00 31.49 217 ILE C N 1
ATOM 5587 C CA . ILE C 1 217 ? 21.239 10.241 -118.554 1.00 31.80 217 ILE C CA 1
ATOM 5588 C C . ILE C 1 217 ? 19.937 9.632 -119.093 1.00 32.30 217 ILE C C 1
ATOM 5589 O O . ILE C 1 217 ? 19.919 8.478 -119.535 1.00 32.28 217 ILE C O 1
ATOM 5594 N N . TYR C 1 218 ? 18.869 10.425 -119.102 1.00 32.53 218 TYR C N 1
ATOM 5595 C CA . TYR C 1 218 ? 17.533 9.886 -119.358 1.00 32.95 218 TYR C CA 1
ATOM 5596 C C . TYR C 1 218 ? 16.876 10.265 -120.690 1.00 33.57 218 TYR C C 1
ATOM 5597 O O . TYR C 1 218 ? 16.055 9.515 -121.202 1.00 33.44 218 TYR C O 1
ATOM 5606 N N . HIS C 1 219 ? 17.224 11.424 -121.243 1.00 34.45 219 HIS C N 1
ATOM 5607 C CA . HIS C 1 219 ? 16.486 11.940 -122.399 1.00 35.33 219 HIS C CA 1
ATOM 5608 C C . HIS C 1 219 ? 17.353 12.149 -123.643 1.00 35.58 219 HIS C C 1
ATOM 5609 O O . HIS C 1 219 ? 17.062 13.025 -124.457 1.00 35.95 219 HIS C O 1
ATOM 5616 N N . SER C 1 220 ? 18.398 11.333 -123.795 1.00 35.89 220 SER C N 1
ATOM 5617 C CA . SER C 1 220 ? 19.359 11.489 -124.893 1.00 36.36 220 SER C CA 1
ATOM 5618 C C . SER C 1 220 ? 19.498 10.282 -125.832 1.00 36.36 220 SER C C 1
ATOM 5619 O O . SER C 1 220 ? 20.292 10.314 -126.764 1.00 35.77 220 SER C O 1
ATOM 5622 N N . GLY C 1 221 ? 18.726 9.227 -125.581 1.00 36.92 221 GLY C N 1
ATOM 5623 C CA . GLY C 1 221 ? 18.757 8.024 -126.419 1.00 37.36 221 GLY C CA 1
ATOM 5624 C C . GLY C 1 221 ? 20.076 7.278 -126.358 1.00 37.63 221 GLY C C 1
ATOM 5625 O O . GLY C 1 221 ? 20.511 6.686 -127.342 1.00 37.70 221 GLY C O 1
ATOM 5626 N N . ILE C 1 222 ? 20.738 7.339 -125.207 1.00 38.04 222 ILE C N 1
ATOM 5627 C CA . ILE C 1 222 ? 21.965 6.575 -124.994 1.00 38.25 222 ILE C CA 1
ATOM 5628 C C . ILE C 1 222 ? 21.845 5.730 -123.730 1.00 38.43 222 ILE C C 1
ATOM 5629 O O . ILE C 1 222 ? 21.082 6.076 -122.823 1.00 38.17 222 ILE C O 1
ATOM 5634 N N . SER C 1 223 ? 22.569 4.609 -123.705 1.00 38.76 223 SER C N 1
ATOM 5635 C CA . SER C 1 223 ? 22.738 3.785 -122.507 1.00 39.52 223 SER C CA 1
ATOM 5636 C C . SER C 1 223 ? 23.119 4.660 -121.327 1.00 39.60 223 SER C C 1
ATOM 5637 O O . SER C 1 223 ? 23.746 5.704 -121.499 1.00 39.16 223 SER C O 1
ATOM 5640 N N . THR C 1 224 ? 22.749 4.215 -120.133 1.00 40.18 224 THR C N 1
ATOM 5641 C CA . THR C 1 224 ? 23.184 4.857 -118.895 1.00 40.87 224 THR C CA 1
ATOM 5642 C C . THR C 1 224 ? 24.729 4.884 -118.770 1.00 40.87 224 THR C C 1
ATOM 5643 O O . THR C 1 224 ? 25.297 5.898 -118.379 1.00 40.20 224 THR C O 1
ATOM 5647 N N . ARG C 1 225 ? 25.393 3.782 -119.130 1.00 41.36 225 ARG C N 1
ATOM 5648 C CA . ARG C 1 225 ? 26.862 3.704 -119.112 1.00 41.96 225 ARG C CA 1
ATOM 5649 C C . ARG C 1 225 ? 27.473 4.766 -120.027 1.00 41.56 225 ARG C C 1
ATOM 5650 O O . ARG C 1 225 ? 28.371 5.508 -119.615 1.00 41.37 225 ARG C O 1
ATOM 5658 N N . LYS C 1 226 ? 26.971 4.828 -121.263 1.00 41.01 226 LYS C N 1
ATOM 5659 C CA . LYS C 1 226 ? 27.439 5.790 -122.263 1.00 40.54 226 LYS C CA 1
ATOM 5660 C C . LYS C 1 226 ? 27.061 7.237 -121.928 1.00 40.10 226 LYS C C 1
ATOM 5661 O O . LYS C 1 226 ? 27.811 8.160 -122.248 1.00 39.92 226 LYS C O 1
ATOM 5667 N N . ALA C 1 227 ? 25.906 7.420 -121.289 1.00 39.30 227 ALA C N 1
ATOM 5668 C CA . ALA C 1 227 ? 25.473 8.730 -120.792 1.00 39.20 227 ALA C CA 1
ATOM 5669 C C . ALA C 1 227 ? 26.379 9.265 -119.679 1.00 38.99 227 ALA C C 1
ATOM 5670 O O . ALA C 1 227 ? 26.691 10.451 -119.642 1.00 38.56 227 ALA C O 1
ATOM 5672 N N . LEU C 1 228 ? 26.785 8.376 -118.778 1.00 39.31 228 LEU C N 1
ATOM 5673 C CA . LEU C 1 228 ? 27.725 8.695 -117.711 1.00 39.82 228 LEU C CA 1
ATOM 5674 C C . LEU C 1 228 ? 29.097 9.085 -118.264 1.00 40.34 228 LEU C C 1
ATOM 5675 O O . LEU C 1 228 ? 29.693 10.062 -117.795 1.00 40.39 228 LEU C O 1
ATOM 5680 N N . ASP C 1 229 ? 29.577 8.326 -119.258 1.00 40.71 229 ASP C N 1
ATOM 5681 C CA . ASP C 1 229 ? 30.796 8.659 -120.012 1.00 41.51 229 ASP C CA 1
ATOM 5682 C C . ASP C 1 229 ? 30.701 10.065 -120.598 1.00 41.93 229 ASP C C 1
ATOM 5683 O O . ASP C 1 229 ? 31.614 10.881 -120.436 1.00 41.76 229 ASP C O 1
ATOM 5688 N N . GLU C 1 230 ? 29.582 10.327 -121.276 1.00 42.46 230 GLU C N 1
ATOM 5689 C CA . GLU C 1 230 ? 29.330 11.595 -121.957 1.00 43.14 230 GLU C CA 1
ATOM 5690 C C . GLU C 1 230 ? 29.423 12.797 -121.023 1.00 43.12 230 GLU C C 1
ATOM 5691 O O . GLU C 1 230 ? 30.084 13.780 -121.352 1.00 43.25 230 GLU C O 1
ATOM 5697 N N . LEU C 1 231 ? 28.772 12.711 -119.863 1.00 43.33 231 LEU C N 1
ATOM 5698 C CA . LEU C 1 231 ? 28.846 13.764 -118.842 1.00 43.70 231 LEU C CA 1
ATOM 5699 C C . LEU C 1 231 ? 30.275 14.083 -118.397 1.00 44.16 231 LEU C C 1
ATOM 5700 O O . LEU C 1 231 ? 30.641 15.253 -118.253 1.00 44.17 231 LEU C O 1
ATOM 5705 N N . GLU C 1 232 ? 31.065 13.034 -118.177 1.00 44.80 232 GLU C N 1
ATOM 5706 C CA . GLU C 1 232 ? 32.439 13.157 -117.689 1.00 45.37 232 GLU C CA 1
ATOM 5707 C C . GLU C 1 232 ? 33.405 13.703 -118.737 1.00 46.16 232 GLU C C 1
ATOM 5708 O O . GLU C 1 232 ? 34.427 14.295 -118.388 1.00 46.53 232 GLU C O 1
ATOM 5714 N N . ALA C 1 233 ? 33.075 13.498 -120.012 1.00 46.90 233 ALA C N 1
ATOM 5715 C CA . ALA C 1 233 ? 33.859 14.015 -121.132 1.00 47.30 233 ALA C CA 1
ATOM 5716 C C . ALA C 1 233 ? 33.408 15.420 -121.556 1.00 47.86 233 ALA C C 1
ATOM 5717 O O . ALA C 1 233 ? 33.989 16.022 -122.469 1.00 47.94 233 ALA C O 1
ATOM 5719 N N . SER C 1 234 ? 32.378 15.940 -120.891 1.00 48.33 234 SER C N 1
ATOM 5720 C CA . SER C 1 234 ? 31.802 17.235 -121.252 1.00 48.81 234 SER C CA 1
ATOM 5721 C C . SER C 1 234 ? 32.496 18.411 -120.548 1.00 49.16 234 SER C C 1
ATOM 5722 O O . SER C 1 234 ? 32.220 19.573 -120.856 1.00 49.12 234 SER C O 1
ATOM 5725 N N . GLY C 1 235 ? 33.389 18.109 -119.607 1.00 49.58 235 GLY C N 1
ATOM 5726 C CA . GLY C 1 235 ? 34.199 19.146 -118.962 1.00 50.03 235 GLY C CA 1
ATOM 5727 C C . GLY C 1 235 ? 34.019 19.249 -117.461 1.00 50.22 235 GLY C C 1
ATOM 5728 O O . GLY C 1 235 ? 33.606 18.287 -116.815 1.00 50.67 235 GLY C O 1
ATOM 5729 N N . ASN C 1 236 ? 34.338 20.424 -116.914 1.00 50.28 236 ASN C N 1
ATOM 5730 C CA . ASN C 1 236 ? 34.261 20.691 -115.473 1.00 50.11 236 ASN C CA 1
ATOM 5731 C C . ASN C 1 236 ? 32.881 20.397 -114.901 1.00 49.62 236 ASN C C 1
ATOM 5732 O O . ASN C 1 236 ? 31.907 21.082 -115.225 1.00 49.73 236 ASN C O 1
ATOM 5737 N N . LEU C 1 237 ? 32.809 19.372 -114.056 1.00 48.90 237 LEU C N 1
ATOM 5738 C CA . LEU C 1 237 ? 31.560 18.988 -113.409 1.00 47.98 237 LEU C CA 1
ATOM 5739 C C . LEU C 1 237 ? 31.502 19.515 -111.992 1.00 47.21 237 LEU C C 1
ATOM 5740 O O . LEU C 1 237 ? 32.494 19.466 -111.249 1.00 47.22 237 LEU C O 1
ATOM 5745 N N . ILE C 1 238 ? 30.332 20.019 -111.625 1.00 45.90 238 ILE C N 1
ATOM 5746 C CA . ILE C 1 238 ? 30.094 20.473 -110.268 1.00 44.95 238 ILE C CA 1
ATOM 5747 C C . ILE C 1 238 ? 29.867 19.283 -109.337 1.00 44.17 238 ILE C C 1
ATOM 5748 O O . ILE C 1 238 ? 29.635 18.155 -109.793 1.00 43.75 238 ILE C O 1
ATOM 5753 N N . GLU C 1 239 ? 29.946 19.544 -108.035 1.00 43.38 239 GLU C N 1
ATOM 5754 C CA . GLU C 1 239 ? 29.871 18.498 -107.018 1.00 42.57 239 GLU C CA 1
ATOM 5755 C C . GLU C 1 239 ? 28.560 17.718 -107.010 1.00 41.35 239 GLU C C 1
ATOM 5756 O O . GLU C 1 239 ? 28.561 16.515 -106.758 1.00 40.92 239 GLU C O 1
ATOM 5762 N N . GLN C 1 240 ? 27.454 18.408 -107.282 1.00 40.23 240 GLN C N 1
ATOM 5763 C CA . GLN C 1 240 ? 26.135 17.779 -107.345 1.00 38.93 240 GLN C CA 1
ATOM 5764 C C . GLN C 1 240 ? 26.057 16.767 -108.495 1.00 37.86 240 GLN C C 1
ATOM 5765 O O . GLN C 1 240 ? 25.482 15.700 -108.344 1.00 37.72 240 GLN C O 1
ATOM 5771 N N . VAL C 1 241 ? 26.655 17.115 -109.633 1.00 36.77 241 VAL C N 1
ATOM 5772 C CA . VAL C 1 241 ? 26.677 16.245 -110.809 1.00 35.69 241 VAL C CA 1
ATOM 5773 C C . VAL C 1 241 ? 27.649 15.061 -110.633 1.00 35.09 241 VAL C C 1
ATOM 5774 O O . VAL C 1 241 ? 27.339 13.937 -111.036 1.00 34.42 241 VAL C O 1
ATOM 5778 N N . LYS C 1 242 ? 28.803 15.326 -110.019 1.00 34.42 242 LYS C N 1
ATOM 5779 C CA . LYS C 1 242 ? 29.748 14.283 -109.626 1.00 33.86 242 LYS C CA 1
ATOM 5780 C C . LYS C 1 242 ? 29.112 13.288 -108.655 1.00 33.06 242 LYS C C 1
ATOM 5781 O O . LYS C 1 242 ? 29.437 12.101 -108.672 1.00 32.57 242 LYS C O 1
ATOM 5787 N N . TYR C 1 243 ? 28.228 13.791 -107.796 1.00 32.13 243 TYR C N 1
ATOM 5788 C CA . TYR C 1 243 ? 27.484 12.952 -106.860 1.00 31.66 243 TYR C CA 1
ATOM 5789 C C . TYR C 1 243 ? 26.459 12.083 -107.606 1.00 31.32 243 TYR C C 1
ATOM 5790 O O . TYR C 1 243 ? 26.300 10.902 -107.299 1.00 31.52 243 TYR C O 1
ATOM 5799 N N . ILE C 1 244 ? 25.797 12.659 -108.603 1.00 31.23 244 ILE C N 1
ATOM 5800 C CA . ILE C 1 244 ? 24.866 11.898 -109.448 1.00 30.86 244 ILE C CA 1
ATOM 5801 C C . ILE C 1 244 ? 25.582 10.728 -110.137 1.00 30.83 244 ILE C C 1
ATOM 5802 O O . ILE C 1 244 ? 25.134 9.576 -110.054 1.00 30.53 244 ILE C O 1
ATOM 5807 N N . ILE C 1 245 ? 26.698 11.035 -110.793 1.00 30.33 245 ILE C N 1
ATOM 5808 C CA . ILE C 1 245 ? 27.481 10.041 -111.512 1.00 30.31 245 ILE C CA 1
ATOM 5809 C C . ILE C 1 245 ? 27.941 8.926 -110.579 1.00 30.29 245 ILE C C 1
ATOM 5810 O O . ILE C 1 245 ? 27.804 7.746 -110.919 1.00 30.22 245 ILE C O 1
ATOM 5815 N N . LYS C 1 246 ? 28.464 9.307 -109.410 1.00 30.04 246 LYS C N 1
ATOM 5816 C CA . LYS C 1 246 ? 28.888 8.354 -108.385 1.00 30.14 246 LYS C CA 1
ATOM 5817 C C . LYS C 1 246 ? 27.737 7.463 -107.914 1.00 29.41 246 LYS C C 1
ATOM 5818 O O . LYS C 1 246 ? 27.905 6.255 -107.756 1.00 29.66 246 LYS C O 1
ATOM 5824 N N . PHE C 1 247 ? 26.575 8.069 -107.692 1.00 28.92 247 PHE C N 1
ATOM 5825 C CA . PHE C 1 247 ? 25.387 7.343 -107.269 1.00 27.93 247 PHE C CA 1
ATOM 5826 C C . PHE C 1 247 ? 25.038 6.213 -108.239 1.00 27.89 247 PHE C C 1
ATOM 5827 O O . PHE C 1 247 ? 24.806 5.076 -107.811 1.00 28.04 247 PHE C O 1
ATOM 5835 N N . PHE C 1 248 ? 25.003 6.533 -109.537 1.00 27.85 248 PHE C N 1
ATOM 5836 C CA . PHE C 1 248 ? 24.753 5.552 -110.596 1.00 28.16 248 PHE C CA 1
ATOM 5837 C C . PHE C 1 248 ? 25.861 4.490 -110.700 1.00 29.23 248 PHE C C 1
ATOM 5838 O O . PHE C 1 248 ? 25.572 3.302 -110.826 1.00 29.35 248 PHE C O 1
ATOM 5846 N N . ARG C 1 249 ? 27.121 4.923 -110.633 1.00 30.37 249 ARG C N 1
ATOM 5847 C CA . ARG C 1 249 ? 28.275 4.014 -110.692 1.00 31.67 249 ARG C CA 1
ATOM 5848 C C . ARG C 1 249 ? 28.299 2.979 -109.568 1.00 31.78 249 ARG C C 1
ATOM 5849 O O . ARG C 1 249 ? 28.543 1.798 -109.814 1.00 32.60 249 ARG C O 1
ATOM 5857 N N . ASP C 1 250 ? 28.040 3.435 -108.344 1.00 31.98 250 ASP C N 1
ATOM 5858 C CA . ASP C 1 250 ? 28.167 2.620 -107.140 1.00 32.34 250 ASP C CA 1
ATOM 5859 C C . ASP C 1 250 ? 26.931 1.791 -106.833 1.00 31.89 250 ASP C C 1
ATOM 5860 O O . ASP C 1 250 ? 26.900 1.091 -105.818 1.00 31.66 250 ASP C O 1
ATOM 5865 N N . SER C 1 251 ? 25.911 1.895 -107.682 1.00 31.10 251 SER C N 1
ATOM 5866 C CA . SER C 1 251 ? 24.637 1.240 -107.427 1.00 30.85 251 SER C CA 1
ATOM 5867 C C . SER C 1 251 ? 24.782 -0.280 -107.446 1.00 30.54 251 SER C C 1
ATOM 5868 O O . SER C 1 251 ? 25.388 -0.845 -108.351 1.00 30.53 251 SER C O 1
ATOM 5871 N N . ASP C 1 252 ? 24.227 -0.920 -106.427 1.00 30.28 252 ASP C N 1
ATOM 5872 C CA . ASP C 1 252 ? 24.257 -2.369 -106.310 1.00 30.46 252 ASP C CA 1
ATOM 5873 C C . ASP C 1 252 ? 23.102 -3.027 -107.069 1.00 29.58 252 ASP C C 1
ATOM 5874 O O . ASP C 1 252 ? 23.326 -3.921 -107.875 1.00 29.23 252 ASP C O 1
ATOM 5879 N N . ARG C 1 253 ? 21.881 -2.548 -106.833 1.00 28.53 253 ARG C N 1
ATOM 5880 C CA . ARG C 1 253 ? 20.684 -3.121 -107.457 1.00 28.06 253 ARG C CA 1
ATOM 5881 C C . ARG C 1 253 ? 20.354 -2.532 -108.819 1.00 27.72 253 ARG C C 1
ATOM 5882 O O . ARG C 1 253 ? 19.544 -3.099 -109.574 1.00 28.42 253 ARG C O 1
ATOM 5890 N N . GLY C 1 254 ? 20.989 -1.414 -109.141 1.00 27.33 254 GLY C N 1
ATOM 5891 C CA . GLY C 1 254 ? 20.600 -0.599 -110.293 1.00 27.45 254 GLY C CA 1
ATOM 5892 C C . GLY C 1 254 ? 19.751 0.580 -109.827 1.00 27.09 254 GLY C C 1
ATOM 5893 O O . GLY C 1 254 ? 19.278 0.604 -108.702 1.00 26.52 254 GLY C O 1
ATOM 5894 N N . VAL C 1 255 ? 19.570 1.553 -110.705 1.00 27.43 255 VAL C N 1
ATOM 5895 C CA . VAL C 1 255 ? 18.759 2.730 -110.423 1.00 27.71 255 VAL C CA 1
ATOM 5896 C C . VAL C 1 255 ? 17.404 2.582 -111.133 1.00 27.98 255 VAL C C 1
ATOM 5897 O O . VAL C 1 255 ? 17.342 2.105 -112.262 1.00 28.21 255 VAL C O 1
ATOM 5901 N N . THR C 1 256 ? 16.328 2.976 -110.455 1.00 28.73 256 THR C N 1
ATOM 5902 C CA . THR C 1 256 ? 14.972 2.944 -111.018 1.00 29.46 256 THR C CA 1
ATOM 5903 C C . THR C 1 256 ? 14.977 3.552 -112.420 1.00 30.68 256 THR C C 1
ATOM 5904 O O . THR C 1 256 ? 15.513 4.641 -112.630 1.00 30.97 256 THR C O 1
ATOM 5908 N N . ASN C 1 257 ? 14.399 2.869 -113.400 1.00 32.59 257 ASN C N 1
ATOM 5909 C CA . ASN C 1 257 ? 14.419 3.483 -114.727 1.00 34.21 257 ASN C CA 1
ATOM 5910 C C . ASN C 1 257 ? 13.415 4.627 -114.845 1.00 34.31 257 ASN C C 1
ATOM 5911 O O . ASN C 1 257 ? 12.521 4.787 -113.994 1.00 34.32 257 ASN C O 1
ATOM 5916 N N . HIS C 1 258 ? 13.609 5.452 -115.867 1.00 34.60 258 HIS C N 1
ATOM 5917 C CA . HIS C 1 258 ? 12.760 6.607 -116.084 1.00 34.95 258 HIS C CA 1
ATOM 5918 C C . HIS C 1 258 ? 11.461 6.177 -116.744 1.00 35.21 258 HIS C C 1
ATOM 5919 O O . HIS C 1 258 ? 11.423 5.181 -117.462 1.00 35.04 258 HIS C O 1
ATOM 5926 N N . ARG C 1 259 ? 10.401 6.931 -116.477 1.00 35.70 259 ARG C N 1
ATOM 5927 C CA . ARG C 1 259 ? 9.134 6.768 -117.179 1.00 36.31 259 ARG C CA 1
ATOM 5928 C C . ARG C 1 259 ? 9.272 7.187 -118.643 1.00 36.46 259 ARG C C 1
ATOM 5929 O O . ARG C 1 259 ? 10.091 8.057 -118.976 1.00 36.68 259 ARG C O 1
#

CATH classification: 2.160.10.10 (+1 more: 1.20.1180.10)

B-factor: mean 34.38, std 8.02, range [16.9, 68.59]

Secondary structure (DSSP, 8-state):
--B-TT-EE-TT-EE-TT-EE-TT-EE-SS-EE-TT-EE-TT-EE-TTEEE-SS-EE-TT-EEEEPPS-TT--TTS---EEE-SS-EE-TT-EEEPPSBTTB-EEE-SS-EE-TT-EE-TT-EE-SS-EE-TT-EE-TT-EE-SS-EE-SSEEE-TT-EE-TT-EE-SSEEE-SBB-TTEEEETTTTEEEEE-HHHHHHTT--HHHHHHHHHHHHHHHSSSS-HHHHHHHHHTT----HHHHHHHHHHHH-SS-BPPB-/--B-TT-EE-TT-EE-TT-EE-TT-EE-SS-EE-TT-EE-SS-EE-TTEEE-SS-EE-TT-EEEEPPS-TT--TTS---EEE-SS-B--TT-EEEPPSBTTB-EEE-SS-EE-TT-EE-TT-EE-SS-EE-TT-EEPTT-EE-SS-EE-SS-EE-TT-EE-TT-EE-SS-EE-SBB-TTEEEEETTEEEEEE-HHHHHHTT--HHHHHHHHHHHHHHHSSSS-HHHHHHHHHHT----HHHHHHHHHHHT-SS-BPPB-/-EE-TT-EE-TT-EE-TT-EE-TT-EE-SS-EE-TT-EE-TT-EE-TTEEE-SS-EE-TT-EEEEPPS-TT--TTS---EEE-SS-EE-TT-EEEPPSBTTB-EEE-SS-EE-TT-EE-TT-EE-SS-EE-TT-EE-TT-EE-SS-EE-TT-EE-TT-EE-TT-EE-TT-EE-SBB-TTEEEEETTEEEEEE-HHHHHTTT--HHHHHHHHHHHHHHHSSSS-HHHHHHHHHTSS---HHHHHHHHHHHT-SS-BPPB-

Organism: Leptospira interrogans serogroup Icterohaemorrhagiae serovar Lai (strain 56601) (NCBI:txid189518)

InterPro domains:
  IPR001451 Hexapeptide repeat [PF00132] (103-138)
  IPR010137 Acyl-[acyl-carrier-protein]--UDP-N-acetylglucosamine O-acyltransferase [PIRSF000456] (1-258)
  IPR010137 Acyl-[acyl-carrier-protein]--UDP-N-acetylglucosamine O-acyltransferase [PTHR43480] (2-258)
  IPR010137 Acyl-[acyl-carrier-protein]--UDP-N-acetylglucosamine O-acyltransferase [TIGR01852] (3-255)
  IPR010137 Acyl-[acyl-carrier-protein]--UDP-N-acetylglucosamine O-acyltransferase [cd03351] (2-255)
  IPR011004 Trimeric LpxA-like superfamily [SSF51161] (2-255)
  IPR029098 UDP N-acetylglucosamine O-acyltransferase, C-terminal [PF13720] (175-255)
  IPR037157 UDP-N-acetylglucosamine O-acyltransferase, C-terminal domain superfamily [G3DSA:1.20.1180.10] (192-259)

Foldseek 3Di:
DDEDPQEAADPQEAEDPQEAAEHCEYEDHCHYEEEQEYHYYCEYHDHQEYYEYNEYHEAQEYYAAAAPDPPADPVDRFHEYYYHQEYHYHNEYEHFARDNPATAEYEENEYEYHCEYHGHREHEYEDEYEYHNHYEYHQEYEYYLEYHYHQEAADHNEYEYANEYEDHVEYHDHHHFHQFYWYDVPIATAGGNVVSCVVVVPDPVRVVLVVVLVCLQAVDPDHNVVSLVVVVVPDDHDPSSVRRSVCQVPTDRHYGHHD/DEEDPQEAADPQEAEDPQEYAEHCEYEYHCHYAEEQEYEYHCEYHDHQEYEEYNEYHDHQEYEAAAAPPPPADPVDRFHEYYEEQEYAEANEYEHFARDNPQTHAYYENEYHYHLEYHGHREHEYYQEYEYHNFYEYHQEYEYACEYTYRQEAADHNEYEYYNEYEDHNEYHDHHHFHQFYWYDVPIATAGGNPVSCVVVVNDPVNVVLVVVLVCLCAPDPDDNVVSLVVVVVVDDDDPSSVVRSVCQVVTDRGYGHHD/DEEDPQEAADPQAAEDPQEYAEHNEYEDHCHYAEEQEYHYYCEYADHAEYYEYNEYAEAQEYHAAAAPDPPADPVDRFHEAYYYQEYHYANEYEHFARHNPQTAYYEHNEYEYHLEYDGHREAEYYQEYAEANEYEYHQEYEYYNEYEYHCEYADHNEYEAQLEYEDPNADHDHYHFHQFYWYDVPIATAGGNVVSCVVVVDDPVRVVLVRVLVCLCAVPPDDNVVSLVVNVVVDDHDPVSVSRSVCQVVTDRGHGHHD

Sequence (777 aa):
MKIHPTAIIDPKAELHESVEVGPYSIIEGNVSIQEGTIIEGHVKICAGSEIGKFNRFHQGAVIGVMPQDLGFNQQLLTKTVIGDHNIFREYSNIHKGTKEDSPTVIGNKNYFMGNSHVGHDCILGNNNILTHGAVLAGHVTLGNFAFISGLVAVHQFCFVGDYSMVAGLAKVVQDVPPYSTVDGNPSTVVGLNSVGMKRAGFSPEVRNAIKHAYKVIYHSGISTRKALDELEASGNLIEQVKYIIKFFRDSDRGVTNHRMKIHPTAIIDPKAELHESVEVGPYSIIEGNVSIQEGTIIEGHVKICAGSEIGKFNRFHQGAVIGVMPQDLGFNQQLLTKTVIGDHNIFREYSNIHKGTKEDSPTVIGNKNYFMGNSHVGHDCILGNNNILTHGAVLAGHVTLGNFAFISGLVAVHQFCFVGDYSMVAGLAKVVQDVPPYSTVDGNPSTVVGLNSVGMKRAGFSPEVRNAIKHAYKVIYHSGISTRKALDELEASGNLIEQVKYIIKFFRDSDRGVTNHRMKIHPTAIIDPKAELHESVEVGPYSIIEGNVSIQEGTIIEGHVKICAGSEIGKFNRFHQGAVIGVMPQDLGFNQQLLTKTVIGDHNIFREYSNNIHKGTKEDSPTVIGNKNYFMGNSHVGHDCILGNNNILTHGAVLAGHVTLGNFAFISGLVAVHQFCFVGDYSMVAGLAKVVQDVPPYSTVDGNPSTVVGLNSVGMKRAGFSPEVRNAIKHAYKVIYHSGISTRKALDELEASGNLIEQVKYIIKFFRDSDRGVTNHR

Solvent-accessible surface area: 35276 Å² total; per-residue (Å²): 80,137,82,66,121,48,16,118,45,52,138,74,15,124,42,78,136,27,1,63,2,13,51,128,0,71,3,61,14,94,4,36,3,98,71,20,0,53,2,41,7,96,1,73,0,11,29,1,0,63,4,6,84,89,2,89,0,24,69,8,0,43,0,1,28,75,9,136,59,184,75,21,79,109,164,55,82,0,77,0,50,4,18,41,92,0,56,0,77,55,119,0,27,0,10,12,0,22,134,131,126,27,40,0,38,2,16,57,123,1,69,1,61,6,77,1,23,0,4,19,10,0,71,2,19,51,41,1,63,0,25,115,34,0,72,0,33,6,50,0,28,4,21,48,86,2,57,0,17,14,132,8,57,6,82,65,107,0,80,3,1,26,39,0,59,0,26,32,133,4,103,1,67,45,2,0,0,0,10,0,17,0,48,26,99,117,12,32,3,38,25,47,10,45,96,14,2,125,184,44,63,31,43,47,53,32,56,33,14,0,131,34,0,10,115,8,7,44,108,48,36,49,19,62,116,82,0,9,71,92,2,93,94,52,42,93,41,29,125,32,5,125,67,0,9,128,24,20,84,82,8,67,35,9,19,6,57,48,189,78,147,79,66,116,47,16,118,48,55,137,66,14,129,41,78,131,27,1,62,3,11,52,126,0,73,2,58,14,93,6,41,3,83,70,13,0,54,3,43,8,94,1,75,0,11,30,0,0,67,3,8,83,95,2,91,0,24,72,9,0,40,0,0,30,86,12,128,55,183,74,22,80,124,169,54,70,0,69,0,49,5,19,43,92,0,55,0,77,56,120,0,31,0,12,12,0,17,122,111,127,24,38,0,43,2,17,56,125,2,69,0,59,7,81,1,26,0,3,13,8,0,69,4,19,52,43,0,68,0,25,119,26,0,72,0,33,4,42,0,29,4,20,48,90,1,63,0,16,13,132,8,55,6,82,67,107,0,79,3,1,29,36,0,48,0,25,34,132,5,102,1,70,48,2,0,0,0,8,0,24,0,49,26,100,115,13,32,2,36,24,49,9,48,84,7,2,124,196,36,68,27,44,76,131,33,56,95,30,0,137,99,0,9,119,17,5,49,105,55,34,42,18,74,103,85,0,8,72,93,6,88,87,82,49,149,37,55,118,42,6,103,64,0,7,129,25,22,78,79,8,66,38,8,20,7,58,47,188,80,153,77,67,116,47,15,115,47,56,140,69,15,125,40,72,134,26,3,68,3,11,53,130,0,65,2,58,15,81,5,32,3,98,71,18,0,52,3,43,6,95,1,74,0,10,26,3,0,34,3,7,85,91,1,85,0,25,66,8,0,42,0,1,29,78,8,132,59,186,72,21,72,96,89,29,23,0,32,0,46,5,17,41,91,0,58,0,78,54,123,0,32,0,10,12,0,24,122,34,86,26,38,0,42,2,16,58,125,2,63,2,58,7,81,1,20,0,3,22,8,0,73,4,20,53,42,2,58,2,23,94,13,0,62,0,33,6,57,0,33,4,22,54,87,1,70,0,16,19,110,1,49,3,68,79,94,0,75,3,1,31,37,0,43,0,27,42,127,1,101,1,52,60,1,0,0,0,8,1,25,0,49,21,114,121,13,30,2,54,22,52,10,56,80,10,2,133,182,24,62,35,44,76,120,32,66,101,30,0,133,91,0,9,118,10,8,42,118,47,85,58,70,78,170,120,0,8,71,88,3,93,94,76,43,168,36,63,123,42,5,107,66,0,8,125,23,23,106,79,27,114,89,26,23,6,112,39,178

Radius of gyration: 35.14 Å; Cα contacts (8 Å, |Δi|>4): 2296; chains: 3; bounding box: 78×58×112 Å

Nearest PDB structures (foldseek):
  3hsq-assembly1_A  TM=1.004E+00  e=1.474E-44  Leptospira interrogans
  4e6u-assembly1_A  TM=9.417E-01  e=1.737E-19  Acinetobacter baumannii
  7ojp-assembly7_U  TM=9.408E-01  e=2.977E-19  Pseudomonas paraeruginosa PA7
  6oss-assembly1_C  TM=9.565E-01  e=3.279E-18  Proteus mirabilis HI4320
  5jxx-assembly1_A  TM=9.211E-01  e=3.283E-19  Moraxella catarrhalis BBH18